Protein AF-A0A812MKK3-F1 (afdb_monomer_lite)

Structure (mmCIF, N/CA/C/O backbone):
data_AF-A0A812MKK3-F1
#
_entry.id   AF-A0A812MKK3-F1
#
loop_
_atom_site.group_PDB
_atom_site.id
_atom_site.type_symbol
_atom_site.label_atom_id
_atom_site.label_alt_id
_atom_site.label_comp_id
_atom_site.label_asym_id
_atom_site.label_entity_id
_atom_site.label_seq_id
_atom_site.pdbx_PDB_ins_code
_atom_site.Cartn_x
_atom_site.Cartn_y
_atom_site.Cartn_z
_atom_site.occupancy
_atom_site.B_iso_or_equiv
_atom_site.auth_seq_id
_atom_site.auth_comp_id
_atom_site.auth_asym_id
_atom_site.auth_atom_id
_atom_site.pdbx_PDB_model_num
ATOM 1 N N . MET A 1 1 ? -14.761 28.239 -19.665 1.00 59.94 1 MET A N 1
ATOM 2 C CA . MET A 1 1 ? -13.590 28.483 -18.788 1.00 59.94 1 MET A CA 1
ATOM 3 C C . MET A 1 1 ? -12.511 27.478 -19.143 1.00 59.94 1 MET A C 1
ATOM 5 O O . MET A 1 1 ? -12.856 26.345 -19.450 1.00 59.94 1 MET A O 1
ATOM 9 N N . GLY A 1 2 ? -11.240 27.871 -19.120 1.00 76.00 2 GLY A N 1
ATOM 10 C CA . GLY A 1 2 ? -10.107 26.962 -19.310 1.00 76.00 2 GLY A CA 1
ATOM 11 C C . GLY A 1 2 ? -9.051 27.185 -18.233 1.00 76.00 2 GLY A C 1
ATOM 12 O O . GLY A 1 2 ? -8.976 28.273 -17.662 1.00 76.00 2 GLY A O 1
ATOM 13 N N . VAL A 1 3 ? -8.245 26.165 -17.941 1.00 80.56 3 VAL A N 1
ATOM 14 C CA . VAL A 1 3 ? -7.112 26.296 -17.012 1.00 80.56 3 VAL A CA 1
ATOM 15 C C . VAL A 1 3 ? -5.815 26.099 -17.777 1.00 80.56 3 VAL A C 1
ATOM 17 O O . VAL A 1 3 ? -5.617 25.068 -18.418 1.00 80.56 3 VAL A O 1
ATOM 20 N N . LEU A 1 4 ? -4.931 27.088 -17.685 1.00 83.00 4 LEU A N 1
ATOM 21 C CA . LEU A 1 4 ? -3.557 27.018 -18.158 1.00 83.00 4 LEU A CA 1
ATOM 22 C C . LEU A 1 4 ? -2.656 26.727 -16.955 1.00 83.00 4 LEU A C 1
ATOM 24 O O . LEU A 1 4 ? -2.656 27.465 -15.977 1.00 83.00 4 LEU A O 1
ATOM 28 N N . LEU A 1 5 ? -1.877 25.656 -17.012 1.00 81.12 5 LEU A N 1
ATOM 29 C CA . LEU A 1 5 ? -0.910 25.301 -15.981 1.00 81.12 5 LEU A CA 1
ATOM 30 C C . LEU A 1 5 ? 0.500 25.366 -16.582 1.00 81.12 5 LEU A C 1
ATOM 32 O O . LEU A 1 5 ? 0.878 24.484 -17.358 1.00 81.12 5 LEU A O 1
ATOM 36 N N . PRO A 1 6 ? 1.298 26.392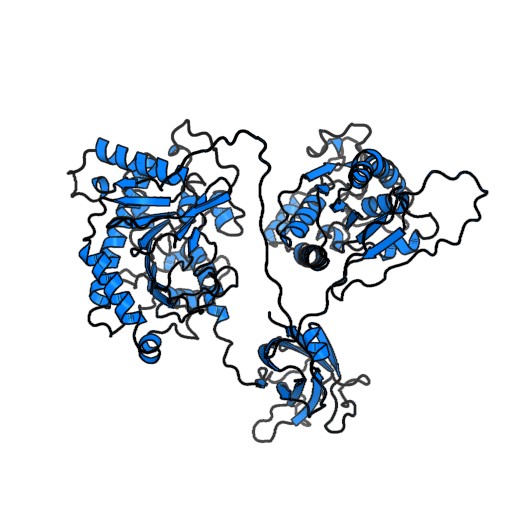 -16.246 1.00 81.31 6 PRO A N 1
ATOM 37 C CA . PRO A 1 6 ? 2.702 26.434 -16.618 1.00 81.31 6 PRO A CA 1
ATOM 38 C C . PRO A 1 6 ? 3.432 25.213 -16.058 1.00 81.31 6 PRO A C 1
ATOM 40 O O . PRO A 1 6 ? 3.305 24.887 -14.873 1.00 81.31 6 PRO A O 1
ATOM 43 N N . CYS A 1 7 ? 4.195 24.532 -16.911 1.00 80.12 7 CYS A N 1
ATOM 44 C CA . CYS A 1 7 ? 4.976 23.363 -16.512 1.00 80.12 7 CYS A CA 1
ATOM 45 C C . CYS A 1 7 ? 5.893 23.706 -15.331 1.00 80.12 7 CYS A C 1
ATOM 47 O O . CYS A 1 7 ? 6.491 24.781 -15.306 1.00 80.12 7 CYS A O 1
ATOM 49 N N . ALA A 1 8 ? 6.029 22.797 -14.365 1.00 71.81 8 ALA A N 1
ATOM 50 C CA . ALA A 1 8 ? 6.948 23.015 -13.249 1.00 71.81 8 ALA A CA 1
ATOM 51 C C . ALA A 1 8 ? 8.401 23.007 -13.722 1.00 71.81 8 ALA A C 1
ATOM 53 O O . ALA A 1 8 ? 8.736 22.295 -14.659 1.00 71.81 8 ALA A O 1
ATOM 54 N N . GLU A 1 9 ? 9.266 23.780 -13.078 1.00 67.56 9 GLU A N 1
ATOM 55 C CA . GLU A 1 9 ? 10.666 23.932 -13.478 1.00 67.56 9 GLU A CA 1
ATOM 56 C C . GLU A 1 9 ? 11.492 22.651 -13.233 1.00 67.56 9 GLU A C 1
ATOM 58 O O . GLU A 1 9 ? 11.343 21.979 -12.208 1.00 67.56 9 GLU A O 1
ATOM 63 N N . THR A 1 10 ? 12.380 22.300 -14.169 1.00 68.31 10 THR A N 1
ATOM 64 C CA . THR A 1 10 ? 13.368 21.219 -13.979 1.00 68.31 10 THR A CA 1
ATOM 65 C C . THR A 1 10 ? 14.579 21.699 -13.176 1.00 68.31 10 THR A C 1
ATOM 67 O O . THR A 1 10 ? 14.885 22.886 -13.138 1.00 68.31 10 THR A O 1
ATOM 70 N N . GLU A 1 11 ? 15.354 20.785 -12.586 1.00 62.47 11 GLU A N 1
ATOM 71 C CA . GLU A 1 11 ? 16.590 21.170 -11.883 1.00 62.47 11 GLU A CA 1
ATOM 72 C C . GLU A 1 11 ? 17.624 21.863 -12.777 1.00 62.47 11 GLU A C 1
ATOM 74 O O . GLU A 1 11 ? 18.413 22.675 -12.301 1.00 62.47 11 GLU A O 1
ATOM 79 N N . LEU A 1 12 ? 17.634 21.532 -14.068 1.00 67.88 12 LEU A N 1
ATOM 80 C CA . LEU A 1 12 ? 18.501 22.171 -15.050 1.00 67.88 12 LEU A CA 1
ATOM 81 C C . LEU A 1 12 ? 18.071 23.617 -15.287 1.00 67.88 12 LEU A C 1
ATOM 83 O O . LEU A 1 12 ? 18.910 24.511 -15.231 1.00 67.88 12 LEU A O 1
ATOM 87 N N . GLN A 1 13 ? 16.772 23.855 -15.468 1.00 71.44 13 GLN A N 1
ATOM 88 C CA . GLN A 1 13 ? 16.224 25.206 -15.602 1.00 71.44 13 GLN A CA 1
ATOM 89 C C . GLN A 1 13 ? 16.461 26.034 -14.330 1.00 71.44 13 GLN A C 1
ATOM 91 O O . GLN A 1 13 ? 16.947 27.156 -14.436 1.00 71.44 13 GLN A O 1
ATOM 96 N N . ALA A 1 14 ? 16.305 25.431 -13.143 1.00 68.06 14 ALA A N 1
ATOM 97 C CA . ALA A 1 14 ? 16.608 26.081 -11.864 1.00 68.06 14 ALA A CA 1
ATOM 98 C C . ALA A 1 14 ? 18.103 26.428 -11.699 1.00 68.06 14 ALA A C 1
ATOM 100 O O . ALA A 1 14 ? 18.461 27.336 -10.950 1.00 68.06 14 ALA A O 1
ATOM 101 N N . LYS A 1 15 ? 18.989 25.714 -12.407 1.00 72.31 15 LYS A N 1
ATOM 102 C CA . LYS A 1 15 ? 20.429 26.011 -12.527 1.00 72.31 15 LYS A CA 1
ATOM 103 C C . LYS A 1 15 ? 20.748 26.953 -13.700 1.00 72.31 15 LYS A C 1
ATOM 105 O O . LYS A 1 15 ? 21.919 27.188 -13.988 1.00 72.31 15 LYS A O 1
ATOM 110 N N . GLY A 1 16 ? 19.731 27.483 -14.379 1.00 77.62 16 GLY A N 1
ATOM 111 C CA . GLY A 1 16 ? 19.865 28.397 -15.508 1.00 77.62 16 GLY A CA 1
ATOM 112 C C . GLY A 1 16 ? 20.261 27.727 -16.824 1.00 77.62 16 GLY A C 1
ATOM 113 O O . GLY A 1 16 ? 20.833 28.398 -17.674 1.00 77.62 16 GLY A O 1
ATOM 114 N N . ILE A 1 17 ? 20.005 26.429 -17.011 1.00 80.81 17 ILE A N 1
ATOM 115 C CA . ILE A 1 17 ? 20.317 25.698 -18.250 1.00 80.81 17 ILE A CA 1
ATOM 116 C C . ILE A 1 17 ? 19.128 25.727 -19.222 1.00 80.81 17 ILE A C 1
ATOM 118 O O . ILE A 1 17 ? 17.991 25.426 -18.859 1.00 80.81 17 ILE A O 1
ATOM 122 N N . CYS A 1 18 ? 19.406 26.036 -20.487 1.00 83.62 18 CYS A N 1
ATOM 123 C CA . CYS A 1 18 ? 18.446 26.086 -21.587 1.00 83.62 18 CYS A CA 1
ATOM 124 C C . CYS A 1 18 ? 18.062 24.679 -22.075 1.00 83.62 18 CYS A C 1
ATOM 126 O O . CYS A 1 18 ? 18.796 24.050 -22.836 1.00 83.62 18 CYS A O 1
ATOM 128 N N . THR A 1 19 ? 16.896 24.177 -21.661 1.00 80.75 19 THR A N 1
ATOM 129 C CA . THR A 1 19 ? 16.435 22.808 -21.975 1.00 80.75 19 THR A CA 1
ATOM 130 C C . THR A 1 19 ? 15.537 22.694 -23.204 1.00 80.75 19 THR A C 1
ATOM 132 O O . THR A 1 19 ? 15.507 21.624 -23.798 1.00 80.75 19 THR A O 1
ATOM 135 N N . GLY A 1 20 ? 14.873 23.764 -23.652 1.00 85.88 20 GLY A N 1
ATOM 136 C CA . GLY A 1 20 ? 14.200 23.887 -24.957 1.00 85.88 20 GLY A CA 1
ATOM 137 C C . GLY A 1 20 ? 13.486 22.643 -25.494 1.00 85.88 20 GLY A C 1
ATOM 138 O O . GLY A 1 20 ? 12.640 22.059 -24.826 1.00 85.88 20 GLY A O 1
ATOM 139 N N . TRP A 1 21 ? 13.814 22.230 -26.724 1.00 88.81 21 TRP A N 1
ATOM 140 C CA . TRP A 1 21 ? 13.223 21.031 -27.344 1.00 88.81 21 TRP A CA 1
ATOM 141 C C . TRP A 1 21 ? 13.875 19.713 -26.913 1.00 88.81 21 TRP A C 1
ATOM 143 O O . TRP A 1 21 ? 13.375 18.653 -27.288 1.00 88.81 21 TRP A O 1
ATOM 153 N N . ALA A 1 22 ? 14.952 19.750 -26.129 1.00 74.12 22 ALA A N 1
ATOM 154 C CA . ALA A 1 22 ? 15.639 18.547 -25.681 1.00 74.12 22 ALA A CA 1
ATOM 155 C C . ALA A 1 22 ? 14.879 17.881 -24.526 1.00 74.12 22 ALA A C 1
ATOM 157 O O . ALA A 1 22 ? 14.545 18.520 -23.530 1.00 74.12 22 ALA A O 1
ATOM 158 N N . GLN A 1 23 ? 14.647 16.573 -24.636 1.00 60.16 23 GLN A N 1
ATOM 159 C CA . GLN A 1 23 ? 13.947 15.806 -23.603 1.00 60.16 23 GLN A CA 1
ATOM 160 C C . GLN A 1 23 ? 14.800 15.589 -22.335 1.00 60.16 23 GLN A C 1
ATOM 162 O O . GLN A 1 23 ? 14.255 15.585 -21.233 1.00 60.16 23 GLN A O 1
ATOM 167 N N . ASP A 1 24 ? 16.127 15.485 -22.491 1.00 53.62 24 ASP A N 1
ATOM 168 C CA . ASP A 1 24 ? 17.101 15.236 -21.422 1.00 53.62 24 ASP A CA 1
ATOM 169 C C . ASP A 1 24 ? 18.309 16.176 -21.578 1.00 53.62 24 ASP A C 1
ATOM 171 O O . ASP A 1 24 ? 19.283 15.833 -22.244 1.00 53.62 24 ASP A O 1
ATOM 175 N N . GLY A 1 25 ? 18.280 17.366 -20.979 1.00 44.66 25 GLY A N 1
ATOM 176 C CA . GLY A 1 25 ? 19.352 18.370 -21.090 1.00 44.66 25 GLY A CA 1
ATOM 177 C C . GLY A 1 25 ? 20.716 18.008 -20.466 1.00 44.66 25 GLY A C 1
ATOM 178 O O . GLY A 1 25 ? 21.354 18.884 -19.891 1.00 44.66 25 GLY A O 1
ATOM 179 N N . LEU A 1 26 ? 21.188 16.759 -20.548 1.00 41.34 26 LEU A N 1
ATOM 180 C CA . LEU A 1 26 ? 22.511 16.332 -20.084 1.00 41.34 26 LEU A CA 1
ATOM 181 C C . LEU A 1 26 ? 23.233 15.491 -21.145 1.00 41.34 26 LEU A C 1
ATOM 183 O O . LEU A 1 26 ? 22.679 14.545 -21.706 1.00 41.34 26 LEU A O 1
ATOM 187 N N . SER A 1 27 ? 24.516 15.800 -21.353 1.00 40.25 27 SER A N 1
ATOM 188 C CA . SER A 1 27 ? 25.460 14.893 -22.013 1.00 40.25 27 SER A CA 1
ATOM 189 C C . SER A 1 27 ? 25.591 13.586 -21.214 1.00 40.25 27 SER A C 1
ATOM 191 O O . SER A 1 27 ? 25.259 13.546 -20.029 1.00 40.25 27 SER A O 1
ATOM 193 N N . ALA A 1 28 ? 26.104 12.514 -21.828 1.00 35.72 28 ALA A N 1
ATOM 194 C CA . ALA A 1 28 ? 26.259 11.204 -21.175 1.00 35.72 28 ALA A CA 1
ATOM 195 C C . ALA A 1 28 ? 26.970 11.284 -19.805 1.00 35.72 28 ALA A C 1
ATOM 197 O O . ALA A 1 28 ? 26.536 10.662 -18.843 1.00 35.72 28 ALA A O 1
ATOM 198 N N . ARG A 1 29 ? 27.980 12.156 -19.683 1.00 36.12 29 ARG A N 1
ATOM 199 C CA . ARG A 1 29 ? 28.708 12.420 -18.431 1.00 36.12 29 ARG A CA 1
ATOM 200 C C . ARG A 1 29 ? 27.868 13.153 -17.375 1.00 36.12 29 ARG A C 1
ATOM 202 O O . ARG A 1 29 ? 28.067 12.962 -16.182 1.00 36.12 29 ARG A O 1
ATOM 209 N N . GLY A 1 30 ? 26.925 13.988 -17.804 1.00 35.16 30 GLY A N 1
ATOM 210 C CA . GLY A 1 30 ? 25.976 14.664 -16.924 1.00 35.16 30 GLY A CA 1
ATOM 211 C C . GLY A 1 30 ? 24.886 13.729 -16.394 1.00 35.16 30 GLY A C 1
ATOM 212 O O . GLY A 1 30 ? 24.493 13.861 -15.238 1.00 35.16 30 GLY A O 1
ATOM 213 N N . LYS A 1 31 ? 24.448 12.753 -17.204 1.00 39.44 31 LYS A N 1
ATOM 214 C CA . LYS A 1 31 ? 23.540 11.676 -16.768 1.00 39.44 31 LYS A CA 1
ATOM 215 C C . LYS A 1 31 ? 24.201 10.799 -15.704 1.00 39.44 31 LYS A C 1
ATOM 217 O O . LYS A 1 31 ? 23.616 10.581 -14.653 1.00 39.44 31 LYS A O 1
ATOM 222 N N . GLU A 1 32 ? 25.460 10.431 -15.922 1.00 37.09 32 GLU A N 1
ATOM 223 C CA . GLU A 1 32 ? 26.251 9.626 -14.988 1.00 37.09 32 GLU A CA 1
ATOM 224 C C . GLU A 1 32 ? 26.505 10.354 -13.652 1.00 37.09 32 GLU A C 1
ATOM 226 O O . GLU A 1 32 ? 26.393 9.759 -12.586 1.00 37.09 32 GLU A O 1
ATOM 231 N N . GLN A 1 33 ? 26.751 11.670 -13.675 1.00 36.72 33 GLN A N 1
ATOM 232 C CA . GLN A 1 33 ? 26.888 12.479 -12.455 1.00 36.72 33 GLN A CA 1
ATOM 233 C C . GLN A 1 33 ? 25.554 12.719 -11.730 1.00 36.72 33 GLN A C 1
ATOM 235 O O . GLN A 1 33 ? 25.540 12.789 -10.502 1.00 36.72 33 GLN A O 1
ATOM 240 N N . ALA A 1 34 ? 24.437 12.830 -12.456 1.00 36.91 34 ALA A N 1
ATOM 241 C CA . ALA A 1 34 ? 23.105 12.930 -11.859 1.00 36.91 34 ALA A CA 1
ATOM 242 C C . ALA A 1 34 ? 22.668 11.599 -11.221 1.00 36.91 34 ALA A C 1
ATOM 244 O O . ALA A 1 34 ? 22.118 11.598 -10.123 1.00 36.91 34 ALA A O 1
ATOM 245 N N . GLU A 1 35 ? 22.988 10.467 -11.848 1.00 38.97 35 GLU A N 1
ATOM 246 C CA . GLU A 1 35 ? 22.757 9.127 -11.297 1.00 38.97 35 GLU A CA 1
ATOM 247 C C . GLU A 1 35 ? 23.667 8.838 -10.090 1.00 38.97 35 GLU A C 1
ATOM 249 O O . GLU A 1 35 ? 23.182 8.363 -9.063 1.00 38.97 35 GLU A O 1
ATOM 254 N N . GLN A 1 36 ? 24.953 9.210 -10.145 1.00 34.31 36 GLN A N 1
ATOM 255 C CA . GLN A 1 36 ? 25.902 9.052 -9.030 1.00 34.31 36 GLN A CA 1
ATOM 256 C C . GLN A 1 36 ? 25.608 9.972 -7.835 1.00 34.31 36 GLN A C 1
ATOM 258 O O . GLN A 1 36 ? 25.916 9.619 -6.700 1.00 34.31 36 GLN A O 1
ATOM 263 N N . ALA A 1 37 ? 24.992 11.135 -8.061 1.00 31.06 37 ALA A N 1
ATOM 264 C CA . ALA A 1 37 ? 24.566 12.042 -6.996 1.00 31.06 37 ALA A CA 1
ATOM 265 C C . ALA A 1 37 ? 23.183 11.694 -6.405 1.00 31.06 37 ALA A C 1
ATOM 267 O O . ALA A 1 37 ? 22.697 12.427 -5.544 1.00 31.06 37 ALA A O 1
ATOM 268 N N . GLY A 1 38 ? 22.508 10.639 -6.888 1.00 37.34 38 GLY A N 1
ATOM 269 C CA . GLY A 1 38 ? 21.101 10.376 -6.548 1.00 37.34 38 GLY A CA 1
ATOM 270 C C . GLY A 1 38 ? 20.167 11.523 -6.963 1.00 37.34 38 GLY A C 1
ATOM 271 O O . GLY A 1 38 ? 19.063 11.667 -6.434 1.00 37.34 38 GLY A O 1
ATOM 272 N N . ALA A 1 39 ? 20.614 12.366 -7.894 1.00 36.16 39 ALA A N 1
ATOM 273 C CA . ALA A 1 39 ? 19.954 13.586 -8.297 1.00 36.16 39 ALA A CA 1
ATOM 274 C C . ALA A 1 39 ? 18.913 13.307 -9.391 1.00 36.16 39 ALA A C 1
ATOM 276 O O . ALA A 1 39 ? 19.031 13.730 -10.538 1.00 36.16 39 ALA A O 1
ATOM 277 N N . TRP A 1 40 ? 17.814 12.686 -8.963 1.00 43.50 40 TRP A N 1
ATOM 278 C CA . TRP A 1 40 ? 16.490 13.134 -9.393 1.00 43.50 40 TRP A CA 1
ATOM 279 C C . TRP A 1 40 ? 15.690 13.594 -8.164 1.00 43.50 40 TRP A C 1
ATOM 281 O O . TRP A 1 40 ? 14.676 12.989 -7.807 1.00 43.50 40 TRP A O 1
ATOM 291 N N . PRO A 1 41 ? 16.127 14.647 -7.451 1.00 39.88 41 PRO A N 1
ATOM 292 C CA . PRO A 1 41 ? 15.379 15.206 -6.348 1.00 39.88 41 PRO A CA 1
ATOM 293 C C . PRO A 1 41 ? 14.275 16.072 -6.950 1.00 39.88 41 PRO A C 1
ATOM 295 O O . PRO A 1 41 ? 14.478 17.094 -7.604 1.00 39.88 41 PRO A O 1
ATOM 298 N N . LEU A 1 42 ? 13.046 15.645 -6.742 1.00 40.88 42 LEU A N 1
ATOM 299 C CA . LEU A 1 42 ? 11.882 16.427 -7.084 1.00 40.88 42 LEU A CA 1
ATOM 300 C C . LEU A 1 42 ? 11.838 17.740 -6.270 1.00 40.88 42 LEU A C 1
ATOM 302 O O . LEU A 1 42 ? 11.235 17.786 -5.203 1.00 40.88 42 LEU A O 1
ATOM 306 N N . ARG A 1 43 ? 12.337 18.855 -6.821 1.00 42.69 43 ARG A N 1
ATOM 307 C CA . ARG A 1 43 ? 11.675 20.165 -6.604 1.00 42.69 43 ARG A CA 1
ATOM 308 C C . ARG A 1 43 ? 10.344 20.253 -7.361 1.00 42.69 43 ARG A C 1
ATOM 310 O O . ARG A 1 43 ? 9.460 21.016 -6.993 1.00 42.69 43 ARG A O 1
ATOM 317 N N . PHE A 1 44 ? 10.198 19.395 -8.367 1.00 46.69 44 PHE A N 1
ATOM 318 C CA . PHE A 1 44 ? 9.072 19.290 -9.288 1.00 46.69 44 PHE A CA 1
ATOM 319 C C . PHE A 1 44 ? 7.764 18.792 -8.643 1.00 46.69 44 PHE A C 1
ATOM 321 O O . PHE A 1 44 ? 6.692 19.055 -9.171 1.00 46.69 44 PHE A O 1
ATOM 328 N N . VAL A 1 45 ? 7.812 18.069 -7.515 1.00 48.28 45 VAL A N 1
ATOM 329 C CA . VAL A 1 45 ? 6.605 17.453 -6.927 1.00 48.28 45 VAL A CA 1
ATOM 330 C C . VAL A 1 45 ? 5.845 18.396 -6.005 1.00 48.28 45 VAL A C 1
ATOM 332 O O . VAL A 1 45 ? 4.625 18.428 -6.103 1.00 48.28 45 VAL A O 1
ATOM 335 N N . SER A 1 46 ? 6.518 19.203 -5.180 1.00 53.59 46 SER A N 1
ATOM 336 C CA . SER A 1 46 ? 5.830 20.042 -4.184 1.00 53.59 46 SER A CA 1
ATOM 337 C C . SER A 1 46 ? 4.915 21.096 -4.826 1.00 53.59 46 SER A C 1
ATOM 339 O O . SER A 1 46 ? 3.721 21.134 -4.527 1.00 53.59 46 SER A O 1
ATOM 341 N N . SER A 1 47 ? 5.425 21.880 -5.786 1.00 57.97 47 SER A N 1
ATOM 342 C CA . SER A 1 47 ? 4.627 22.916 -6.464 1.00 57.97 47 SER A CA 1
ATOM 343 C C . SER A 1 47 ? 3.506 22.331 -7.328 1.00 57.97 47 SER A C 1
ATOM 345 O O . SER A 1 47 ? 2.418 22.891 -7.373 1.00 57.97 47 SER A O 1
ATOM 347 N N . VAL A 1 48 ? 3.714 21.171 -7.960 1.00 61.91 48 VAL A N 1
ATOM 348 C CA . VAL A 1 48 ? 2.684 20.520 -8.792 1.00 61.91 48 VAL A CA 1
ATOM 349 C C . VAL A 1 48 ? 1.613 19.820 -7.953 1.00 61.91 48 VAL A C 1
ATOM 351 O O . VAL A 1 48 ? 0.440 19.844 -8.322 1.00 61.91 48 VAL A O 1
ATOM 354 N N . HIS A 1 49 ? 1.976 19.241 -6.804 1.00 66.12 49 HIS A N 1
ATOM 355 C CA . HIS A 1 49 ? 0.994 18.715 -5.849 1.00 66.12 49 HIS A CA 1
ATOM 356 C C . HIS A 1 49 ? 0.135 19.848 -5.293 1.00 66.12 49 HIS A C 1
ATOM 358 O O . HIS A 1 49 ? -1.084 19.722 -5.223 1.00 66.12 49 HIS A O 1
ATOM 364 N N . GLN A 1 50 ? 0.756 20.986 -4.983 1.00 70.12 50 GLN A N 1
ATOM 365 C CA . GLN A 1 50 ? 0.041 22.191 -4.591 1.00 70.12 50 GLN A CA 1
ATOM 366 C C . GLN A 1 50 ? -0.887 22.693 -5.707 1.00 70.12 50 GLN A C 1
ATOM 368 O O . GLN A 1 50 ? -2.041 22.999 -5.430 1.00 70.12 50 GLN A O 1
ATOM 373 N N . ALA A 1 51 ? -0.436 22.710 -6.964 1.00 68.62 51 ALA A N 1
ATOM 374 C CA . ALA A 1 51 ? -1.256 23.064 -8.125 1.00 68.62 51 ALA A CA 1
ATOM 375 C C . ALA A 1 51 ? -2.494 22.164 -8.266 1.00 68.62 51 ALA A C 1
ATOM 377 O O . ALA A 1 51 ? -3.608 22.653 -8.440 1.00 68.62 51 ALA A O 1
ATOM 378 N N . GLY A 1 52 ? -2.301 20.845 -8.163 1.00 75.62 52 GLY A N 1
ATOM 379 C CA . GLY A 1 52 ? -3.380 19.859 -8.227 1.00 75.62 52 GLY A CA 1
ATOM 380 C C . GLY A 1 52 ? -4.370 19.992 -7.070 1.00 75.62 52 GLY A C 1
ATOM 381 O O . GLY A 1 52 ? -5.582 19.952 -7.292 1.00 75.62 52 GLY A O 1
ATOM 382 N N . LYS A 1 53 ? -3.867 20.228 -5.852 1.00 77.19 53 LYS A N 1
ATOM 383 C CA . LYS A 1 53 ? -4.691 20.509 -4.672 1.00 77.19 53 LYS A CA 1
ATOM 384 C C . LYS A 1 53 ? -5.509 21.784 -4.868 1.00 77.19 53 LYS A C 1
ATOM 386 O O . LYS A 1 53 ? -6.719 21.745 -4.722 1.00 77.19 53 LYS A O 1
ATOM 391 N N . LEU A 1 54 ? -4.888 22.878 -5.311 1.00 78.00 54 LEU A N 1
ATOM 392 C CA . LEU A 1 54 ? -5.571 24.150 -5.572 1.00 78.00 54 LEU A CA 1
ATOM 393 C C . LEU A 1 54 ? -6.690 24.026 -6.609 1.00 78.00 54 LEU A C 1
ATOM 395 O O . LEU A 1 54 ? -7.761 24.597 -6.430 1.00 78.00 54 LEU A O 1
ATOM 399 N N . LEU A 1 55 ? -6.461 23.270 -7.684 1.00 81.00 55 LEU A N 1
ATOM 400 C CA . LEU A 1 55 ? -7.482 23.018 -8.703 1.00 81.00 55 LEU A CA 1
ATOM 401 C C . LEU A 1 55 ? -8.637 22.160 -8.175 1.00 81.00 55 LEU A C 1
ATOM 403 O O . LEU A 1 55 ? -9.785 22.376 -8.565 1.00 81.00 55 LEU A O 1
ATOM 407 N N . THR A 1 56 ? -8.335 21.206 -7.294 1.00 79.50 56 THR A N 1
ATOM 408 C CA . THR A 1 56 ? -9.323 20.317 -6.668 1.00 79.50 56 THR A CA 1
ATOM 409 C C . THR A 1 56 ? -10.157 21.065 -5.629 1.00 79.50 56 THR A C 1
ATOM 411 O O . THR A 1 56 ? -11.383 21.027 -5.701 1.00 79.50 56 THR A O 1
ATOM 414 N N . ASP A 1 57 ? -9.507 21.817 -4.741 1.00 78.56 57 ASP A N 1
ATOM 415 C CA . ASP A 1 57 ? -10.137 22.631 -3.697 1.00 78.56 57 ASP A CA 1
ATOM 416 C C . ASP A 1 57 ? -11.017 23.735 -4.298 1.00 78.56 57 ASP A C 1
ATOM 418 O O . ASP A 1 57 ? -12.107 24.013 -3.803 1.00 78.56 57 ASP A O 1
ATOM 422 N N . ALA A 1 58 ? -10.586 24.335 -5.414 1.00 75.75 58 ALA A N 1
ATOM 423 C CA . ALA A 1 58 ? -11.382 25.312 -6.155 1.00 75.75 58 ALA A CA 1
ATOM 424 C C . ALA A 1 58 ? -12.535 24.681 -6.965 1.00 75.75 58 ALA A C 1
ATOM 426 O O . ALA A 1 58 ? -13.272 25.396 -7.644 1.00 75.75 58 ALA A O 1
ATOM 427 N N . GLY A 1 59 ? -12.701 23.354 -6.917 1.00 80.81 59 GLY A N 1
ATOM 428 C CA . GLY A 1 59 ? -13.822 22.648 -7.533 1.00 80.81 59 GLY A CA 1
ATOM 429 C C . GLY A 1 59 ? -13.785 22.595 -9.062 1.00 80.81 59 GLY A C 1
ATOM 430 O O . GLY A 1 59 ? -14.811 22.299 -9.677 1.00 80.81 59 GLY A O 1
ATOM 431 N N . PHE A 1 60 ? -12.637 22.854 -9.703 1.00 82.38 60 PHE A N 1
ATOM 432 C CA . PHE A 1 60 ? -12.522 22.683 -11.156 1.00 82.38 60 PHE A CA 1
ATOM 433 C C . PHE A 1 60 ? -12.785 21.235 -11.536 1.00 82.38 60 PHE A C 1
ATOM 435 O O . PHE A 1 60 ? -12.596 20.350 -10.714 1.00 82.38 60 PHE A O 1
ATOM 442 N N . SER A 1 61 ? -13.194 20.976 -12.774 1.00 81.81 61 SER A N 1
ATOM 443 C CA . SER A 1 61 ? -13.221 19.649 -13.398 1.00 81.81 61 SER A CA 1
ATOM 444 C C . SER A 1 61 ? -12.820 19.801 -14.861 1.00 81.81 61 SER A C 1
ATOM 446 O O . SER A 1 61 ? -12.989 20.877 -15.433 1.00 81.81 61 SER A O 1
ATOM 448 N N . PHE A 1 62 ? -12.221 18.763 -15.438 1.00 90.69 62 PHE A N 1
ATOM 449 C CA . PHE A 1 62 ? -11.637 18.827 -16.774 1.00 90.69 62 PHE A CA 1
ATOM 450 C C . PHE A 1 62 ? -12.139 17.671 -17.622 1.00 90.69 62 PHE A C 1
ATOM 452 O O . PHE A 1 62 ? -12.266 16.556 -17.125 1.00 90.69 62 PHE A O 1
ATOM 459 N N . ASP A 1 63 ? -12.366 17.936 -18.902 1.00 92.00 63 ASP A N 1
ATOM 460 C CA . ASP A 1 63 ? -12.826 16.948 -19.880 1.00 92.00 63 ASP A CA 1
ATOM 461 C C . ASP A 1 63 ? -11.674 16.366 -20.711 1.00 92.00 63 ASP A C 1
ATOM 463 O O . ASP A 1 63 ? -11.830 15.323 -21.343 1.00 92.00 63 ASP A O 1
ATOM 467 N N . ALA A 1 64 ? -10.526 17.048 -20.747 1.00 92.81 64 ALA A N 1
ATOM 468 C CA . ALA A 1 64 ? -9.314 16.593 -21.419 1.00 92.81 64 ALA A CA 1
ATOM 469 C C . ALA A 1 64 ? -8.065 17.301 -20.880 1.00 92.81 64 ALA A C 1
ATOM 471 O O . ALA A 1 64 ? -8.123 18.443 -20.412 1.00 92.81 64 ALA A O 1
ATOM 472 N N . LEU A 1 65 ? -6.927 16.621 -21.011 1.00 94.81 65 LEU A N 1
ATOM 473 C CA . LEU A 1 65 ? -5.597 17.151 -20.745 1.00 94.81 65 LEU A CA 1
ATOM 474 C C . LEU A 1 65 ? -4.893 17.458 -22.073 1.00 94.81 65 LEU A C 1
ATOM 476 O O . LEU A 1 65 ? -4.697 16.561 -22.890 1.00 94.81 65 LEU A O 1
ATOM 480 N N . PHE A 1 66 ? -4.457 18.699 -22.264 1.00 97.00 66 PHE A N 1
ATOM 481 C CA . PHE A 1 66 ? -3.625 19.124 -23.389 1.00 97.00 66 PHE A CA 1
ATOM 482 C C . PHE A 1 66 ? -2.200 19.368 -22.900 1.00 97.00 66 PHE A C 1
ATOM 484 O O . PHE A 1 66 ? -2.008 20.142 -21.967 1.00 97.00 66 PHE A O 1
ATOM 491 N N . THR A 1 67 ? -1.194 18.744 -23.515 1.00 95.56 67 THR A N 1
ATOM 492 C CA . THR A 1 67 ? 0.217 18.966 -23.148 1.00 95.56 67 THR A CA 1
ATOM 493 C C . THR A 1 67 ? 1.110 19.179 -24.364 1.00 95.56 67 THR A C 1
ATOM 495 O O . THR A 1 67 ? 0.779 18.783 -25.485 1.00 95.56 67 THR A O 1
ATOM 498 N N . SER A 1 68 ? 2.308 19.720 -24.130 1.00 93.12 68 SER A N 1
ATOM 499 C CA . SER A 1 68 ? 3.424 19.502 -25.056 1.00 93.12 68 SER A CA 1
ATOM 500 C C . SER A 1 68 ? 3.777 18.009 -25.152 1.00 93.12 68 SER A C 1
ATOM 502 O O . SER A 1 68 ? 3.324 17.196 -24.338 1.00 93.12 68 SER A O 1
ATOM 504 N N . VAL A 1 69 ? 4.580 17.620 -26.147 1.00 90.56 69 VAL A N 1
ATOM 505 C CA . VAL A 1 69 ? 5.091 16.234 -26.237 1.00 90.56 69 VAL A CA 1
ATOM 506 C C . VAL A 1 69 ? 6.244 15.976 -25.259 1.00 90.56 69 VAL A C 1
ATOM 508 O O . VAL A 1 69 ? 6.731 14.853 -25.155 1.00 90.56 69 VAL A O 1
ATOM 511 N N . GLN A 1 70 ? 6.697 17.004 -24.537 1.00 86.44 70 GLN A N 1
ATOM 512 C CA . GLN A 1 70 ? 7.845 16.914 -23.647 1.00 86.44 70 GLN A CA 1
ATOM 513 C C . GLN A 1 70 ? 7.450 16.311 -22.299 1.00 86.44 70 GLN A C 1
ATOM 515 O O . GLN A 1 70 ? 6.415 16.642 -21.714 1.00 86.44 70 GLN A O 1
ATOM 520 N N . LYS A 1 71 ? 8.332 15.454 -21.769 1.00 80.81 71 LYS A N 1
ATOM 521 C CA . LYS A 1 71 ? 8.143 14.734 -20.499 1.00 80.81 71 LYS A CA 1
ATOM 522 C C . LYS A 1 71 ? 7.743 15.661 -19.347 1.00 80.81 71 LYS A C 1
ATOM 524 O O . LYS A 1 71 ? 6.898 15.295 -18.540 1.00 80.81 71 LYS A O 1
ATOM 529 N N . GLN A 1 72 ? 8.309 16.866 -19.305 1.00 79.25 72 GLN A N 1
ATOM 530 C CA . GLN A 1 72 ? 8.009 17.888 -18.305 1.00 79.25 72 GLN A CA 1
ATOM 531 C C . GLN A 1 72 ? 6.509 18.233 -18.264 1.00 79.25 72 GLN A C 1
ATOM 533 O O . GLN A 1 72 ? 5.881 18.086 -17.220 1.00 79.25 72 GLN A O 1
ATOM 538 N N . ALA A 1 73 ? 5.906 18.606 -19.396 1.00 83.44 73 ALA A N 1
ATOM 539 C CA . ALA A 1 73 ? 4.490 18.970 -19.458 1.00 83.44 73 ALA A CA 1
ATOM 540 C C . ALA A 1 73 ? 3.561 17.795 -19.138 1.00 83.44 73 ALA A C 1
ATOM 542 O O . ALA A 1 73 ? 2.573 17.952 -18.421 1.00 83.44 73 ALA A O 1
ATOM 543 N N . ILE A 1 74 ? 3.913 16.603 -19.627 1.00 85.06 74 ILE A N 1
ATOM 544 C CA . ILE A 1 74 ? 3.157 15.369 -19.385 1.00 85.06 74 ILE A CA 1
ATOM 545 C C . ILE A 1 74 ? 3.142 15.040 -17.891 1.00 85.06 74 ILE A C 1
ATOM 547 O O . ILE A 1 74 ? 2.075 14.860 -17.304 1.00 85.06 74 ILE A O 1
ATOM 551 N N . CYS A 1 75 ? 4.316 15.021 -17.254 1.00 79.62 75 CYS A N 1
ATOM 552 C CA . CYS A 1 75 ? 4.431 14.744 -15.829 1.00 79.62 75 CYS A CA 1
ATOM 553 C C . CYS A 1 75 ? 3.742 15.823 -14.986 1.00 79.62 75 CYS A C 1
ATOM 555 O O . CYS A 1 75 ? 3.056 15.468 -14.033 1.00 79.62 75 CYS A O 1
ATOM 557 N N . THR A 1 76 ? 3.865 17.114 -15.328 1.00 80.56 76 THR A N 1
ATOM 558 C CA . THR A 1 76 ? 3.146 18.181 -14.609 1.00 80.56 76 THR A CA 1
ATOM 559 C C . THR A 1 76 ? 1.631 17.975 -14.678 1.00 80.56 76 THR A C 1
ATOM 561 O O . THR A 1 76 ? 0.966 18.031 -13.646 1.00 80.56 76 THR A O 1
ATOM 564 N N . GLY A 1 77 ? 1.082 17.688 -15.862 1.00 83.25 77 GLY A N 1
ATOM 565 C CA . GLY A 1 77 ? -0.357 17.482 -16.026 1.00 83.25 77 GLY A CA 1
ATOM 566 C C . GLY A 1 77 ? -0.884 16.265 -15.277 1.00 83.25 77 GLY A C 1
ATOM 567 O O . GLY A 1 77 ? -1.889 16.364 -14.577 1.00 83.25 77 GLY A O 1
ATOM 568 N N . TRP A 1 78 ? -0.187 15.131 -15.361 1.00 80.38 78 TRP A N 1
ATOM 569 C CA . TRP A 1 78 ? -0.597 13.917 -14.652 1.00 80.38 78 TRP A CA 1
ATOM 570 C C . TRP A 1 78 ? -0.523 14.083 -13.135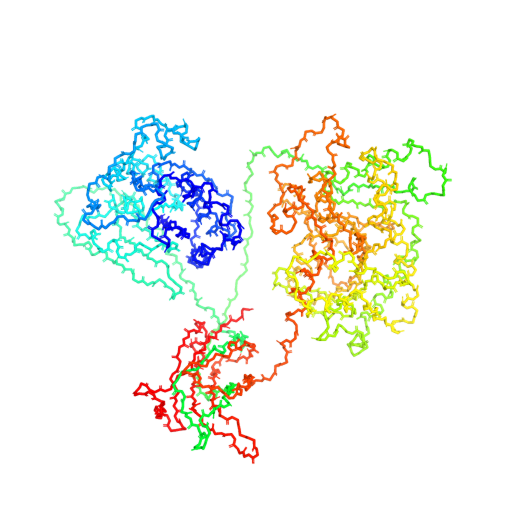 1.00 80.38 78 TRP A C 1
ATOM 572 O O . TRP A 1 78 ? -1.473 13.731 -12.443 1.00 80.38 78 TRP A O 1
ATOM 582 N N . LEU A 1 79 ? 0.557 14.674 -12.617 1.00 75.38 79 LEU A N 1
ATOM 583 C CA . LEU A 1 79 ? 0.711 14.917 -11.181 1.00 75.38 79 LEU A CA 1
ATOM 584 C C . LEU A 1 79 ? -0.342 15.898 -10.643 1.00 75.38 79 LEU A C 1
ATOM 586 O O . LEU A 1 79 ? -0.846 15.693 -9.541 1.00 75.38 79 LEU A O 1
ATOM 590 N N . ALA A 1 80 ? -0.716 16.924 -11.417 1.00 77.56 80 ALA A N 1
ATOM 591 C CA . ALA A 1 80 ? -1.793 17.836 -11.035 1.00 77.56 80 ALA A CA 1
ATOM 592 C C . ALA A 1 80 ? -3.160 17.123 -10.989 1.00 77.56 80 ALA A C 1
ATOM 594 O O . ALA A 1 80 ? -3.937 17.340 -10.062 1.00 77.56 80 ALA A O 1
ATOM 595 N N . LEU A 1 81 ? -3.446 16.233 -11.948 1.00 82.06 81 LEU A N 1
ATOM 596 C CA . LEU A 1 81 ? -4.705 15.475 -12.005 1.00 82.06 81 LEU A CA 1
ATOM 597 C C . LEU A 1 81 ? -4.807 14.354 -10.957 1.00 82.06 81 LEU A C 1
ATOM 599 O O . LEU A 1 81 ? -5.916 14.009 -10.542 1.00 82.06 81 LEU A O 1
ATOM 603 N N . MET A 1 82 ? -3.674 13.806 -10.507 1.00 74.19 82 MET A N 1
ATOM 604 C CA . MET A 1 82 ? -3.613 12.770 -9.466 1.00 74.19 82 MET A CA 1
ATOM 605 C C . MET A 1 82 ? -4.157 13.236 -8.107 1.00 74.19 82 MET A C 1
ATOM 607 O O . MET A 1 82 ? -4.573 12.396 -7.319 1.00 74.19 82 MET A O 1
ATOM 611 N N . GLN A 1 83 ? -4.198 14.545 -7.835 1.00 68.50 83 GLN A N 1
ATOM 612 C CA . GLN A 1 83 ? -4.746 15.089 -6.582 1.00 68.50 83 GLN A CA 1
ATOM 613 C C . GLN A 1 83 ? -6.283 15.069 -6.519 1.00 68.50 83 GLN A C 1
ATOM 615 O O . GLN A 1 83 ? -6.845 15.119 -5.431 1.00 68.50 83 GLN A O 1
ATOM 620 N N . GLY A 1 84 ? -6.961 14.991 -7.669 1.00 59.56 84 GLY A N 1
ATOM 621 C CA . GLY A 1 84 ? -8.421 15.088 -7.767 1.00 59.56 84 GLY A CA 1
ATOM 622 C C . GLY A 1 84 ? -9.117 13.821 -8.269 1.00 59.56 84 GLY A C 1
ATOM 623 O O . GLY A 1 84 ? -10.240 13.935 -8.752 1.00 59.56 84 GLY A O 1
ATOM 624 N N . ASP A 1 85 ? -8.455 12.655 -8.229 1.00 54.12 85 ASP A N 1
ATOM 625 C CA . ASP A 1 85 ? -8.953 11.363 -8.751 1.00 54.12 85 ASP A CA 1
ATOM 626 C C . ASP A 1 85 ? -9.342 11.382 -10.253 1.00 54.12 85 ASP A C 1
ATOM 628 O O . ASP A 1 85 ? -10.267 10.703 -10.701 1.00 54.12 85 ASP A O 1
ATOM 632 N N . ARG A 1 86 ? -8.631 12.163 -11.087 1.00 60.47 86 ARG A N 1
ATOM 633 C CA . ARG A 1 86 ? -9.004 12.426 -12.502 1.00 60.47 86 ARG A CA 1
ATOM 634 C C . ARG A 1 86 ? -7.929 12.048 -13.520 1.00 60.47 86 ARG A C 1
ATOM 636 O O . ARG A 1 86 ? -7.634 12.798 -14.446 1.00 60.47 86 ARG A O 1
ATOM 643 N N . VAL A 1 87 ? -7.332 10.870 -13.371 1.00 60.28 87 VAL A N 1
ATOM 644 C CA . VAL A 1 87 ? -6.225 10.411 -14.237 1.00 60.28 87 VAL A CA 1
ATOM 645 C C . VAL A 1 87 ? -6.668 9.759 -15.557 1.00 60.28 87 VAL A C 1
ATOM 647 O O . VAL A 1 87 ? -5.828 9.470 -16.400 1.00 60.28 87 VAL A O 1
ATOM 650 N N . ALA A 1 88 ? -7.972 9.546 -15.764 1.00 70.38 88 ALA A N 1
ATOM 651 C CA . ALA A 1 88 ? -8.525 8.854 -16.938 1.00 70.38 88 ALA A CA 1
ATOM 652 C C . ALA A 1 88 ? -8.984 9.791 -18.079 1.00 70.38 88 ALA A C 1
ATOM 654 O O . ALA A 1 88 ? -9.783 9.392 -18.925 1.00 70.38 88 ALA A O 1
ATOM 655 N N . LEU A 1 89 ? -8.526 11.047 -18.097 1.00 83.25 89 LEU A N 1
ATOM 656 C CA . LEU A 1 89 ? -8.937 12.015 -19.115 1.00 83.25 89 LEU A CA 1
ATOM 657 C C . LEU A 1 89 ? -8.265 11.736 -20.469 1.00 83.25 89 LEU A C 1
ATOM 659 O O . LEU A 1 89 ? -7.087 11.372 -20.496 1.00 83.25 89 LEU A O 1
ATOM 663 N N . PRO A 1 90 ? -8.959 11.974 -21.600 1.00 92.06 90 PRO A N 1
ATOM 664 C CA . PRO A 1 90 ? -8.319 12.041 -22.907 1.00 92.06 90 PRO A CA 1
ATOM 665 C C . PRO A 1 90 ? -7.100 12.968 -22.860 1.00 92.06 90 PRO A C 1
ATOM 667 O O . PRO A 1 90 ? -7.209 14.129 -22.456 1.00 92.06 90 PRO A O 1
ATOM 670 N N . HIS A 1 91 ? -5.940 12.452 -23.267 1.00 93.69 91 HIS A N 1
ATOM 671 C CA . HIS A 1 91 ? -4.675 13.182 -23.256 1.00 93.69 91 HIS A CA 1
ATOM 672 C C . HIS A 1 91 ? -4.254 13.516 -24.688 1.00 93.69 91 HIS A C 1
ATOM 674 O O . HIS A 1 91 ? -3.909 12.632 -25.470 1.00 93.69 91 HIS A O 1
ATOM 680 N N . ILE A 1 92 ? -4.304 14.801 -25.036 1.00 95.44 92 ILE A N 1
ATOM 681 C CA . ILE A 1 92 ? -3.914 15.326 -26.343 1.00 95.44 92 ILE A CA 1
ATOM 682 C C . ILE A 1 92 ? -2.519 15.944 -26.226 1.00 95.44 92 ILE A C 1
ATOM 684 O O . ILE A 1 92 ? -2.319 16.937 -25.528 1.00 95.44 92 ILE A O 1
ATOM 688 N N . GLN A 1 93 ? -1.554 15.379 -26.946 1.00 94.44 93 GLN A N 1
ATOM 689 C CA . GLN A 1 93 ? -0.170 15.857 -26.975 1.00 94.44 93 GLN A CA 1
ATOM 690 C C . GLN A 1 93 ? 0.121 16.560 -28.300 1.00 94.44 93 GLN A C 1
ATOM 692 O O . GLN A 1 93 ? -0.227 16.046 -29.365 1.00 94.44 93 GLN A O 1
ATOM 697 N N . ASN A 1 94 ? 0.780 17.722 -28.264 1.00 95.12 94 ASN A N 1
ATOM 698 C CA . ASN A 1 94 ? 1.175 18.410 -29.493 1.00 95.12 94 ASN A CA 1
ATOM 699 C C . ASN A 1 94 ? 2.481 19.204 -29.349 1.00 95.12 94 ASN A C 1
ATOM 701 O O . ASN A 1 94 ? 2.655 19.974 -28.406 1.00 95.12 94 ASN A O 1
ATOM 705 N N . PHE A 1 95 ? 3.387 19.065 -30.324 1.00 94.44 95 PHE A N 1
ATOM 706 C CA . PHE A 1 95 ? 4.675 19.773 -30.343 1.00 94.44 95 PHE A CA 1
ATOM 707 C C . PHE A 1 95 ? 4.515 21.300 -30.398 1.00 94.44 95 PHE A C 1
ATOM 709 O O . PHE A 1 95 ? 5.399 22.035 -29.968 1.00 94.44 95 PHE A O 1
ATOM 716 N N . ARG A 1 96 ? 3.367 21.794 -30.881 1.00 94.94 96 ARG A N 1
ATOM 717 C CA . ARG A 1 96 ? 3.033 23.222 -30.894 1.00 94.94 96 ARG A CA 1
ATOM 718 C C . ARG A 1 96 ? 2.905 23.838 -29.497 1.00 94.94 96 ARG A C 1
ATOM 720 O O . ARG A 1 96 ? 2.836 25.056 -29.423 1.00 94.94 96 ARG A O 1
ATOM 727 N N . LEU A 1 97 ? 2.925 23.043 -28.421 1.00 94.81 97 LEU A N 1
ATOM 728 C CA . LEU A 1 97 ? 2.978 23.504 -27.025 1.00 94.81 97 LEU A CA 1
ATOM 729 C C . LEU A 1 97 ? 4.371 23.380 -26.372 1.00 94.81 97 LEU A C 1
ATOM 731 O O . LEU A 1 97 ? 4.499 23.642 -25.176 1.00 94.81 97 LEU A O 1
ATOM 735 N N . ASN A 1 98 ? 5.408 22.967 -27.113 1.00 93.75 98 ASN A N 1
ATOM 736 C CA . ASN A 1 98 ? 6.778 22.797 -26.601 1.00 93.75 98 ASN A CA 1
ATOM 737 C C . ASN A 1 98 ? 7.376 24.091 -26.027 1.00 93.75 98 ASN A C 1
ATOM 739 O O . ASN A 1 98 ? 6.853 25.186 -26.244 1.00 93.75 98 ASN A O 1
ATOM 743 N N . ASP A 1 99 ? 8.506 23.984 -25.331 1.00 89.00 99 ASP A N 1
ATOM 744 C CA . ASP A 1 99 ? 9.342 25.148 -25.018 1.00 89.00 99 ASP A CA 1
ATOM 745 C C . ASP A 1 99 ? 9.998 25.740 -26.281 1.00 89.00 99 ASP A C 1
ATOM 747 O O . ASP A 1 99 ? 9.997 25.114 -27.340 1.00 89.00 99 ASP A O 1
ATOM 751 N N . ARG A 1 100 ? 10.566 26.944 -26.187 1.00 90.12 100 ARG A N 1
ATOM 752 C CA . ARG A 1 100 ? 11.377 27.563 -27.250 1.00 90.12 100 ARG A CA 1
ATOM 753 C C . ARG A 1 100 ? 12.640 26.733 -27.521 1.00 90.12 100 ARG A C 1
ATOM 755 O O . ARG A 1 100 ? 13.335 26.343 -26.586 1.00 90.12 100 ARG A O 1
ATOM 762 N N . HIS A 1 101 ? 12.998 26.505 -28.783 1.00 92.19 101 HIS A N 1
ATOM 763 C CA . HIS A 1 101 ? 14.312 25.954 -29.138 1.00 92.19 101 HIS A CA 1
ATOM 764 C C . HIS A 1 101 ? 15.420 27.002 -28.935 1.00 92.19 101 HIS A C 1
ATOM 766 O O . HIS A 1 101 ? 15.418 28.044 -29.590 1.00 92.19 101 HIS A O 1
ATOM 772 N N . TRP A 1 102 ? 16.407 26.716 -28.080 1.00 89.88 102 TRP A N 1
ATOM 773 C CA . TRP A 1 102 ? 17.448 27.686 -27.682 1.00 89.88 102 TRP A CA 1
ATOM 774 C C . TRP A 1 102 ? 18.644 27.774 -28.640 1.00 89.88 102 TRP A C 1
ATOM 776 O O . TRP A 1 102 ? 19.633 28.457 -28.371 1.00 89.88 102 TRP A O 1
ATOM 786 N N . GLY A 1 103 ? 18.570 27.075 -29.768 1.00 90.88 103 GLY A N 1
ATOM 787 C CA . GLY A 1 103 ? 19.613 27.088 -30.787 1.00 90.88 103 GLY A CA 1
ATOM 788 C C . GLY A 1 103 ? 20.926 26.548 -30.242 1.00 90.88 103 GLY A C 1
ATOM 789 O O . GLY A 1 103 ? 20.944 25.527 -29.559 1.00 90.88 103 GLY A O 1
ATOM 790 N N . VAL A 1 104 ? 22.034 27.232 -30.511 1.00 88.69 104 VAL A N 1
ATOM 791 C CA . VAL A 1 104 ? 23.368 26.836 -30.026 1.00 88.69 104 VAL A CA 1
ATOM 792 C C . VAL A 1 104 ? 23.500 26.816 -28.497 1.00 88.69 104 VAL A C 1
ATOM 794 O O . VAL A 1 104 ? 24.487 26.274 -27.990 1.00 88.69 104 VAL A O 1
ATOM 797 N N . TYR A 1 105 ? 22.540 27.390 -27.762 1.00 87.38 105 TYR A N 1
ATOM 798 C CA . TYR A 1 105 ? 22.491 27.380 -26.295 1.00 87.38 105 TYR A CA 1
ATOM 799 C C . TYR A 1 105 ? 21.735 26.179 -25.718 1.00 87.38 105 TYR A C 1
ATOM 801 O O . TYR A 1 105 ? 21.698 26.006 -24.504 1.00 87.38 105 TYR A O 1
ATOM 809 N N . GLN A 1 106 ? 21.160 25.321 -26.560 1.00 85.81 106 GLN A N 1
ATOM 810 C CA . GLN A 1 106 ? 20.495 24.090 -26.146 1.00 85.81 106 GLN A CA 1
ATOM 811 C C . GLN A 1 106 ? 21.445 23.221 -25.286 1.00 85.81 106 GLN A C 1
ATOM 813 O O . GLN A 1 106 ? 22.532 22.846 -25.725 1.00 85.81 106 GLN A O 1
ATOM 818 N N . GLY A 1 107 ? 21.061 22.946 -24.035 1.00 80.25 107 GLY A N 1
ATOM 819 C CA . GLY A 1 107 ? 21.872 22.224 -23.043 1.00 80.25 107 GLY A CA 1
ATOM 820 C C . GLY A 1 107 ? 22.982 23.044 -22.364 1.00 80.25 107 GLY A C 1
ATOM 821 O O . GLY A 1 107 ? 23.822 22.465 -21.676 1.00 80.25 107 GLY A O 1
ATOM 822 N N . LYS A 1 108 ? 23.017 24.370 -22.544 1.00 83.12 108 LYS A N 1
ATOM 823 C CA . LYS A 1 108 ? 24.024 25.280 -21.967 1.00 83.12 108 LYS A CA 1
ATOM 824 C C . LYS A 1 108 ? 23.389 26.292 -21.015 1.00 83.12 108 LYS A C 1
ATOM 826 O O . LYS A 1 108 ? 22.168 26.409 -20.950 1.00 83.12 108 LYS A O 1
ATOM 831 N N . ALA A 1 109 ? 24.228 27.012 -20.272 1.00 83.38 109 ALA A N 1
ATOM 832 C CA . ALA A 1 109 ? 23.784 28.127 -19.442 1.00 83.38 109 ALA A CA 1
ATOM 833 C C . ALA A 1 109 ? 23.083 29.196 -20.288 1.00 83.38 109 ALA A C 1
ATOM 835 O O . ALA A 1 109 ? 23.467 29.442 -21.435 1.00 83.38 109 ALA A O 1
ATOM 836 N N . LYS A 1 110 ? 22.054 29.810 -19.705 1.00 81.19 110 LYS A N 1
ATOM 837 C CA . LYS A 1 110 ? 21.244 30.831 -20.352 1.00 81.19 110 LYS A CA 1
ATOM 838 C C . LYS A 1 110 ? 22.131 32.023 -20.728 1.00 81.19 110 LYS A C 1
ATOM 840 O O . LYS A 1 110 ? 22.842 32.524 -19.854 1.00 81.19 110 LYS A O 1
ATOM 845 N N . PRO A 1 111 ? 22.110 32.457 -22.000 1.00 81.00 111 PRO A N 1
ATOM 846 C CA . PRO A 1 111 ? 22.869 33.622 -22.440 1.00 81.00 111 PRO A CA 1
ATOM 847 C C . PRO A 1 111 ? 22.414 34.888 -21.708 1.00 81.00 111 PRO A C 1
ATOM 849 O O . PRO A 1 111 ? 21.278 34.976 -21.226 1.00 81.00 111 PRO A O 1
ATOM 852 N N . SER A 1 112 ? 23.305 35.875 -21.625 1.00 79.38 112 SER A N 1
ATOM 853 C CA . SER A 1 112 ? 22.957 37.204 -21.122 1.00 79.38 112 SER A CA 1
ATOM 854 C C . SER A 1 112 ? 21.902 37.879 -22.012 1.00 79.38 112 SER A C 1
ATOM 856 O O . SER A 1 112 ? 21.698 37.497 -23.164 1.00 79.38 112 SER A O 1
ATOM 858 N N . ALA A 1 113 ? 21.226 38.911 -21.498 1.00 71.94 113 ALA A N 1
ATOM 859 C CA . ALA A 1 113 ? 20.207 39.636 -22.265 1.00 71.94 113 ALA A CA 1
ATOM 860 C C . ALA A 1 113 ? 20.771 40.330 -23.525 1.00 71.94 113 ALA A C 1
ATOM 862 O O . ALA A 1 113 ? 20.024 40.580 -24.466 1.00 71.94 113 ALA A O 1
ATOM 863 N N . GLU A 1 114 ? 22.076 40.624 -23.545 1.00 69.06 114 GLU A N 1
ATOM 864 C CA . GLU A 1 114 ? 22.783 41.162 -24.715 1.00 69.06 114 GLU A CA 1
ATOM 865 C C . GLU A 1 114 ? 23.047 40.079 -25.778 1.00 69.06 114 GLU A C 1
ATOM 867 O O . GLU A 1 114 ? 23.020 40.363 -26.973 1.00 69.06 114 GLU A O 1
ATOM 872 N N . GLU A 1 115 ? 23.263 38.832 -25.350 1.00 66.19 115 GLU A N 1
ATOM 873 C CA . GLU A 1 115 ? 23.537 37.672 -26.210 1.00 66.19 115 GLU A CA 1
ATOM 874 C C . GLU A 1 115 ? 22.260 36.986 -26.733 1.00 66.19 115 GLU A C 1
ATOM 876 O O . GLU A 1 115 ? 22.301 36.322 -27.769 1.00 66.19 115 GLU A O 1
ATOM 881 N N . ASP A 1 116 ? 21.124 37.152 -26.045 1.00 68.56 116 ASP A N 1
ATOM 882 C CA . ASP A 1 116 ? 19.795 36.705 -26.484 1.00 68.56 116 ASP A CA 1
ATOM 883 C C . ASP A 1 116 ? 18.757 37.832 -26.361 1.00 68.56 116 ASP A C 1
ATOM 885 O O . ASP A 1 116 ? 17.973 37.868 -25.402 1.00 68.56 116 ASP A O 1
ATOM 889 N N . PRO A 1 117 ? 18.723 38.770 -27.324 1.00 65.12 117 PRO A N 1
ATOM 890 C CA . PRO A 1 117 ? 17.672 39.774 -27.363 1.00 65.12 117 PRO A CA 1
ATOM 891 C C . PRO A 1 117 ? 16.317 39.076 -27.554 1.00 65.12 117 PRO A C 1
ATOM 893 O O . PRO A 1 117 ? 16.126 38.349 -28.526 1.00 65.12 117 PRO A O 1
ATOM 896 N N . LYS A 1 118 ? 15.365 39.312 -26.632 1.00 62.69 118 LYS A N 1
ATOM 897 C CA . LYS A 1 118 ? 14.076 38.585 -26.502 1.00 62.69 118 LYS A CA 1
ATOM 898 C C . LYS A 1 118 ? 13.284 38.407 -27.815 1.00 62.69 118 LYS A C 1
ATOM 900 O O . LYS A 1 118 ? 12.492 37.469 -27.926 1.00 62.69 118 LYS A O 1
ATOM 905 N N . GLU A 1 119 ? 13.467 39.298 -28.787 1.00 66.94 119 GLU A N 1
ATOM 906 C CA . GLU A 1 119 ? 12.757 39.302 -30.071 1.00 66.94 119 GLU A CA 1
ATOM 907 C C . GLU A 1 119 ? 13.458 38.508 -31.187 1.00 66.94 119 GLU A C 1
ATOM 909 O O . GLU A 1 119 ? 12.790 38.041 -32.115 1.00 66.94 119 GLU A O 1
ATOM 914 N N . ALA A 1 120 ? 14.776 38.302 -31.105 1.00 80.25 120 ALA A N 1
ATOM 915 C CA . ALA A 1 120 ? 15.531 37.559 -32.110 1.00 80.25 120 ALA A CA 1
ATOM 916 C C . ALA A 1 120 ? 15.657 36.075 -31.738 1.00 80.25 120 ALA A C 1
ATOM 918 O O . ALA A 1 120 ? 15.649 35.691 -30.570 1.00 80.25 120 ALA A O 1
ATOM 919 N N . ALA A 1 121 ? 15.762 35.216 -32.752 1.00 85.94 121 ALA A N 1
ATOM 920 C CA . ALA A 1 121 ? 16.096 33.816 -32.527 1.00 85.94 121 ALA A CA 1
ATOM 921 C C . ALA A 1 121 ? 17.609 33.703 -32.251 1.00 85.94 121 ALA A C 1
ATOM 923 O O . ALA A 1 121 ? 18.394 34.339 -32.960 1.00 85.94 121 ALA A O 1
ATOM 924 N N . PRO A 1 122 ? 18.042 32.878 -31.283 1.00 88.06 122 PRO A N 1
ATOM 925 C CA . PRO A 1 122 ? 19.456 32.622 -31.050 1.00 88.06 122 PRO A CA 1
ATOM 926 C C . PRO A 1 122 ? 20.059 31.915 -32.273 1.00 88.06 122 PRO A C 1
ATOM 928 O O . PRO A 1 122 ? 19.311 31.361 -33.090 1.00 88.06 122 PRO A O 1
ATOM 931 N N . PRO A 1 123 ? 21.395 31.882 -32.431 1.00 91.75 123 PRO A N 1
ATOM 932 C CA . PRO A 1 123 ? 22.011 31.198 -33.563 1.00 91.75 123 PRO A CA 1
ATOM 933 C C . PRO A 1 123 ? 21.523 29.747 -33.670 1.00 91.75 123 PRO A C 1
ATOM 935 O O . PRO A 1 123 ? 21.492 29.018 -32.675 1.00 91.75 123 PRO A O 1
ATOM 938 N N . ALA A 1 124 ? 21.097 29.338 -34.865 1.00 92.69 124 ALA A N 1
ATOM 939 C CA . ALA A 1 124 ? 20.537 28.010 -35.089 1.00 92.69 124 ALA A CA 1
ATOM 940 C C . ALA A 1 124 ? 21.616 26.925 -35.067 1.00 92.69 124 ALA A C 1
ATOM 942 O O . ALA A 1 124 ? 22.716 27.119 -35.583 1.00 92.69 124 ALA A O 1
ATOM 943 N N . VAL A 1 125 ? 21.278 25.761 -34.510 1.00 92.06 125 VAL A N 1
ATOM 944 C CA . VAL A 1 125 ? 22.096 24.557 -34.701 1.00 92.06 125 VAL A CA 1
ATOM 945 C C . VAL A 1 125 ? 21.880 23.993 -36.104 1.00 92.06 125 VAL A C 1
ATOM 947 O O . VAL A 1 125 ? 20.791 24.100 -36.673 1.00 92.06 125 VAL A O 1
ATOM 950 N N . GLY A 1 126 ? 22.924 23.393 -36.676 1.00 90.81 126 GLY A N 1
ATOM 951 C CA . GLY A 1 126 ? 22.833 22.732 -37.978 1.00 90.81 126 GLY A CA 1
ATOM 952 C C . GLY A 1 126 ? 21.959 21.477 -37.921 1.00 90.81 126 GLY A C 1
ATOM 953 O O . GLY A 1 126 ? 21.823 20.852 -36.875 1.00 90.81 126 GLY A O 1
ATOM 954 N N . ILE A 1 127 ? 21.402 21.053 -39.059 1.00 90.50 127 ILE A N 1
ATOM 955 C CA . ILE A 1 127 ? 20.519 19.872 -39.119 1.00 90.50 127 ILE A CA 1
ATOM 956 C C . ILE A 1 127 ? 21.200 18.565 -38.678 1.00 90.50 127 ILE A C 1
ATOM 958 O O . ILE A 1 127 ? 20.522 17.636 -38.255 1.00 90.50 127 ILE A O 1
ATOM 962 N N . SER A 1 128 ? 22.529 18.488 -38.775 1.00 87.69 128 SER A N 1
ATOM 963 C CA . SER A 1 128 ? 23.343 17.353 -38.324 1.00 87.69 128 SER A CA 1
ATOM 964 C C . SER A 1 128 ? 23.721 17.416 -36.841 1.00 87.69 128 SER A C 1
ATOM 966 O O . SER A 1 128 ? 24.336 16.482 -36.336 1.00 87.69 128 SER A O 1
ATOM 968 N N . ASP A 1 129 ? 23.417 18.519 -36.152 1.00 88.62 129 ASP A N 1
ATOM 969 C CA . ASP A 1 129 ? 23.714 18.687 -34.732 1.00 88.62 129 ASP A CA 1
ATOM 970 C C . ASP A 1 129 ? 22.794 17.795 -33.891 1.00 88.62 129 ASP A C 1
ATOM 972 O O . ASP A 1 129 ? 21.589 17.715 -34.144 1.00 88.62 129 ASP A O 1
ATOM 976 N N . ALA A 1 130 ? 23.343 17.135 -32.872 1.00 84.00 130 ALA A N 1
ATOM 977 C CA . ALA A 1 130 ? 22.579 16.262 -31.984 1.00 84.00 130 ALA A CA 1
ATOM 978 C C . ALA A 1 130 ? 21.435 16.996 -31.258 1.00 84.00 130 ALA A C 1
ATOM 980 O O . ALA A 1 130 ? 20.439 16.369 -30.910 1.00 84.00 130 ALA A O 1
ATOM 981 N N . ALA A 1 131 ? 21.556 18.311 -31.055 1.00 82.31 131 ALA A N 1
ATOM 982 C CA . ALA A 1 131 ? 20.519 19.144 -30.458 1.00 82.31 131 ALA A CA 1
ATOM 983 C C . ALA A 1 131 ? 19.365 19.477 -31.421 1.00 82.31 131 ALA A C 1
ATOM 985 O O . ALA A 1 131 ? 18.314 19.922 -30.967 1.00 82.31 131 ALA A O 1
ATOM 986 N N . HIS A 1 132 ? 19.532 19.281 -32.735 1.00 91.62 132 HIS A N 1
ATOM 987 C CA . HIS A 1 132 ? 18.494 19.599 -33.713 1.00 91.62 132 HIS A CA 1
ATOM 988 C C . HIS A 1 132 ? 17.332 18.582 -33.634 1.00 91.62 132 HIS A C 1
ATOM 990 O O . HIS A 1 132 ? 17.584 17.376 -33.721 1.00 91.62 132 HIS A O 1
ATOM 996 N N . PRO A 1 133 ? 16.049 19.007 -33.603 1.00 90.94 133 PRO A N 1
ATOM 997 C CA . PRO A 1 133 ? 14.897 18.106 -33.437 1.00 90.94 133 PRO A CA 1
ATOM 998 C C . PRO A 1 133 ? 14.773 17.006 -34.501 1.00 90.94 133 PRO A C 1
ATOM 1000 O O . PRO A 1 133 ? 14.155 15.974 -34.272 1.00 90.94 133 PRO A O 1
ATOM 1003 N N . SER A 1 134 ? 15.365 17.206 -35.680 1.00 90.19 134 SER A N 1
ATOM 1004 C CA . SER A 1 134 ? 15.457 16.180 -36.735 1.00 90.19 134 SER A CA 1
ATOM 1005 C C . SER A 1 134 ? 16.160 14.895 -36.291 1.00 90.19 134 SER A C 1
ATOM 1007 O O . SER A 1 134 ? 15.883 13.845 -36.869 1.00 90.19 134 SER A O 1
ATOM 1009 N N . ASN A 1 135 ? 17.048 14.989 -35.300 1.00 88.62 135 ASN A N 1
ATOM 1010 C CA . ASN A 1 135 ? 17.854 13.879 -34.797 1.00 88.62 135 ASN A CA 1
ATOM 1011 C C . ASN A 1 135 ? 17.290 13.282 -33.499 1.00 88.62 135 ASN A C 1
ATOM 1013 O O . ASN A 1 135 ? 17.819 12.291 -33.002 1.00 88.62 135 ASN A O 1
ATOM 1017 N N . ASP A 1 136 ? 16.194 13.840 -32.982 1.00 86.94 136 ASP A N 1
ATOM 1018 C CA . ASP A 1 136 ? 15.492 13.326 -31.812 1.00 86.94 136 ASP A CA 1
ATOM 1019 C C . ASP A 1 136 ? 14.305 12.439 -32.260 1.00 86.94 136 ASP A C 1
ATOM 1021 O O . ASP A 1 136 ? 13.415 12.902 -32.990 1.00 86.94 136 ASP A O 1
ATOM 1025 N N . PRO A 1 137 ? 14.256 11.155 -31.845 1.00 85.50 137 PRO A N 1
ATOM 1026 C CA . PRO A 1 137 ? 13.157 10.249 -32.167 1.00 85.50 137 PRO A CA 1
ATOM 1027 C C . PRO A 1 137 ? 11.765 10.778 -31.794 1.00 85.50 137 PRO A C 1
ATOM 1029 O O . PRO A 1 137 ? 10.802 10.432 -32.485 1.00 85.50 137 PRO A O 1
ATOM 1032 N N . LEU A 1 138 ? 11.652 11.623 -30.760 1.00 85.00 138 LEU A N 1
ATOM 1033 C CA . LEU A 1 138 ? 10.390 12.209 -30.300 1.00 85.00 138 LEU A CA 1
ATOM 1034 C C . LEU A 1 138 ? 9.695 13.024 -31.402 1.00 85.00 138 LEU A C 1
ATOM 1036 O O . LEU A 1 138 ? 8.468 13.031 -31.494 1.00 85.00 138 LEU A O 1
ATOM 1040 N N . TYR A 1 139 ? 10.469 13.666 -32.284 1.00 91.62 139 TYR A N 1
ATOM 1041 C CA . TYR A 1 139 ? 9.952 14.547 -33.335 1.00 91.62 139 TYR A CA 1
ATOM 1042 C C . TYR A 1 139 ? 9.929 13.901 -34.723 1.00 91.62 139 TYR A C 1
ATOM 1044 O O . TYR A 1 139 ? 9.763 14.594 -35.729 1.00 91.62 139 TYR A O 1
ATOM 1052 N N . ARG A 1 140 ? 10.044 12.568 -34.816 1.00 86.88 140 ARG A N 1
ATOM 1053 C CA . ARG A 1 140 ? 9.973 11.848 -36.102 1.00 86.88 140 ARG A CA 1
ATOM 1054 C C . ARG A 1 140 ? 8.641 12.063 -36.833 1.00 86.88 140 ARG A C 1
ATOM 1056 O O . ARG A 1 140 ? 8.625 12.088 -38.058 1.00 86.88 140 ARG A O 1
ATOM 1063 N N . GLY A 1 141 ? 7.547 12.230 -36.087 1.00 84.56 141 GLY A N 1
ATOM 1064 C CA . GLY A 1 141 ? 6.212 12.516 -36.628 1.00 84.56 141 GLY A CA 1
ATOM 1065 C C . GLY A 1 141 ? 5.942 13.996 -36.928 1.00 84.56 141 GLY A C 1
ATOM 1066 O O . GLY A 1 141 ? 4.864 14.322 -37.419 1.00 84.56 141 GLY A O 1
ATOM 1067 N N . VAL A 1 142 ? 6.885 14.898 -36.632 1.00 90.38 142 VAL A N 1
ATOM 1068 C CA . VAL A 1 142 ? 6.740 16.339 -36.883 1.00 90.38 142 VAL A CA 1
ATOM 1069 C C . VAL A 1 142 ? 7.264 16.664 -38.289 1.00 90.38 142 VAL A C 1
ATOM 1071 O O . VAL A 1 142 ? 8.381 16.255 -38.620 1.00 90.38 142 VAL A O 1
ATOM 1074 N N . PRO A 1 143 ? 6.507 17.409 -39.124 1.00 88.81 143 PRO A N 1
ATOM 1075 C CA . PRO A 1 143 ? 6.966 17.814 -40.451 1.00 88.81 143 PRO A CA 1
ATOM 1076 C C . PRO A 1 143 ? 8.330 18.503 -40.401 1.00 88.81 143 PRO A C 1
ATOM 1078 O O . PRO A 1 143 ? 8.600 19.292 -39.497 1.00 88.81 143 PRO A O 1
ATOM 1081 N N . SER A 1 144 ? 9.184 18.255 -41.395 1.00 86.62 144 SER A N 1
ATOM 1082 C CA . SER A 1 144 ? 10.540 18.819 -41.435 1.00 86.62 144 SER A CA 1
ATOM 1083 C C . SER A 1 144 ? 10.562 20.347 -41.369 1.00 86.62 144 SER A C 1
ATOM 1085 O O . SER A 1 144 ? 11.432 20.900 -40.704 1.00 86.62 144 SER A O 1
ATOM 1087 N N . SER A 1 145 ? 9.579 21.011 -41.980 1.00 86.38 145 SER A N 1
ATOM 1088 C CA . SER A 1 145 ? 9.387 22.466 -41.933 1.00 86.38 145 SER A CA 1
ATOM 1089 C C . SER A 1 145 ? 8.996 23.006 -40.554 1.00 86.38 145 SER A C 1
ATOM 1091 O O . SER A 1 145 ? 9.136 24.199 -40.311 1.00 86.38 145 SER A O 1
ATOM 1093 N N . ALA A 1 146 ? 8.520 22.146 -39.652 1.00 88.38 146 ALA A N 1
ATOM 1094 C CA . ALA A 1 146 ? 8.088 22.493 -38.301 1.00 88.38 146 ALA A CA 1
ATOM 1095 C C . ALA A 1 146 ? 9.098 22.062 -37.216 1.00 88.38 146 ALA A C 1
ATOM 1097 O O . ALA A 1 146 ? 8.770 22.099 -36.032 1.00 88.38 146 ALA A O 1
ATOM 1098 N N . ARG A 1 147 ? 10.312 21.643 -37.607 1.00 92.75 147 ARG A N 1
ATOM 1099 C CA . ARG A 1 147 ? 11.414 21.260 -36.707 1.00 92.75 147 ARG A CA 1
ATOM 1100 C C . ARG A 1 147 ? 12.492 22.352 -36.712 1.00 92.75 147 ARG A C 1
ATOM 1102 O O . ARG A 1 147 ? 13.345 22.337 -37.600 1.00 92.75 147 ARG A O 1
ATOM 1109 N N . PRO A 1 148 ? 12.450 23.310 -35.771 1.00 92.56 148 PRO A N 1
ATOM 1110 C CA . PRO A 1 148 ? 13.346 24.458 -35.780 1.00 92.56 148 PRO A CA 1
ATOM 1111 C C . PRO A 1 148 ? 14.734 24.100 -35.238 1.00 92.56 148 PRO A C 1
ATOM 1113 O O . PRO A 1 148 ? 14.851 23.416 -34.227 1.00 92.56 148 PRO A O 1
ATOM 1116 N N . GLY A 1 149 ? 15.788 24.637 -35.858 1.00 91.62 149 GLY A N 1
ATOM 1117 C CA . GLY A 1 149 ? 17.135 24.657 -35.269 1.00 91.62 149 GLY A CA 1
ATOM 1118 C C . GLY A 1 149 ? 17.325 25.779 -34.241 1.00 91.62 149 GLY A C 1
ATOM 1119 O O . GLY A 1 149 ? 18.355 25.835 -33.579 1.00 91.62 149 GLY A O 1
ATOM 1120 N N . SER A 1 150 ? 16.360 26.696 -34.126 1.00 92.50 150 SER A N 1
ATOM 1121 C CA . SER A 1 150 ? 16.267 27.787 -33.149 1.00 92.50 150 SER A CA 1
ATOM 1122 C C . SER A 1 150 ? 14.900 28.466 -33.280 1.00 92.50 150 SER A C 1
ATOM 1124 O O . SER A 1 150 ? 14.328 28.475 -34.370 1.00 92.50 150 SER A O 1
ATOM 1126 N N . GLU A 1 151 ? 14.368 29.019 -32.192 1.00 92.94 151 GLU A N 1
ATOM 1127 C CA . GLU A 1 151 ? 13.104 29.759 -32.184 1.00 92.94 151 GLU A CA 1
ATOM 1128 C C . GLU A 1 151 ? 13.267 31.115 -31.489 1.00 92.94 151 GLU A C 1
ATOM 1130 O O . GLU A 1 151 ? 13.912 31.208 -30.447 1.00 92.94 151 GLU A O 1
ATOM 1135 N N . SER A 1 152 ? 12.632 32.161 -32.026 1.00 89.94 152 SER A N 1
ATOM 1136 C CA . SER A 1 152 ? 12.331 33.392 -31.282 1.00 89.94 152 SER A CA 1
ATOM 1137 C C . SER A 1 152 ? 10.978 33.274 -30.574 1.00 89.94 152 SER A C 1
ATOM 1139 O O . SER A 1 152 ? 10.190 32.373 -30.874 1.00 89.94 152 SER A O 1
ATOM 1141 N N . MET A 1 153 ? 10.647 34.213 -29.679 1.00 85.19 153 MET A N 1
ATOM 1142 C CA . MET A 1 153 ? 9.307 34.241 -29.072 1.00 85.19 153 MET A CA 1
ATOM 1143 C C . MET A 1 153 ? 8.202 34.392 -30.129 1.00 85.19 153 MET A C 1
ATOM 1145 O O . MET A 1 153 ? 7.171 33.731 -30.040 1.00 85.19 153 MET A O 1
ATOM 1149 N N . LYS A 1 154 ? 8.444 35.176 -31.189 1.00 87.06 154 LYS A N 1
ATOM 1150 C CA . LYS A 1 154 ? 7.515 35.282 -32.320 1.00 87.06 154 LYS A CA 1
ATOM 1151 C C . LYS A 1 154 ? 7.249 33.922 -32.975 1.00 87.06 154 LYS A C 1
ATOM 1153 O O . LYS A 1 154 ? 6.099 33.597 -33.241 1.00 87.06 154 LYS A O 1
ATOM 1158 N N . MET A 1 155 ? 8.282 33.110 -33.192 1.00 90.94 155 MET A N 1
ATOM 1159 C CA . MET A 1 155 ? 8.115 31.770 -33.771 1.00 90.94 155 MET A CA 1
ATOM 1160 C C . MET A 1 155 ? 7.324 30.837 -32.844 1.00 90.94 155 MET A C 1
ATOM 1162 O O . MET A 1 155 ? 6.493 30.061 -33.318 1.00 90.94 155 MET A O 1
ATOM 1166 N N . VAL A 1 156 ? 7.524 30.951 -31.524 1.00 91.25 156 VAL A N 1
ATOM 1167 C CA . VAL A 1 156 ? 6.719 30.227 -30.527 1.00 91.25 156 VAL A CA 1
ATOM 1168 C C . VAL A 1 156 ? 5.246 30.633 -30.626 1.00 91.25 156 VAL A C 1
ATOM 1170 O O . VAL A 1 156 ? 4.381 29.755 -30.657 1.00 91.25 156 VAL A O 1
ATOM 1173 N N . VAL A 1 157 ? 4.947 31.930 -30.749 1.00 88.31 157 VAL A N 1
ATOM 1174 C CA . VAL A 1 157 ? 3.578 32.431 -30.973 1.00 88.31 157 VAL A CA 1
ATOM 1175 C C . VAL A 1 157 ? 2.996 31.878 -32.273 1.00 88.31 157 VAL A C 1
ATOM 1177 O O . VAL A 1 157 ? 1.904 31.303 -32.256 1.00 88.31 157 VAL A O 1
ATOM 1180 N N . ASP A 1 158 ? 3.747 31.979 -33.371 1.00 88.88 158 ASP A N 1
ATOM 1181 C CA . ASP A 1 158 ? 3.321 31.557 -34.707 1.00 88.88 158 ASP A CA 1
ATOM 1182 C C . ASP A 1 158 ? 3.003 30.048 -34.765 1.00 88.88 158 ASP A C 1
ATOM 1184 O O . ASP A 1 158 ? 2.084 29.650 -35.481 1.00 88.88 158 ASP A O 1
ATOM 1188 N N . ARG A 1 159 ? 3.691 29.193 -33.984 1.00 92.25 159 ARG A N 1
ATOM 1189 C CA . ARG A 1 159 ? 3.344 27.758 -33.897 1.00 92.25 159 ARG A CA 1
ATOM 1190 C C . ARG A 1 159 ? 2.250 27.433 -32.883 1.00 92.25 159 ARG A C 1
ATOM 1192 O O . ARG A 1 159 ? 1.519 26.467 -33.091 1.00 92.25 159 ARG A O 1
ATOM 1199 N N . THR A 1 160 ? 2.139 28.194 -31.795 1.00 93.69 160 THR A N 1
ATOM 1200 C CA . THR A 1 160 ? 1.218 27.886 -30.686 1.00 93.69 160 THR A CA 1
ATOM 1201 C C . THR A 1 160 ? -0.208 28.325 -31.007 1.00 93.69 160 THR A C 1
ATOM 1203 O O . THR A 1 160 ? -1.155 27.568 -30.786 1.00 93.69 160 THR A O 1
ATOM 1206 N N . ARG A 1 161 ? -0.371 29.518 -31.595 1.00 87.38 161 ARG A N 1
ATOM 1207 C CA . ARG A 1 161 ? -1.680 30.107 -31.914 1.00 87.38 161 ARG A CA 1
ATOM 1208 C C . ARG A 1 161 ? -2.530 29.226 -32.849 1.00 87.38 161 ARG A C 1
ATOM 1210 O O . ARG A 1 161 ? -3.708 29.042 -32.551 1.00 87.38 161 ARG A O 1
ATOM 1217 N N . PRO A 1 162 ? -1.987 28.590 -33.906 1.00 91.06 162 PRO A N 1
ATOM 1218 C CA . PRO A 1 162 ? -2.753 27.627 -34.694 1.00 91.06 162 PRO A CA 1
ATOM 1219 C C . PRO A 1 162 ? -3.303 26.465 -33.864 1.00 91.06 162 PRO A C 1
ATOM 1221 O O . PRO A 1 162 ? -4.450 26.094 -34.038 1.00 91.06 162 PRO A O 1
ATOM 1224 N N . PHE A 1 163 ? -2.544 25.915 -32.907 1.00 93.44 163 PHE A N 1
ATOM 1225 C CA . PHE A 1 163 ? -3.058 24.826 -32.064 1.00 93.44 163 PHE A CA 1
ATOM 1226 C C . PHE A 1 163 ? -4.193 25.273 -31.134 1.00 93.44 163 PHE A C 1
ATOM 1228 O O . PHE A 1 163 ? -5.125 24.505 -30.887 1.00 93.44 163 PHE A O 1
ATOM 1235 N N . TRP A 1 164 ? -4.141 26.519 -30.655 1.00 90.62 164 TRP A N 1
ATOM 1236 C CA . TRP A 1 164 ? -5.265 27.122 -29.946 1.00 90.62 164 TRP A CA 1
ATOM 1237 C C . TRP A 1 164 ? -6.530 27.112 -30.814 1.00 90.62 164 TRP A C 1
ATOM 1239 O O . TRP A 1 164 ? -7.538 26.549 -30.393 1.00 90.62 164 TRP A O 1
ATOM 1249 N N . HIS A 1 165 ? -6.464 27.648 -32.036 1.00 87.94 165 HIS A N 1
ATOM 1250 C CA . HIS A 1 165 ? -7.620 27.722 -32.939 1.00 87.94 165 HIS A CA 1
ATOM 1251 C C . HIS A 1 165 ? -8.081 26.357 -33.473 1.00 87.94 165 HIS A C 1
ATOM 1253 O O . HIS A 1 165 ? -9.281 26.140 -33.612 1.00 87.94 165 HIS A O 1
ATOM 1259 N N . ASP A 1 166 ? -7.154 25.437 -33.741 1.00 89.38 166 ASP A N 1
ATOM 1260 C CA . ASP A 1 166 ? -7.452 24.131 -34.337 1.00 89.38 166 ASP A CA 1
ATOM 1261 C C . ASP A 1 166 ? -8.052 23.143 -33.318 1.00 89.38 166 ASP A C 1
ATOM 1263 O O . ASP A 1 166 ? -8.806 22.249 -33.703 1.00 89.38 166 ASP A O 1
ATOM 1267 N N . ALA A 1 167 ? -7.701 23.258 -32.027 1.00 92.25 167 ALA A N 1
ATOM 1268 C CA . ALA A 1 167 ? -8.024 22.236 -31.025 1.00 92.25 167 ALA A CA 1
ATOM 1269 C C . ALA A 1 167 ? -8.608 22.786 -29.715 1.00 92.25 167 ALA A C 1
ATOM 1271 O O . ALA A 1 167 ? -9.667 22.327 -29.289 1.00 92.25 167 ALA A O 1
ATOM 1272 N N . ILE A 1 168 ? -7.951 23.751 -29.063 1.00 93.12 168 ILE A N 1
ATOM 1273 C CA . ILE A 1 168 ? -8.334 24.179 -27.702 1.00 93.12 168 ILE A CA 1
ATOM 1274 C C . ILE A 1 168 ? -9.606 25.043 -27.721 1.00 93.12 168 ILE A C 1
ATOM 1276 O O . ILE A 1 168 ? -10.531 24.798 -26.945 1.00 93.12 168 ILE A O 1
ATOM 1280 N N . ALA A 1 169 ? -9.692 26.016 -28.630 1.00 89.94 169 ALA A N 1
ATOM 1281 C CA . ALA A 1 169 ? -10.853 26.890 -28.789 1.00 89.94 169 ALA A CA 1
ATOM 1282 C C . ALA A 1 169 ? -12.126 26.124 -29.213 1.00 89.94 169 ALA A C 1
ATOM 1284 O O . ALA A 1 169 ? -13.148 26.275 -28.542 1.00 89.94 169 ALA A O 1
ATOM 1285 N N . PRO A 1 170 ? -12.099 25.235 -30.229 1.00 90.81 170 PRO A N 1
ATOM 1286 C CA . PRO A 1 170 ? -13.247 24.384 -30.550 1.00 90.81 170 PRO A CA 1
ATOM 1287 C C . PRO A 1 170 ? -13.679 23.485 -29.384 1.00 90.81 170 PRO A C 1
ATOM 1289 O O . PRO A 1 170 ? -14.871 23.242 -29.197 1.00 90.81 170 PRO A O 1
ATOM 1292 N N . PHE A 1 171 ? -12.727 23.009 -28.572 1.00 92.81 171 PHE A N 1
ATOM 1293 C CA . PHE A 1 171 ? -13.031 22.217 -27.381 1.00 92.81 171 PHE A CA 1
ATOM 1294 C C . PHE A 1 171 ? -13.805 23.040 -26.341 1.00 92.81 171 PHE A C 1
ATOM 1296 O O . PHE A 1 171 ? -14.835 22.577 -25.850 1.00 92.81 171 PHE A O 1
ATOM 1303 N N . LEU A 1 172 ? -13.382 24.282 -26.083 1.00 89.81 172 LEU A N 1
ATOM 1304 C CA . LEU A 1 172 ? -14.100 25.229 -25.222 1.00 89.81 172 LEU A CA 1
ATOM 1305 C C . LEU A 1 172 ? -15.504 25.558 -25.754 1.00 89.81 172 LEU A C 1
ATOM 1307 O O . LEU A 1 172 ? -16.472 25.484 -25.000 1.00 89.81 172 LEU A O 1
ATOM 1311 N N . LEU A 1 173 ? -15.634 25.839 -27.056 1.00 88.00 173 LEU A N 1
ATOM 1312 C CA . LEU A 1 173 ? -16.921 26.117 -27.713 1.00 88.00 173 LEU A CA 1
ATOM 1313 C C . LEU A 1 173 ? -17.893 24.929 -27.659 1.00 88.00 173 LEU A C 1
ATOM 1315 O O . LEU A 1 173 ? -19.105 25.118 -27.714 1.00 88.00 173 LEU A O 1
ATOM 1319 N N . SER A 1 174 ? -17.386 23.702 -27.501 1.00 88.00 174 SER A N 1
ATOM 1320 C CA . SER A 1 174 ? -18.220 22.510 -27.288 1.00 88.00 174 SER A CA 1
ATOM 1321 C C . SER A 1 174 ? -18.787 22.385 -25.864 1.00 88.00 174 SER A C 1
ATOM 1323 O O . SER A 1 174 ? -19.429 21.384 -25.545 1.00 88.00 174 SER A O 1
ATOM 1325 N N . GLY A 1 175 ? -18.549 23.381 -25.003 1.00 86.06 175 GLY A N 1
ATOM 1326 C CA . GLY A 1 175 ? -18.977 23.394 -23.603 1.00 86.06 175 GLY A CA 1
ATOM 1327 C C . GLY A 1 175 ? -18.082 22.576 -22.670 1.00 86.06 175 GLY A C 1
ATOM 1328 O O . GLY A 1 175 ? -18.473 22.318 -21.535 1.00 86.06 175 GLY A O 1
ATOM 1329 N N . LYS A 1 176 ? -16.899 22.157 -23.137 1.00 90.69 176 LYS A N 1
ATOM 1330 C CA . LYS A 1 176 ? -15.943 21.349 -22.372 1.00 90.69 176 LYS A CA 1
ATOM 1331 C C . LYS A 1 176 ? -14.840 22.204 -21.758 1.00 90.69 176 LYS A C 1
ATOM 1333 O O . LYS A 1 176 ? -14.472 23.249 -22.290 1.00 90.69 176 LYS A O 1
ATOM 1338 N N . THR A 1 177 ? -14.268 21.727 -20.659 1.00 90.00 177 THR A N 1
ATOM 1339 C CA . THR A 1 177 ? -13.231 22.423 -19.889 1.00 90.00 177 THR A CA 1
ATOM 1340 C C . THR A 1 177 ? -11.873 21.737 -20.080 1.00 90.00 177 THR A C 1
ATOM 1342 O O . THR A 1 177 ? -11.675 20.624 -19.588 1.00 90.00 177 THR A O 1
ATOM 1345 N N . PRO A 1 178 ? -10.909 22.356 -20.788 1.00 93.81 178 PRO A N 1
ATOM 1346 C CA . PRO A 1 178 ? -9.567 21.807 -20.934 1.00 93.81 178 PRO A CA 1
ATOM 1347 C C . PRO A 1 178 ? -8.664 22.185 -19.751 1.00 93.81 178 PRO A C 1
ATOM 1349 O O . PRO A 1 178 ? -8.688 23.325 -19.273 1.00 93.81 178 PRO A O 1
ATOM 1352 N N . LEU A 1 179 ? -7.803 21.247 -19.348 1.00 93.94 179 LEU A N 1
ATOM 1353 C CA . LEU A 1 179 ? -6.560 21.556 -18.640 1.00 93.94 179 LEU A CA 1
ATOM 1354 C C . LEU A 1 179 ? -5.426 21.601 -19.667 1.00 93.94 179 LEU A C 1
ATOM 1356 O O . LEU A 1 179 ? -5.105 20.580 -20.271 1.00 93.94 179 LEU A O 1
ATOM 1360 N N . VAL A 1 180 ? -4.817 22.766 -19.872 1.00 95.69 180 VAL A N 1
ATOM 1361 C CA . VAL A 1 180 ? -3.700 22.954 -20.808 1.00 95.69 180 VAL A CA 1
ATOM 1362 C C . VAL A 1 180 ? -2.411 23.123 -20.018 1.00 95.69 180 VAL A C 1
ATOM 1364 O O . VAL A 1 180 ? -2.267 24.078 -19.265 1.00 95.69 180 VAL A O 1
ATOM 1367 N N . VAL A 1 181 ? -1.457 22.218 -20.205 1.00 92.88 181 VAL A N 1
ATOM 1368 C CA . VAL A 1 181 ? -0.167 22.222 -19.513 1.00 92.88 181 VAL A CA 1
ATOM 1369 C C . VAL A 1 181 ? 0.944 22.446 -20.527 1.00 92.88 181 VAL A C 1
ATOM 1371 O O . VAL A 1 181 ? 1.216 21.596 -21.375 1.00 92.88 181 VAL A O 1
ATOM 1374 N N . ALA A 1 182 ? 1.576 23.613 -20.472 1.00 91.75 182 ALA A N 1
ATOM 1375 C CA . ALA A 1 182 ? 2.556 24.027 -21.471 1.00 91.75 182 ALA A CA 1
ATOM 1376 C C . ALA A 1 182 ? 3.695 24.836 -20.845 1.00 91.75 182 ALA A C 1
ATOM 1378 O O . ALA A 1 182 ? 3.635 25.240 -19.682 1.00 91.75 182 ALA A O 1
ATOM 1379 N N . HIS A 1 183 ? 4.768 25.030 -21.605 1.00 88.69 183 HIS A N 1
ATOM 1380 C CA . HIS A 1 183 ? 5.928 25.801 -21.161 1.00 88.69 183 HIS A CA 1
ATOM 1381 C C . HIS A 1 183 ? 5.590 27.292 -21.134 1.00 88.69 183 HIS A C 1
ATOM 1383 O O . HIS A 1 183 ? 4.686 27.728 -21.846 1.00 88.69 183 HIS A O 1
ATOM 1389 N N . GLU A 1 184 ? 6.323 28.075 -20.342 1.00 84.19 184 GLU A N 1
ATOM 1390 C CA . GLU A 1 184 ? 6.033 29.496 -20.104 1.00 84.19 184 GLU A CA 1
ATOM 1391 C C . GLU A 1 184 ? 5.813 30.284 -21.406 1.00 84.19 184 GLU A C 1
ATOM 1393 O O . GLU A 1 184 ? 4.811 30.982 -21.538 1.00 84.19 184 GLU A O 1
ATOM 1398 N N . GLY A 1 185 ? 6.682 30.105 -22.410 1.00 85.25 185 GLY A N 1
ATOM 1399 C CA . GLY A 1 185 ? 6.547 30.771 -23.711 1.00 85.25 185 GLY A CA 1
ATOM 1400 C C . GLY A 1 185 ? 5.282 30.379 -24.484 1.00 85.25 185 GLY A C 1
ATOM 1401 O O . GLY A 1 185 ? 4.656 31.227 -25.112 1.00 85.25 185 GLY A O 1
ATOM 1402 N N . SER A 1 186 ? 4.855 29.117 -24.395 1.00 90.56 186 SER A N 1
ATOM 1403 C CA . SER A 1 186 ? 3.619 28.642 -25.033 1.00 90.56 186 SER A CA 1
ATOM 1404 C C . SER A 1 186 ? 2.369 29.110 -24.274 1.00 90.56 186 SER A C 1
ATOM 1406 O O . SER A 1 186 ? 1.386 29.495 -24.899 1.00 90.56 186 SER A O 1
ATOM 1408 N N . VAL A 1 187 ? 2.401 29.147 -22.935 1.00 89.31 187 VAL A N 1
ATOM 1409 C CA . VAL A 1 187 ? 1.318 29.741 -22.124 1.00 89.31 187 VAL A CA 1
ATOM 1410 C C . VAL A 1 187 ? 1.184 31.231 -22.437 1.00 89.31 187 VAL A C 1
ATOM 1412 O O . VAL A 1 187 ? 0.082 31.706 -22.698 1.00 89.31 187 VAL A O 1
ATOM 1415 N N . ARG A 1 188 ? 2.310 31.949 -22.509 1.00 85.50 188 ARG A N 1
ATOM 1416 C CA . ARG A 1 188 ? 2.374 33.360 -22.905 1.00 85.50 188 ARG A CA 1
ATOM 1417 C C . ARG A 1 188 ? 1.774 33.585 -24.291 1.00 85.50 188 ARG A C 1
ATOM 1419 O O . ARG A 1 188 ? 0.950 34.477 -24.450 1.00 85.50 188 ARG A O 1
ATOM 1426 N N . ALA A 1 189 ? 2.141 32.755 -25.266 1.00 86.38 189 ALA A N 1
ATOM 1427 C CA . ALA A 1 189 ? 1.599 32.825 -26.619 1.00 86.38 189 ALA A CA 1
ATOM 1428 C C . ALA A 1 189 ? 0.076 32.621 -26.671 1.00 86.38 189 ALA A C 1
ATOM 1430 O O . ALA A 1 189 ? -0.594 33.272 -27.472 1.00 86.38 189 ALA A O 1
ATOM 1431 N N . ILE A 1 190 ? -0.472 31.743 -25.823 1.00 88.44 190 ILE A N 1
ATOM 1432 C CA . ILE A 1 190 ? -1.924 31.560 -25.694 1.00 88.44 190 ILE A CA 1
ATOM 1433 C C . ILE A 1 190 ? -2.560 32.819 -25.098 1.00 88.44 190 ILE A C 1
ATOM 1435 O O . ILE A 1 190 ? -3.505 33.337 -25.684 1.00 88.44 190 ILE A O 1
ATOM 1439 N N . CYS A 1 191 ? -2.032 33.357 -23.994 1.00 84.19 191 CYS A N 1
ATOM 1440 C CA . CYS A 1 191 ? -2.607 34.550 -23.364 1.00 84.19 191 CYS A CA 1
ATOM 1441 C C . CYS A 1 191 ? -2.517 35.800 -24.260 1.00 84.19 191 CYS A C 1
ATOM 1443 O O . CYS A 1 191 ? -3.492 36.529 -24.366 1.00 84.19 191 CYS A O 1
ATOM 1445 N N . GLN A 1 192 ? -1.412 36.009 -24.989 1.00 78.56 192 GLN A N 1
ATOM 1446 C CA . GLN A 1 192 ? -1.287 37.079 -26.000 1.00 78.56 192 GLN A CA 1
ATOM 1447 C C . GLN A 1 192 ? -2.268 36.924 -27.174 1.00 78.56 192 GLN A C 1
ATOM 1449 O O . GLN A 1 192 ? -2.530 37.866 -27.911 1.00 78.56 192 GLN A O 1
ATOM 1454 N N . GLY A 1 193 ? -2.770 35.713 -27.420 1.00 74.38 193 GLY A N 1
ATOM 1455 C CA . GLY A 1 193 ? -3.825 35.484 -28.406 1.00 74.38 193 GLY A CA 1
ATOM 1456 C C . GLY A 1 193 ? -5.221 35.848 -27.911 1.00 74.38 193 GLY A C 1
ATOM 1457 O O . GLY A 1 193 ? -6.121 35.964 -28.738 1.00 74.38 193 GLY A O 1
ATOM 1458 N N . LEU A 1 194 ? -5.387 35.991 -26.594 1.00 76.38 194 LEU A N 1
ATOM 1459 C CA . LEU A 1 194 ? -6.660 36.215 -25.913 1.00 76.38 194 LEU A CA 1
ATOM 1460 C C . LEU A 1 194 ? -6.811 37.650 -25.400 1.00 76.38 194 LEU A C 1
ATOM 1462 O O . LEU A 1 194 ? -7.929 38.141 -25.317 1.00 76.38 194 LEU A O 1
ATOM 1466 N N . GLU A 1 195 ? -5.708 38.299 -25.040 1.00 70.12 195 GLU A N 1
ATOM 1467 C CA . GLU A 1 195 ? -5.678 39.606 -24.381 1.00 70.12 195 GLU A CA 1
ATOM 1468 C C . GLU A 1 195 ? -5.208 40.714 -25.334 1.00 70.12 195 GLU A C 1
ATOM 1470 O O . GLU A 1 195 ? -4.398 40.464 -26.226 1.00 70.12 195 GLU A O 1
ATOM 1475 N N . ASP A 1 196 ? -5.680 41.946 -25.120 1.00 61.41 196 ASP A N 1
ATOM 1476 C CA . ASP A 1 196 ? -5.207 43.121 -25.862 1.00 61.41 196 ASP A CA 1
ATOM 1477 C C . ASP A 1 196 ? -3.726 43.429 -25.542 1.00 61.41 196 ASP A C 1
ATOM 1479 O O . ASP A 1 196 ? -3.291 43.349 -24.389 1.00 61.41 196 ASP A O 1
ATOM 1483 N N . ASP A 1 197 ? -2.952 43.843 -26.555 1.00 56.00 197 ASP A N 1
ATOM 1484 C CA . ASP A 1 197 ? -1.480 44.007 -26.525 1.00 56.00 197 ASP A CA 1
ATOM 1485 C C . ASP A 1 197 ? -0.928 45.007 -25.472 1.00 56.00 197 ASP A C 1
ATOM 1487 O O . ASP A 1 197 ? 0.286 45.141 -25.310 1.00 56.00 197 ASP A O 1
ATOM 1491 N N . THR A 1 198 ? -1.777 45.721 -24.727 1.00 52.62 198 THR A N 1
ATOM 1492 C CA . THR A 1 198 ? -1.372 46.804 -23.810 1.00 52.62 198 THR A CA 1
ATOM 1493 C C . THR A 1 198 ? -0.731 46.355 -22.489 1.00 52.62 198 THR A C 1
ATOM 1495 O O . THR A 1 198 ? -0.185 47.196 -21.782 1.00 52.62 198 THR A O 1
ATOM 1498 N N . ASP A 1 199 ? -0.772 45.063 -22.139 1.00 54.34 199 ASP A N 1
ATOM 1499 C CA . ASP A 1 199 ? -0.369 44.543 -20.813 1.00 54.34 199 ASP A CA 1
ATOM 1500 C C . ASP A 1 199 ? 0.728 43.448 -20.871 1.00 54.34 199 ASP A C 1
ATOM 1502 O O . ASP A 1 199 ? 0.916 42.680 -19.920 1.00 54.34 199 ASP A O 1
ATOM 1506 N N . ALA A 1 200 ? 1.496 43.369 -21.966 1.00 54.62 200 ALA A N 1
ATOM 1507 C CA . ALA A 1 200 ? 2.502 42.319 -22.184 1.00 54.62 200 ALA A CA 1
ATOM 1508 C C . ALA A 1 200 ? 3.548 42.187 -21.049 1.00 54.62 200 ALA A C 1
ATOM 1510 O O . ALA A 1 200 ? 3.977 41.074 -20.739 1.00 54.62 200 ALA A O 1
ATOM 1511 N N . GLU A 1 201 ? 3.923 43.290 -20.391 1.00 53.56 201 GLU A N 1
ATOM 1512 C CA . GLU A 1 201 ? 4.832 43.278 -19.231 1.00 53.56 201 GLU A CA 1
ATOM 1513 C C . GLU A 1 201 ? 4.165 42.719 -17.963 1.00 53.56 201 GLU A C 1
ATOM 1515 O O . GLU A 1 201 ? 4.784 41.955 -17.226 1.00 53.56 201 GLU A O 1
ATOM 1520 N N . ALA A 1 202 ? 2.887 43.025 -17.715 1.00 55.19 202 ALA A N 1
ATOM 1521 C CA . ALA A 1 202 ? 2.145 42.491 -16.567 1.00 55.19 202 ALA A CA 1
ATOM 1522 C C . ALA A 1 202 ? 1.926 40.973 -16.682 1.00 55.19 202 ALA A C 1
ATOM 1524 O O . ALA A 1 202 ? 1.891 40.260 -15.680 1.00 55.19 202 ALA A O 1
ATOM 1525 N N . LEU A 1 203 ? 1.819 40.478 -17.916 1.00 59.19 203 LEU A N 1
ATOM 1526 C CA . LEU A 1 203 ? 1.705 39.061 -18.248 1.00 59.19 203 LEU A CA 1
ATOM 1527 C C . LEU A 1 203 ? 2.963 38.263 -17.865 1.00 59.19 203 LEU A C 1
ATOM 1529 O O . LEU A 1 203 ? 2.859 37.131 -17.403 1.00 59.19 203 LEU A O 1
ATOM 1533 N N . GLU A 1 204 ? 4.146 38.866 -18.006 1.00 57.66 204 GLU A N 1
ATOM 1534 C CA . GLU A 1 204 ? 5.430 38.246 -17.655 1.00 57.66 204 GLU A CA 1
ATOM 1535 C C . GLU A 1 204 ? 5.598 38.060 -16.135 1.00 57.66 204 GLU A C 1
ATOM 1537 O O . GLU A 1 204 ? 6.186 37.073 -15.704 1.00 57.66 204 GLU A O 1
ATOM 1542 N N . TYR A 1 205 ? 5.024 38.944 -15.314 1.00 53.12 205 TYR A N 1
ATOM 1543 C CA . TYR A 1 205 ? 5.096 38.840 -13.851 1.00 53.12 205 TYR A CA 1
ATOM 1544 C C . TYR A 1 205 ? 4.102 37.844 -13.229 1.00 53.12 205 TYR A C 1
ATOM 1546 O O . TYR A 1 205 ? 4.276 37.487 -12.067 1.00 53.12 205 TYR A O 1
ATOM 1554 N N . GLU A 1 206 ? 3.063 37.412 -13.952 1.00 60.44 206 GLU A N 1
ATOM 1555 C CA . GLU A 1 206 ? 1.984 36.572 -13.400 1.00 60.44 206 GLU A CA 1
ATOM 1556 C C . GLU A 1 206 ? 2.109 35.076 -13.748 1.00 60.44 206 GLU A C 1
ATOM 1558 O O . GLU A 1 206 ? 1.512 34.236 -13.070 1.00 60.44 206 GLU A O 1
ATOM 1563 N N . ILE A 1 207 ? 2.892 34.709 -14.771 1.00 73.06 207 ILE A N 1
ATOM 1564 C CA . ILE A 1 207 ? 3.082 33.307 -15.172 1.00 73.06 207 ILE A CA 1
ATOM 1565 C C . ILE A 1 207 ? 4.210 32.683 -14.343 1.00 73.06 207 ILE A C 1
ATOM 1567 O O . ILE A 1 207 ? 5.391 32.868 -14.630 1.00 73.06 207 ILE A O 1
ATOM 1571 N N . HIS A 1 208 ? 3.845 31.889 -13.336 1.00 75.69 208 HIS A N 1
ATOM 1572 C CA . HIS A 1 208 ? 4.800 31.158 -12.502 1.00 75.69 208 HIS A CA 1
ATOM 1573 C C . HIS A 1 208 ? 4.754 29.643 -12.761 1.00 75.69 208 HIS A C 1
ATOM 1575 O O . HIS A 1 208 ? 3.664 29.063 -12.811 1.00 75.69 208 HIS A O 1
ATOM 1581 N N . PRO A 1 209 ? 5.915 28.966 -12.879 1.00 76.19 209 PRO A N 1
ATOM 1582 C CA . PRO A 1 209 ? 5.980 27.511 -13.003 1.00 76.19 209 PRO A CA 1
ATOM 1583 C C . PRO A 1 209 ? 5.201 26.793 -11.894 1.00 76.19 209 PRO A C 1
ATOM 1585 O O . PRO A 1 209 ? 5.439 27.019 -10.708 1.00 76.19 209 PRO A O 1
ATOM 1588 N N . GLY A 1 210 ? 4.284 25.900 -12.274 1.00 70.44 210 GLY A N 1
ATOM 1589 C CA . GLY A 1 210 ? 3.478 25.128 -11.327 1.00 70.44 210 GLY A CA 1
ATOM 1590 C C . GLY A 1 210 ? 2.364 25.910 -10.621 1.00 70.44 210 GLY A C 1
ATOM 1591 O O . GLY A 1 210 ? 1.747 25.357 -9.721 1.00 70.44 210 GLY A O 1
ATOM 1592 N N . VAL A 1 211 ? 2.070 27.154 -11.007 1.00 81.19 211 VAL A N 1
ATOM 1593 C CA . VAL A 1 211 ? 0.927 27.915 -10.470 1.00 81.19 211 VAL A CA 1
ATOM 1594 C C . VAL A 1 211 ? -0.213 27.905 -11.494 1.00 81.19 211 VAL A C 1
ATOM 1596 O O . VAL A 1 211 ? -0.027 28.429 -12.592 1.00 81.19 211 VAL A O 1
ATOM 1599 N N . PRO A 1 212 ? -1.393 27.327 -11.191 1.00 85.44 212 PRO A N 1
ATOM 1600 C CA . PRO A 1 212 ? -2.495 27.303 -12.147 1.00 85.44 212 PRO A CA 1
ATOM 1601 C C . PRO A 1 212 ? -3.040 28.702 -12.448 1.00 85.44 212 PRO A C 1
ATOM 1603 O O . PRO A 1 212 ? -3.320 29.480 -11.535 1.00 85.44 212 PRO A O 1
ATOM 1606 N N . LEU A 1 213 ? -3.270 28.977 -13.729 1.00 86.31 213 LEU A N 1
ATOM 1607 C CA . LEU A 1 213 ? -3.929 30.172 -14.240 1.00 86.31 213 LEU A CA 1
ATOM 1608 C C . LEU A 1 213 ? -5.309 29.789 -14.772 1.00 86.31 213 LEU A C 1
ATOM 1610 O O . LEU A 1 213 ? -5.441 29.053 -15.750 1.00 86.31 213 LEU A O 1
ATOM 1614 N N . VAL A 1 214 ? -6.356 30.295 -14.137 1.00 86.44 214 VAL A N 1
ATOM 1615 C CA . VAL A 1 214 ? -7.730 30.138 -14.616 1.00 86.44 214 VAL A CA 1
ATOM 1616 C C . VAL A 1 214 ? -8.027 31.285 -15.565 1.00 86.44 214 VAL A C 1
ATOM 1618 O O . VAL A 1 214 ? -7.912 32.447 -15.176 1.00 86.44 214 VAL A O 1
ATOM 1621 N N . VAL A 1 215 ? -8.438 30.960 -16.789 1.00 84.81 215 VAL A N 1
ATOM 1622 C CA . VAL A 1 215 ? -8.838 31.930 -17.809 1.00 84.81 215 VAL A CA 1
ATOM 1623 C C . VAL A 1 215 ? -10.343 31.826 -18.039 1.00 84.81 215 VAL A C 1
ATOM 1625 O O . VAL A 1 215 ? -10.888 30.772 -18.394 1.00 84.81 215 VAL A O 1
ATOM 1628 N N . GLU A 1 216 ? -11.028 32.944 -17.824 1.00 83.00 216 GLU A N 1
ATOM 1629 C CA . GLU A 1 216 ? -12.445 33.100 -18.114 1.00 83.00 216 GLU A CA 1
ATOM 1630 C C . GLU A 1 216 ? -12.620 33.807 -19.456 1.00 83.00 216 GLU A C 1
ATOM 1632 O O . GLU A 1 216 ? -12.169 34.938 -19.640 1.00 83.00 216 GLU A O 1
ATOM 1637 N N . LEU A 1 217 ? -13.302 33.113 -20.364 1.00 85.56 217 LEU A N 1
ATOM 1638 C CA . LEU A 1 217 ? -13.743 33.601 -21.665 1.00 85.56 217 LEU A CA 1
ATOM 1639 C C . LEU A 1 217 ? -15.273 33.533 -21.712 1.00 85.56 217 LEU A C 1
ATOM 1641 O O . LEU A 1 217 ? -15.860 32.751 -20.950 1.00 85.56 217 LEU A O 1
ATOM 1645 N N . ASP A 1 218 ? -15.907 34.300 -22.589 1.00 83.25 218 ASP A N 1
ATOM 1646 C CA . ASP A 1 218 ? -17.336 34.139 -22.878 1.00 83.25 218 ASP A CA 1
ATOM 1647 C C . ASP A 1 218 ? -17.655 33.195 -24.031 1.00 83.25 218 ASP A C 1
ATOM 1649 O O . ASP A 1 218 ? -16.824 32.380 -24.437 1.00 83.25 218 ASP A O 1
ATOM 1653 N N . GLU A 1 219 ? -18.919 33.220 -24.455 1.00 80.81 219 GLU A N 1
ATOM 1654 C CA . GLU A 1 219 ? -19.495 32.311 -25.443 1.00 80.81 219 GLU A CA 1
ATOM 1655 C C . GLU A 1 219 ? -18.868 32.527 -26.830 1.00 80.81 219 GLU A C 1
ATOM 1657 O O . GLU A 1 219 ? -18.797 31.593 -27.627 1.00 80.81 219 GLU A O 1
ATOM 1662 N N . GLU A 1 220 ? -18.321 33.717 -27.074 1.00 83.38 220 GLU A N 1
ATOM 1663 C CA . GLU A 1 220 ? -17.590 34.120 -28.271 1.00 83.38 220 GLU A CA 1
ATOM 1664 C C . GLU A 1 220 ? -16.068 33.899 -28.153 1.00 83.38 220 GLU A C 1
ATOM 1666 O O . GLU A 1 220 ? -15.327 34.174 -29.097 1.00 83.38 220 GLU A O 1
ATOM 1671 N N . LEU A 1 221 ? -15.604 33.339 -27.027 1.00 83.06 221 LEU A N 1
ATOM 1672 C CA . LEU A 1 221 ? -14.197 33.218 -26.628 1.00 83.06 221 LEU A CA 1
ATOM 1673 C C . LEU A 1 221 ? -13.486 34.563 -26.407 1.00 83.06 221 LEU A C 1
ATOM 1675 O O . LEU A 1 221 ? -12.252 34.598 -26.402 1.00 83.06 221 LEU A O 1
ATOM 1679 N N . GLU A 1 222 ? -14.227 35.647 -26.175 1.00 81.94 222 GLU A N 1
ATOM 1680 C CA . GLU A 1 222 ? -13.630 36.922 -25.792 1.00 81.94 222 GLU A CA 1
ATOM 1681 C C . GLU A 1 222 ? -13.137 36.852 -24.345 1.00 81.94 222 GLU A C 1
ATOM 1683 O O . GLU A 1 222 ? -13.764 36.274 -23.447 1.00 81.94 222 GLU A O 1
ATOM 1688 N N . TYR A 1 223 ? -11.956 37.419 -24.114 1.00 82.00 223 TYR A N 1
ATOM 1689 C CA . TYR A 1 223 ? -11.308 37.377 -22.816 1.00 82.00 223 TYR A CA 1
ATOM 1690 C C . TYR A 1 223 ? -12.024 38.248 -21.782 1.00 82.00 223 TYR A C 1
ATOM 1692 O O . TYR A 1 223 ? -12.303 39.422 -22.012 1.00 82.00 223 TYR A O 1
ATOM 1700 N N . ARG A 1 224 ? -12.279 37.684 -20.593 1.00 79.62 224 ARG A N 1
ATOM 1701 C CA . ARG A 1 224 ? -12.919 38.410 -19.483 1.00 79.62 224 ARG A CA 1
ATOM 1702 C C . ARG A 1 224 ? -11.973 38.712 -18.342 1.00 79.62 224 ARG A C 1
ATOM 1704 O O . ARG A 1 224 ? -11.921 39.838 -17.845 1.00 79.62 224 ARG A O 1
ATOM 1711 N N . LYS A 1 225 ? -11.291 37.679 -17.858 1.00 77.06 225 LYS A N 1
ATOM 1712 C CA . LYS A 1 225 ? -10.294 37.798 -16.794 1.00 77.06 225 LYS A CA 1
ATOM 1713 C C . LYS A 1 225 ? -9.456 36.535 -16.705 1.00 77.06 225 LYS A C 1
ATOM 1715 O O . LYS A 1 225 ? -9.908 35.441 -17.045 1.00 77.06 225 LYS A O 1
ATOM 1720 N N . ARG A 1 226 ? -8.282 36.692 -16.110 1.00 81.31 226 ARG A N 1
ATOM 1721 C CA . ARG A 1 226 ? -7.468 35.598 -15.593 1.00 81.31 226 ARG A CA 1
ATOM 1722 C C . ARG A 1 226 ? -7.251 35.737 -14.094 1.00 81.31 226 ARG A C 1
ATOM 1724 O O . ARG A 1 226 ? -7.312 36.840 -13.545 1.00 81.31 226 ARG A O 1
ATOM 1731 N N . MET A 1 227 ? -6.984 34.617 -13.438 1.00 78.38 227 MET A N 1
ATOM 1732 C CA . MET A 1 227 ? -6.607 34.575 -12.027 1.00 78.38 227 MET A CA 1
ATOM 1733 C C . MET A 1 227 ? -5.599 33.456 -11.767 1.00 78.38 227 MET A C 1
ATOM 1735 O O . MET A 1 227 ? -5.762 32.345 -12.272 1.00 78.38 227 MET A O 1
ATOM 1739 N N . ALA A 1 228 ? -4.582 33.742 -10.958 1.00 77.56 228 ALA A N 1
ATOM 1740 C CA . ALA A 1 228 ? -3.679 32.725 -10.435 1.00 77.56 228 ALA A CA 1
ATOM 1741 C C . ALA A 1 228 ? -4.293 32.074 -9.187 1.00 77.56 228 ALA A C 1
ATOM 1743 O O . ALA A 1 228 ? -4.792 32.763 -8.293 1.00 77.56 228 ALA A O 1
ATOM 1744 N N . LEU A 1 229 ? -4.254 30.745 -9.112 1.00 69.81 229 LEU A N 1
ATOM 1745 C CA . LEU A 1 229 ? -4.652 30.016 -7.909 1.00 69.81 229 LEU A CA 1
ATOM 1746 C C . LEU A 1 229 ? -3.458 29.923 -6.955 1.00 69.81 229 LEU A C 1
ATOM 1748 O O . LEU A 1 229 ? -2.409 29.402 -7.327 1.00 69.81 229 LEU A O 1
ATOM 1752 N N . LEU A 1 230 ? -3.619 30.423 -5.728 1.00 70.44 230 LEU A N 1
ATOM 1753 C CA . LEU A 1 230 ? -2.576 30.485 -4.699 1.00 70.44 230 LEU A CA 1
ATOM 1754 C C . LEU A 1 230 ? -3.067 29.862 -3.381 1.00 70.44 230 LEU A C 1
ATOM 1756 O O . LEU A 1 230 ? -4.267 29.786 -3.129 1.00 70.44 230 LEU A O 1
ATOM 1760 N N . ALA A 1 231 ? -2.127 29.418 -2.537 1.00 49.97 231 ALA A N 1
ATOM 1761 C CA . ALA A 1 231 ? -2.383 28.679 -1.288 1.00 49.97 231 ALA A CA 1
ATOM 1762 C C . ALA A 1 231 ? -3.275 29.419 -0.278 1.00 49.97 231 ALA A C 1
ATOM 1764 O O . ALA A 1 231 ? -4.011 28.788 0.466 1.00 49.97 231 ALA A O 1
ATOM 1765 N N . SER A 1 232 ? -3.217 30.751 -0.276 1.00 48.31 232 SER A N 1
ATOM 1766 C CA . SER A 1 232 ? -3.995 31.652 0.583 1.00 48.31 232 SER A CA 1
ATOM 1767 C C . SER A 1 232 ? -5.447 31.858 0.116 1.00 48.31 232 SER A C 1
ATOM 1769 O O . SER A 1 232 ? -6.092 32.816 0.533 1.00 48.31 232 SER A O 1
ATOM 1771 N N . GLY A 1 233 ? -5.935 31.044 -0.826 1.00 47.16 233 GLY A N 1
ATOM 1772 C CA . GLY A 1 233 ? -7.079 31.382 -1.674 1.00 47.16 233 GLY A CA 1
ATOM 1773 C C . GLY A 1 233 ? -6.686 32.301 -2.841 1.00 47.16 233 GLY A C 1
ATOM 1774 O O . GLY A 1 233 ? -5.551 32.782 -2.925 1.00 47.16 233 GLY A O 1
ATOM 1775 N N . VAL A 1 234 ? -7.624 32.519 -3.775 1.00 38.69 234 VAL A N 1
ATOM 1776 C CA . VAL A 1 234 ? -7.421 33.316 -5.004 1.00 38.69 234 VAL A CA 1
ATOM 1777 C C . VAL A 1 234 ? -6.857 34.696 -4.656 1.00 38.69 234 VAL A C 1
ATOM 1779 O O . VAL A 1 234 ? -7.550 35.517 -4.057 1.00 38.69 234 VAL A O 1
ATOM 1782 N N . ALA A 1 235 ? -5.625 34.988 -5.074 1.00 40.16 235 ALA A N 1
ATOM 1783 C CA . ALA A 1 235 ? -5.036 36.315 -4.926 1.00 40.16 235 ALA A CA 1
ATOM 1784 C C . ALA A 1 235 ? -4.874 36.984 -6.302 1.00 40.16 235 ALA A C 1
ATOM 1786 O O . ALA A 1 235 ? -4.282 36.424 -7.218 1.00 40.16 235 ALA A O 1
ATOM 1787 N N . LYS A 1 236 ? -5.422 38.208 -6.394 1.00 38.59 236 LYS A N 1
ATOM 1788 C CA . LYS A 1 236 ? -5.551 39.108 -7.561 1.00 38.59 236 LYS A CA 1
ATOM 1789 C C . LYS A 1 236 ? -6.357 38.557 -8.749 1.00 38.59 236 LYS A C 1
ATOM 1791 O O . LYS A 1 236 ? -5.820 38.037 -9.717 1.00 38.59 236 LYS A O 1
ATOM 1796 N N . ALA A 1 237 ? -7.664 38.827 -8.742 1.00 35.94 237 ALA A N 1
ATOM 1797 C CA . ALA A 1 237 ? -8.436 38.934 -9.978 1.00 35.94 237 ALA A CA 1
ATOM 1798 C C . ALA A 1 237 ? -8.218 40.334 -10.585 1.00 35.94 237 ALA A C 1
ATOM 1800 O O . ALA A 1 237 ? -8.635 41.330 -9.988 1.00 35.94 237 ALA A O 1
ATOM 1801 N N . ARG A 1 238 ? -7.596 40.435 -11.767 1.00 39.12 238 ARG A N 1
ATOM 1802 C CA . ARG A 1 238 ? -7.699 41.652 -12.592 1.00 39.12 238 ARG A CA 1
ATOM 1803 C C . ARG A 1 238 ? -9.023 41.578 -13.349 1.00 39.12 238 ARG A C 1
ATOM 1805 O O . ARG A 1 238 ? -9.246 40.677 -14.150 1.00 39.12 238 ARG A O 1
ATOM 1812 N N . ARG A 1 239 ? -9.937 42.497 -13.041 1.00 32.34 239 ARG A N 1
ATOM 1813 C CA . ARG A 1 239 ? -11.215 42.652 -13.743 1.00 32.34 239 ARG A CA 1
ATOM 1814 C C . ARG A 1 239 ? -10.998 43.699 -14.829 1.00 32.34 239 ARG A C 1
ATOM 1816 O O . ARG A 1 239 ? -10.684 44.837 -14.486 1.00 32.34 239 ARG A O 1
ATOM 1823 N N . PHE A 1 240 ? -11.163 43.345 -16.100 1.00 30.47 240 PHE A N 1
ATOM 1824 C CA . PHE A 1 240 ? -11.235 44.369 -17.135 1.00 30.47 240 PHE A CA 1
ATOM 1825 C C . PHE A 1 240 ? -12.603 45.044 -17.049 1.00 30.47 240 PHE A C 1
ATOM 1827 O O . PHE A 1 240 ? -13.657 44.408 -17.092 1.00 30.47 240 PHE A O 1
ATOM 1834 N N . SER A 1 241 ? -12.576 46.356 -16.836 1.00 27.02 241 SER A N 1
ATOM 1835 C CA . SER A 1 241 ? -13.725 47.217 -17.063 1.00 27.02 241 SER A CA 1
ATOM 1836 C C . SER A 1 241 ? -13.903 47.307 -18.574 1.00 27.02 241 SER A C 1
ATOM 1838 O O . SER A 1 241 ? -13.151 48.029 -19.225 1.00 27.02 241 SER A O 1
ATOM 1840 N N . LEU A 1 242 ? -14.902 46.618 -19.124 1.00 28.14 242 LEU A N 1
ATOM 1841 C CA . LEU A 1 242 ? -15.451 46.999 -20.422 1.00 28.14 242 LEU A CA 1
ATOM 1842 C C . LEU A 1 242 ? -16.002 48.420 -20.268 1.00 28.14 242 LEU A C 1
ATOM 1844 O O . LEU A 1 242 ? -17.087 48.624 -19.720 1.00 28.14 242 LEU A O 1
ATOM 1848 N N . ALA A 1 243 ? -15.233 49.419 -20.705 1.00 27.19 243 ALA A N 1
ATOM 1849 C CA . ALA A 1 243 ? -15.824 50.704 -21.032 1.00 27.19 243 ALA A CA 1
ATOM 1850 C C . ALA A 1 243 ? -16.886 50.429 -22.108 1.00 27.19 243 ALA A C 1
ATOM 1852 O O . ALA A 1 243 ? -16.606 49.667 -23.038 1.00 27.19 243 ALA A O 1
ATOM 1853 N N . PRO A 1 244 ? -18.105 50.982 -21.999 1.00 28.22 244 PRO A N 1
ATOM 1854 C CA . PRO A 1 244 ? -19.117 50.761 -23.012 1.00 28.22 244 PRO A CA 1
ATOM 1855 C C . PRO A 1 244 ? -18.617 51.401 -24.306 1.00 28.22 244 PRO A C 1
ATOM 1857 O O . PRO A 1 244 ? -18.658 52.621 -24.466 1.00 28.22 244 PRO A O 1
ATOM 1860 N N . ALA A 1 245 ? -18.120 50.583 -25.231 1.00 27.06 245 ALA A N 1
ATOM 1861 C CA . ALA A 1 245 ? -17.964 51.007 -26.604 1.00 27.06 245 ALA A CA 1
ATOM 1862 C C . ALA A 1 245 ? -19.376 51.307 -27.114 1.00 27.06 245 ALA A C 1
ATOM 1864 O O . ALA A 1 245 ? -20.232 50.424 -27.195 1.00 27.06 245 ALA A O 1
ATOM 1865 N N . ALA A 1 246 ? -19.640 52.584 -27.380 1.00 32.25 246 ALA A N 1
ATOM 1866 C CA . ALA A 1 246 ? -20.845 53.034 -28.048 1.00 32.25 246 ALA A CA 1
ATOM 1867 C C . ALA A 1 246 ? -20.876 52.420 -29.456 1.00 32.25 246 ALA A C 1
ATOM 1869 O O . ALA A 1 246 ? -20.323 52.972 -30.404 1.00 32.25 246 ALA A O 1
ATOM 1870 N N . GLY A 1 247 ? -21.486 51.243 -29.581 1.00 28.12 247 GLY A N 1
ATOM 1871 C CA . GLY A 1 247 ? -21.791 50.637 -30.868 1.00 28.12 247 GLY A CA 1
ATOM 1872 C C . GLY A 1 247 ? -23.017 51.310 -31.495 1.00 28.12 247 GLY A C 1
ATOM 1873 O O . GLY A 1 247 ? -23.996 51.569 -30.786 1.00 28.12 247 GLY A O 1
ATOM 1874 N N . PRO A 1 248 ? -23.013 51.599 -32.809 1.00 28.11 248 PRO A N 1
ATOM 1875 C CA . PRO A 1 248 ? -24.221 52.013 -33.499 1.00 28.11 248 PRO A CA 1
ATOM 1876 C C . PRO A 1 248 ? -25.214 50.841 -33.550 1.00 28.11 248 PRO A C 1
ATOM 1878 O O . PRO A 1 248 ? -24.840 49.676 -33.662 1.00 28.11 248 PRO A O 1
ATOM 1881 N N . ALA A 1 249 ? -26.495 51.185 -33.435 1.00 37.62 249 ALA A N 1
ATOM 1882 C CA . ALA A 1 249 ? -27.633 50.273 -33.388 1.00 37.62 249 ALA A CA 1
ATOM 1883 C C . ALA A 1 249 ? -27.717 49.303 -34.582 1.00 37.62 249 ALA A C 1
ATOM 1885 O O . ALA A 1 249 ? -27.279 49.668 -35.670 1.00 37.62 249 ALA A O 1
ATOM 1886 N N . LEU A 1 250 ? -28.378 48.144 -34.355 1.00 27.25 250 LEU A N 1
ATOM 1887 C CA . LEU A 1 250 ? -29.137 47.235 -35.265 1.00 27.25 250 LEU A CA 1
ATOM 1888 C C . LEU A 1 250 ? -28.926 45.771 -34.788 1.00 27.25 250 LEU A C 1
ATOM 1890 O O . LEU A 1 250 ? -27.793 45.396 -34.547 1.00 27.25 250 LEU A O 1
ATOM 1894 N N . ARG A 1 251 ? -29.879 44.839 -34.611 1.00 28.97 251 ARG A N 1
ATOM 1895 C CA . ARG A 1 251 ? -31.339 44.688 -34.790 1.00 28.97 251 ARG A CA 1
ATOM 1896 C C . ARG A 1 251 ? -31.847 43.717 -33.703 1.00 28.97 251 ARG A C 1
ATOM 1898 O O . ARG A 1 251 ? -31.131 42.806 -33.307 1.00 28.97 251 ARG A O 1
ATOM 1905 N N . GLN A 1 252 ? -33.095 43.885 -33.266 1.00 31.03 252 GLN A N 1
ATOM 1906 C CA . GLN A 1 252 ? -33.757 43.021 -32.279 1.00 31.03 252 GLN A CA 1
ATOM 1907 C C . GLN A 1 252 ? -34.179 41.668 -32.885 1.00 31.03 252 GLN A C 1
ATOM 1909 O O . GLN A 1 252 ? -34.869 41.637 -33.905 1.00 31.03 252 GLN A O 1
ATOM 1914 N N . GLY A 1 253 ? -33.805 40.570 -32.222 1.00 30.56 253 GLY A N 1
ATOM 1915 C CA . GL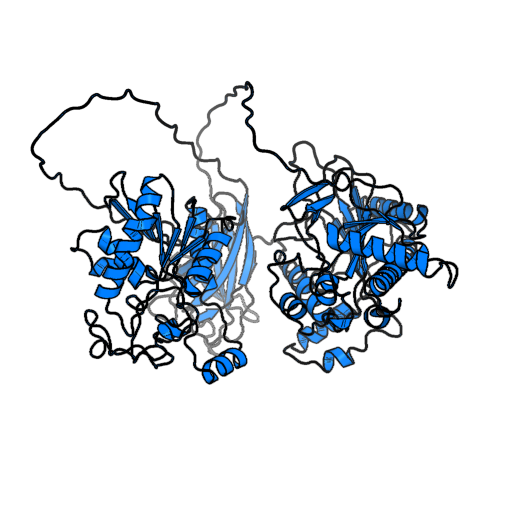Y A 1 253 ? -34.375 39.225 -32.383 1.00 30.56 253 GLY A CA 1
ATOM 1916 C C . GLY A 1 253 ? -35.115 38.792 -31.103 1.00 30.56 253 GLY A C 1
ATOM 1917 O O . GLY A 1 253 ? -34.890 39.389 -30.049 1.00 30.56 253 GLY A O 1
ATOM 1918 N N . PRO A 1 254 ? -36.039 37.816 -31.174 1.00 30.75 254 PRO A N 1
ATOM 1919 C CA . PRO A 1 254 ? -37.072 37.623 -30.160 1.00 30.75 254 PRO A CA 1
ATOM 1920 C C . PRO A 1 254 ? -36.531 37.028 -28.852 1.00 30.75 254 PRO A C 1
ATOM 1922 O O . PRO A 1 254 ? -35.729 36.099 -28.840 1.00 30.75 254 PRO A O 1
ATOM 1925 N N . THR A 1 255 ? -37.040 37.557 -27.743 1.00 28.45 255 THR A N 1
ATOM 1926 C CA . THR A 1 255 ? -36.750 37.173 -26.358 1.00 28.45 255 THR A CA 1
ATOM 1927 C C . THR A 1 255 ? -37.191 35.738 -26.020 1.00 28.45 255 THR A C 1
ATOM 1929 O O . THR A 1 255 ? -38.365 35.402 -26.209 1.00 28.45 255 THR A O 1
ATOM 1932 N N . PRO A 1 256 ? -36.331 34.902 -25.402 1.00 29.50 256 PRO A N 1
ATOM 1933 C CA . PRO A 1 256 ? -36.761 33.708 -24.684 1.00 29.50 256 PRO A CA 1
ATOM 1934 C C . PRO A 1 256 ? -37.129 34.040 -23.226 1.00 29.50 256 PRO A C 1
ATOM 1936 O O . PRO A 1 256 ? -36.508 34.870 -22.565 1.00 29.50 256 PRO A O 1
ATOM 1939 N N . LYS A 1 257 ? -38.172 33.370 -22.727 1.00 29.05 257 LYS A N 1
ATOM 1940 C CA . LYS A 1 257 ? -38.762 33.522 -21.384 1.00 29.05 257 LYS A CA 1
ATOM 1941 C C . LYS A 1 257 ? -37.787 33.155 -20.243 1.00 29.05 257 LYS A C 1
ATOM 1943 O O . LYS A 1 257 ? -36.967 32.255 -20.422 1.00 29.05 257 LYS A O 1
ATOM 1948 N N . PRO A 1 258 ? -37.930 33.755 -19.043 1.00 30.06 258 PRO A N 1
ATOM 1949 C CA . PRO A 1 258 ? -37.031 33.513 -17.916 1.00 30.06 258 PRO A CA 1
ATOM 1950 C C . PRO A 1 258 ? -37.223 32.109 -17.317 1.00 30.06 258 PRO A C 1
ATOM 1952 O O . PRO A 1 258 ? -38.345 31.714 -16.993 1.00 30.06 258 PRO A O 1
ATOM 1955 N N . LYS A 1 259 ? -36.121 31.371 -17.127 1.00 31.28 259 LYS A N 1
ATOM 1956 C CA . LYS A 1 259 ? -36.058 30.169 -16.277 1.00 31.28 259 LYS A CA 1
ATOM 1957 C C . LYS A 1 259 ? -35.434 30.504 -14.916 1.00 31.28 259 LYS A C 1
ATOM 1959 O O . LYS A 1 259 ? -34.683 31.462 -14.775 1.00 31.28 259 LYS A O 1
ATOM 1964 N N . ALA A 1 260 ? -35.859 29.731 -13.921 1.00 31.95 260 ALA A N 1
ATOM 1965 C CA . ALA A 1 260 ? -35.837 30.003 -12.487 1.00 31.95 260 ALA A CA 1
ATOM 1966 C C . ALA A 1 260 ? -34.464 30.334 -11.869 1.00 31.95 260 ALA A C 1
ATOM 1968 O O . ALA A 1 260 ? -33.440 29.766 -12.237 1.00 31.95 260 ALA A O 1
ATOM 1969 N N . LYS A 1 261 ? -34.489 31.216 -10.858 1.00 29.39 261 LYS A N 1
ATOM 1970 C CA . LYS A 1 261 ? -33.352 31.564 -9.992 1.00 29.39 261 LYS A CA 1
ATOM 1971 C C . LYS A 1 261 ? -32.868 30.330 -9.216 1.00 29.39 261 LYS A C 1
ATOM 1973 O O . LYS A 1 261 ? -33.659 29.706 -8.510 1.00 29.39 261 LYS A O 1
ATOM 1978 N N . ALA A 1 262 ? -31.576 30.021 -9.311 1.00 30.78 262 ALA A N 1
ATOM 1979 C CA . ALA A 1 262 ? -30.910 29.065 -8.431 1.00 30.78 262 ALA A CA 1
ATOM 1980 C C . ALA A 1 262 ? -30.862 29.617 -6.991 1.00 30.78 262 ALA A C 1
ATOM 1982 O O . ALA A 1 262 ? -30.545 30.788 -6.778 1.00 30.78 262 ALA A O 1
ATOM 1983 N N . LYS A 1 263 ? -31.217 28.778 -6.011 1.00 28.94 263 LYS A N 1
ATOM 1984 C CA . LYS A 1 263 ? -31.104 29.067 -4.573 1.00 28.94 263 LYS A CA 1
ATOM 1985 C C . LYS A 1 263 ? -29.635 28.991 -4.147 1.00 28.94 263 LYS A C 1
ATOM 1987 O O . LYS A 1 263 ? -28.977 27.992 -4.419 1.00 28.94 263 LYS A O 1
ATOM 1992 N N . VAL A 1 264 ? -29.164 30.020 -3.447 1.00 31.61 264 VAL A N 1
ATOM 1993 C CA . VAL A 1 264 ? -27.902 30.015 -2.690 1.00 31.61 264 VAL A CA 1
ATOM 1994 C C . VAL A 1 264 ? -28.099 29.146 -1.439 1.00 31.61 264 VAL A C 1
ATOM 1996 O O . VAL A 1 264 ? -29.135 29.262 -0.783 1.00 31.61 264 VAL A O 1
ATOM 1999 N N . ALA A 1 265 ? -27.156 28.248 -1.148 1.00 29.47 265 ALA A N 1
ATOM 2000 C CA . ALA A 1 265 ? -27.163 27.405 0.050 1.00 29.47 265 ALA A CA 1
ATOM 2001 C C . ALA A 1 265 ? -26.690 28.195 1.288 1.00 29.47 265 ALA A C 1
ATOM 2003 O O . ALA A 1 265 ? -25.784 29.019 1.178 1.00 29.47 265 ALA A O 1
ATOM 2004 N N . GLU A 1 266 ? -27.304 27.950 2.449 1.00 34.03 266 GLU A N 1
ATOM 2005 C CA . GLU A 1 266 ? -26.887 28.510 3.747 1.00 34.03 266 GLU A CA 1
ATOM 2006 C C . GLU A 1 266 ? -25.620 27.824 4.301 1.00 34.03 266 GLU A C 1
ATOM 2008 O O . GLU A 1 266 ? -25.403 26.641 4.020 1.00 34.03 266 GLU A O 1
ATOM 2013 N N . PRO A 1 267 ? -24.796 28.534 5.101 1.00 38.25 267 PRO A N 1
ATOM 2014 C CA . PRO A 1 267 ? -23.589 27.982 5.713 1.00 38.25 267 PRO A CA 1
ATOM 2015 C C . PRO A 1 267 ? -23.903 26.944 6.806 1.00 38.25 267 PRO A C 1
ATOM 2017 O O . PRO A 1 267 ? -24.889 27.052 7.536 1.00 38.25 267 PRO A O 1
ATOM 2020 N N . ALA A 1 268 ? -23.045 25.927 6.915 1.00 38.00 268 ALA A N 1
ATOM 2021 C CA . ALA A 1 268 ? -23.145 24.858 7.908 1.00 38.00 268 ALA A CA 1
ATOM 2022 C C . ALA A 1 268 ? -22.893 25.366 9.345 1.00 38.00 268 ALA A C 1
ATOM 2024 O O . ALA A 1 268 ? -22.165 26.335 9.552 1.00 38.00 268 ALA A O 1
ATOM 2025 N N . LYS A 1 269 ? -23.482 24.695 10.346 1.00 42.00 269 LYS A N 1
ATOM 2026 C CA . LYS A 1 269 ? -23.237 24.979 11.774 1.00 42.00 269 LYS A CA 1
ATOM 2027 C C . LYS A 1 269 ? -21.785 24.623 12.174 1.00 42.00 269 LYS A C 1
ATOM 2029 O O . LYS A 1 269 ? -21.276 23.635 11.646 1.00 42.00 269 LYS A O 1
ATOM 2034 N N . PRO A 1 270 ? -21.144 25.364 13.104 1.00 54.00 270 PRO A N 1
ATOM 2035 C CA . PRO A 1 270 ? -19.778 25.070 13.551 1.00 54.00 270 PRO A CA 1
ATOM 2036 C C . PRO A 1 270 ? -19.670 23.729 14.305 1.00 54.00 270 PRO A C 1
ATOM 2038 O O . PRO A 1 270 ? -20.629 23.317 14.962 1.00 54.00 270 PRO A O 1
ATOM 2041 N N . LYS A 1 271 ? -18.508 23.060 14.204 1.00 62.38 271 LYS A N 1
ATOM 2042 C CA . LYS A 1 271 ? -18.156 21.842 14.967 1.00 62.38 271 LYS A CA 1
ATOM 2043 C C . LYS A 1 271 ? -18.000 22.206 16.464 1.00 62.38 271 LYS A C 1
ATOM 2045 O O . LYS A 1 271 ? -17.628 23.333 16.776 1.00 62.38 271 LYS A O 1
ATOM 2050 N N . GLU A 1 272 ? -18.298 21.288 17.392 1.00 60.00 272 GLU A N 1
ATOM 2051 C CA . GLU A 1 272 ? -18.127 21.541 18.843 1.00 60.00 272 GLU A CA 1
ATOM 2052 C C . GLU A 1 272 ? -16.673 21.353 19.315 1.00 60.00 272 GLU A C 1
ATOM 2054 O O . GLU A 1 272 ? -16.197 22.138 20.136 1.00 60.00 272 GLU A O 1
ATOM 2059 N N . ASP A 1 273 ? -15.959 20.379 18.742 1.00 73.69 273 ASP A N 1
ATOM 2060 C CA . ASP A 1 273 ? -14.562 20.060 19.049 1.00 73.69 273 ASP A CA 1
ATOM 2061 C C . ASP A 1 273 ? -13.705 20.094 17.771 1.00 73.69 273 ASP A C 1
ATOM 2063 O O . ASP A 1 273 ? -14.137 19.654 16.701 1.00 73.69 273 ASP A O 1
ATOM 2067 N N . TYR A 1 274 ? -12.476 20.592 17.900 1.00 76.50 274 TYR A N 1
ATOM 2068 C CA . TYR A 1 274 ? -11.497 20.770 16.832 1.00 76.50 274 TYR A CA 1
ATOM 2069 C C . TYR A 1 274 ? -10.183 20.099 17.224 1.00 76.50 274 TYR A C 1
ATOM 2071 O O . TYR A 1 274 ? -9.614 20.397 18.272 1.00 76.50 274 TYR A O 1
ATOM 2079 N N . THR A 1 275 ? -9.653 19.222 16.373 1.00 80.62 275 THR A N 1
ATOM 2080 C CA . THR A 1 275 ? -8.279 18.734 16.537 1.00 80.62 275 THR A CA 1
ATOM 2081 C C . THR A 1 275 ? -7.366 19.613 15.703 1.00 80.62 275 THR A C 1
ATOM 2083 O O . THR A 1 275 ? -7.607 19.772 14.516 1.00 80.62 275 THR A O 1
ATOM 2086 N N . VAL A 1 276 ? -6.303 20.158 16.285 1.00 77.94 276 VAL A N 1
ATOM 2087 C CA . VAL A 1 276 ? -5.321 20.955 15.543 1.00 77.94 276 VAL A CA 1
ATOM 2088 C C . VAL A 1 276 ? -3.923 20.380 15.696 1.00 77.94 276 VAL A C 1
ATOM 2090 O O . VAL A 1 276 ? -3.544 19.890 16.758 1.00 77.94 276 VAL A O 1
ATOM 2093 N N . GLU A 1 277 ? -3.143 20.429 14.628 1.00 85.19 277 GLU A N 1
ATOM 2094 C CA . GLU A 1 277 ? -1.721 20.110 14.634 1.00 85.19 277 GLU A CA 1
ATOM 2095 C C . GLU A 1 277 ? -0.920 21.404 14.782 1.00 85.19 277 GLU A C 1
ATOM 2097 O O . GLU A 1 277 ? -1.000 22.287 13.933 1.00 85.19 277 GLU A O 1
ATOM 2102 N N . VAL A 1 278 ? -0.157 21.525 15.867 1.00 82.31 278 VAL A N 1
ATOM 2103 C CA . VAL A 1 278 ? 0.667 22.692 16.192 1.00 82.31 278 VAL A CA 1
ATOM 2104 C C . VAL A 1 278 ? 2.134 22.334 15.990 1.00 82.31 278 VAL A C 1
ATOM 2106 O O . VAL A 1 278 ? 2.673 21.438 16.633 1.00 82.31 278 VAL A O 1
ATOM 2109 N N . THR A 1 279 ? 2.803 23.075 15.116 1.00 85.00 279 THR A N 1
ATOM 2110 C CA . THR A 1 279 ? 4.240 22.993 14.866 1.00 85.00 279 THR A CA 1
ATOM 2111 C C . THR A 1 279 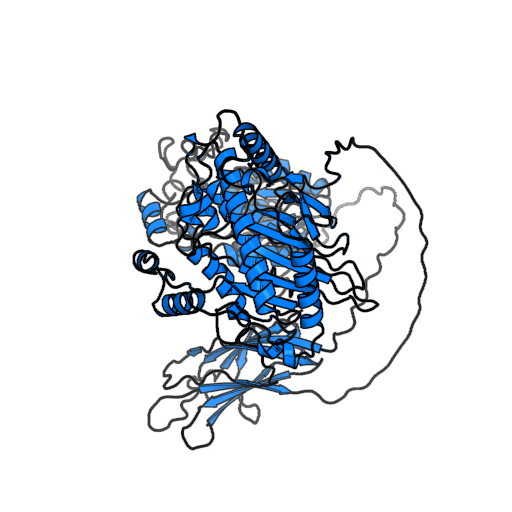? 4.932 24.255 15.370 1.00 85.00 279 THR A C 1
ATOM 2113 O O . THR A 1 279 ? 4.768 25.334 14.799 1.00 85.00 279 THR A O 1
ATOM 2116 N N . VAL A 1 280 ? 5.773 24.127 16.397 1.00 83.69 280 VAL A N 1
ATOM 2117 C CA . VAL A 1 280 ? 6.685 25.185 16.851 1.00 83.69 280 VAL A CA 1
ATOM 2118 C C . VAL A 1 280 ? 7.986 25.075 16.057 1.00 83.69 280 VAL A C 1
ATOM 2120 O O . VAL A 1 280 ? 8.845 24.235 16.332 1.00 83.69 280 VAL A O 1
ATOM 2123 N N . GLN A 1 281 ? 8.134 25.913 15.031 1.00 80.81 281 GLN A N 1
ATOM 2124 C CA . GLN A 1 281 ? 9.247 25.816 14.083 1.00 80.81 281 GLN A CA 1
ATOM 2125 C C . GLN A 1 281 ? 10.539 26.387 14.668 1.00 80.81 281 GLN A C 1
ATOM 2127 O O . GLN A 1 281 ? 11.591 25.750 14.608 1.00 80.81 281 GLN A O 1
ATOM 2132 N N . GLY A 1 282 ? 10.480 27.578 15.263 1.00 83.62 282 GLY A N 1
ATOM 2133 C CA . GLY A 1 282 ? 11.682 28.274 15.709 1.00 83.62 282 GLY A CA 1
ATOM 2134 C C . GLY A 1 282 ? 11.429 29.668 16.263 1.00 83.62 282 GLY A C 1
ATOM 2135 O O . GLY A 1 282 ? 10.341 30.212 16.108 1.00 83.62 282 GLY A O 1
ATOM 2136 N N . ALA A 1 283 ? 12.445 30.277 16.868 1.00 86.12 283 ALA A N 1
ATOM 2137 C CA . ALA A 1 283 ? 12.402 31.657 17.349 1.00 86.12 283 ALA A CA 1
ATOM 2138 C C . ALA A 1 283 ? 13.610 32.448 16.849 1.00 86.12 283 ALA A C 1
ATOM 2140 O O . ALA A 1 283 ? 14.676 31.894 16.581 1.00 86.12 283 ALA A O 1
ATOM 2141 N N . LYS A 1 284 ? 13.447 33.765 16.724 1.00 87.00 284 LYS A N 1
ATOM 2142 C CA . LYS A 1 284 ? 14.517 34.682 16.326 1.00 87.00 284 LYS A CA 1
ATOM 2143 C C . LYS A 1 284 ? 14.560 35.892 17.246 1.00 87.00 284 LYS A C 1
ATOM 2145 O O . LYS A 1 284 ? 13.526 36.466 17.583 1.00 87.00 284 LYS A O 1
ATOM 2150 N N . GLY A 1 285 ? 15.777 36.324 17.572 1.00 78.06 285 GLY A N 1
ATOM 2151 C CA . GLY A 1 285 ? 16.011 37.577 18.288 1.00 78.06 285 GLY A CA 1
ATOM 2152 C C . GLY A 1 285 ? 15.707 37.525 19.786 1.00 78.06 285 GLY A C 1
ATOM 2153 O O . GLY A 1 285 ? 15.478 38.588 20.360 1.00 78.06 285 GLY A O 1
ATOM 2154 N N . LEU A 1 286 ? 15.711 36.338 20.407 1.00 79.81 286 LEU A N 1
ATOM 2155 C CA . LEU A 1 286 ? 15.627 36.196 21.866 1.00 79.81 286 LEU A CA 1
ATOM 2156 C C . LEU A 1 286 ? 16.813 36.907 22.549 1.00 79.81 286 LEU A C 1
ATOM 2158 O O . LEU A 1 286 ? 17.889 37.042 21.957 1.00 79.81 286 LEU A O 1
ATOM 2162 N N . ARG A 1 287 ? 16.589 37.425 23.761 1.00 71.69 287 ARG A N 1
ATOM 2163 C CA . ARG A 1 287 ? 17.633 38.037 24.602 1.00 71.69 287 ARG A CA 1
ATOM 2164 C C . ARG A 1 287 ? 18.475 36.948 25.275 1.00 71.69 287 ARG A C 1
ATOM 2166 O O . ARG A 1 287 ? 17.947 35.872 25.514 1.00 71.69 287 ARG A O 1
ATOM 2173 N N . ASP A 1 288 ? 19.732 37.250 25.596 1.00 65.19 288 ASP A N 1
ATOM 2174 C CA . ASP A 1 288 ? 20.533 36.391 26.481 1.00 65.19 288 ASP A CA 1
ATOM 2175 C C . ASP A 1 288 ? 20.090 36.651 27.927 1.00 65.19 288 ASP A C 1
ATOM 2177 O O . ASP A 1 288 ? 20.095 37.814 28.348 1.00 65.19 288 ASP A O 1
ATOM 2181 N N . ALA A 1 289 ? 19.667 35.616 28.657 1.00 55.06 289 ALA A N 1
ATOM 2182 C CA . ALA A 1 289 ? 19.313 35.735 30.073 1.00 55.06 289 ALA A CA 1
ATOM 2183 C C . ALA A 1 289 ? 20.527 35.489 30.996 1.00 55.06 289 ALA A C 1
ATOM 2185 O O . ALA A 1 289 ? 20.676 36.163 32.018 1.00 55.06 289 ALA A O 1
ATOM 2186 N N . ASP A 1 290 ? 21.488 34.668 30.557 1.00 54.88 290 ASP A N 1
ATOM 2187 C CA . ASP A 1 290 ? 22.732 34.394 31.284 1.00 54.88 290 ASP A CA 1
ATOM 2188 C C . ASP A 1 290 ? 23.761 35.536 31.203 1.00 54.88 290 ASP A C 1
ATOM 2190 O O . ASP A 1 290 ? 24.583 35.636 30.285 1.00 54.88 290 ASP A O 1
ATOM 2194 N N . TRP A 1 291 ? 23.778 36.385 32.235 1.00 44.50 291 TRP A N 1
ATOM 2195 C CA . TRP A 1 291 ? 24.686 37.538 32.381 1.00 44.50 291 TRP A CA 1
ATOM 2196 C C . TRP A 1 291 ? 26.191 37.174 32.493 1.00 44.50 291 TRP A C 1
ATOM 2198 O O . TRP A 1 291 ? 27.031 38.066 32.361 1.00 44.50 291 TRP A O 1
ATOM 2208 N N . PHE A 1 292 ? 26.575 35.898 32.678 1.00 42.22 292 PHE A N 1
ATOM 2209 C CA . PHE A 1 292 ? 27.987 35.507 32.883 1.00 42.22 292 PHE A CA 1
ATOM 2210 C C . PHE A 1 292 ? 28.617 34.536 31.860 1.00 42.22 292 PHE A C 1
ATOM 2212 O O . PHE A 1 292 ? 29.846 34.450 31.837 1.00 42.22 292 PHE A O 1
ATOM 2219 N N . THR A 1 293 ? 27.866 33.843 30.993 1.00 48.41 293 THR A N 1
ATOM 2220 C CA . THR A 1 293 ? 28.424 32.772 30.119 1.00 48.41 293 THR A CA 1
ATOM 2221 C C . THR A 1 293 ? 28.043 32.853 28.634 1.00 48.41 293 THR A C 1
ATOM 2223 O O . THR A 1 293 ? 28.710 32.222 27.807 1.00 48.41 293 THR A O 1
ATOM 2226 N N . GLY A 1 294 ? 27.060 33.679 28.248 1.00 48.88 294 GLY A N 1
ATOM 2227 C CA . GLY A 1 294 ? 26.705 33.909 26.838 1.00 48.88 294 GLY A CA 1
ATOM 2228 C C . GLY A 1 294 ? 26.110 32.686 26.123 1.00 48.88 294 GLY A C 1
ATOM 2229 O O . GLY A 1 294 ? 26.361 32.477 24.932 1.00 48.88 294 GLY A O 1
ATOM 2230 N N . THR A 1 295 ? 25.367 31.861 26.853 1.00 56.81 295 THR A N 1
ATOM 2231 C CA . THR A 1 295 ? 24.657 30.660 26.389 1.00 56.81 295 THR A CA 1
ATOM 2232 C C . THR A 1 295 ? 23.227 30.725 26.920 1.00 56.81 295 THR A C 1
ATOM 2234 O O . THR A 1 295 ? 23.047 31.215 28.018 1.00 56.81 295 THR A O 1
ATOM 2237 N N . SER A 1 296 ? 22.225 30.325 26.138 1.00 62.56 296 SER A N 1
ATOM 2238 C CA . SER A 1 296 ? 20.811 30.286 26.553 1.00 62.56 296 SER A CA 1
ATOM 2239 C C . SER A 1 296 ? 20.255 28.900 26.222 1.00 62.56 296 SER A C 1
ATOM 2241 O O . SER A 1 296 ? 20.648 28.306 25.204 1.00 62.56 296 SER A O 1
ATOM 2243 N N . ASP A 1 297 ? 19.349 28.420 27.072 1.00 76.31 297 ASP A N 1
ATOM 2244 C CA . ASP A 1 297 ? 18.702 27.108 27.065 1.00 76.31 297 ASP A CA 1
ATOM 2245 C C . ASP A 1 297 ? 17.179 27.259 26.827 1.00 76.31 297 ASP A C 1
ATOM 2247 O O . ASP A 1 297 ? 16.358 26.966 27.703 1.00 76.31 297 ASP A O 1
ATOM 2251 N N . PRO A 1 298 ? 16.742 27.734 25.641 1.00 80.12 298 PRO A N 1
ATOM 2252 C CA . PRO A 1 298 ? 15.363 28.151 25.454 1.00 80.12 298 PRO A CA 1
ATOM 2253 C C . PRO A 1 298 ? 14.416 26.979 25.157 1.00 80.12 298 PRO A C 1
ATOM 2255 O O . PRO A 1 298 ? 14.726 26.073 24.370 1.00 80.12 298 PRO A O 1
ATOM 2258 N N . TYR A 1 299 ? 13.194 27.063 25.688 1.00 84.06 299 TYR A N 1
ATOM 2259 C CA . TYR A 1 299 ? 12.069 26.193 25.332 1.00 84.06 299 TYR A CA 1
ATOM 2260 C C . TYR A 1 299 ? 10.753 26.977 25.202 1.00 84.06 299 TYR A C 1
ATOM 2262 O O . TYR A 1 299 ? 10.620 28.105 25.680 1.00 84.06 299 TYR A O 1
ATOM 2270 N N . VAL A 1 300 ? 9.766 26.386 24.523 1.00 86.44 300 VAL A N 1
ATOM 2271 C CA . VAL A 1 300 ? 8.436 26.970 24.318 1.00 86.44 300 VAL A CA 1
ATOM 2272 C C . VAL A 1 300 ? 7.384 26.101 24.991 1.00 86.44 300 VAL A C 1
ATOM 2274 O O . VAL A 1 300 ? 7.339 24.889 24.782 1.00 86.44 300 VAL A O 1
ATOM 2277 N N . LYS A 1 301 ? 6.511 26.748 25.759 1.00 88.12 301 LYS A N 1
ATOM 2278 C CA . LYS A 1 301 ? 5.294 26.183 26.334 1.00 88.12 301 LYS A CA 1
ATOM 2279 C C . LYS A 1 301 ? 4.084 26.744 25.586 1.00 88.12 301 LYS A C 1
ATOM 2281 O O . LYS A 1 301 ? 3.960 27.961 25.478 1.00 88.12 301 LYS A O 1
ATOM 2286 N N . CYS A 1 302 ? 3.203 25.895 25.066 1.00 87.12 302 CYS A N 1
ATOM 2287 C CA . CYS A 1 302 ? 1.932 26.309 24.467 1.00 87.12 302 CYS A CA 1
ATOM 2288 C C . CYS A 1 302 ? 0.764 25.758 25.282 1.00 87.12 302 CYS A C 1
ATOM 2290 O O . CYS A 1 302 ? 0.752 24.567 25.565 1.00 87.12 302 CYS A O 1
ATOM 2292 N N . THR A 1 303 ? -0.200 26.603 25.646 1.00 86.56 303 THR A N 1
ATOM 2293 C CA . THR A 1 303 ? -1.384 26.245 26.446 1.00 86.56 303 THR A CA 1
ATOM 2294 C C . THR A 1 303 ? -2.673 26.713 25.777 1.00 86.56 303 THR A C 1
ATOM 2296 O O . THR A 1 303 ? -2.675 27.738 25.098 1.00 86.56 303 THR A O 1
ATOM 2299 N N . VAL A 1 304 ? -3.777 26.003 26.012 1.00 83.56 304 VAL A N 1
ATOM 2300 C CA . VAL A 1 304 ? -5.119 26.389 25.533 1.00 83.56 304 VAL A CA 1
ATOM 2301 C C . VAL A 1 304 ? -5.812 27.333 26.530 1.00 83.56 304 VAL A C 1
ATOM 2303 O O . VAL A 1 304 ? -5.835 27.036 27.726 1.00 83.56 304 VAL A O 1
ATOM 2306 N N . SER A 1 305 ? -6.408 28.438 26.061 1.00 77.62 305 SER A N 1
ATOM 2307 C CA . SER A 1 305 ? -7.205 29.381 26.874 1.00 77.62 305 SER A CA 1
ATOM 2308 C C . SER A 1 305 ? -8.563 29.727 26.225 1.00 77.62 305 SER A C 1
ATOM 2310 O O . SER A 1 305 ? -8.626 30.003 25.031 1.00 77.62 305 SER A O 1
ATOM 2312 N N . GLY A 1 306 ? -9.666 29.709 26.990 1.00 64.31 306 GLY A N 1
ATOM 2313 C CA . GLY A 1 306 ? -11.042 29.942 26.492 1.00 64.31 306 GLY A CA 1
ATOM 2314 C C . GLY A 1 306 ? -11.609 31.341 26.809 1.00 64.31 306 GLY A C 1
ATOM 2315 O O . GLY A 1 306 ? -11.194 31.969 27.783 1.00 64.31 306 GLY A O 1
ATOM 2316 N N . LYS A 1 307 ? -12.565 31.841 26.002 1.00 48.34 307 LYS A N 1
ATOM 2317 C CA . LYS A 1 307 ? -13.245 33.153 26.178 1.00 48.34 307 LYS A CA 1
ATOM 2318 C C . LYS A 1 307 ? -14.590 33.083 26.937 1.00 48.34 307 LYS A C 1
ATOM 2320 O O . LYS A 1 307 ? -15.343 32.130 26.773 1.00 48.34 307 LYS A O 1
ATOM 2325 N N . GLU A 1 308 ? -14.899 34.154 27.684 1.00 33.56 308 GLU A N 1
ATOM 2326 C CA . GLU A 1 308 ? -16.190 34.486 28.337 1.00 33.56 308 GLU A CA 1
ATOM 2327 C C . GLU A 1 308 ? -17.315 34.915 27.347 1.00 33.56 308 GLU A C 1
ATOM 2329 O O . GLU A 1 308 ? -17.035 35.368 26.236 1.00 33.56 308 GLU A O 1
ATOM 2334 N N . GLU A 1 309 ? -18.579 34.765 27.792 1.00 31.34 309 GLU A N 1
ATOM 2335 C CA . GLU A 1 309 ? -19.896 34.844 27.104 1.00 31.34 309 GLU A CA 1
ATOM 2336 C C . GLU A 1 309 ? -20.178 36.020 26.142 1.00 31.34 309 GLU A C 1
ATOM 2338 O O . GLU A 1 309 ? -19.916 37.168 26.490 1.00 31.34 309 GLU A O 1
ATOM 2343 N N . ILE A 1 310 ? -20.932 35.751 25.050 1.00 26.06 310 ILE A N 1
ATOM 2344 C CA . ILE A 1 310 ? -22.049 36.603 24.564 1.00 26.06 310 ILE A CA 1
ATOM 2345 C C . ILE A 1 310 ? -23.221 35.735 24.038 1.00 26.06 310 ILE A C 1
ATOM 2347 O O . ILE A 1 310 ? -23.041 34.792 23.272 1.00 26.06 310 ILE A O 1
ATOM 2351 N N . VAL A 1 311 ? -24.420 36.123 24.483 1.00 24.75 311 VAL A N 1
ATOM 2352 C CA . VAL A 1 311 ? -25.790 35.597 24.313 1.00 24.75 311 VAL A CA 1
ATOM 2353 C C . VAL A 1 311 ? -26.401 35.885 22.923 1.00 24.75 311 VAL A C 1
ATOM 2355 O O . VAL A 1 311 ? -26.159 36.962 22.382 1.00 24.75 311 VAL A O 1
ATOM 2358 N N . GLY A 1 312 ? -27.299 35.015 22.416 1.00 22.47 312 GLY A N 1
ATOM 2359 C CA . GLY A 1 312 ? -28.419 35.458 21.553 1.00 22.47 312 GLY A CA 1
ATOM 2360 C C . GLY A 1 312 ? -28.955 34.519 20.450 1.00 22.47 312 GLY A C 1
ATOM 2361 O O . GLY A 1 312 ? -28.487 34.571 19.322 1.00 22.47 312 GLY A O 1
ATOM 2362 N N . ASP A 1 313 ? -30.012 33.771 20.796 1.00 23.06 313 ASP A N 1
ATOM 2363 C CA . ASP A 1 313 ? -31.269 33.465 20.067 1.00 23.06 313 ASP A CA 1
ATOM 2364 C C . ASP A 1 313 ? -31.385 32.648 18.744 1.00 23.06 313 ASP A C 1
ATOM 2366 O O . ASP A 1 313 ? -31.138 33.097 17.631 1.00 23.06 313 ASP A O 1
ATOM 2370 N N . ALA A 1 314 ? -31.921 31.430 18.948 1.00 24.00 314 ALA A N 1
ATOM 2371 C CA . ALA A 1 314 ? -33.047 30.680 18.340 1.00 24.00 314 ALA A CA 1
ATOM 2372 C C . ALA A 1 314 ? -33.690 31.003 16.960 1.00 24.00 314 ALA A C 1
ATOM 2374 O O . ALA A 1 314 ? -34.056 32.136 16.675 1.00 24.00 314 ALA A O 1
ATOM 2375 N N . LEU A 1 315 ? -34.030 29.910 16.232 1.00 23.41 315 LEU A N 1
ATOM 2376 C CA . LEU A 1 315 ? -35.318 29.514 15.568 1.00 23.41 315 LEU A CA 1
ATOM 2377 C C . LEU A 1 315 ? -35.023 28.650 14.309 1.00 23.41 315 LEU A C 1
ATOM 2379 O O . LEU A 1 315 ? -33.959 28.783 13.726 1.00 23.41 315 LEU A O 1
ATOM 2383 N N . HIS A 1 316 ? -35.876 27.807 13.713 1.00 23.58 316 HIS A N 1
ATOM 2384 C CA . HIS A 1 316 ? -36.895 26.833 14.123 1.00 23.58 316 HIS A CA 1
ATOM 2385 C C . HIS A 1 316 ? -37.087 25.860 12.920 1.00 23.58 316 HIS A C 1
ATOM 2387 O O . HIS A 1 316 ? -36.601 26.113 11.821 1.00 23.58 316 HIS A O 1
ATOM 2393 N N . MET A 1 317 ? -37.755 24.726 13.138 1.00 22.86 317 MET A N 1
ATOM 2394 C CA . MET A 1 317 ? -37.814 23.527 12.278 1.00 22.86 317 MET A CA 1
ATOM 2395 C C . MET A 1 317 ? -38.676 23.638 11.000 1.00 22.86 317 MET A C 1
ATOM 2397 O O . MET A 1 317 ? -39.639 24.397 10.970 1.00 22.86 317 MET A O 1
ATOM 2401 N N . SER A 1 318 ? -38.467 22.744 10.014 1.00 21.41 318 SER A N 1
ATOM 2402 C CA . SER A 1 318 ? -39.508 21.795 9.529 1.00 21.41 318 SER A CA 1
ATOM 2403 C C . SER A 1 318 ? -39.055 20.896 8.357 1.00 21.41 318 SER A C 1
ATOM 2405 O O . SER A 1 318 ? -38.219 21.256 7.535 1.00 21.41 318 SER A O 1
ATOM 2407 N N . ALA A 1 319 ? -39.626 19.686 8.324 1.00 26.12 319 ALA A N 1
ATOM 2408 C CA . ALA A 1 319 ? -39.347 18.563 7.427 1.00 26.12 319 ALA A CA 1
ATOM 2409 C C . ALA A 1 319 ? -40.322 18.477 6.238 1.00 26.12 319 ALA A C 1
ATOM 2411 O O . ALA A 1 319 ? -41.488 18.816 6.413 1.00 26.12 319 ALA A O 1
ATOM 2412 N N . VAL A 1 320 ? -39.914 17.890 5.096 1.00 21.59 320 VAL A N 1
ATOM 2413 C CA . VAL A 1 320 ? -40.838 17.329 4.077 1.00 21.59 320 VAL A CA 1
ATOM 2414 C C . VAL A 1 320 ? -40.238 16.091 3.372 1.00 21.59 320 VAL A C 1
ATOM 2416 O O . VAL A 1 320 ? -39.052 16.044 3.058 1.00 21.59 320 VAL A O 1
ATOM 2419 N N . ARG A 1 321 ? -41.092 15.076 3.152 1.00 22.72 321 ARG A N 1
ATOM 2420 C CA . ARG A 1 321 ? -40.854 13.748 2.539 1.00 22.72 321 ARG A CA 1
ATOM 2421 C C . ARG A 1 321 ? -40.904 13.742 0.988 1.00 22.72 321 ARG A C 1
ATOM 2423 O O . ARG A 1 321 ? -41.462 14.639 0.374 1.00 22.72 321 ARG A O 1
ATOM 2430 N N . ARG A 1 322 ? -40.351 12.649 0.423 1.00 30.73 322 ARG A N 1
ATOM 2431 C CA . ARG A 1 322 ? -40.176 12.199 -0.993 1.00 30.73 322 ARG A CA 1
ATOM 2432 C C . ARG A 1 322 ? -41.441 12.241 -1.890 1.00 30.73 322 ARG A C 1
ATOM 2434 O O . ARG A 1 322 ? -42.543 12.273 -1.349 1.00 30.73 322 ARG A O 1
ATOM 2441 N N . PRO A 1 323 ? -41.308 12.095 -3.234 1.00 24.34 323 PRO A N 1
ATOM 2442 C CA . PRO A 1 323 ? -41.475 10.755 -3.838 1.00 24.34 323 PRO A CA 1
ATOM 2443 C C . PRO A 1 323 ? -40.621 10.440 -5.098 1.00 24.34 323 PRO A C 1
ATOM 2445 O O . PRO A 1 323 ? -39.978 11.288 -5.704 1.00 24.34 323 PRO A O 1
ATOM 2448 N N . SER A 1 324 ? -40.644 9.153 -5.447 1.00 25.77 324 SER A N 1
ATOM 2449 C CA . SER A 1 324 ? -39.975 8.389 -6.515 1.00 25.77 324 SER A CA 1
ATOM 2450 C C . SER A 1 324 ? -40.748 8.303 -7.844 1.00 25.77 324 SER A C 1
ATOM 2452 O O . SER A 1 324 ? -41.972 8.224 -7.791 1.00 25.77 324 SER A O 1
ATOM 2454 N N . THR A 1 325 ? -40.060 8.169 -8.995 1.00 23.52 325 THR A N 1
ATOM 2455 C CA . THR A 1 325 ? -40.418 7.385 -10.228 1.00 23.52 325 THR A CA 1
ATOM 2456 C C . THR A 1 325 ? -39.341 7.654 -11.310 1.00 23.52 325 THR A C 1
ATOM 2458 O O . THR A 1 325 ? -38.972 8.800 -11.514 1.00 23.52 325 THR A O 1
ATOM 2461 N N . LEU A 1 326 ? -38.556 6.670 -11.776 1.00 23.17 326 LEU A N 1
ATOM 2462 C CA . LEU A 1 326 ? -38.748 5.627 -12.813 1.00 23.17 326 LEU A CA 1
ATOM 2463 C C . LEU A 1 326 ? -38.281 6.014 -14.245 1.00 23.17 326 LEU A C 1
ATOM 2465 O O . LEU A 1 326 ? -38.883 6.857 -14.893 1.00 23.17 326 LEU A O 1
ATOM 2469 N N . LEU A 1 327 ? -37.281 5.246 -14.714 1.00 24.89 327 LEU A N 1
ATOM 2470 C CA . LEU A 1 327 ? -37.013 4.730 -16.075 1.00 24.89 327 LEU A CA 1
ATOM 2471 C C . LEU A 1 327 ? -36.723 5.683 -17.256 1.00 24.89 327 LEU A C 1
ATOM 2473 O O . LEU A 1 327 ? -37.613 6.353 -17.751 1.00 24.89 327 LEU A O 1
ATOM 2477 N N . PHE A 1 328 ? -35.531 5.520 -17.855 1.00 23.11 328 PHE A N 1
ATOM 2478 C CA . PHE A 1 328 ? -35.390 5.186 -19.284 1.00 23.11 328 PHE A CA 1
ATOM 2479 C C . PHE A 1 328 ? -34.113 4.363 -19.531 1.00 23.11 328 PHE A C 1
ATOM 2481 O O . PHE A 1 328 ? -33.057 4.630 -18.965 1.00 23.11 328 PHE A O 1
ATOM 2488 N N . ARG A 1 329 ? -34.247 3.317 -20.354 1.00 26.70 329 ARG A N 1
ATOM 2489 C CA . ARG A 1 329 ? -33.244 2.293 -20.673 1.00 26.70 329 ARG A CA 1
ATOM 2490 C C . ARG A 1 329 ? -32.905 2.411 -22.164 1.00 26.70 329 ARG A C 1
ATOM 2492 O O . ARG A 1 329 ? -33.802 2.296 -22.990 1.00 26.70 329 ARG A O 1
ATOM 2499 N N . ALA A 1 330 ? -31.632 2.599 -22.490 1.00 25.41 330 ALA A N 1
ATOM 2500 C CA . ALA A 1 330 ? -31.006 2.335 -23.791 1.00 25.41 330 ALA A CA 1
ATOM 2501 C C . ALA A 1 330 ? -29.512 2.143 -23.469 1.00 25.41 330 ALA A C 1
ATOM 2503 O O . ALA A 1 330 ? -28.929 2.988 -22.808 1.00 25.41 330 ALA A O 1
ATOM 2504 N N . GLY A 1 331 ? -28.839 1.027 -23.724 1.00 23.81 331 GLY A N 1
ATOM 2505 C CA . GLY A 1 331 ? -28.896 0.163 -24.892 1.00 23.81 331 GLY A CA 1
ATOM 2506 C C . GLY A 1 331 ? -27.483 0.106 -25.478 1.00 23.81 331 GLY A C 1
ATOM 2507 O O . GLY A 1 331 ? -27.272 0.570 -26.588 1.00 23.81 331 GLY A O 1
ATOM 2508 N N . PHE A 1 332 ? -26.509 -0.395 -24.708 1.00 26.92 332 PHE A N 1
ATOM 2509 C CA . PHE A 1 332 ? -25.172 -0.729 -25.203 1.00 26.92 332 PHE A CA 1
ATOM 2510 C C . PHE A 1 332 ? -24.803 -2.117 -24.677 1.00 26.92 332 PHE A C 1
ATOM 2512 O O . PHE A 1 332 ? -24.948 -2.400 -23.488 1.00 26.92 332 PHE A O 1
ATOM 2519 N N . LEU A 1 333 ? -24.428 -3.001 -25.598 1.00 26.44 333 LEU A N 1
ATOM 2520 C CA . LEU A 1 333 ? -24.142 -4.414 -25.370 1.00 26.44 333 LEU A CA 1
ATOM 2521 C C . LEU A 1 333 ? -23.027 -4.590 -24.335 1.00 26.44 333 LEU A C 1
ATOM 2523 O O . LEU A 1 333 ? -21.842 -4.451 -24.625 1.00 26.44 333 LEU A O 1
ATOM 2527 N N . GLN A 1 334 ? -23.447 -4.932 -23.124 1.00 28.09 334 GLN A N 1
ATOM 2528 C CA . GLN A 1 334 ? -22.610 -5.401 -22.038 1.00 28.09 334 GLN A CA 1
ATOM 2529 C C . GLN A 1 334 ? -22.103 -6.801 -22.413 1.00 28.09 334 GLN A C 1
ATOM 2531 O O . GLN A 1 334 ? -22.837 -7.785 -22.320 1.00 28.09 334 GLN A O 1
ATOM 2536 N N . ARG A 1 335 ? -20.847 -6.908 -22.858 1.00 28.14 335 ARG A N 1
ATOM 2537 C CA . ARG A 1 335 ? -20.124 -8.180 -22.745 1.00 28.14 335 ARG A CA 1
ATOM 2538 C C . ARG A 1 335 ? -19.815 -8.373 -21.266 1.00 28.14 335 ARG A C 1
ATOM 2540 O O . ARG A 1 335 ? -18.827 -7.858 -20.763 1.00 28.14 335 ARG A O 1
ATOM 2547 N N . GLY A 1 336 ? -20.716 -9.057 -20.569 1.00 33.16 336 GLY A N 1
ATOM 2548 C CA . GLY A 1 336 ? -20.419 -9.619 -19.263 1.00 33.16 336 GLY A CA 1
ATOM 2549 C C . GLY A 1 336 ? -19.383 -10.730 -19.408 1.00 33.16 336 GLY A C 1
ATOM 2550 O O . GLY A 1 336 ? -19.584 -11.680 -20.160 1.00 33.16 336 GLY A O 1
ATOM 2551 N N . SER A 1 337 ? -18.296 -10.613 -18.663 1.00 36.34 337 SER A N 1
ATOM 2552 C CA . SER A 1 337 ? -17.460 -11.730 -18.226 1.00 36.34 337 SER A CA 1
ATOM 2553 C C . SER A 1 337 ? -17.357 -11.561 -16.712 1.00 36.34 337 SER A C 1
ATOM 2555 O O . SER A 1 337 ? -16.883 -10.530 -16.264 1.00 36.34 337 SER A O 1
ATOM 2557 N N . GLY A 1 338 ? -17.852 -12.423 -15.835 1.00 36.44 338 GLY A N 1
ATOM 2558 C CA . GLY A 1 338 ? -18.089 -13.857 -15.957 1.00 36.44 338 GLY A CA 1
ATOM 2559 C C . GLY A 1 338 ? -17.538 -14.599 -14.734 1.00 36.44 338 GLY A C 1
ATOM 2560 O O . GLY A 1 338 ? -17.121 -15.738 -14.875 1.00 36.44 338 GLY A O 1
ATOM 2561 N N . PHE A 1 339 ? -17.500 -13.974 -13.551 1.00 45.78 339 PHE A N 1
ATOM 2562 C CA . PHE A 1 339 ? -17.139 -14.649 -12.304 1.00 45.78 339 PHE A CA 1
ATOM 2563 C C . PHE A 1 339 ? -18.293 -14.516 -11.313 1.00 45.78 339 PHE A C 1
ATOM 2565 O O . PHE A 1 339 ? -18.545 -13.445 -10.772 1.00 45.78 339 PHE A O 1
ATOM 2572 N N . SER A 1 340 ? -19.021 -15.613 -11.100 1.00 54.59 340 SER A N 1
ATOM 2573 C CA . SER A 1 340 ? -20.024 -15.733 -10.034 1.00 54.59 340 SER A CA 1
ATOM 2574 C C . SER A 1 340 ? -19.400 -16.069 -8.673 1.00 54.59 340 SER A C 1
ATOM 2576 O O . SER A 1 340 ? -20.075 -15.968 -7.654 1.00 54.59 340 SER A O 1
ATOM 2578 N N . SER A 1 341 ? -18.132 -16.493 -8.651 1.00 74.12 341 SER A N 1
ATOM 2579 C CA . SER A 1 341 ? -17.385 -16.916 -7.460 1.00 74.12 341 SER A CA 1
ATOM 2580 C C . SER A 1 341 ? -15.882 -16.971 -7.761 1.00 74.12 341 SER A C 1
ATOM 2582 O O . SER A 1 341 ? -15.500 -17.150 -8.920 1.00 74.12 341 SER A O 1
ATOM 2584 N N . LEU A 1 342 ? -15.029 -16.865 -6.733 1.00 89.50 342 LEU A N 1
ATOM 2585 C CA . LEU A 1 342 ? -13.589 -17.114 -6.878 1.00 89.50 342 LEU A CA 1
ATOM 2586 C C . LEU A 1 342 ? -13.317 -18.567 -7.330 1.00 89.50 342 LEU A C 1
ATOM 2588 O O . LEU A 1 342 ? -14.099 -19.462 -6.985 1.00 89.50 342 LEU A O 1
ATOM 2592 N N . PRO A 1 343 ? -12.223 -18.824 -8.072 1.00 94.06 343 PRO A N 1
ATOM 2593 C CA . PRO A 1 343 ? -11.803 -20.183 -8.405 1.00 94.06 343 PRO A CA 1
ATOM 2594 C C . PRO A 1 343 ? -11.464 -20.990 -7.145 1.00 94.06 343 PRO A C 1
ATOM 2596 O O . PRO A 1 343 ? -11.165 -20.430 -6.092 1.00 94.06 343 PRO A O 1
ATOM 2599 N N . VAL A 1 344 ? -11.519 -22.318 -7.259 1.00 95.94 344 VAL A N 1
ATOM 2600 C CA . VAL A 1 344 ? -11.186 -23.256 -6.178 1.00 95.94 344 VAL A CA 1
ATOM 2601 C C . VAL A 1 344 ? -9.955 -24.051 -6.589 1.00 95.94 344 VAL A C 1
ATOM 2603 O O . VAL A 1 344 ? -9.940 -24.645 -7.664 1.00 95.94 344 VAL A O 1
ATOM 2606 N N . VAL A 1 345 ? -8.945 -24.080 -5.727 1.00 97.44 345 VAL A N 1
ATOM 2607 C CA . VAL A 1 345 ? -7.699 -24.827 -5.912 1.00 97.44 345 VAL A CA 1
ATOM 2608 C C . VAL A 1 345 ? -7.620 -25.912 -4.845 1.00 97.44 345 VAL A C 1
ATOM 2610 O O . VAL A 1 345 ? -7.827 -25.646 -3.663 1.00 97.44 345 VAL A O 1
ATOM 2613 N N . ASN A 1 346 ? -7.309 -27.143 -5.250 1.00 97.25 346 ASN A N 1
ATOM 2614 C CA . ASN A 1 346 ? -7.115 -28.260 -4.329 1.00 97.25 346 ASN A CA 1
ATOM 2615 C C . ASN A 1 346 ? -5.618 -28.562 -4.165 1.00 97.25 346 ASN A C 1
ATOM 2617 O O . ASN A 1 346 ? -4.966 -28.984 -5.122 1.00 97.25 346 ASN A O 1
ATOM 2621 N N . LEU A 1 347 ? -5.089 -28.372 -2.952 1.00 97.25 347 LEU A N 1
ATOM 2622 C CA . LEU A 1 347 ? -3.662 -28.544 -2.651 1.00 97.25 347 LEU A CA 1
ATOM 2623 C C . LEU A 1 347 ? -3.289 -29.949 -2.163 1.00 97.25 347 LEU A C 1
ATOM 2625 O O . LEU A 1 347 ? -2.110 -30.218 -1.942 1.00 97.25 347 LEU A O 1
ATOM 2629 N N . ALA A 1 348 ? -4.250 -30.868 -2.023 1.00 96.56 348 ALA A N 1
ATOM 2630 C CA . ALA A 1 348 ? -3.989 -32.210 -1.500 1.00 96.56 348 ALA A CA 1
ATOM 2631 C C . ALA A 1 348 ? -2.820 -32.931 -2.206 1.00 96.56 348 ALA A C 1
ATOM 2633 O O . ALA A 1 348 ? -1.975 -33.484 -1.501 1.00 96.56 348 ALA A O 1
ATOM 2634 N N . PRO A 1 349 ? -2.654 -32.862 -3.548 1.00 96.31 349 PRO A N 1
ATOM 2635 C CA . PRO A 1 349 ? -1.530 -33.517 -4.225 1.00 96.31 349 PRO A CA 1
ATOM 2636 C C . PRO A 1 349 ? -0.127 -33.066 -3.778 1.00 96.31 349 PRO A C 1
ATOM 2638 O O . PRO A 1 349 ? 0.842 -33.772 -4.048 1.00 96.31 349 PRO A O 1
ATOM 2641 N N . PHE A 1 350 ? -0.005 -31.907 -3.125 1.00 94.56 350 PHE A N 1
ATOM 2642 C CA . PHE A 1 350 ? 1.256 -31.366 -2.601 1.00 94.56 350 PHE A CA 1
ATOM 2643 C C . PHE A 1 350 ? 1.434 -31.576 -1.092 1.00 94.56 350 PHE A C 1
ATOM 2645 O O . PHE A 1 350 ? 2.500 -31.289 -0.559 1.00 94.56 350 PHE A O 1
ATOM 2652 N N . LEU A 1 351 ? 0.408 -32.079 -0.402 1.00 93.56 351 LEU A N 1
ATOM 2653 C CA . LEU A 1 351 ? 0.389 -32.249 1.054 1.00 93.56 351 LEU A CA 1
ATOM 2654 C C . LEU A 1 351 ? 0.181 -33.704 1.496 1.00 93.56 351 LEU A C 1
ATOM 2656 O O . LEU A 1 351 ? 0.363 -34.029 2.670 1.00 93.56 351 LEU A O 1
ATOM 2660 N N . GLU A 1 352 ? -0.230 -34.578 0.576 1.00 87.44 352 GLU A N 1
ATOM 2661 C CA . GLU A 1 352 ? -0.247 -36.025 0.774 1.00 87.44 352 GLU A CA 1
ATOM 2662 C C . GLU A 1 352 ? 1.176 -36.552 1.050 1.00 87.44 352 GLU A C 1
ATOM 2664 O O . GLU A 1 352 ? 2.166 -35.990 0.584 1.00 87.44 352 GLU A O 1
ATOM 2669 N N . LYS A 1 353 ? 1.286 -37.655 1.806 1.00 77.56 353 LYS A N 1
ATOM 2670 C CA . LYS A 1 353 ? 2.581 -38.279 2.133 1.00 77.56 353 LYS A CA 1
ATOM 2671 C C . LYS A 1 353 ? 3.387 -38.587 0.866 1.00 77.56 353 LYS A C 1
ATOM 2673 O O . LYS A 1 353 ? 2.813 -38.961 -0.159 1.00 77.56 353 LYS A O 1
ATOM 2678 N N . ASP A 1 354 ? 4.711 -38.477 0.965 1.00 69.00 354 ASP A N 1
ATOM 2679 C CA . ASP A 1 354 ? 5.630 -38.599 -0.169 1.00 69.00 354 ASP A CA 1
ATOM 2680 C C . ASP A 1 354 ? 5.334 -39.820 -1.054 1.00 69.00 354 ASP A C 1
ATOM 2682 O O . ASP A 1 354 ? 5.297 -40.963 -0.599 1.00 69.00 354 ASP A O 1
ATOM 2686 N N . GLY A 1 355 ? 5.108 -39.555 -2.343 1.00 64.06 355 GLY A N 1
ATOM 2687 C CA . GLY A 1 355 ? 4.827 -40.570 -3.362 1.00 64.06 355 GLY A CA 1
ATOM 2688 C C . GLY A 1 355 ? 3.357 -40.975 -3.519 1.00 64.06 355 GLY A C 1
ATOM 2689 O O . GLY A 1 355 ? 3.046 -41.679 -4.475 1.00 64.06 355 GLY A O 1
ATOM 2690 N N . ALA A 1 356 ? 2.443 -40.517 -2.655 1.00 77.44 356 ALA A N 1
ATOM 2691 C CA . ALA A 1 356 ? 1.015 -40.840 -2.767 1.00 77.44 356 ALA A CA 1
ATOM 2692 C C . ALA A 1 356 ? 0.322 -40.134 -3.950 1.00 77.44 356 ALA A C 1
ATOM 2694 O O . ALA A 1 356 ? -0.570 -40.700 -4.588 1.00 77.44 356 ALA A O 1
ATOM 2695 N N . ALA A 1 357 ? 0.756 -38.918 -4.290 1.00 85.19 357 ALA A N 1
ATOM 2696 C CA . ALA A 1 357 ? 0.260 -38.196 -5.455 1.00 85.19 357 ALA A CA 1
ATOM 2697 C C . ALA A 1 357 ? 1.108 -38.491 -6.703 1.00 85.19 357 ALA A C 1
ATOM 2699 O O . ALA A 1 357 ? 2.324 -38.270 -6.721 1.00 85.19 357 ALA A O 1
ATOM 2700 N N . SER A 1 358 ? 0.451 -38.934 -7.780 1.00 89.81 358 SER A N 1
ATOM 2701 C CA . SER A 1 358 ? 1.098 -39.108 -9.081 1.00 89.81 358 SER A CA 1
ATOM 2702 C C . SER A 1 358 ? 1.610 -37.768 -9.646 1.00 89.81 358 SER A C 1
ATOM 2704 O O . SER A 1 358 ? 1.056 -36.707 -9.324 1.00 89.81 358 SER A O 1
ATOM 2706 N N . PRO A 1 359 ? 2.662 -37.769 -10.490 1.00 90.06 359 PRO A N 1
ATOM 2707 C CA . PRO A 1 359 ? 3.127 -36.566 -11.183 1.00 90.06 359 PRO A CA 1
ATOM 2708 C C . PRO A 1 359 ? 2.013 -35.821 -11.930 1.00 90.06 359 PRO A C 1
ATOM 2710 O O . PRO A 1 359 ? 1.967 -34.596 -11.890 1.00 90.06 359 PRO A O 1
ATOM 2713 N N . GLU A 1 360 ? 1.069 -36.546 -12.531 1.00 92.00 360 GLU A N 1
ATOM 2714 C CA . GLU A 1 360 ? -0.066 -35.987 -13.272 1.00 92.00 360 GLU A CA 1
ATOM 2715 C C . GLU A 1 360 ? -1.035 -35.238 -12.351 1.00 92.00 360 GLU A C 1
ATOM 2717 O O . GLU A 1 360 ? -1.511 -34.160 -12.706 1.00 92.00 360 GLU A O 1
ATOM 2722 N N . ARG A 1 361 ? -1.295 -35.763 -11.141 1.00 94.31 361 ARG A N 1
ATOM 2723 C CA . ARG A 1 361 ? -2.155 -35.088 -10.152 1.00 94.31 361 ARG A CA 1
ATOM 2724 C C . ARG A 1 361 ? -1.511 -33.797 -9.655 1.00 94.31 361 ARG A C 1
ATOM 2726 O O . ARG A 1 361 ? -2.199 -32.789 -9.515 1.00 94.31 361 ARG A O 1
ATOM 2733 N N . ARG A 1 362 ? -0.194 -33.813 -9.426 1.00 93.56 362 ARG A N 1
ATOM 2734 C CA . ARG A 1 362 ? 0.575 -32.618 -9.043 1.00 93.56 362 ARG A CA 1
ATOM 2735 C C . ARG A 1 362 ? 0.616 -31.583 -10.162 1.00 93.56 362 ARG A C 1
ATOM 2737 O O . ARG A 1 362 ? 0.370 -30.412 -9.900 1.00 93.56 362 ARG A O 1
ATOM 2744 N N . ALA A 1 363 ? 0.844 -32.006 -11.403 1.00 93.31 363 ALA A N 1
ATOM 2745 C CA . ALA A 1 363 ? 0.824 -31.115 -12.559 1.00 93.31 363 ALA A CA 1
ATOM 2746 C C . ALA A 1 363 ? -0.558 -30.471 -12.771 1.00 93.31 363 ALA A C 1
ATOM 2748 O O . ALA A 1 363 ? -0.635 -29.275 -13.033 1.00 93.31 363 ALA A O 1
ATOM 2749 N N . ALA A 1 364 ? -1.648 -31.230 -12.606 1.00 94.88 364 ALA A N 1
ATOM 2750 C CA . ALA A 1 364 ? -3.007 -30.698 -12.710 1.00 94.88 364 ALA A CA 1
ATOM 2751 C C . ALA A 1 364 ? -3.327 -29.680 -11.600 1.00 94.88 364 ALA A C 1
ATOM 2753 O O . ALA A 1 364 ? -3.862 -28.611 -11.887 1.00 94.88 364 ALA A O 1
ATOM 2754 N N . ALA A 1 365 ? -2.960 -29.974 -10.347 1.00 95.75 365 ALA A N 1
ATOM 2755 C CA . ALA A 1 365 ? -3.137 -29.036 -9.237 1.00 95.75 365 ALA A CA 1
ATOM 2756 C C . ALA A 1 365 ? -2.292 -27.761 -9.414 1.00 95.75 365 ALA A C 1
ATOM 2758 O O . ALA A 1 365 ? -2.801 -26.661 -9.214 1.00 95.75 365 ALA A O 1
ATOM 2759 N N . ALA A 1 366 ? -1.043 -27.891 -9.870 1.00 96.00 366 ALA A N 1
ATOM 2760 C CA . ALA A 1 366 ? -0.182 -26.756 -10.197 1.00 96.00 366 ALA A CA 1
ATOM 2761 C C . ALA A 1 366 ? -0.741 -25.906 -11.349 1.00 96.00 366 ALA A C 1
ATOM 2763 O O . ALA A 1 366 ? -0.714 -24.681 -11.283 1.00 96.00 366 ALA A O 1
ATOM 2764 N N . GLN A 1 367 ? -1.301 -26.536 -12.386 1.00 94.50 367 GLN A N 1
ATOM 2765 C CA . GLN A 1 367 ? -1.943 -25.817 -13.487 1.00 94.50 367 GLN A CA 1
ATOM 2766 C C . GLN A 1 367 ? -3.186 -25.053 -13.009 1.00 94.50 367 GLN A C 1
ATOM 2768 O O . GLN A 1 367 ? -3.354 -23.889 -13.358 1.00 94.50 367 GLN A O 1
ATOM 2773 N N . SER A 1 368 ? -4.011 -25.673 -12.158 1.00 95.75 368 SER A N 1
ATOM 2774 C CA . SER A 1 368 ? -5.170 -25.011 -11.549 1.00 95.75 368 SER A CA 1
ATOM 2775 C C . SER A 1 368 ? -4.768 -23.822 -10.672 1.00 95.75 368 SER A C 1
ATOM 2777 O O . SER A 1 368 ? -5.475 -22.814 -10.662 1.00 95.75 368 SER A O 1
ATOM 2779 N N . LEU A 1 369 ? -3.653 -23.931 -9.941 1.00 96.56 369 LEU A N 1
ATOM 2780 C CA . LEU A 1 369 ? -3.079 -22.823 -9.180 1.00 96.56 369 LEU A CA 1
ATOM 2781 C C . LEU A 1 369 ? -2.627 -21.695 -10.120 1.00 96.56 369 LEU A C 1
ATOM 2783 O O . LEU A 1 369 ? -3.016 -20.550 -9.918 1.00 96.56 369 LEU A O 1
ATOM 2787 N N . ASP A 1 370 ? -1.874 -22.010 -11.180 1.00 94.44 370 ASP A N 1
ATOM 2788 C CA . ASP A 1 370 ? -1.403 -21.018 -12.159 1.00 94.44 370 ASP A CA 1
ATOM 2789 C C . ASP A 1 370 ? -2.550 -20.268 -12.839 1.00 94.44 370 ASP A C 1
ATOM 2791 O O . ASP A 1 370 ? -2.473 -19.051 -13.012 1.00 94.44 370 ASP A O 1
ATOM 2795 N N . ASP A 1 371 ? -3.623 -20.973 -13.198 1.00 91.31 371 ASP A N 1
ATOM 2796 C CA . ASP A 1 371 ? -4.822 -20.369 -13.781 1.00 91.31 371 ASP A CA 1
ATOM 2797 C C . ASP A 1 371 ? -5.505 -19.409 -12.793 1.00 91.31 371 ASP A C 1
ATOM 2799 O O . ASP A 1 371 ? -5.878 -18.295 -13.169 1.00 91.31 371 ASP A O 1
ATOM 2803 N N . ALA A 1 372 ? -5.624 -19.796 -11.518 1.00 92.56 372 ALA A N 1
ATOM 2804 C CA . ALA A 1 372 ? -6.208 -18.952 -10.476 1.00 92.56 372 ALA A CA 1
ATOM 2805 C C . ALA A 1 372 ? -5.361 -17.698 -10.190 1.00 92.56 372 ALA A C 1
ATOM 2807 O O . ALA A 1 372 ? -5.903 -16.592 -10.077 1.00 92.56 372 ALA A O 1
ATOM 2808 N N . CYS A 1 373 ? -4.036 -17.857 -10.127 1.00 92.12 373 CYS A N 1
ATOM 2809 C CA . CYS A 1 373 ? -3.083 -16.774 -9.895 1.00 92.12 373 CYS A CA 1
ATOM 2810 C C . CYS A 1 373 ? -3.018 -15.778 -11.064 1.00 92.12 373 CYS A C 1
ATOM 2812 O O . CYS A 1 373 ? -2.941 -14.576 -10.819 1.00 92.12 373 CYS A O 1
ATOM 2814 N N . ARG A 1 374 ? -3.088 -16.249 -12.319 1.00 86.81 374 ARG A N 1
ATOM 2815 C CA . ARG A 1 374 ? -3.143 -15.383 -13.516 1.00 86.81 374 ARG A CA 1
ATOM 2816 C C . ARG A 1 374 ? -4.496 -14.716 -13.733 1.00 86.81 374 ARG A C 1
ATOM 2818 O O . ARG A 1 374 ? -4.563 -13.701 -14.417 1.00 86.81 374 ARG A O 1
ATOM 2825 N N . GLY A 1 375 ? -5.567 -15.331 -13.237 1.00 85.50 375 GLY A N 1
ATOM 2826 C CA . GLY A 1 375 ? -6.922 -14.815 -13.369 1.00 85.50 375 GLY A CA 1
ATOM 2827 C C . GLY A 1 375 ? -7.177 -13.653 -12.416 1.00 85.50 375 GLY A C 1
ATOM 2828 O O . GLY A 1 375 ? -6.967 -12.493 -12.754 1.00 85.50 375 GLY A O 1
ATOM 2829 N N . VAL A 1 376 ? -7.689 -13.972 -11.227 1.00 83.00 376 VAL A N 1
ATOM 2830 C CA . VAL A 1 376 ? -8.099 -12.964 -10.235 1.00 83.00 376 VAL A CA 1
ATOM 2831 C C . VAL A 1 376 ? -6.982 -12.661 -9.242 1.00 83.00 376 VAL A C 1
ATOM 2833 O O . VAL A 1 376 ? -7.018 -11.619 -8.608 1.00 83.00 376 VAL A O 1
ATOM 2836 N N . GLY A 1 377 ? -6.026 -13.574 -9.045 1.00 88.81 377 GLY A N 1
ATOM 2837 C CA . GLY A 1 377 ? -5.071 -13.454 -7.942 1.00 88.81 377 GLY A CA 1
ATOM 2838 C C . GLY A 1 377 ? -5.714 -13.639 -6.554 1.00 88.81 377 GLY A C 1
ATOM 2839 O O . GLY A 1 377 ? -5.150 -13.230 -5.541 1.00 88.81 377 GLY A O 1
ATOM 2840 N N . PHE A 1 378 ? -6.902 -14.251 -6.520 1.00 94.00 378 PHE A N 1
ATOM 2841 C CA . PHE A 1 378 ? -7.627 -14.694 -5.330 1.00 94.00 378 PHE A CA 1
ATOM 2842 C C . PHE A 1 378 ? -8.312 -16.030 -5.628 1.00 94.00 378 PHE A C 1
ATOM 2844 O O . PHE A 1 378 ? -8.878 -16.203 -6.711 1.00 94.00 378 PHE A O 1
ATOM 2851 N N . PHE A 1 379 ? -8.303 -16.961 -4.675 1.00 96.31 379 PHE A N 1
ATOM 2852 C CA . PHE A 1 379 ? -8.970 -18.259 -4.817 1.00 96.31 379 PHE A CA 1
ATOM 2853 C C . PHE A 1 379 ? -9.324 -18.888 -3.471 1.00 96.31 379 PHE A C 1
ATOM 2855 O O . PHE A 1 379 ? -8.714 -18.578 -2.452 1.00 96.31 379 PHE A O 1
ATOM 2862 N N . TYR A 1 380 ? -10.296 -19.799 -3.469 1.00 97.62 380 TYR A N 1
ATOM 2863 C CA . TYR A 1 380 ? -10.508 -20.699 -2.341 1.00 97.62 380 TYR A CA 1
ATOM 2864 C C . TYR A 1 380 ? -9.518 -21.857 -2.410 1.00 97.62 380 TYR A C 1
ATOM 2866 O O . TYR A 1 380 ? -9.321 -22.443 -3.474 1.00 97.62 380 TYR A O 1
ATOM 2874 N N . LEU A 1 381 ? -8.940 -22.222 -1.275 1.00 98.12 381 LEU A N 1
ATOM 2875 C CA . LEU A 1 381 ? -8.070 -23.375 -1.132 1.00 98.12 381 LEU A CA 1
ATOM 2876 C C . LEU A 1 381 ? -8.789 -24.477 -0.367 1.00 98.12 381 LEU A C 1
ATOM 2878 O O . LEU A 1 381 ? -9.230 -24.278 0.763 1.00 98.12 381 LEU A O 1
ATOM 2882 N N . GLU A 1 382 ? -8.844 -25.652 -0.977 1.00 96.69 382 GLU A N 1
ATOM 2883 C CA . GLU A 1 382 ? -9.344 -26.892 -0.389 1.00 96.69 382 GLU A CA 1
ATOM 2884 C C . GLU A 1 382 ? -8.241 -27.959 -0.393 1.00 96.69 382 GLU A C 1
ATOM 2886 O O . GLU A 1 382 ? -7.162 -27.780 -0.964 1.00 96.69 382 GLU A O 1
ATOM 2891 N N . GLY A 1 383 ? -8.484 -29.091 0.274 1.00 95.75 383 GLY A N 1
ATOM 2892 C CA . GLY A 1 383 ? -7.502 -30.179 0.344 1.00 95.75 383 GLY A CA 1
ATOM 2893 C C . GLY A 1 383 ? -6.228 -29.819 1.118 1.00 95.75 383 GLY A C 1
ATOM 2894 O O . GLY A 1 383 ? -5.223 -30.510 1.003 1.00 95.75 383 GLY A O 1
ATOM 2895 N N . HIS A 1 384 ? -6.260 -28.759 1.932 1.00 96.19 384 HIS A N 1
ATOM 2896 C CA . HIS A 1 384 ? -5.126 -28.307 2.747 1.00 96.19 384 HIS A CA 1
ATOM 2897 C C . HIS A 1 384 ? -4.815 -29.225 3.943 1.00 96.19 384 HIS A C 1
ATOM 2899 O O . HIS A 1 384 ? -3.775 -29.086 4.583 1.00 96.19 384 HIS A O 1
ATOM 2905 N N . GLY A 1 385 ? -5.712 -30.146 4.304 1.00 95.31 385 GLY A N 1
ATOM 2906 C CA . GLY A 1 385 ? -5.505 -31.122 5.386 1.00 95.31 385 GLY A CA 1
ATOM 2907 C C . GLY A 1 385 ? -5.559 -30.559 6.813 1.00 95.31 385 GLY A C 1
ATOM 2908 O O . GLY A 1 385 ? -5.560 -31.331 7.762 1.00 95.31 385 GLY A O 1
ATOM 2909 N N . VAL A 1 386 ? -5.637 -29.235 6.977 1.00 96.31 386 VAL A N 1
ATOM 2910 C CA . VAL A 1 386 ? -5.839 -28.583 8.283 1.00 96.31 386 VAL A CA 1
ATOM 2911 C C . VAL A 1 386 ? -7.203 -28.976 8.874 1.00 96.31 386 VAL A C 1
ATOM 2913 O O . VAL A 1 386 ? -8.213 -28.771 8.194 1.00 96.31 386 VAL A O 1
ATOM 2916 N N . PRO A 1 387 ? -7.268 -29.507 10.112 1.00 94.88 387 PRO A N 1
ATOM 2917 C CA . PRO A 1 387 ? -8.530 -29.895 10.737 1.00 94.88 387 PRO A CA 1
ATOM 2918 C C . PRO A 1 387 ? -9.482 -28.706 10.913 1.00 94.88 387 PRO A C 1
ATOM 2920 O O . PRO A 1 387 ? -9.083 -27.654 11.418 1.00 94.88 387 PRO A O 1
ATOM 2923 N N . ALA A 1 388 ? -10.759 -28.889 10.565 1.00 92.94 388 ALA A N 1
ATOM 2924 C CA . ALA A 1 388 ? -11.788 -27.856 10.725 1.00 92.94 388 ALA A CA 1
ATOM 2925 C C . ALA A 1 388 ? -11.933 -27.399 12.189 1.00 92.94 388 ALA A C 1
ATOM 2927 O O . ALA A 1 388 ? -12.110 -26.212 12.456 1.00 92.94 388 ALA A O 1
ATOM 2928 N N . GLU A 1 389 ? -11.769 -28.323 13.141 1.00 94.56 389 GLU A N 1
ATOM 2929 C CA . GLU A 1 389 ? -11.760 -28.023 14.578 1.00 94.56 389 GLU A CA 1
ATOM 2930 C C . GLU A 1 389 ? -10.650 -27.040 14.972 1.00 94.56 389 GLU A C 1
ATOM 2932 O O . GLU A 1 389 ? -10.849 -26.222 15.864 1.00 94.56 389 GLU A O 1
ATOM 2937 N N . SER A 1 390 ? -9.503 -27.064 14.284 1.00 95.50 390 SER A N 1
ATOM 2938 C CA . SER A 1 390 ? -8.378 -26.167 14.562 1.00 95.50 390 SER A CA 1
ATOM 2939 C C . SER A 1 390 ? -8.703 -24.733 14.132 1.00 95.50 390 SER A C 1
ATOM 2941 O O . SER A 1 390 ? -8.520 -23.796 14.910 1.00 95.50 390 SER A O 1
ATOM 2943 N N . GLN A 1 391 ? -9.294 -24.566 12.939 1.00 94.50 391 GLN A N 1
ATOM 2944 C CA . GLN A 1 391 ? -9.803 -23.270 12.463 1.00 94.50 391 GLN A CA 1
ATOM 2945 C C . GLN A 1 391 ? -10.876 -22.724 13.418 1.00 94.50 391 GLN A C 1
ATOM 2947 O O . GLN A 1 391 ? -10.758 -21.608 13.928 1.00 94.50 391 GLN A O 1
ATOM 2952 N N . GLN A 1 392 ? -11.894 -23.535 13.723 1.00 95.12 392 GLN A N 1
ATOM 2953 C CA . GLN A 1 392 ? -12.989 -23.157 14.621 1.00 95.12 392 GLN A CA 1
ATOM 2954 C C . GLN A 1 392 ? -12.479 -22.778 16.012 1.00 95.12 392 GLN A C 1
ATOM 2956 O O . GLN A 1 392 ? -12.904 -21.764 16.570 1.00 95.12 392 GLN A O 1
ATOM 2961 N N . LYS A 1 393 ? -11.536 -23.553 16.562 1.00 96.81 393 LYS A N 1
ATOM 2962 C CA . LYS A 1 393 ? -10.966 -23.289 17.881 1.00 96.81 393 LYS A CA 1
ATOM 2963 C C . LYS A 1 393 ? -10.205 -21.971 17.914 1.00 96.81 393 LYS A C 1
ATOM 2965 O O . LYS A 1 393 ? -10.344 -21.229 18.883 1.00 96.81 393 LYS A O 1
ATOM 2970 N N . MET A 1 394 ? -9.454 -21.643 16.865 1.00 97.06 394 MET A N 1
ATOM 2971 C CA . MET A 1 394 ? -8.772 -20.353 16.786 1.00 97.06 394 MET A CA 1
ATOM 2972 C C . MET A 1 394 ? -9.744 -19.174 16.696 1.00 97.06 394 MET A C 1
ATOM 2974 O O . MET A 1 394 ? -9.559 -18.188 17.407 1.00 97.06 394 MET A O 1
ATOM 2978 N N . HIS A 1 395 ? -10.814 -19.279 15.901 1.00 96.81 395 HIS A N 1
ATOM 2979 C CA . HIS A 1 395 ? -11.862 -18.252 15.862 1.00 96.81 395 HIS A CA 1
ATOM 2980 C C . HIS A 1 395 ? -12.584 -18.109 17.213 1.00 96.81 395 HIS A C 1
ATOM 2982 O O . HIS A 1 395 ? -12.865 -16.991 17.644 1.00 96.81 395 HIS A O 1
ATOM 2988 N N . GLN A 1 396 ? -12.847 -19.218 17.912 1.00 97.31 396 GLN A N 1
ATOM 2989 C CA . GLN A 1 396 ? -13.414 -19.201 19.262 1.00 97.31 396 GLN A CA 1
ATOM 2990 C C . GLN A 1 396 ? -12.496 -18.452 20.240 1.00 97.31 396 GLN A C 1
ATOM 2992 O O . GLN A 1 396 ? -12.947 -17.528 20.913 1.00 97.31 396 GLN A O 1
ATOM 2997 N N . LEU A 1 397 ? -11.211 -18.816 20.293 1.00 98.00 397 LEU A N 1
ATOM 2998 C CA . LEU A 1 397 ? -10.229 -18.191 21.185 1.00 98.00 397 LEU A CA 1
ATOM 2999 C C . LEU A 1 397 ? -10.045 -16.698 20.876 1.00 98.00 397 LEU A C 1
ATOM 3001 O O . LEU A 1 397 ? -9.907 -15.896 21.796 1.00 98.00 397 LEU A O 1
ATOM 3005 N N . ALA A 1 398 ? -10.093 -16.310 19.598 1.00 97.25 398 ALA A N 1
ATOM 3006 C CA . ALA A 1 398 ? -10.073 -14.909 19.190 1.00 97.25 398 ALA A CA 1
ATOM 3007 C C . ALA A 1 398 ? -11.286 -14.139 19.740 1.00 97.25 398 ALA A C 1
ATOM 3009 O O . ALA A 1 398 ? -11.119 -13.081 20.343 1.00 97.25 398 ALA A O 1
ATOM 3010 N N . LYS A 1 399 ? -12.504 -14.679 19.586 1.00 96.12 399 LYS A N 1
ATOM 3011 C CA . LYS A 1 399 ? -13.734 -14.065 20.123 1.00 96.12 399 LYS A CA 1
ATOM 3012 C C . LYS A 1 399 ? -13.693 -13.943 21.646 1.00 96.12 399 LYS A C 1
ATOM 3014 O O . LYS A 1 399 ? -14.058 -12.896 22.178 1.00 96.12 399 LYS A O 1
ATOM 3019 N N . GLU A 1 400 ? -13.234 -14.986 22.336 1.00 97.25 400 GLU A N 1
ATOM 3020 C CA . GLU A 1 400 ? -13.056 -14.984 23.791 1.00 97.25 400 GLU A CA 1
ATOM 3021 C C . GLU A 1 400 ? -12.064 -13.898 24.226 1.00 97.25 400 GLU A C 1
ATOM 3023 O O . GLU A 1 400 ? -12.406 -13.087 25.083 1.00 97.25 400 GLU A O 1
ATOM 3028 N N . PHE A 1 401 ? -10.890 -13.813 23.585 1.00 97.44 401 PHE A N 1
ATOM 3029 C CA . PHE A 1 401 ? -9.894 -12.779 23.875 1.00 97.44 401 PHE A CA 1
ATOM 3030 C C . PHE A 1 401 ? -10.441 -11.363 23.655 1.00 97.44 401 PHE A C 1
ATOM 3032 O O . PHE A 1 401 ? -10.331 -10.515 24.537 1.00 97.44 401 PHE A O 1
ATOM 3039 N N . PHE A 1 402 ? -11.058 -11.084 22.502 1.00 95.94 402 PHE A N 1
ATOM 3040 C CA . PHE A 1 402 ? -11.530 -9.729 22.191 1.00 95.94 402 PHE A CA 1
ATOM 3041 C C . PHE A 1 402 ? -12.721 -9.284 23.049 1.00 95.94 402 PHE A C 1
ATOM 3043 O O . PHE A 1 402 ? -12.935 -8.080 23.218 1.00 95.94 402 PHE A O 1
ATOM 3050 N N . SER A 1 403 ? -13.433 -10.240 23.652 1.00 94.81 403 SER A N 1
ATOM 3051 C CA . SER A 1 403 ? -14.498 -9.990 24.629 1.00 94.81 403 SER A CA 1
ATOM 3052 C C . SER A 1 403 ? -13.977 -9.676 26.038 1.00 94.81 403 SER A C 1
ATOM 3054 O O . SER A 1 403 ? -14.767 -9.282 26.897 1.00 94.81 403 SER A O 1
ATOM 3056 N N . LEU A 1 404 ? -12.674 -9.841 26.301 1.00 95.50 404 LEU A N 1
ATOM 3057 C CA . LEU A 1 404 ? -12.081 -9.505 27.595 1.00 95.50 404 LEU A CA 1
ATOM 3058 C C . LEU A 1 404 ? -12.121 -7.987 27.861 1.00 95.50 404 LEU A C 1
ATOM 3060 O O . LEU A 1 404 ? -12.109 -7.179 26.922 1.00 95.50 404 LEU A O 1
ATOM 3064 N N . PRO A 1 405 ? -12.101 -7.569 29.143 1.00 94.19 405 PRO A N 1
ATOM 3065 C CA . PRO A 1 405 ? -11.930 -6.168 29.508 1.00 94.19 405 PRO A CA 1
ATOM 3066 C C . PRO A 1 405 ? -10.674 -5.567 28.869 1.00 94.19 405 PRO A C 1
ATOM 3068 O O . PRO A 1 405 ? -9.654 -6.242 28.732 1.00 94.19 405 PRO A O 1
ATOM 3071 N N . ALA A 1 406 ? -10.722 -4.271 28.540 1.00 89.06 406 ALA A N 1
ATOM 3072 C CA . ALA A 1 406 ? -9.606 -3.578 27.893 1.00 89.06 406 ALA A CA 1
ATOM 3073 C C . ALA A 1 406 ? -8.276 -3.805 28.631 1.00 89.06 406 ALA A C 1
ATOM 3075 O O . ALA A 1 406 ? -7.302 -4.189 28.001 1.00 89.06 406 ALA A O 1
ATOM 3076 N N . ALA A 1 407 ? -8.260 -3.690 29.963 1.00 89.69 407 ALA A N 1
ATOM 3077 C CA . ALA A 1 407 ? -7.060 -3.906 30.775 1.00 89.69 407 ALA A CA 1
ATOM 3078 C C . ALA A 1 407 ? -6.399 -5.285 30.561 1.00 89.69 407 ALA A C 1
ATOM 3080 O O . ALA A 1 407 ? -5.173 -5.370 30.543 1.00 89.69 407 ALA A O 1
ATOM 3081 N N . SER A 1 408 ? -7.185 -6.346 30.350 1.00 91.88 408 SER A N 1
ATOM 3082 C CA . SER A 1 408 ? -6.659 -7.689 30.078 1.00 91.88 408 SER A CA 1
ATOM 3083 C C . SER A 1 408 ? -6.027 -7.778 28.688 1.00 91.88 408 SER A C 1
ATOM 3085 O O . SER A 1 408 ? -4.967 -8.377 28.530 1.00 91.88 408 SER A O 1
ATOM 3087 N N . LYS A 1 409 ? -6.633 -7.133 27.681 1.00 94.06 409 LYS A N 1
ATOM 3088 C CA . LYS A 1 409 ? -6.083 -7.078 26.314 1.00 94.06 409 LYS A CA 1
ATOM 3089 C C . LYS A 1 409 ? -4.804 -6.234 26.253 1.00 94.06 409 LYS A C 1
ATOM 3091 O O . LYS A 1 409 ? -3.836 -6.605 25.594 1.00 94.06 409 LYS A O 1
ATOM 3096 N N . GLU A 1 410 ? -4.771 -5.139 27.010 1.00 91.69 410 GLU A N 1
ATOM 3097 C CA . GLU A 1 410 ? -3.628 -4.223 27.124 1.00 91.69 410 GLU A CA 1
ATOM 3098 C C . GLU A 1 410 ? -2.373 -4.877 27.720 1.00 91.69 410 GLU A C 1
ATOM 3100 O O . GLU A 1 410 ? -1.262 -4.424 27.447 1.00 91.69 410 GLU A O 1
ATOM 3105 N N . ALA A 1 411 ? -2.515 -5.968 28.483 1.00 90.88 411 ALA A N 1
ATOM 3106 C CA . ALA A 1 411 ? -1.383 -6.694 29.066 1.00 90.88 411 ALA A CA 1
ATOM 3107 C C . ALA A 1 411 ? -0.377 -7.190 28.011 1.00 90.88 411 ALA A C 1
ATOM 3109 O O . ALA A 1 411 ? 0.813 -7.330 28.298 1.00 90.88 411 ALA A O 1
ATOM 3110 N N . ILE A 1 412 ? -0.841 -7.412 26.778 1.00 91.94 412 ILE A N 1
ATOM 3111 C CA . ILE A 1 412 ? -0.008 -7.822 25.646 1.00 91.94 412 ILE A CA 1
ATOM 3112 C C . ILE A 1 412 ? 0.083 -6.751 24.552 1.00 91.94 412 ILE A C 1
ATOM 3114 O O . ILE A 1 412 ? 0.493 -7.071 23.437 1.00 91.94 412 ILE A O 1
ATOM 3118 N N . ALA A 1 413 ? -0.290 -5.499 24.841 1.00 88.06 413 ALA A N 1
ATOM 3119 C CA . ALA A 1 413 ? -0.284 -4.413 23.863 1.00 88.06 413 ALA A CA 1
ATOM 3120 C C . ALA A 1 413 ? 1.089 -4.230 23.202 1.00 88.06 413 ALA A C 1
ATOM 3122 O O . ALA A 1 413 ? 2.137 -4.507 23.805 1.00 88.06 413 ALA A O 1
ATOM 3123 N N . LEU A 1 414 ? 1.081 -3.720 21.971 1.00 78.56 414 LEU A N 1
ATOM 3124 C CA . LEU A 1 414 ? 2.292 -3.239 21.316 1.00 78.56 414 LEU A CA 1
ATOM 3125 C C . LEU A 1 414 ? 3.007 -2.210 22.211 1.00 78.56 414 LEU A C 1
ATOM 3127 O O . LEU A 1 414 ? 2.368 -1.288 22.729 1.00 78.56 414 LEU A O 1
ATOM 3131 N N . PRO A 1 415 ? 4.328 -2.328 22.428 1.00 67.56 415 PRO A N 1
ATOM 3132 C CA . PRO A 1 415 ? 5.056 -1.326 23.195 1.00 67.56 415 PRO A CA 1
ATOM 3133 C C . PRO A 1 415 ? 5.059 0.005 22.458 1.00 67.56 415 PRO A C 1
ATOM 3135 O O . PRO A 1 415 ? 5.464 0.072 21.302 1.00 67.56 415 PRO A O 1
ATOM 3138 N N . ALA A 1 416 ? 4.725 1.084 23.165 1.00 53.66 416 ALA A N 1
ATOM 3139 C CA . ALA A 1 416 ? 4.731 2.440 22.612 1.00 53.66 416 ALA A CA 1
ATOM 3140 C C . ALA A 1 416 ? 6.107 2.898 22.075 1.00 53.66 416 ALA A C 1
ATOM 3142 O O . ALA A 1 416 ? 6.190 3.902 21.377 1.00 53.66 416 ALA A O 1
ATOM 3143 N N . GLN A 1 417 ? 7.185 2.188 22.428 1.00 45.69 417 GLN A N 1
ATOM 3144 C CA . GLN A 1 417 ? 8.575 2.540 22.121 1.00 45.69 417 GLN A CA 1
ATOM 3145 C C . GLN A 1 417 ? 9.331 1.452 21.339 1.00 45.69 417 GLN A C 1
ATOM 3147 O O . GLN A 1 417 ? 10.516 1.637 21.076 1.00 45.69 417 GLN A O 1
ATOM 3152 N N . SER A 1 418 ? 8.705 0.319 20.980 1.00 49.81 418 SER A N 1
ATOM 3153 C CA . SER A 1 418 ? 9.402 -0.745 20.240 1.00 49.81 418 SER A CA 1
ATOM 3154 C C . SER A 1 418 ? 8.790 -1.000 18.869 1.00 49.81 418 SER A C 1
ATOM 3156 O O . SER A 1 418 ? 7.610 -1.307 18.729 1.00 49.81 418 SER A O 1
ATOM 3158 N N . SER A 1 419 ? 9.644 -0.974 17.848 1.00 57.47 419 SER A N 1
ATOM 3159 C CA . SER A 1 419 ? 9.346 -1.296 16.448 1.00 57.47 419 SER A CA 1
ATOM 3160 C C . SER A 1 419 ? 9.107 -2.793 16.203 1.00 57.47 419 SER A C 1
ATOM 3162 O O . SER A 1 419 ? 9.200 -3.257 15.075 1.00 57.47 419 SER A O 1
ATOM 3164 N N . THR A 1 420 ? 8.817 -3.581 17.247 1.00 67.69 420 THR A N 1
ATOM 3165 C CA . THR A 1 420 ? 8.780 -5.051 17.176 1.00 67.69 420 THR A CA 1
ATOM 3166 C C . THR A 1 420 ? 7.524 -5.598 16.501 1.00 67.69 420 THR A C 1
ATOM 3168 O O . THR A 1 420 ? 7.521 -6.768 16.140 1.00 67.69 420 THR A O 1
ATOM 3171 N N . GLY A 1 421 ? 6.455 -4.805 16.367 1.00 76.31 421 GLY A N 1
ATOM 3172 C CA . GLY A 1 421 ? 5.233 -5.180 15.638 1.00 76.31 421 GLY A CA 1
ATOM 3173 C C . GLY A 1 421 ? 4.475 -6.408 16.167 1.00 76.31 421 GLY A C 1
ATOM 3174 O O . GLY A 1 421 ? 3.680 -6.977 15.436 1.00 76.31 421 GLY A O 1
ATOM 3175 N N . ARG A 1 422 ? 4.726 -6.855 17.406 1.00 87.31 422 ARG A N 1
ATOM 3176 C CA . ARG A 1 422 ? 4.147 -8.077 18.002 1.00 87.31 422 ARG A CA 1
ATOM 3177 C C . ARG A 1 422 ? 3.326 -7.755 19.248 1.00 87.31 422 ARG A C 1
ATOM 3179 O O . ARG A 1 422 ? 3.865 -7.151 20.179 1.00 87.31 422 ARG A O 1
ATOM 3186 N N . GLY A 1 423 ? 2.079 -8.217 19.304 1.00 91.81 423 GLY A N 1
ATOM 3187 C CA . GLY A 1 423 ? 1.163 -8.002 20.429 1.00 91.81 423 GLY A CA 1
ATOM 3188 C C . GLY A 1 423 ? -0.203 -7.457 20.016 1.00 91.81 423 GLY A C 1
ATOM 3189 O O . GLY A 1 423 ? -0.546 -7.422 18.836 1.00 91.81 423 GLY A O 1
ATOM 3190 N N . TYR A 1 424 ? -0.993 -7.057 21.011 1.00 93.38 424 TYR A N 1
ATOM 3191 C CA . TYR A 1 424 ? -2.336 -6.518 20.814 1.00 93.38 424 TYR A CA 1
ATOM 3192 C C . TYR A 1 424 ? -2.306 -5.086 20.265 1.00 93.38 424 TYR A C 1
ATOM 3194 O O . TYR A 1 424 ? -1.596 -4.221 20.783 1.00 93.38 424 TYR A O 1
ATOM 3202 N N . GLN A 1 425 ? -3.116 -4.856 19.236 1.00 89.19 425 GLN A N 1
ATOM 3203 C CA . GLN A 1 425 ? -3.418 -3.562 18.645 1.00 89.19 425 GLN A CA 1
ATOM 3204 C C . GLN A 1 425 ? -4.831 -3.137 19.024 1.00 89.19 425 GLN A C 1
ATOM 3206 O O . GLN A 1 425 ? -5.793 -3.884 18.813 1.00 89.19 425 GLN A O 1
ATOM 3211 N N . ARG A 1 426 ? -4.970 -1.912 19.530 1.00 86.50 426 ARG A N 1
ATOM 3212 C CA . ARG A 1 426 ? -6.267 -1.350 19.903 1.00 86.50 426 ARG A CA 1
ATOM 3213 C C . ARG A 1 426 ? -7.114 -1.048 18.675 1.00 86.50 426 ARG A C 1
ATOM 3215 O O . ARG A 1 426 ? -6.622 -0.850 17.563 1.00 86.50 426 ARG A O 1
ATOM 3222 N N . LEU A 1 427 ? -8.413 -0.914 18.917 1.00 79.81 427 LEU A N 1
ATOM 3223 C CA . LEU A 1 427 ? -9.345 -0.418 17.917 1.00 79.81 427 LEU A CA 1
ATOM 3224 C C . LEU A 1 427 ? -8.887 0.947 17.376 1.00 79.81 427 LEU A C 1
ATOM 3226 O O . LEU A 1 427 ? -8.720 1.899 18.141 1.00 79.81 427 LEU A O 1
ATOM 3230 N N . GLY A 1 428 ? -8.700 1.040 16.058 1.00 69.06 428 GLY A N 1
ATOM 3231 C CA . GLY A 1 428 ? -8.230 2.260 15.398 1.00 69.06 428 GLY A CA 1
ATOM 3232 C C . GLY A 1 428 ? -6.723 2.521 15.509 1.00 69.06 428 GLY A C 1
ATOM 3233 O O . GLY A 1 428 ? -6.279 3.587 15.088 1.00 69.06 428 GLY A O 1
ATOM 3234 N N . GLU A 1 429 ? -5.940 1.591 16.065 1.00 67.94 429 GLU A N 1
ATOM 3235 C CA . GLU A 1 429 ? -4.475 1.697 16.132 1.00 67.94 429 GLU A CA 1
ATOM 3236 C C . GLU A 1 429 ? -3.817 1.393 14.777 1.00 67.94 429 GLU A C 1
ATOM 3238 O O . GLU A 1 429 ? -2.832 2.032 14.415 1.00 67.94 429 GLU A O 1
ATOM 3243 N N . ASN A 1 430 ? -4.397 0.486 13.983 1.00 64.50 430 ASN A N 1
ATOM 3244 C CA . ASN A 1 430 ? -3.931 0.228 12.622 1.00 64.50 430 ASN A CA 1
ATOM 3245 C C . ASN A 1 430 ? -4.362 1.350 11.667 1.00 64.50 430 ASN A C 1
ATOM 3247 O O . ASN A 1 430 ? -5.517 1.783 11.684 1.00 64.50 430 ASN A O 1
ATOM 3251 N N . VAL A 1 431 ? -3.454 1.775 10.787 1.00 51.72 431 VAL A N 1
ATOM 3252 C CA . VAL A 1 431 ? -3.696 2.848 9.816 1.00 51.72 431 VAL A CA 1
ATOM 3253 C C . VAL A 1 431 ? -3.423 2.344 8.402 1.00 51.72 431 VAL A C 1
ATOM 3255 O O . VAL A 1 431 ? -2.285 2.029 8.062 1.00 51.72 431 VAL A O 1
ATOM 3258 N N . THR A 1 432 ? -4.450 2.342 7.553 1.00 46.16 432 THR A N 1
ATOM 3259 C CA . THR A 1 432 ? -4.337 2.004 6.128 1.00 46.16 432 THR A CA 1
ATOM 3260 C C . THR A 1 432 ? -4.661 3.236 5.292 1.00 46.16 432 THR A C 1
ATOM 3262 O O . THR A 1 432 ? -5.700 3.867 5.477 1.00 46.16 432 THR A O 1
ATOM 3265 N N . LEU A 1 433 ? -3.760 3.616 4.375 1.00 42.03 433 LEU A N 1
ATOM 3266 C CA . LEU A 1 433 ? -3.887 4.839 3.562 1.00 42.03 433 LEU A CA 1
ATOM 3267 C C . LEU A 1 433 ? -4.232 6.087 4.408 1.00 42.03 433 LEU A C 1
ATOM 3269 O O . LEU A 1 433 ? -5.111 6.866 4.050 1.00 42.03 433 LEU A O 1
ATOM 3273 N N . GLN A 1 434 ? -3.551 6.250 5.550 1.00 36.25 434 GLN A N 1
ATOM 3274 C CA . GLN A 1 434 ? -3.734 7.357 6.508 1.00 36.25 434 GLN A CA 1
ATOM 3275 C C . GLN A 1 434 ? -5.111 7.420 7.197 1.00 36.25 434 GLN A C 1
ATOM 3277 O O . GLN A 1 434 ? -5.394 8.378 7.913 1.00 36.25 434 GLN A O 1
ATOM 3282 N N . LYS A 1 435 ? -5.952 6.389 7.049 1.00 45.56 435 LYS A N 1
ATOM 3283 C CA . LYS A 1 435 ? -7.219 6.248 7.776 1.00 45.56 435 LYS A CA 1
ATOM 3284 C C . LYS A 1 435 ? -7.100 5.149 8.822 1.00 45.56 435 LYS A C 1
ATOM 3286 O O . LYS A 1 435 ? -6.515 4.102 8.558 1.00 45.56 435 LYS A O 1
ATOM 3291 N N . ARG A 1 436 ? -7.647 5.397 10.013 1.00 57.88 436 ARG A N 1
ATOM 3292 C CA . ARG A 1 436 ? -7.706 4.396 11.083 1.00 57.88 436 ARG A CA 1
ATOM 3293 C C . ARG A 1 436 ? -8.678 3.294 10.689 1.00 57.88 436 ARG A C 1
ATOM 3295 O O . ARG A 1 436 ? -9.836 3.568 10.379 1.00 57.88 436 ARG A O 1
ATOM 3302 N N . ASP A 1 437 ? -8.192 2.068 10.715 1.00 65.56 437 ASP A N 1
ATOM 3303 C CA . ASP A 1 437 ? -8.988 0.889 10.431 1.00 65.56 437 ASP A CA 1
ATOM 3304 C C . ASP A 1 437 ? -9.890 0.560 11.628 1.00 65.56 437 ASP A C 1
ATOM 3306 O O . ASP A 1 437 ? -9.483 0.630 12.790 1.00 65.56 437 ASP A O 1
ATOM 3310 N N . TRP A 1 438 ? -11.137 0.179 11.352 1.00 79.62 438 TRP A N 1
ATOM 3311 C CA . TRP A 1 438 ? -12.119 -0.162 12.382 1.00 79.62 438 TRP A CA 1
ATOM 3312 C C . TRP A 1 438 ? -12.047 -1.650 12.751 1.00 79.62 438 TRP A C 1
ATOM 3314 O O . TRP A 1 438 ? -12.969 -2.428 12.487 1.00 79.62 438 TRP A O 1
ATOM 3324 N N . HIS A 1 439 ? -10.914 -2.036 13.334 1.00 85.25 439 HIS A N 1
ATOM 3325 C CA . HIS A 1 439 ? -10.638 -3.367 13.877 1.00 85.25 439 HIS A CA 1
ATOM 3326 C C . HIS A 1 439 ? -9.621 -3.310 15.022 1.00 85.25 439 HIS A C 1
ATOM 3328 O O . HIS A 1 439 ? -8.869 -2.344 15.144 1.00 85.25 439 HIS A O 1
ATOM 3334 N N . GLU A 1 440 ? -9.626 -4.340 15.859 1.00 90.69 440 GLU A N 1
ATOM 3335 C CA . GLU A 1 440 ? -8.576 -4.650 16.834 1.00 90.69 440 GLU A CA 1
ATOM 3336 C C . GLU A 1 440 ? -7.867 -5.945 16.410 1.00 90.69 440 GLU A C 1
ATOM 3338 O O . GLU A 1 440 ? -8.449 -6.761 15.691 1.00 90.69 440 GLU A O 1
ATOM 3343 N N . ALA A 1 441 ? -6.610 -6.145 16.806 1.00 94.12 441 ALA A N 1
ATOM 3344 C CA . ALA A 1 441 ? -5.830 -7.290 16.331 1.00 94.12 441 ALA A CA 1
ATOM 3345 C C . ALA A 1 441 ? -4.813 -7.796 17.357 1.00 94.12 441 ALA A C 1
ATOM 3347 O O . ALA A 1 441 ? -4.446 -7.082 18.282 1.00 94.12 441 ALA A O 1
ATOM 3348 N N . ILE A 1 442 ? -4.336 -9.025 17.174 1.00 95.75 442 ILE A N 1
ATOM 3349 C CA . ILE A 1 442 ? -3.115 -9.533 17.798 1.00 95.75 442 ILE A CA 1
ATOM 3350 C C . ILE A 1 442 ? -2.166 -9.952 16.682 1.00 95.75 442 ILE A C 1
ATOM 3352 O O . ILE A 1 442 ? -2.508 -10.820 15.869 1.00 95.75 442 ILE A O 1
ATOM 3356 N N . ASP A 1 443 ? -0.985 -9.346 16.672 1.00 93.88 443 ASP A N 1
ATOM 3357 C CA . ASP A 1 443 ? 0.044 -9.600 15.675 1.00 93.88 443 ASP A CA 1
ATOM 3358 C C . ASP A 1 443 ? 1.114 -10.535 16.239 1.00 93.88 443 ASP A C 1
ATOM 3360 O O . ASP A 1 443 ? 1.689 -10.298 17.309 1.00 93.88 443 ASP A O 1
ATOM 3364 N N . PHE A 1 444 ? 1.405 -11.585 15.482 1.00 94.06 444 PHE A N 1
ATOM 3365 C CA . PHE A 1 444 ? 2.432 -12.574 15.764 1.00 94.06 444 PHE A CA 1
ATOM 3366 C C . PHE A 1 444 ? 3.408 -12.641 14.598 1.00 94.06 444 PHE A C 1
ATOM 3368 O O . PHE A 1 444 ? 3.014 -12.533 13.442 1.00 94.06 444 PHE A O 1
ATOM 3375 N N . TYR A 1 445 ? 4.675 -12.888 14.893 1.00 91.81 445 TYR A N 1
ATOM 3376 C CA . TYR A 1 445 ? 5.697 -13.150 13.882 1.00 91.81 445 TYR A CA 1
ATOM 3377 C C . TYR A 1 445 ? 6.435 -14.440 14.210 1.00 91.81 445 TYR A C 1
ATOM 3379 O O . TYR A 1 445 ? 6.406 -14.907 15.354 1.00 91.81 445 TYR A O 1
ATOM 3387 N N . ALA A 1 446 ? 7.155 -14.974 13.228 1.00 88.25 446 ALA A N 1
ATOM 3388 C CA . ALA A 1 446 ? 8.134 -16.022 13.461 1.00 88.25 446 ALA A CA 1
ATOM 3389 C C . ALA A 1 446 ? 9.076 -15.636 14.619 1.00 88.25 446 ALA A C 1
ATOM 3391 O O . ALA A 1 446 ? 9.720 -14.582 14.596 1.00 88.25 446 ALA A O 1
ATOM 3392 N N . GLU A 1 447 ? 9.125 -16.472 15.660 1.00 83.88 447 GLU A N 1
ATOM 3393 C CA . GLU A 1 447 ? 10.108 -16.315 16.733 1.00 83.88 447 GLU A CA 1
ATOM 3394 C C . GLU A 1 447 ? 11.464 -16.877 16.282 1.00 83.88 447 GLU A C 1
ATOM 3396 O O . GLU A 1 447 ? 11.504 -17.887 15.572 1.00 83.88 447 GLU A O 1
ATOM 3401 N N . PRO A 1 448 ? 12.583 -16.269 16.708 1.00 71.88 448 PRO A N 1
ATOM 3402 C CA . PRO A 1 448 ? 13.913 -16.791 16.413 1.00 71.88 448 PRO A CA 1
ATOM 3403 C C . PRO A 1 448 ? 14.086 -18.211 16.982 1.00 71.88 448 PRO A C 1
ATOM 3405 O O . PRO A 1 448 ? 13.948 -18.430 18.189 1.00 71.88 448 PRO A O 1
ATOM 3408 N N . GLY A 1 449 ? 14.395 -19.174 16.107 1.00 63.31 449 GLY A N 1
ATOM 3409 C CA . GLY A 1 449 ? 14.790 -20.536 16.482 1.00 63.31 449 GLY A CA 1
ATOM 3410 C C . GLY A 1 449 ? 16.253 -20.628 16.954 1.00 63.31 449 GLY A C 1
ATOM 3411 O O . GLY A 1 449 ? 16.942 -19.614 17.015 1.00 63.31 449 GLY A O 1
ATOM 3412 N N . PRO A 1 450 ? 16.764 -21.832 17.273 1.00 51.81 450 PRO A N 1
ATOM 3413 C CA . PRO A 1 450 ? 18.180 -22.026 17.604 1.00 51.81 450 PRO A CA 1
ATOM 3414 C C . PRO A 1 450 ? 19.123 -21.617 16.458 1.00 51.81 450 PRO A C 1
ATOM 3416 O O . PRO A 1 450 ? 20.211 -21.117 16.723 1.00 51.81 450 PRO A O 1
ATOM 3419 N N . ASP A 1 451 ? 18.662 -21.739 15.210 1.00 50.12 451 ASP A N 1
ATOM 3420 C CA . ASP A 1 451 ? 19.358 -21.313 13.987 1.00 50.12 451 ASP A CA 1
ATOM 3421 C C . ASP A 1 451 ? 18.970 -19.876 13.567 1.00 50.12 451 ASP A C 1
ATOM 3423 O O . ASP A 1 451 ? 18.850 -19.566 12.379 1.00 50.12 451 ASP A O 1
ATOM 3427 N N . ALA A 1 452 ? 18.654 -19.006 14.538 1.00 52.94 452 ALA A N 1
ATOM 3428 C CA . ALA A 1 452 ? 18.166 -17.651 14.284 1.00 52.94 452 ALA A CA 1
ATOM 3429 C C . ALA A 1 452 ? 19.121 -16.854 13.387 1.00 52.94 452 ALA A C 1
ATOM 3431 O O . ALA A 1 452 ? 20.313 -16.784 13.665 1.00 52.94 452 ALA A O 1
ATOM 3432 N N . VAL A 1 453 ? 18.528 -16.240 12.353 1.00 53.50 453 VAL A N 1
ATOM 3433 C CA . VAL A 1 453 ? 19.095 -15.319 11.353 1.00 53.50 453 VAL A CA 1
ATOM 3434 C C . VAL A 1 453 ? 20.576 -15.011 11.578 1.00 53.50 453 VAL A C 1
ATOM 3436 O O . VAL A 1 453 ? 20.926 -14.150 12.386 1.00 53.50 453 VAL A O 1
ATOM 3439 N N . GLU A 1 454 ? 21.450 -15.655 10.801 1.00 51.94 454 GLU A N 1
ATOM 3440 C CA . GLU A 1 454 ? 22.790 -15.122 10.582 1.00 51.94 454 GLU A CA 1
ATOM 3441 C C . GLU A 1 454 ? 22.643 -13.786 9.844 1.00 51.94 454 GLU A C 1
ATOM 3443 O O . GLU A 1 454 ? 22.657 -13.707 8.617 1.00 51.94 454 GLU A O 1
ATOM 3448 N N . LEU A 1 455 ? 22.527 -12.701 10.613 1.00 51.22 455 LEU A N 1
ATOM 3449 C CA . LEU A 1 455 ? 22.574 -11.321 10.125 1.00 51.22 455 LEU A CA 1
ATOM 3450 C C . LEU A 1 455 ? 23.870 -11.015 9.352 1.00 51.22 455 LEU A C 1
ATOM 3452 O O . LEU A 1 455 ? 23.995 -9.918 8.822 1.00 51.22 455 LEU A O 1
ATOM 3456 N N . GLY A 1 456 ? 24.826 -11.951 9.276 1.00 45.59 456 GLY A N 1
ATOM 3457 C CA . GLY A 1 456 ? 26.066 -11.832 8.512 1.00 45.59 456 GLY A CA 1
ATOM 3458 C C . GLY A 1 456 ? 25.829 -11.380 7.070 1.00 45.59 456 GLY A C 1
ATOM 3459 O O . GLY A 1 456 ? 26.414 -10.387 6.657 1.00 45.59 456 GLY A O 1
ATOM 3460 N N . ARG A 1 457 ? 24.865 -11.976 6.346 1.00 47.66 457 ARG A N 1
ATOM 3461 C CA . ARG A 1 457 ? 24.535 -11.526 4.973 1.00 47.66 457 ARG A CA 1
ATOM 3462 C C . ARG A 1 457 ? 23.897 -10.135 4.910 1.00 47.66 457 ARG A C 1
ATOM 3464 O O . ARG A 1 457 ? 24.029 -9.454 3.900 1.00 47.66 457 ARG A O 1
ATOM 3471 N N . PHE A 1 458 ? 23.216 -9.717 5.976 1.00 46.38 458 PHE A N 1
ATOM 3472 C CA . PHE A 1 458 ? 22.633 -8.379 6.107 1.00 46.38 458 PHE A CA 1
ATOM 3473 C C . PHE A 1 458 ? 23.706 -7.326 6.446 1.00 46.38 458 PHE A C 1
ATOM 3475 O O . PHE A 1 458 ? 23.638 -6.199 5.970 1.00 46.38 458 PHE A O 1
ATOM 3482 N N . ALA A 1 459 ? 24.729 -7.698 7.224 1.00 44.41 459 ALA A N 1
ATOM 3483 C CA . ALA A 1 459 ? 25.875 -6.849 7.555 1.00 44.41 459 ALA A CA 1
ATOM 3484 C C . ALA A 1 459 ? 26.879 -6.709 6.392 1.00 44.41 459 ALA A C 1
ATOM 3486 O O . ALA A 1 459 ? 27.505 -5.659 6.257 1.00 44.41 459 ALA A O 1
ATOM 3487 N N . ASP A 1 460 ? 26.986 -7.726 5.530 1.00 44.72 460 ASP A N 1
ATOM 3488 C CA . ASP A 1 460 ? 27.855 -7.724 4.343 1.00 44.72 460 ASP A CA 1
ATOM 3489 C C . ASP A 1 460 ? 27.284 -6.926 3.154 1.00 44.72 460 ASP A C 1
ATOM 3491 O O . ASP A 1 460 ? 27.979 -6.718 2.157 1.00 44.72 460 ASP A O 1
ATOM 3495 N N . SER A 1 461 ? 26.048 -6.422 3.257 1.00 46.53 461 SER A N 1
ATOM 3496 C CA . SER A 1 461 ? 25.433 -5.549 2.251 1.00 46.53 461 SER A CA 1
ATOM 3497 C C . SER A 1 461 ? 25.159 -4.140 2.804 1.00 46.53 461 SER A C 1
ATOM 3499 O O . SER A 1 461 ? 24.013 -3.796 3.095 1.00 46.53 461 SER A O 1
ATOM 3501 N N . PRO A 1 462 ? 26.177 -3.267 2.946 1.00 45.03 462 PRO A N 1
ATOM 3502 C CA . PRO A 1 462 ? 25.961 -1.900 3.387 1.00 45.03 462 PRO A CA 1
ATOM 3503 C C . PRO A 1 462 ? 25.749 -0.974 2.185 1.00 45.03 462 PRO A C 1
ATOM 3505 O O . PRO A 1 462 ? 26.672 -0.327 1.693 1.00 45.03 462 PRO A O 1
ATOM 3508 N N . ALA A 1 463 ? 24.497 -0.837 1.759 1.00 46.94 463 ALA A N 1
ATOM 3509 C CA . ALA A 1 463 ? 24.048 0.373 1.082 1.00 46.94 463 ALA A CA 1
ATOM 3510 C C . ALA A 1 463 ? 23.150 1.176 2.045 1.00 46.94 463 ALA A C 1
ATOM 3512 O O . ALA A 1 463 ? 21.929 1.078 2.015 1.00 46.94 463 ALA A O 1
ATOM 3513 N N . ASN A 1 464 ? 23.784 2.013 2.878 1.00 49.34 464 ASN A N 1
ATOM 3514 C CA . ASN A 1 464 ? 23.200 3.185 3.563 1.00 49.34 464 ASN A CA 1
ATOM 3515 C C . ASN A 1 464 ? 22.421 3.034 4.897 1.00 49.34 464 ASN A C 1
ATOM 3517 O O . ASN A 1 464 ? 21.787 4.013 5.295 1.00 49.34 464 ASN A O 1
ATOM 3521 N N . MET A 1 465 ? 22.470 1.924 5.647 1.00 58.56 465 MET A N 1
ATOM 3522 C CA . MET A 1 465 ? 21.868 1.901 7.002 1.00 58.56 465 MET A CA 1
ATOM 3523 C C . MET A 1 465 ? 22.851 2.353 8.093 1.00 58.56 465 MET A C 1
ATOM 3525 O O . MET A 1 465 ? 23.989 1.894 8.151 1.00 58.56 465 MET A O 1
ATOM 3529 N N . ARG A 1 466 ? 22.409 3.258 8.977 1.00 64.19 466 ARG A N 1
ATOM 3530 C CA . ARG A 1 466 ? 23.163 3.670 10.177 1.00 64.19 466 ARG A CA 1
ATOM 3531 C C . ARG A 1 466 ? 23.126 2.561 11.232 1.00 64.19 466 ARG A C 1
ATOM 3533 O O . ARG A 1 466 ? 22.147 1.824 11.299 1.00 64.19 466 ARG A O 1
ATOM 3540 N N . GLU A 1 467 ? 24.118 2.507 12.123 1.00 68.06 467 GLU A N 1
ATOM 3541 C CA . GLU A 1 467 ? 24.182 1.494 13.197 1.00 68.06 467 GLU A CA 1
ATOM 3542 C C . GLU A 1 467 ? 22.905 1.448 14.055 1.00 68.06 467 GLU A C 1
ATOM 3544 O O . GLU A 1 467 ? 22.407 0.375 14.378 1.00 68.06 467 GLU A O 1
ATOM 3549 N N . SER A 1 468 ? 22.296 2.605 14.329 1.00 65.69 468 SER A N 1
ATOM 3550 C CA . SER A 1 468 ? 21.027 2.677 15.063 1.00 65.69 468 SER A CA 1
ATOM 3551 C C . SER A 1 468 ? 19.853 2.009 14.338 1.00 65.69 468 SER A C 1
ATOM 3553 O O . SER A 1 468 ? 18.945 1.500 14.987 1.00 65.69 468 SER A O 1
ATOM 3555 N N . GLN A 1 469 ? 19.852 1.980 13.003 1.00 68.19 469 GLN A N 1
ATOM 3556 C CA . GLN A 1 469 ? 18.838 1.266 12.220 1.00 68.19 469 GLN A CA 1
ATOM 3557 C C . GLN A 1 469 ? 19.107 -0.240 12.237 1.00 68.19 469 GLN A C 1
ATOM 3559 O O . GLN A 1 469 ? 18.173 -1.025 12.371 1.00 68.19 469 GLN A O 1
ATOM 3564 N N . LEU A 1 470 ? 20.378 -0.650 12.177 1.00 69.75 470 LEU A N 1
ATOM 3565 C CA . LEU A 1 470 ? 20.762 -2.057 12.313 1.00 69.75 470 LEU A CA 1
ATOM 3566 C C . LEU A 1 470 ? 20.364 -2.616 13.684 1.00 69.75 470 LEU A C 1
ATOM 3568 O O . LEU A 1 470 ? 19.858 -3.731 13.76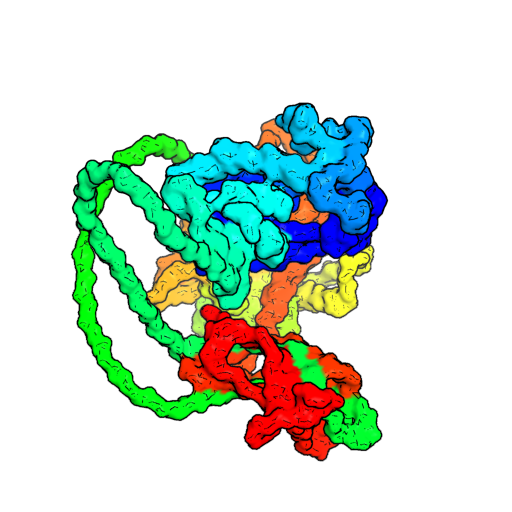5 1.00 69.75 470 LEU A O 1
ATOM 3572 N N . GLU A 1 471 ? 20.536 -1.841 14.755 1.00 73.00 471 GLU A N 1
ATOM 3573 C CA . GLU A 1 471 ? 20.093 -2.216 16.100 1.00 73.00 471 GLU A CA 1
ATOM 3574 C C . GLU A 1 471 ? 18.569 -2.404 16.180 1.00 73.00 471 GLU A C 1
ATOM 3576 O O . GLU A 1 471 ? 18.097 -3.382 16.761 1.00 73.00 471 GLU A O 1
ATOM 3581 N N . GLN A 1 472 ? 17.787 -1.542 15.525 1.00 73.69 472 GLN A N 1
ATOM 3582 C CA . GLN A 1 472 ? 16.330 -1.699 15.453 1.00 73.69 472 GLN A CA 1
ATOM 3583 C C . GLN A 1 472 ? 15.911 -2.930 14.646 1.00 73.69 472 GLN A C 1
ATOM 3585 O O . GLN A 1 472 ? 15.002 -3.647 15.060 1.00 73.69 472 GLN A O 1
ATOM 3590 N N . VAL A 1 473 ? 16.582 -3.215 13.527 1.00 75.44 473 VAL A N 1
ATOM 3591 C CA . VAL A 1 473 ? 16.342 -4.438 12.746 1.00 75.44 473 VAL A CA 1
ATOM 3592 C C . VAL A 1 473 ? 16.675 -5.674 13.584 1.00 75.44 473 VAL A C 1
ATOM 3594 O O . VAL A 1 473 ? 15.874 -6.605 13.640 1.00 75.44 473 VAL A O 1
ATOM 3597 N N . ARG A 1 474 ? 17.806 -5.670 14.305 1.00 76.12 474 ARG A N 1
ATOM 3598 C CA . ARG A 1 474 ? 18.170 -6.738 15.251 1.00 76.12 474 ARG A CA 1
ATOM 3599 C C . ARG A 1 474 ? 17.083 -6.932 16.307 1.00 76.12 474 ARG A C 1
ATOM 3601 O O . ARG A 1 474 ? 16.632 -8.056 16.522 1.00 76.12 474 ARG A O 1
ATOM 3608 N N . ALA A 1 475 ? 16.615 -5.848 16.920 1.00 77.94 475 ALA A N 1
ATOM 3609 C CA . ALA A 1 475 ? 15.537 -5.896 17.900 1.00 77.94 475 ALA A CA 1
ATOM 3610 C C . ALA A 1 475 ? 14.227 -6.441 17.299 1.00 77.94 475 ALA A C 1
ATOM 3612 O O . ALA A 1 475 ? 13.552 -7.245 17.938 1.00 77.94 475 ALA A O 1
ATOM 3613 N N . PHE A 1 476 ? 13.886 -6.063 16.064 1.00 80.62 476 PHE A N 1
ATOM 3614 C CA . PHE A 1 476 ? 12.696 -6.545 15.359 1.00 80.62 476 PHE A CA 1
ATOM 3615 C C . PHE A 1 476 ? 12.768 -8.039 15.026 1.00 80.62 476 PHE A C 1
ATOM 3617 O O . PHE A 1 476 ? 11.802 -8.769 15.247 1.00 80.62 476 PHE A O 1
ATOM 3624 N N . VAL A 1 477 ? 13.901 -8.512 14.509 1.00 79.75 477 VAL A N 1
ATOM 3625 C CA . VAL A 1 477 ? 14.085 -9.914 14.105 1.00 79.75 477 VAL A CA 1
ATOM 3626 C C . VAL A 1 477 ? 14.126 -10.842 15.320 1.00 79.75 477 VAL A C 1
ATOM 3628 O O . VAL A 1 477 ? 13.537 -11.920 15.285 1.00 79.75 477 VAL A O 1
ATOM 3631 N N . HIS A 1 478 ? 14.765 -10.420 16.415 1.00 79.44 478 HIS A N 1
ATOM 3632 C CA . HIS A 1 478 ? 14.942 -11.253 17.608 1.00 79.44 478 HIS A CA 1
ATOM 3633 C C . HIS A 1 478 ? 13.844 -11.092 18.673 1.00 79.44 478 HIS A C 1
ATOM 3635 O O . HIS A 1 478 ? 13.918 -11.720 19.734 1.00 79.44 478 HIS A O 1
ATOM 3641 N N . ALA A 1 479 ? 12.818 -10.276 18.423 1.00 83.12 479 ALA A N 1
ATOM 3642 C CA . ALA A 1 479 ? 11.719 -10.105 19.365 1.00 83.12 479 ALA A CA 1
ATOM 3643 C C . ALA A 1 479 ? 10.868 -11.377 19.516 1.00 83.12 479 ALA A C 1
ATOM 3645 O O . ALA A 1 479 ? 10.621 -12.119 18.563 1.00 83.12 479 ALA A O 1
ATOM 3646 N N . ARG A 1 480 ? 10.376 -11.594 20.740 1.00 87.81 480 ARG A N 1
ATOM 3647 C CA . ARG A 1 480 ? 9.437 -12.672 21.077 1.00 87.81 480 ARG A CA 1
ATOM 3648 C C . ARG A 1 480 ? 7.993 -12.193 20.987 1.00 87.81 480 ARG A C 1
ATOM 3650 O O . ARG A 1 480 ? 7.714 -11.009 21.190 1.00 87.81 480 ARG A O 1
ATOM 3657 N N . ASN A 1 481 ? 7.080 -13.115 20.704 1.00 92.31 481 ASN A N 1
ATOM 3658 C CA . ASN A 1 481 ? 5.655 -12.824 20.687 1.00 92.31 481 ASN A CA 1
ATOM 3659 C C . ASN A 1 481 ? 5.121 -12.593 22.103 1.00 92.31 481 ASN A C 1
ATOM 3661 O O . ASN A 1 481 ? 5.570 -13.199 23.079 1.00 92.31 481 ASN A O 1
ATOM 3665 N N . ARG A 1 482 ? 4.116 -11.721 22.197 1.00 92.50 482 ARG A N 1
ATOM 3666 C CA . ARG A 1 482 ? 3.376 -11.450 23.431 1.00 92.50 482 ARG A CA 1
ATOM 3667 C C . ARG A 1 482 ? 2.102 -12.277 23.420 1.00 92.50 482 ARG A C 1
ATOM 3669 O O . ARG A 1 482 ? 1.149 -11.954 22.720 1.00 92.50 482 ARG A O 1
ATOM 3676 N N . TRP A 1 483 ? 2.127 -13.383 24.148 1.00 94.50 483 TRP A N 1
ATOM 3677 C CA . TRP A 1 483 ? 1.044 -14.358 24.147 1.00 94.50 483 TRP A CA 1
ATOM 3678 C C . TRP A 1 483 ? -0.024 -14.013 25.191 1.00 94.50 483 TRP A C 1
ATOM 3680 O O . TRP A 1 483 ? 0.344 -13.756 26.336 1.00 94.50 483 TRP A O 1
ATOM 3690 N N . PRO A 1 484 ? -1.325 -14.053 24.841 1.00 94.75 484 PRO A N 1
ATOM 3691 C CA . PRO A 1 484 ? -2.389 -13.961 25.834 1.00 94.75 484 PRO A CA 1
ATOM 3692 C C . PRO A 1 484 ? -2.315 -15.123 26.831 1.00 94.75 484 PRO A C 1
ATOM 3694 O O . PRO A 1 484 ? -2.198 -16.284 26.425 1.00 94.75 484 PRO A O 1
ATOM 3697 N N . GLU A 1 485 ? -2.422 -14.820 28.125 1.00 92.69 485 GLU A N 1
ATOM 3698 C CA . GLU A 1 485 ? -2.643 -15.835 29.168 1.00 92.69 485 GLU A CA 1
ATOM 3699 C C . GLU A 1 485 ? -4.113 -16.284 29.200 1.00 92.69 485 GLU A C 1
ATOM 3701 O O . GLU A 1 485 ? -4.410 -17.462 29.412 1.00 92.69 485 GLU A O 1
ATOM 3706 N N . GLU A 1 486 ? -5.022 -15.352 28.907 1.00 92.12 486 GLU A N 1
ATOM 3707 C CA . GLU A 1 486 ? -6.457 -15.577 28.766 1.00 92.12 486 GLU A CA 1
ATOM 3708 C C . GLU A 1 486 ? -6.894 -15.298 27.318 1.00 92.12 486 GLU A C 1
ATOM 3710 O O . GLU A 1 486 ? -6.467 -14.293 26.750 1.00 92.12 486 GLU A O 1
ATOM 3715 N N . PRO A 1 487 ? -7.748 -16.138 26.704 1.00 96.25 487 PRO A N 1
ATOM 3716 C CA . PRO A 1 487 ? -8.276 -17.396 27.232 1.00 96.25 487 PRO A CA 1
ATOM 3717 C C . PRO A 1 487 ? -7.199 -18.486 27.365 1.00 96.25 487 PRO A C 1
ATOM 3719 O O . PRO A 1 487 ? -6.225 -18.543 26.608 1.00 96.25 487 PRO A O 1
ATOM 3722 N N . ALA A 1 488 ? -7.396 -19.389 28.328 1.00 95.31 488 ALA A N 1
ATOM 3723 C CA . ALA A 1 488 ? -6.432 -20.439 28.630 1.00 95.31 488 ALA A CA 1
ATOM 3724 C C . ALA A 1 488 ? -6.126 -21.309 27.399 1.00 95.31 488 ALA A C 1
ATOM 3726 O O . ALA A 1 488 ? -7.014 -21.804 26.702 1.00 95.31 488 ALA A O 1
ATOM 3727 N N . GLY A 1 489 ? -4.836 -21.533 27.152 1.00 94.62 489 GLY A N 1
ATOM 3728 C CA . GLY A 1 489 ? -4.375 -22.347 26.033 1.00 94.62 489 GLY A CA 1
ATOM 3729 C C . GLY A 1 489 ? -4.352 -21.630 24.682 1.00 94.62 489 GLY A C 1
ATOM 3730 O O . GLY A 1 489 ? -4.073 -22.310 23.692 1.00 94.62 489 GLY A O 1
ATOM 3731 N N . PHE A 1 490 ? -4.579 -20.307 24.619 1.00 97.56 490 PHE A N 1
ATOM 3732 C CA . PHE A 1 490 ? -4.486 -19.523 23.379 1.00 97.56 490 PHE A CA 1
ATOM 3733 C C . PHE A 1 490 ? -3.183 -19.814 22.626 1.00 97.56 490 PHE A C 1
ATOM 3735 O O . PHE A 1 490 ? -3.212 -20.266 21.483 1.00 97.56 490 PHE A O 1
ATOM 3742 N N . ARG A 1 491 ? -2.041 -19.646 23.307 1.00 96.50 491 ARG A N 1
ATOM 3743 C CA . ARG A 1 491 ? -0.703 -19.873 22.742 1.00 96.50 491 ARG A CA 1
ATOM 3744 C C . ARG A 1 491 ? -0.550 -21.247 22.093 1.00 96.50 491 ARG A C 1
ATOM 3746 O O . ARG A 1 491 ? -0.191 -21.333 20.928 1.00 96.50 491 ARG A O 1
ATOM 3753 N N . ARG A 1 492 ? -0.861 -22.317 22.832 1.00 96.88 492 ARG A N 1
ATOM 3754 C CA . ARG A 1 492 ? -0.685 -23.701 22.362 1.00 96.88 492 ARG A CA 1
ATOM 3755 C C . ARG A 1 492 ? -1.468 -23.969 21.073 1.00 96.88 492 ARG A C 1
ATOM 3757 O O . ARG A 1 492 ? -0.954 -24.628 20.174 1.00 96.88 492 ARG A O 1
ATOM 3764 N N . HIS A 1 493 ? -2.712 -23.495 20.998 1.00 97.69 493 HIS A N 1
ATOM 3765 C CA . HIS A 1 493 ? -3.549 -23.695 19.813 1.00 97.69 493 HIS A CA 1
ATOM 3766 C C . HIS A 1 493 ? -3.082 -22.821 18.647 1.00 97.69 493 HIS A C 1
ATOM 3768 O O . HIS A 1 493 ? -3.015 -23.314 17.526 1.00 97.69 493 HIS A O 1
ATOM 3774 N N . ALA A 1 494 ? -2.695 -21.571 18.916 1.00 97.38 494 ALA A N 1
ATOM 3775 C CA . ALA A 1 494 ? -2.166 -20.660 17.908 1.00 97.38 494 ALA A CA 1
ATOM 3776 C C . ALA A 1 494 ? -0.861 -21.177 17.290 1.00 97.38 494 ALA A C 1
ATOM 3778 O O . ALA A 1 494 ? -0.753 -21.236 16.072 1.00 97.38 494 ALA A O 1
ATOM 3779 N N . GLU A 1 495 ? 0.098 -21.628 18.104 1.00 95.94 495 GLU A N 1
ATOM 3780 C CA . GLU A 1 495 ? 1.356 -22.217 17.626 1.00 95.94 495 GLU A CA 1
ATOM 3781 C C . GLU A 1 495 ? 1.099 -23.452 16.745 1.00 95.94 495 GLU A C 1
ATOM 3783 O O . GLU A 1 495 ? 1.663 -23.558 15.656 1.00 95.94 495 GLU A O 1
ATOM 3788 N N . GLY A 1 496 ? 0.202 -24.354 17.166 1.00 96.88 496 GLY A N 1
ATOM 3789 C CA . GLY A 1 496 ? -0.187 -25.517 16.361 1.00 96.88 496 GLY A CA 1
ATOM 3790 C C . GLY A 1 496 ? -0.877 -25.132 15.049 1.00 96.88 496 GLY A C 1
ATOM 3791 O O . GLY A 1 496 ? -0.575 -25.688 13.996 1.00 96.88 496 GLY A O 1
ATOM 3792 N N . TYR A 1 497 ? -1.765 -24.138 15.090 1.00 98.06 497 TYR A N 1
ATOM 3793 C CA . TYR A 1 497 ? -2.457 -23.630 13.910 1.00 98.06 497 TYR A CA 1
ATOM 3794 C C . TYR A 1 497 ? -1.496 -22.956 12.918 1.00 98.06 497 TYR A C 1
ATOM 3796 O O . TYR A 1 497 ? -1.549 -23.232 11.721 1.00 98.06 497 TYR A O 1
ATOM 3804 N N . PHE A 1 498 ? -0.571 -22.120 13.393 1.00 96.88 498 PHE A N 1
ATOM 3805 C CA . PHE A 1 498 ? 0.427 -21.458 12.547 1.00 96.88 498 PHE A CA 1
ATOM 3806 C C . PHE A 1 498 ? 1.435 -22.447 11.953 1.00 96.88 498 PHE A C 1
ATOM 3808 O O . PHE A 1 498 ? 1.863 -22.259 10.815 1.00 96.88 498 PHE A O 1
ATOM 3815 N N . ALA A 1 499 ? 1.764 -23.533 12.658 1.00 95.38 499 ALA A N 1
ATOM 3816 C CA . ALA A 1 499 ? 2.563 -24.619 12.093 1.00 95.38 499 ALA A CA 1
ATOM 3817 C C . ALA A 1 499 ? 1.852 -25.301 10.907 1.00 95.38 499 ALA A C 1
ATOM 3819 O O . ALA A 1 499 ? 2.479 -25.563 9.878 1.00 95.38 499 ALA A O 1
ATOM 3820 N N . GLU A 1 500 ? 0.537 -25.522 11.004 1.00 97.44 500 GLU A N 1
ATOM 3821 C CA . GLU A 1 500 ? -0.268 -26.021 9.884 1.00 97.44 500 GLU A CA 1
ATOM 3822 C C . GLU A 1 500 ? -0.314 -25.027 8.717 1.00 97.44 500 GLU A C 1
ATOM 3824 O O . GLU A 1 500 ? -0.176 -25.434 7.563 1.00 97.44 500 GLU A O 1
ATOM 3829 N N . MET A 1 501 ? -0.442 -23.723 8.989 1.00 97.81 501 MET A N 1
ATOM 3830 C CA . MET A 1 501 ? -0.409 -22.701 7.933 1.00 97.81 501 MET A CA 1
ATOM 3831 C C . MET A 1 501 ? 0.947 -22.662 7.228 1.00 97.81 501 MET A C 1
ATOM 3833 O O . MET A 1 501 ? 0.994 -22.567 6.004 1.00 97.81 501 MET A O 1
ATOM 3837 N N . ARG A 1 502 ? 2.049 -22.820 7.973 1.00 95.56 502 ARG A N 1
ATOM 3838 C CA . ARG A 1 502 ? 3.396 -22.939 7.400 1.00 95.56 502 ARG A CA 1
ATOM 3839 C C . ARG A 1 502 ? 3.487 -24.133 6.447 1.00 95.56 502 ARG A C 1
ATOM 3841 O O . ARG A 1 502 ? 3.965 -23.974 5.332 1.00 95.56 502 ARG A O 1
ATOM 3848 N N . ARG A 1 503 ? 2.973 -25.302 6.852 1.00 95.75 503 ARG A N 1
ATOM 3849 C CA . ARG A 1 503 ? 2.921 -26.511 6.006 1.00 95.75 503 ARG A CA 1
ATOM 3850 C C . ARG A 1 503 ? 2.119 -26.278 4.720 1.00 95.75 503 ARG A C 1
ATOM 3852 O O . ARG A 1 503 ? 2.520 -26.741 3.656 1.00 95.75 503 ARG A O 1
ATOM 3859 N N . VAL A 1 504 ? 0.993 -25.569 4.810 1.00 97.50 504 VAL A N 1
ATOM 3860 C CA . VAL A 1 504 ? 0.179 -25.196 3.641 1.00 97.50 504 VAL A CA 1
ATOM 3861 C C . VAL A 1 504 ? 0.927 -24.210 2.737 1.00 97.50 504 VAL A C 1
ATOM 3863 O O . VAL A 1 504 ? 0.935 -24.404 1.524 1.00 97.50 504 VAL A O 1
ATOM 3866 N N . GLY A 1 505 ? 1.586 -23.200 3.310 1.00 96.62 505 GLY A N 1
ATOM 3867 C CA . GLY A 1 505 ? 2.418 -22.237 2.584 1.00 96.62 505 GLY A CA 1
ATOM 3868 C C . GLY A 1 505 ? 3.563 -22.902 1.818 1.00 96.62 505 GLY A C 1
ATOM 3869 O O . GLY A 1 505 ? 3.712 -22.654 0.623 1.00 96.62 505 GLY A O 1
ATOM 3870 N N . ASP A 1 506 ? 4.279 -23.833 2.456 1.00 95.25 506 ASP A N 1
ATOM 3871 C CA . ASP A 1 506 ? 5.321 -24.643 1.808 1.00 95.25 506 ASP A CA 1
ATOM 3872 C C . ASP A 1 506 ? 4.743 -25.430 0.610 1.00 95.25 506 ASP A C 1
ATOM 3874 O O . ASP A 1 506 ? 5.326 -25.450 -0.474 1.00 95.25 506 ASP A O 1
ATOM 3878 N N . GLY A 1 507 ? 3.550 -26.018 0.763 1.00 96.06 507 GLY A N 1
ATOM 3879 C CA . GLY A 1 507 ? 2.853 -26.712 -0.326 1.00 96.06 507 GLY A CA 1
ATOM 3880 C C . GLY A 1 507 ? 2.428 -25.795 -1.482 1.00 96.06 507 GLY A C 1
ATOM 3881 O O . GLY A 1 507 ? 2.474 -26.212 -2.639 1.00 96.06 507 GLY A O 1
ATOM 3882 N N . LEU A 1 508 ? 2.039 -24.545 -1.200 1.00 97.38 508 LEU A N 1
ATOM 3883 C CA . LEU A 1 508 ? 1.725 -23.543 -2.228 1.00 97.38 508 LEU A CA 1
ATOM 3884 C C . LEU A 1 508 ? 2.981 -23.134 -3.008 1.00 97.38 508 LEU A C 1
ATOM 3886 O O . LEU A 1 508 ? 2.928 -23.033 -4.236 1.00 97.38 508 LEU A O 1
ATOM 3890 N N . MET A 1 509 ? 4.114 -22.953 -2.320 1.00 95.50 509 MET A N 1
ATOM 3891 C CA . MET A 1 509 ? 5.409 -22.696 -2.959 1.00 95.50 509 MET A CA 1
ATOM 3892 C C . MET A 1 509 ? 5.821 -23.857 -3.873 1.00 95.50 509 MET A C 1
ATOM 3894 O O . MET A 1 509 ? 6.254 -23.625 -5.005 1.00 95.50 509 MET A O 1
ATOM 3898 N N . ASP A 1 510 ? 5.620 -25.098 -3.427 1.00 95.00 510 ASP A N 1
ATOM 3899 C CA . ASP A 1 510 ? 5.919 -26.280 -4.233 1.00 95.00 510 ASP A CA 1
ATOM 3900 C C . ASP A 1 510 ? 5.027 -26.401 -5.474 1.00 95.00 510 ASP A C 1
ATOM 3902 O O . ASP A 1 510 ? 5.496 -26.721 -6.573 1.00 95.00 510 ASP A O 1
ATOM 3906 N N . ALA A 1 511 ? 3.732 -26.129 -5.312 1.00 95.69 511 ALA A N 1
ATOM 3907 C CA . ALA A 1 511 ? 2.775 -26.128 -6.409 1.00 95.69 511 ALA A CA 1
ATOM 3908 C C . ALA A 1 511 ? 3.099 -25.048 -7.444 1.00 95.69 511 ALA A C 1
ATOM 3910 O O . ALA A 1 511 ? 3.056 -25.314 -8.649 1.00 95.69 511 ALA A O 1
ATOM 3911 N N . MET A 1 512 ? 3.497 -23.859 -6.985 1.00 94.25 512 MET A N 1
ATOM 3912 C CA . MET A 1 512 ? 3.989 -22.797 -7.852 1.00 94.25 512 MET A CA 1
ATOM 3913 C C . MET A 1 512 ? 5.239 -23.244 -8.616 1.00 94.25 512 MET A C 1
ATOM 3915 O O . MET A 1 512 ? 5.277 -23.102 -9.833 1.00 94.25 512 MET A O 1
ATOM 3919 N N . ALA A 1 513 ? 6.239 -23.842 -7.963 1.00 91.94 513 ALA A N 1
ATOM 3920 C CA . ALA A 1 513 ? 7.435 -24.318 -8.661 1.00 91.94 513 ALA A CA 1
ATOM 3921 C C . ALA A 1 513 ? 7.091 -25.274 -9.816 1.00 91.94 513 ALA A C 1
ATOM 3923 O O . ALA A 1 513 ? 7.541 -25.073 -10.947 1.00 91.94 513 ALA A O 1
ATOM 3924 N N . VAL A 1 514 ? 6.206 -26.246 -9.576 1.00 93.00 514 VAL A N 1
ATOM 3925 C CA . VAL A 1 514 ? 5.742 -27.175 -10.620 1.00 93.00 514 VAL A CA 1
ATOM 3926 C C . VAL A 1 514 ? 4.993 -26.453 -11.745 1.00 93.00 514 VAL A C 1
ATOM 3928 O O . VAL A 1 514 ? 5.169 -26.806 -12.914 1.00 93.00 514 VAL A O 1
ATOM 3931 N N . ALA A 1 515 ? 4.199 -25.423 -11.436 1.00 91.88 515 ALA A N 1
ATOM 3932 C CA . ALA A 1 515 ? 3.494 -24.629 -12.444 1.00 91.88 515 ALA A CA 1
ATOM 3933 C C . ALA A 1 515 ? 4.452 -23.926 -13.421 1.00 91.88 515 ALA A C 1
ATOM 3935 O O . ALA A 1 515 ? 4.179 -23.855 -14.622 1.00 91.88 515 ALA A O 1
ATOM 3936 N N . PHE A 1 516 ? 5.606 -23.479 -12.923 1.00 88.31 516 PHE A N 1
ATOM 3937 C CA . PHE A 1 516 ? 6.686 -22.895 -13.723 1.00 88.31 516 PHE A CA 1
ATOM 3938 C C . PHE A 1 516 ? 7.637 -23.945 -14.328 1.00 88.31 516 PHE A C 1
ATOM 3940 O O . PHE A 1 516 ? 8.680 -23.600 -14.875 1.00 88.31 516 PHE A O 1
ATOM 3947 N N . GLY A 1 517 ? 7.297 -25.237 -14.258 1.00 87.94 517 GLY A N 1
ATOM 3948 C CA . GLY A 1 517 ? 8.128 -26.313 -14.804 1.00 87.94 517 GLY A CA 1
ATOM 3949 C C . GLY A 1 517 ? 9.421 -26.560 -14.021 1.00 87.94 517 GLY A C 1
ATOM 3950 O O . GLY A 1 517 ? 10.368 -27.117 -14.571 1.00 87.94 517 GLY A O 1
ATOM 3951 N N . MET A 1 518 ? 9.468 -26.146 -12.755 1.00 89.31 518 MET A N 1
ATOM 3952 C CA . MET A 1 518 ? 10.604 -26.315 -11.851 1.00 89.31 518 MET A CA 1
ATOM 3953 C C . MET A 1 518 ? 10.389 -27.508 -10.900 1.00 89.31 518 MET A C 1
ATOM 3955 O O . MET A 1 518 ? 9.258 -27.973 -10.722 1.00 89.31 518 MET A O 1
ATOM 3959 N N . PRO A 1 519 ? 11.453 -28.015 -10.249 1.00 89.81 519 PRO A N 1
ATOM 3960 C CA . PRO A 1 519 ? 11.315 -28.994 -9.172 1.00 89.81 519 PRO A CA 1
ATOM 3961 C C . PRO A 1 519 ? 10.472 -28.439 -8.004 1.00 89.81 519 PRO A C 1
ATOM 3963 O O . PRO A 1 519 ? 10.662 -27.278 -7.652 1.00 89.81 519 PRO A O 1
ATOM 3966 N N . PRO A 1 520 ? 9.609 -29.240 -7.342 1.00 85.00 520 PRO A N 1
ATOM 3967 C CA . PRO A 1 520 ? 8.724 -28.773 -6.267 1.00 85.00 520 PRO A CA 1
ATOM 3968 C C . PRO A 1 520 ? 9.438 -27.955 -5.178 1.00 85.00 520 PRO A C 1
ATOM 3970 O O . PRO A 1 520 ? 9.001 -26.875 -4.836 1.00 85.00 520 PRO A O 1
ATOM 3973 N N . ALA A 1 521 ? 10.618 -28.362 -4.718 1.00 89.00 521 ALA A N 1
ATOM 3974 C CA . ALA A 1 521 ? 11.322 -27.660 -3.643 1.00 89.00 521 ALA A CA 1
ATOM 3975 C C . ALA A 1 521 ? 12.135 -26.418 -4.080 1.00 89.00 521 ALA A C 1
ATOM 3977 O O . ALA A 1 521 ? 12.917 -25.904 -3.279 1.00 89.00 521 ALA A O 1
ATOM 3978 N N . GLN A 1 522 ? 11.999 -25.941 -5.324 1.00 89.25 522 GLN A N 1
ATOM 3979 C CA . GLN A 1 522 ? 12.877 -24.910 -5.898 1.00 89.25 522 GLN A CA 1
ATOM 3980 C C . GLN A 1 522 ? 12.953 -23.633 -5.050 1.00 89.25 522 GLN A C 1
ATOM 3982 O O . GLN A 1 522 ? 14.027 -23.053 -4.905 1.00 89.25 522 GLN A O 1
ATOM 3987 N N . PHE A 1 523 ? 11.828 -23.202 -4.475 1.00 87.56 523 PHE A N 1
ATOM 3988 C CA . PHE A 1 523 ? 11.768 -21.977 -3.675 1.00 87.56 523 PHE A CA 1
ATOM 3989 C C . PHE A 1 523 ? 12.054 -22.188 -2.189 1.00 87.56 523 PHE A C 1
ATOM 3991 O O . PHE A 1 523 ? 12.233 -21.206 -1.474 1.00 87.56 523 PHE A O 1
ATOM 3998 N N . ARG A 1 524 ? 12.147 -23.436 -1.710 1.00 81.88 524 ARG A N 1
ATOM 3999 C CA . ARG A 1 524 ? 12.285 -23.712 -0.273 1.00 81.88 524 ARG A CA 1
ATOM 4000 C C . ARG A 1 524 ? 13.553 -23.109 0.321 1.00 81.88 524 ARG A C 1
ATOM 4002 O O . ARG A 1 524 ? 13.520 -22.670 1.455 1.00 81.88 524 ARG A O 1
ATOM 4009 N N . GLY A 1 525 ? 14.645 -22.984 -0.437 1.00 85.00 525 GLY A N 1
ATOM 4010 C CA . GLY A 1 525 ? 15.851 -22.295 0.053 1.00 85.00 525 GLY A CA 1
ATOM 4011 C C . GLY A 1 525 ? 15.648 -20.803 0.373 1.00 85.00 525 GLY A C 1
ATOM 4012 O O . GLY A 1 525 ? 16.475 -20.209 1.061 1.00 85.00 525 GLY A O 1
ATOM 4013 N N . LEU A 1 526 ? 14.562 -20.200 -0.122 1.00 88.00 526 LEU A N 1
ATOM 4014 C CA . LEU A 1 526 ? 14.174 -18.812 0.131 1.00 88.00 526 LEU A CA 1
ATOM 4015 C C . LEU A 1 526 ? 13.025 -18.686 1.142 1.00 88.00 526 LEU A C 1
ATOM 4017 O O . LEU A 1 526 ? 12.714 -17.562 1.521 1.00 88.00 526 LEU A O 1
ATOM 4021 N N . THR A 1 527 ? 12.386 -19.787 1.554 1.00 90.44 527 THR A N 1
ATOM 4022 C CA . THR A 1 527 ? 11.212 -19.787 2.455 1.00 90.44 527 THR A CA 1
ATOM 4023 C C . THR A 1 527 ? 11.298 -20.807 3.603 1.00 90.44 527 THR A C 1
ATOM 4025 O O . THR A 1 527 ? 10.402 -20.875 4.442 1.00 90.44 527 THR A O 1
ATOM 4028 N N . ASP A 1 528 ? 12.363 -21.605 3.701 1.00 86.75 528 ASP A N 1
ATOM 4029 C CA . ASP A 1 528 ? 12.574 -22.623 4.743 1.00 86.75 528 ASP A CA 1
ATOM 4030 C C . ASP A 1 528 ? 12.610 -22.039 6.163 1.00 86.75 528 ASP A C 1
ATOM 4032 O O . ASP A 1 528 ? 12.186 -22.686 7.123 1.00 86.75 528 ASP A O 1
ATOM 4036 N N . ARG A 1 529 ? 13.039 -20.788 6.299 1.00 87.62 529 ARG A N 1
ATOM 4037 C CA . ARG A 1 529 ? 12.982 -19.968 7.514 1.00 87.62 529 ARG A CA 1
ATOM 4038 C C . ARG A 1 529 ? 11.994 -18.815 7.337 1.00 87.62 529 ARG A C 1
ATOM 4040 O O . ARG A 1 529 ? 12.279 -17.703 7.784 1.00 87.62 529 ARG A O 1
ATOM 4047 N N . SER A 1 530 ? 10.866 -19.082 6.664 1.00 89.50 530 SER A N 1
ATOM 4048 C CA . SER A 1 530 ? 9.811 -18.108 6.365 1.00 89.50 530 SER A CA 1
ATOM 4049 C C . SER A 1 530 ? 9.607 -17.157 7.538 1.00 89.50 530 SER A C 1
ATOM 4051 O O . SER A 1 530 ? 9.281 -17.596 8.648 1.00 89.50 530 SER A O 1
ATOM 4053 N N . PHE A 1 531 ? 9.798 -15.859 7.294 1.00 91.06 531 PHE A N 1
ATOM 4054 C CA . PHE A 1 531 ? 9.592 -14.822 8.301 1.00 91.06 531 PHE A CA 1
ATOM 4055 C C . PHE A 1 531 ? 8.102 -14.483 8.401 1.00 91.06 531 PHE A C 1
ATOM 4057 O O . PHE A 1 531 ? 7.681 -13.343 8.209 1.00 91.06 531 PHE A O 1
ATOM 4064 N N . TRP A 1 532 ? 7.297 -15.523 8.615 1.00 92.81 532 TRP A N 1
ATOM 4065 C CA . TRP A 1 532 ? 5.850 -15.442 8.585 1.00 92.81 532 TRP A CA 1
ATOM 4066 C C . TRP A 1 532 ? 5.322 -14.440 9.608 1.00 92.81 532 TRP A C 1
ATOM 4068 O O . TRP A 1 532 ? 5.895 -14.243 10.685 1.00 92.81 532 TRP A O 1
ATOM 4078 N N . CYS A 1 533 ? 4.182 -13.852 9.267 1.00 93.88 533 CYS A N 1
ATOM 4079 C CA . CYS A 1 533 ? 3.385 -13.004 10.140 1.00 93.88 533 CYS A CA 1
ATOM 4080 C C . CYS A 1 533 ? 1.990 -13.621 10.271 1.00 93.88 533 CYS A C 1
ATOM 4082 O O . CYS A 1 533 ? 1.474 -14.217 9.330 1.00 93.88 533 CYS A O 1
ATOM 4084 N N . ALA A 1 534 ? 1.367 -13.509 11.435 1.00 96.00 534 ALA A N 1
ATOM 4085 C CA . ALA A 1 534 ? -0.006 -13.926 11.657 1.00 96.00 534 ALA A CA 1
ATOM 4086 C C . ALA A 1 534 ? -0.776 -12.816 12.360 1.00 96.00 534 ALA A C 1
ATOM 4088 O O . ALA A 1 534 ? -0.328 -12.268 13.365 1.00 96.00 534 ALA A O 1
ATOM 4089 N N . ARG A 1 535 ? -1.971 -12.535 11.850 1.00 96.62 535 ARG A N 1
ATOM 4090 C CA . ARG A 1 535 ? -2.878 -11.530 12.380 1.00 96.62 535 ARG A CA 1
ATOM 4091 C C . ARG A 1 535 ? -4.187 -12.173 12.782 1.00 96.62 535 ARG A C 1
ATOM 4093 O O . ARG A 1 535 ? -4.933 -12.663 11.935 1.00 96.62 535 ARG A O 1
ATOM 4100 N N . VAL A 1 536 ? -4.468 -12.163 14.078 1.00 97.62 536 VAL A N 1
ATOM 4101 C CA . VAL A 1 536 ? -5.774 -12.541 14.623 1.00 97.62 536 VAL A CA 1
ATOM 4102 C C . VAL A 1 536 ? -6.572 -11.257 14.777 1.00 97.62 536 VAL A C 1
ATOM 4104 O O . VAL A 1 536 ? -6.177 -10.401 15.556 1.00 97.62 536 VAL A O 1
ATOM 4107 N N . ILE A 1 537 ? -7.652 -11.092 14.018 1.00 95.69 537 ILE A N 1
ATOM 4108 C CA . ILE A 1 537 ? -8.340 -9.805 13.872 1.00 95.69 537 ILE A CA 1
ATOM 4109 C C . ILE A 1 537 ? -9.777 -9.903 14.380 1.00 95.69 537 ILE A C 1
ATOM 4111 O O . ILE A 1 537 ? -10.510 -10.829 14.017 1.00 95.69 537 ILE A O 1
ATOM 4115 N N . GLY A 1 538 ? -10.174 -8.926 15.193 1.00 93.69 538 GLY A N 1
ATOM 4116 C CA . GLY A 1 538 ? -11.519 -8.721 15.712 1.00 93.69 538 GLY A CA 1
ATOM 4117 C C . GLY A 1 538 ? -12.163 -7.469 15.119 1.00 93.69 538 GLY A C 1
ATOM 4118 O O . GLY A 1 538 ? -11.584 -6.384 15.117 1.00 93.69 538 GLY A O 1
ATOM 4119 N N . TYR A 1 539 ? -13.389 -7.612 14.629 1.00 90.69 539 TYR A N 1
ATOM 4120 C CA . TYR A 1 539 ? -14.174 -6.534 14.038 1.00 90.69 539 TYR A CA 1
ATOM 4121 C C . TYR A 1 539 ? -15.412 -6.301 14.902 1.00 90.69 539 TYR A C 1
ATOM 4123 O O . TYR A 1 539 ? -16.350 -7.109 14.855 1.00 90.69 539 TYR A O 1
ATOM 4131 N N . PRO A 1 540 ? -15.446 -5.206 15.681 1.00 85.31 540 PRO A N 1
ATOM 4132 C CA . PRO A 1 540 ? -16.594 -4.882 16.511 1.00 85.31 540 PRO A CA 1
ATOM 4133 C C . PRO A 1 540 ? -17.891 -4.777 15.704 1.00 85.31 540 PRO A C 1
ATOM 4135 O O . PRO A 1 540 ? -17.894 -4.359 14.541 1.00 85.31 540 PRO A O 1
ATOM 4138 N N . ALA A 1 541 ? -19.005 -5.125 16.346 1.00 81.81 541 ALA A N 1
ATOM 4139 C CA . ALA A 1 541 ? -20.337 -4.925 15.790 1.00 81.81 541 ALA A CA 1
ATOM 4140 C C . ALA A 1 541 ? -20.619 -3.431 15.548 1.00 81.81 541 ALA A C 1
ATOM 4142 O O . ALA A 1 541 ? -20.207 -2.566 16.328 1.00 81.81 541 ALA A O 1
ATOM 4143 N N . LEU A 1 542 ? -21.361 -3.116 14.484 1.00 72.00 542 LEU A N 1
ATOM 4144 C CA . LEU A 1 542 ? -21.813 -1.748 14.224 1.00 72.00 542 LEU A CA 1
ATOM 4145 C C . LEU A 1 542 ? -22.964 -1.363 15.168 1.00 72.00 542 LEU A C 1
ATOM 4147 O O . LEU A 1 542 ? -23.982 -2.054 15.232 1.00 72.00 542 LEU A O 1
ATOM 4151 N N . SER A 1 543 ? -22.823 -0.233 15.869 1.00 64.94 543 SER A N 1
ATOM 4152 C CA . SER A 1 543 ? -23.903 0.376 16.660 1.00 64.94 543 SER A CA 1
ATOM 4153 C C . SER A 1 543 ? -24.995 0.964 15.757 1.00 64.94 543 SER A C 1
ATOM 4155 O O . SER A 1 543 ? -24.703 1.409 14.644 1.00 64.94 543 SER A O 1
ATOM 4157 N N . GLU A 1 544 ? -26.243 1.028 16.235 1.00 51.41 544 GLU A N 1
ATOM 4158 C CA . GLU A 1 544 ? -27.353 1.596 15.456 1.00 51.41 544 GLU A CA 1
ATOM 4159 C C . GLU A 1 544 ? -27.054 3.023 14.968 1.00 51.41 544 GLU A C 1
ATOM 4161 O O . GLU A 1 544 ? -26.587 3.870 15.726 1.00 51.41 544 GLU A O 1
ATOM 4166 N N . GLY A 1 545 ? -27.311 3.279 13.681 1.00 49.47 545 GLY A N 1
ATOM 4167 C CA . GLY A 1 545 ? -27.161 4.600 13.064 1.00 49.47 545 GLY A CA 1
ATOM 4168 C C . GLY A 1 545 ? -25.760 4.960 12.555 1.00 49.47 545 GLY A C 1
ATOM 4169 O O . GLY A 1 545 ? -25.632 5.997 11.910 1.00 49.47 545 GLY A O 1
ATOM 4170 N N . LYS A 1 546 ? -24.723 4.136 12.778 1.00 52.53 546 LYS A N 1
ATOM 4171 C CA . LYS A 1 546 ? -23.399 4.359 12.163 1.00 52.53 546 LYS A CA 1
ATOM 4172 C C . LYS A 1 546 ? -23.351 3.841 10.722 1.00 52.53 546 LYS A C 1
ATOM 4174 O O . LYS A 1 546 ? -23.809 2.733 10.444 1.00 52.53 546 LYS A O 1
ATOM 4179 N N . GLU A 1 547 ? -22.780 4.637 9.815 1.00 51.34 547 GLU A N 1
ATOM 4180 C CA . GLU A 1 547 ? -22.530 4.221 8.430 1.00 51.34 547 GLU A CA 1
ATOM 4181 C C . GLU A 1 547 ? -21.472 3.108 8.340 1.00 51.34 547 GLU A C 1
ATOM 4183 O O . GLU A 1 547 ? -20.536 3.031 9.139 1.00 51.34 547 GLU A O 1
ATOM 4188 N N . VAL A 1 548 ? -21.623 2.251 7.325 1.00 54.81 548 VAL A N 1
ATOM 4189 C CA . VAL A 1 548 ? -20.710 1.146 7.001 1.00 54.81 548 VAL A CA 1
ATOM 4190 C C . VAL A 1 548 ? -19.426 1.704 6.374 1.00 54.81 548 VAL A C 1
ATOM 4192 O O . VAL A 1 548 ? -19.319 1.875 5.156 1.00 54.81 548 VAL A O 1
ATOM 4195 N N . GLY A 1 549 ? -18.444 2.014 7.220 1.00 60.62 549 GLY A N 1
ATOM 4196 C CA . GLY A 1 549 ? -17.087 2.373 6.802 1.00 60.62 549 GLY A CA 1
ATOM 4197 C C . GLY A 1 549 ? -16.273 1.178 6.287 1.00 60.62 549 GLY A C 1
ATOM 4198 O O . GLY A 1 549 ? -16.714 0.027 6.323 1.00 60.62 549 GLY A O 1
ATOM 4199 N N . LEU A 1 550 ? -15.059 1.450 5.799 1.00 66.38 550 LEU A N 1
ATOM 4200 C CA . LEU A 1 550 ? -14.058 0.399 5.591 1.00 66.38 550 LEU A CA 1
ATOM 4201 C C . LEU A 1 550 ? -13.490 0.002 6.955 1.00 66.38 550 LEU A C 1
ATOM 4203 O O . LEU A 1 550 ? -13.019 0.854 7.702 1.00 66.38 550 LEU A O 1
ATOM 4207 N N . SER A 1 551 ? -13.542 -1.289 7.267 1.00 73.50 551 SER A N 1
ATOM 4208 C CA . SER A 1 551 ? -12.887 -1.846 8.451 1.00 73.50 551 SER A CA 1
ATOM 4209 C C . SER A 1 551 ? -11.402 -2.063 8.218 1.00 73.50 551 SER A C 1
ATOM 4211 O O . SER A 1 551 ? -10.635 -1.964 9.161 1.00 73.50 551 SER A O 1
ATOM 4213 N N . CYS A 1 552 ? -11.009 -2.327 6.972 1.00 71.88 552 CYS A N 1
ATOM 4214 C CA . CYS A 1 552 ? -9.628 -2.248 6.521 1.00 71.88 552 CYS A CA 1
ATOM 4215 C C . CYS A 1 552 ? -9.604 -1.628 5.120 1.00 71.88 552 CYS A C 1
ATOM 4217 O O . CYS A 1 552 ? -10.371 -2.051 4.245 1.00 71.88 552 CYS A O 1
ATOM 4219 N N . GLY A 1 553 ? -8.784 -0.591 4.937 1.00 72.69 553 GLY A N 1
ATOM 4220 C CA . GLY A 1 553 ? -8.659 0.146 3.675 1.00 72.69 553 GLY A CA 1
ATOM 4221 C C . GLY A 1 553 ? -8.187 -0.702 2.483 1.00 72.69 553 GLY A C 1
ATOM 4222 O O . GLY A 1 553 ? -7.771 -1.847 2.629 1.00 72.69 553 GLY A O 1
ATOM 4223 N N . GLU A 1 554 ? -8.246 -0.130 1.275 1.00 81.81 554 GLU A N 1
ATOM 4224 C CA . GLU A 1 554 ? -7.734 -0.783 0.059 1.00 81.81 554 GLU A CA 1
ATOM 4225 C C . GLU A 1 554 ? -6.211 -0.954 0.122 1.00 81.81 554 GLU A C 1
ATOM 4227 O O . GLU A 1 554 ? -5.475 0.032 0.191 1.00 81.81 554 GLU A O 1
ATOM 4232 N N . HIS A 1 555 ? -5.734 -2.194 0.031 1.00 79.44 555 HIS A N 1
ATOM 4233 C CA . HIS A 1 555 ? -4.306 -2.515 0.035 1.00 79.44 555 HIS A CA 1
ATOM 4234 C C . HIS A 1 555 ? -3.991 -3.776 -0.785 1.00 79.44 555 HIS A C 1
ATOM 4236 O O . HIS A 1 555 ? -4.892 -4.455 -1.281 1.00 79.44 555 HIS A O 1
ATOM 4242 N N . SER A 1 556 ? -2.697 -4.038 -0.968 1.00 82.25 556 SER A N 1
ATOM 4243 C CA . SER A 1 556 ? -2.134 -5.320 -1.398 1.00 82.25 556 SER A CA 1
ATOM 4244 C C . SER A 1 556 ? -1.156 -5.799 -0.328 1.00 82.25 556 SER A C 1
ATOM 4246 O O . SER A 1 556 ? -0.590 -4.977 0.400 1.00 82.25 556 SER A O 1
ATOM 4248 N N . ASP A 1 557 ? -0.962 -7.111 -0.242 1.00 84.69 557 ASP A N 1
ATOM 4249 C CA . ASP A 1 557 ? -0.036 -7.700 0.723 1.00 84.69 557 ASP A CA 1
ATOM 4250 C C . ASP A 1 557 ? 1.394 -7.685 0.188 1.00 84.69 557 ASP A C 1
ATOM 4252 O O . ASP A 1 557 ? 1.627 -7.758 -1.018 1.00 84.69 557 ASP A O 1
ATOM 4256 N N . TYR A 1 558 ? 2.371 -7.597 1.085 1.00 80.06 558 TYR A N 1
ATOM 4257 C CA . TYR A 1 558 ? 3.777 -7.418 0.703 1.00 80.06 558 TYR A CA 1
ATOM 4258 C C . TYR A 1 558 ? 4.451 -8.728 0.286 1.00 80.06 558 TYR A C 1
ATOM 4260 O O . TYR A 1 558 ? 5.439 -8.718 -0.439 1.00 80.06 558 TYR A O 1
ATOM 4268 N N . GLY A 1 559 ? 3.915 -9.843 0.766 1.00 85.00 559 GLY A N 1
ATOM 4269 C CA . GLY A 1 559 ? 4.619 -11.102 0.891 1.00 85.00 559 GLY A CA 1
ATOM 4270 C C . GLY A 1 559 ? 4.528 -12.101 -0.246 1.00 85.00 559 GLY A C 1
ATOM 4271 O O . GLY A 1 559 ? 4.462 -11.728 -1.417 1.00 85.00 559 GLY A O 1
ATOM 4272 N N . CYS A 1 560 ? 4.514 -13.394 0.104 1.00 91.56 560 CYS A N 1
ATOM 4273 C CA . CYS A 1 560 ? 4.227 -14.460 -0.861 1.00 91.56 560 CYS A CA 1
ATOM 4274 C C . CYS A 1 560 ? 2.740 -14.822 -0.878 1.00 91.56 560 CYS A C 1
ATOM 4276 O O . CYS A 1 560 ? 2.013 -14.430 -1.792 1.00 91.56 560 CYS A O 1
ATOM 4278 N N . TRP A 1 561 ? 2.289 -15.562 0.137 1.00 96.69 561 TRP A N 1
ATOM 4279 C CA . TRP A 1 561 ? 0.921 -16.071 0.220 1.00 96.69 561 TRP A CA 1
ATOM 4280 C C . TRP A 1 561 ? 0.242 -15.574 1.482 1.00 96.69 561 TRP A C 1
ATOM 4282 O O . TRP A 1 561 ? 0.735 -15.808 2.583 1.00 96.69 561 TRP A O 1
ATOM 4292 N N . THR A 1 562 ? -0.939 -14.995 1.326 1.00 97.88 562 THR A N 1
ATOM 4293 C CA . THR A 1 562 ? -1.849 -14.758 2.443 1.00 97.88 562 THR A CA 1
ATOM 4294 C C . THR A 1 562 ? -2.839 -15.910 2.505 1.00 97.88 562 THR A C 1
ATOM 4296 O O . THR A 1 562 ? -3.564 -16.166 1.546 1.00 97.88 562 THR A O 1
ATOM 4299 N N . ILE A 1 563 ? -2.850 -16.623 3.628 1.00 98.31 563 ILE A N 1
ATOM 4300 C CA . ILE A 1 563 ? -3.763 -17.721 3.942 1.00 98.31 563 ILE A CA 1
ATOM 4301 C C . ILE A 1 563 ? -4.779 -17.187 4.948 1.00 98.31 563 ILE A C 1
ATOM 4303 O O . ILE A 1 563 ? -4.478 -17.019 6.132 1.00 98.31 563 ILE A O 1
ATOM 4307 N N . LEU A 1 564 ? -5.980 -16.875 4.467 1.00 98.12 564 LEU A N 1
ATOM 4308 C CA . LEU A 1 564 ? -7.025 -16.233 5.254 1.00 98.12 564 LEU A CA 1
ATOM 4309 C C . LEU A 1 564 ? -8.101 -17.236 5.675 1.00 98.12 564 LEU A C 1
ATOM 4311 O O . LEU A 1 564 ? -8.807 -17.803 4.840 1.00 98.12 564 LEU A O 1
ATOM 4315 N N . SER A 1 565 ? -8.281 -17.373 6.988 1.00 96.94 565 SER A N 1
ATOM 4316 C CA . SER A 1 565 ? -9.467 -17.979 7.595 1.00 96.94 565 SER A CA 1
ATOM 4317 C C . SER A 1 565 ? -10.504 -16.897 7.879 1.00 96.94 565 SER A C 1
ATOM 4319 O O . SER A 1 565 ? -10.227 -15.925 8.594 1.00 96.94 565 SER A O 1
ATOM 4321 N N . GLN A 1 566 ? -11.694 -17.053 7.309 1.00 92.06 566 GLN A N 1
ATOM 4322 C CA . GLN A 1 566 ? -12.832 -16.159 7.513 1.00 92.06 566 GLN A CA 1
ATOM 4323 C C . GLN A 1 566 ? -13.880 -16.857 8.377 1.00 92.06 566 GLN A C 1
ATOM 4325 O O . GLN A 1 566 ? -14.043 -18.071 8.278 1.00 92.06 566 GLN A O 1
ATOM 4330 N N . ASP A 1 567 ? -14.604 -16.096 9.196 1.00 89.88 567 ASP A N 1
ATOM 4331 C CA . ASP A 1 567 ? -15.856 -16.597 9.756 1.00 89.88 567 ASP A CA 1
ATOM 4332 C C . ASP A 1 567 ? -17.007 -16.512 8.739 1.00 89.88 567 ASP A C 1
ATOM 4334 O O . ASP A 1 567 ? -16.833 -16.071 7.600 1.00 89.88 567 ASP A O 1
ATOM 4338 N N . ASP A 1 568 ? -18.197 -16.920 9.171 1.00 89.69 568 ASP A N 1
ATOM 4339 C CA . ASP A 1 568 ? -19.377 -17.061 8.318 1.00 89.69 568 ASP A CA 1
ATOM 4340 C C . ASP A 1 568 ? -20.042 -15.717 7.945 1.00 89.69 568 ASP A C 1
ATOM 4342 O O . ASP A 1 568 ? -21.134 -15.703 7.375 1.00 89.69 568 ASP A O 1
ATOM 4346 N N . THR A 1 569 ? -19.404 -14.574 8.237 1.00 88.38 569 THR A N 1
ATOM 4347 C CA . THR A 1 569 ? -19.946 -13.243 7.928 1.00 88.38 569 THR A CA 1
ATOM 4348 C C . THR A 1 569 ? -19.927 -12.972 6.416 1.00 88.38 569 THR A C 1
ATOM 4350 O O . THR A 1 569 ? -18.844 -12.846 5.831 1.00 88.38 569 THR A O 1
ATOM 4353 N N . PRO A 1 570 ? -21.089 -12.810 5.754 1.00 87.56 570 PRO A N 1
ATOM 4354 C CA . PRO A 1 570 ? -21.148 -12.612 4.310 1.00 87.56 570 PRO A CA 1
ATOM 4355 C C . PRO A 1 570 ? -20.683 -11.213 3.893 1.00 87.56 570 PRO A C 1
ATOM 4357 O O . PRO A 1 570 ? -20.766 -10.244 4.652 1.00 87.56 570 PRO A O 1
ATOM 4360 N N . ASP A 1 571 ? -20.245 -11.093 2.638 1.00 86.88 571 ASP A N 1
ATOM 4361 C CA . ASP A 1 571 ? -19.917 -9.826 1.966 1.00 86.88 571 ASP A CA 1
ATOM 4362 C C . ASP A 1 571 ? -18.808 -8.974 2.617 1.00 86.88 571 ASP A C 1
ATOM 4364 O O . ASP A 1 571 ? -18.604 -7.828 2.214 1.00 86.88 571 ASP A O 1
ATOM 4368 N N . ALA A 1 572 ? -18.092 -9.497 3.616 1.00 88.06 572 ALA A N 1
ATOM 4369 C CA . ALA A 1 572 ? -17.150 -8.702 4.397 1.00 88.06 572 ALA A CA 1
ATOM 4370 C C . ALA A 1 572 ? -15.843 -8.397 3.646 1.00 88.06 572 ALA A C 1
ATOM 4372 O O . ALA A 1 572 ? -15.299 -7.300 3.764 1.00 88.06 572 ALA A O 1
ATOM 4373 N N . LEU A 1 573 ? -15.320 -9.359 2.883 1.00 91.56 573 LEU A N 1
ATOM 4374 C CA . LEU A 1 573 ? -14.113 -9.187 2.073 1.00 91.56 573 LEU A CA 1
ATOM 4375 C C . LEU A 1 573 ? -14.495 -8.815 0.640 1.00 91.56 573 LEU A C 1
ATOM 4377 O O . LEU A 1 573 ? -15.287 -9.511 0.001 1.00 91.56 573 LEU A O 1
ATOM 4381 N N . GLU A 1 574 ? -13.887 -7.751 0.124 1.00 91.69 574 GLU A N 1
ATOM 4382 C CA . GLU A 1 574 ? -14.053 -7.312 -1.258 1.00 91.69 574 GLU A CA 1
ATOM 4383 C C . GLU A 1 574 ? -12.705 -7.332 -1.990 1.00 91.69 574 GLU A C 1
ATOM 4385 O O . GLU A 1 574 ? -11.693 -6.866 -1.465 1.00 91.69 574 GLU A O 1
ATOM 4390 N N . VAL A 1 575 ? -12.702 -7.851 -3.217 1.00 90.50 575 VAL A N 1
ATOM 4391 C CA . VAL A 1 575 ? -11.530 -8.001 -4.092 1.00 90.50 575 VAL A CA 1
ATOM 4392 C C . VAL A 1 575 ? -11.732 -7.161 -5.343 1.00 90.50 575 VAL A C 1
ATOM 4394 O O . VAL A 1 575 ? -12.829 -7.132 -5.902 1.00 90.50 575 VAL A O 1
ATOM 4397 N N . ARG A 1 576 ? -10.689 -6.470 -5.796 1.00 86.25 576 ARG A N 1
ATOM 4398 C CA . ARG A 1 576 ? -10.744 -5.634 -6.994 1.00 86.25 576 ARG A CA 1
ATOM 4399 C C . ARG A 1 576 ? -10.359 -6.445 -8.232 1.00 86.25 576 ARG A C 1
ATOM 4401 O O . ARG A 1 576 ? -9.211 -6.851 -8.368 1.00 86.25 576 ARG A O 1
ATOM 4408 N N . PHE A 1 577 ? -11.305 -6.663 -9.139 1.00 80.62 577 PHE A N 1
ATOM 4409 C CA . PHE A 1 577 ? -11.063 -7.359 -10.403 1.00 80.62 577 PHE A CA 1
ATOM 4410 C C . PHE A 1 577 ? -10.275 -6.492 -11.398 1.00 80.62 577 PHE A C 1
ATOM 4412 O O . PHE A 1 577 ? -10.173 -5.272 -11.250 1.00 80.62 577 PHE A O 1
ATOM 4419 N N . ALA A 1 578 ? -9.747 -7.126 -12.450 1.00 71.50 578 ALA A N 1
ATOM 4420 C CA . ALA A 1 578 ? -8.952 -6.467 -13.491 1.00 71.50 578 ALA A CA 1
ATOM 4421 C C . ALA A 1 578 ? -9.711 -5.353 -14.243 1.00 71.50 578 ALA A C 1
ATOM 4423 O O . ALA A 1 578 ? -9.093 -4.408 -14.725 1.00 71.50 578 ALA A O 1
ATOM 4424 N N . ASP A 1 579 ? -11.044 -5.424 -14.308 1.00 75.31 579 ASP A N 1
ATOM 4425 C CA . ASP A 1 579 ? -11.900 -4.378 -14.885 1.00 75.31 579 ASP A CA 1
ATOM 4426 C C . ASP A 1 579 ? -12.130 -3.177 -13.940 1.00 75.31 579 ASP A C 1
ATOM 4428 O O . ASP A 1 579 ? -12.842 -2.232 -14.278 1.00 75.31 579 ASP A O 1
ATOM 4432 N N . GLY A 1 580 ? -11.523 -3.205 -12.749 1.00 76.81 580 GLY A N 1
ATOM 4433 C CA . GLY A 1 580 ? -11.616 -2.173 -11.724 1.00 76.81 580 GLY A CA 1
ATOM 4434 C C . GLY A 1 580 ? -12.828 -2.299 -10.802 1.00 76.81 580 GLY A C 1
ATOM 4435 O O . GLY A 1 580 ? -12.926 -1.513 -9.855 1.00 76.81 580 GLY A O 1
ATOM 4436 N N . THR A 1 581 ? -13.726 -3.261 -11.035 1.00 84.00 581 THR A N 1
ATOM 4437 C CA . THR A 1 581 ? -14.902 -3.492 -10.188 1.00 84.00 581 THR A CA 1
ATOM 4438 C C . THR A 1 581 ? -14.543 -4.240 -8.904 1.00 84.00 581 THR A C 1
ATOM 4440 O O . THR A 1 581 ? -13.520 -4.918 -8.817 1.00 84.00 581 THR A O 1
ATOM 4443 N N . TRP A 1 582 ? -15.387 -4.102 -7.878 1.00 86.62 582 TRP A N 1
ATOM 4444 C CA . TRP A 1 582 ? -15.226 -4.790 -6.595 1.00 86.62 582 TRP A CA 1
ATOM 4445 C C . TRP A 1 582 ? -16.156 -6.002 -6.517 1.00 86.62 582 TRP A C 1
ATOM 4447 O O . TRP A 1 582 ? -17.378 -5.856 -6.580 1.00 86.62 582 TRP A O 1
ATOM 4457 N N . GLY A 1 583 ? -15.576 -7.188 -6.354 1.00 88.06 583 GLY A N 1
ATOM 4458 C CA . GLY A 1 583 ? -16.274 -8.442 -6.096 1.00 88.06 583 GLY A CA 1
ATOM 4459 C C . GLY A 1 583 ? -16.318 -8.781 -4.616 1.00 88.06 583 GLY A C 1
ATOM 4460 O O . GLY A 1 583 ? -15.327 -8.621 -3.913 1.00 88.06 583 GLY A O 1
ATOM 4461 N N . LYS A 1 584 ? -17.455 -9.293 -4.147 1.00 90.62 584 LYS A N 1
ATOM 4462 C CA . LYS A 1 584 ? -17.627 -9.775 -2.772 1.00 90.62 584 LYS A CA 1
ATOM 4463 C C . LYS A 1 584 ? -17.212 -11.239 -2.670 1.00 90.62 584 LYS A C 1
ATOM 4465 O O . LYS A 1 584 ? -17.663 -12.061 -3.468 1.00 90.62 584 LYS A O 1
ATOM 4470 N N . VAL A 1 585 ? -16.399 -11.566 -1.674 1.00 90.94 585 VAL A N 1
ATOM 4471 C CA . VAL A 1 585 ? -15.968 -12.938 -1.390 1.00 90.94 585 VAL A CA 1
ATOM 4472 C C . VAL A 1 585 ? -16.889 -13.530 -0.332 1.00 90.94 585 VAL A C 1
ATOM 4474 O O . VAL A 1 585 ? -16.970 -13.016 0.782 1.00 90.94 585 VAL A O 1
ATOM 4477 N N . GLN A 1 586 ? -17.597 -14.601 -0.689 1.00 91.56 586 GLN A N 1
ATOM 4478 C CA . GLN A 1 586 ? -18.485 -15.294 0.245 1.00 91.56 586 GLN A CA 1
ATOM 4479 C C . GLN A 1 586 ? -17.684 -16.229 1.163 1.00 91.56 586 GLN A C 1
ATOM 4481 O O . GLN A 1 586 ? -16.757 -16.886 0.680 1.00 91.56 586 GLN A O 1
ATOM 4486 N N . PRO A 1 587 ? -18.040 -16.361 2.448 1.00 90.56 587 PRO A N 1
ATOM 4487 C CA . PRO A 1 587 ? -17.495 -17.413 3.296 1.00 90.56 587 PRO A CA 1
ATOM 4488 C C . PRO A 1 587 ? -17.759 -18.795 2.693 1.00 90.56 587 PRO A C 1
ATOM 4490 O O . PRO A 1 587 ? -18.862 -19.087 2.222 1.00 90.56 587 PRO A O 1
ATOM 4493 N N . ARG A 1 588 ? -16.740 -19.656 2.707 1.00 92.69 588 ARG A N 1
ATOM 4494 C CA . ARG A 1 588 ? -16.837 -21.045 2.254 1.00 92.69 588 ARG A CA 1
ATOM 4495 C C . ARG A 1 588 ? -16.377 -21.955 3.393 1.00 92.69 588 ARG A C 1
ATOM 4497 O O . ARG A 1 588 ? -15.179 -21.980 3.675 1.00 92.69 588 ARG A O 1
ATOM 4504 N N . PRO A 1 589 ? -17.292 -22.691 4.050 1.00 89.69 589 PRO A N 1
ATOM 4505 C CA . PRO A 1 589 ? -16.952 -23.509 5.208 1.00 89.69 589 PRO A CA 1
ATOM 4506 C C . PRO A 1 589 ? -15.801 -24.478 4.936 1.00 89.69 589 PRO A C 1
ATOM 4508 O O . PRO A 1 589 ? -15.838 -25.251 3.979 1.00 89.69 589 PRO A O 1
ATOM 4511 N N . GLY A 1 590 ? -14.790 -24.439 5.803 1.00 89.62 590 GLY A N 1
ATOM 4512 C CA . GLY A 1 590 ? -13.638 -25.336 5.758 1.00 89.62 590 GLY A CA 1
ATOM 4513 C C . GLY A 1 590 ? -12.615 -25.040 4.663 1.00 89.62 590 GLY A C 1
ATOM 4514 O O . GLY A 1 590 ? -11.657 -25.798 4.575 1.00 89.62 590 GLY A O 1
ATOM 4515 N N . ALA A 1 591 ? -12.789 -23.985 3.861 1.00 95.69 591 ALA A N 1
ATOM 4516 C CA . ALA A 1 591 ? -11.797 -23.527 2.890 1.00 95.69 591 ALA A CA 1
ATOM 4517 C C . ALA A 1 591 ? -11.060 -22.282 3.403 1.00 95.69 591 ALA A C 1
ATOM 4519 O O . ALA A 1 591 ? -11.630 -21.461 4.121 1.00 95.69 591 ALA A O 1
ATOM 4520 N N . PHE A 1 592 ? -9.814 -22.099 2.966 1.00 98.25 592 PHE A N 1
ATOM 4521 C CA . PHE A 1 592 ? -9.116 -20.819 3.117 1.00 98.25 592 PHE A CA 1
ATOM 4522 C C . PHE A 1 592 ? -9.344 -19.938 1.897 1.00 98.25 592 PHE A C 1
ATOM 4524 O O . PHE A 1 592 ? -9.481 -20.444 0.785 1.00 98.25 592 PHE A O 1
ATOM 4531 N N . VAL A 1 593 ? -9.334 -18.622 2.079 1.00 97.81 593 VAL A N 1
ATOM 4532 C CA . VAL A 1 593 ? -9.161 -17.685 0.965 1.00 97.81 593 VAL A CA 1
ATOM 4533 C C . VAL A 1 593 ? -7.675 -17.393 0.832 1.00 97.81 593 VAL A C 1
ATOM 4535 O O . VAL A 1 593 ? -7.020 -17.064 1.816 1.00 97.81 593 VAL A O 1
ATOM 4538 N N . ILE A 1 594 ? -7.146 -17.534 -0.378 1.00 98.00 594 ILE A N 1
ATOM 4539 C CA . ILE A 1 594 ? -5.749 -17.251 -0.691 1.00 98.00 594 ILE A CA 1
ATOM 4540 C C . ILE A 1 594 ? -5.670 -16.020 -1.568 1.00 98.00 594 ILE A C 1
ATOM 4542 O O . ILE A 1 594 ? -6.407 -15.914 -2.551 1.00 98.00 594 ILE A O 1
ATOM 4546 N N . ASN A 1 595 ? -4.728 -15.140 -1.249 1.00 93.88 595 ASN A N 1
ATOM 4547 C CA . ASN A 1 595 ? -4.300 -14.075 -2.140 1.00 93.88 595 ASN A CA 1
ATOM 4548 C C . ASN A 1 595 ? -2.785 -13.939 -2.180 1.00 93.88 595 ASN A C 1
ATOM 4550 O O . ASN A 1 595 ? -2.060 -14.464 -1.334 1.00 93.88 595 ASN A O 1
ATOM 4554 N N . LEU A 1 596 ? -2.328 -13.263 -3.227 1.00 92.50 596 LEU A N 1
ATOM 4555 C CA . LEU A 1 596 ? -0.918 -13.128 -3.543 1.00 92.50 596 LEU A CA 1
ATOM 4556 C C . LEU A 1 596 ? -0.374 -11.817 -2.992 1.00 92.50 596 LEU A C 1
ATOM 4558 O O . LEU A 1 596 ? -1.060 -10.791 -3.040 1.00 92.50 596 LEU A O 1
ATOM 4562 N N . GLY A 1 597 ? 0.869 -11.862 -2.525 1.00 89.00 597 GLY A N 1
ATOM 4563 C CA . GLY A 1 597 ? 1.628 -10.681 -2.154 1.00 89.00 597 GLY A CA 1
ATOM 4564 C C . GLY A 1 597 ? 2.611 -10.216 -3.234 1.00 89.00 597 GLY A C 1
ATOM 4565 O O . GLY A 1 597 ? 2.828 -10.861 -4.271 1.00 89.00 597 GLY A O 1
ATOM 4566 N N . ASP A 1 598 ? 3.201 -9.052 -2.985 1.00 84.56 598 ASP A N 1
ATOM 4567 C CA . ASP A 1 598 ? 4.103 -8.358 -3.897 1.00 84.56 598 ASP A CA 1
ATOM 4568 C C . ASP A 1 598 ? 5.352 -9.193 -4.262 1.00 84.56 598 ASP A C 1
ATOM 4570 O O . ASP A 1 598 ? 5.831 -9.096 -5.397 1.00 84.56 598 ASP A O 1
ATOM 4574 N N . MET A 1 599 ? 5.861 -10.068 -3.379 1.00 88.44 599 MET A N 1
ATOM 4575 C CA . MET A 1 599 ? 7.053 -10.887 -3.673 1.00 88.44 599 MET A CA 1
ATOM 4576 C C . MET A 1 599 ? 6.806 -11.906 -4.788 1.00 88.44 599 MET A C 1
ATOM 4578 O O . MET A 1 599 ? 7.681 -12.103 -5.636 1.00 88.44 599 MET A O 1
ATOM 4582 N N . LEU A 1 600 ? 5.604 -12.495 -4.871 1.00 89.25 600 LEU A N 1
ATOM 4583 C CA . LEU A 1 600 ? 5.251 -13.363 -6.005 1.00 89.25 600 LEU A CA 1
ATOM 4584 C C . LEU A 1 600 ? 5.197 -12.575 -7.312 1.00 89.25 600 LEU A C 1
ATOM 4586 O O . LEU A 1 600 ? 5.581 -13.092 -8.362 1.00 89.25 600 LEU A O 1
ATOM 4590 N N . SER A 1 601 ? 4.761 -11.315 -7.256 1.00 86.19 601 SER A N 1
ATOM 4591 C CA . SER A 1 601 ? 4.738 -10.445 -8.434 1.00 86.19 601 SER A CA 1
ATOM 4592 C C . SER A 1 601 ? 6.156 -10.174 -8.940 1.00 86.19 601 SER A C 1
ATOM 4594 O O . SER A 1 601 ? 6.398 -10.227 -10.145 1.00 86.19 601 SER A O 1
ATOM 4596 N N . VAL A 1 602 ? 7.120 -9.974 -8.034 1.00 84.56 602 VAL A N 1
ATOM 4597 C CA . VAL A 1 602 ? 8.540 -9.819 -8.388 1.00 84.56 602 VAL A CA 1
ATOM 4598 C C . VAL A 1 602 ? 9.122 -11.111 -8.958 1.00 84.56 602 VAL A C 1
ATOM 4600 O O . VAL A 1 602 ? 9.637 -11.093 -10.076 1.00 84.56 602 VAL A O 1
ATOM 4603 N N . TRP A 1 603 ? 9.015 -12.238 -8.242 1.00 86.31 603 TRP A N 1
ATOM 4604 C CA . TRP A 1 603 ? 9.560 -13.520 -8.709 1.00 86.31 603 TRP A CA 1
ATOM 4605 C C . TRP A 1 603 ? 9.008 -13.903 -10.082 1.00 86.31 603 TRP A C 1
ATOM 4607 O O . TRP A 1 603 ? 9.756 -14.306 -10.966 1.00 86.31 603 TRP A O 1
ATOM 4617 N N . THR A 1 604 ? 7.709 -13.726 -10.303 1.00 84.75 604 THR A N 1
ATOM 4618 C CA . THR A 1 604 ? 7.056 -14.135 -11.554 1.00 84.75 604 THR A CA 1
ATOM 4619 C C . THR A 1 604 ? 7.078 -13.068 -12.647 1.00 84.75 604 THR A C 1
ATOM 4621 O O . THR A 1 604 ? 6.447 -13.254 -13.691 1.00 84.75 604 THR A O 1
ATOM 4624 N N . LYS A 1 605 ? 7.790 -11.953 -12.424 1.00 81.62 605 LYS A N 1
ATOM 4625 C CA . LYS A 1 605 ? 7.899 -10.828 -13.363 1.00 81.62 605 LYS A CA 1
ATOM 4626 C C . LYS A 1 605 ? 6.526 -10.296 -13.807 1.00 81.62 605 LYS A C 1
ATOM 4628 O O . LYS A 1 605 ? 6.286 -10.046 -14.985 1.00 81.62 605 LYS A O 1
ATOM 4633 N N . GLY A 1 606 ? 5.609 -10.175 -12.850 1.00 79.62 606 GLY A N 1
ATOM 4634 C CA . GLY A 1 606 ? 4.251 -9.673 -13.047 1.00 79.62 606 GLY A CA 1
ATOM 4635 C C . GLY A 1 606 ? 3.261 -10.670 -13.657 1.00 79.62 606 GLY A C 1
ATOM 4636 O O . GLY A 1 606 ? 2.122 -10.285 -13.907 1.00 79.62 606 GLY A O 1
ATOM 4637 N N . ARG A 1 607 ? 3.639 -11.940 -13.889 1.00 84.62 607 ARG A N 1
ATOM 4638 C CA . ARG A 1 607 ? 2.677 -12.978 -14.321 1.00 84.62 607 ARG A CA 1
ATOM 4639 C C . ARG A 1 607 ? 1.620 -13.227 -13.247 1.00 84.62 607 ARG A C 1
ATOM 4641 O O . ARG A 1 607 ? 0.461 -13.461 -13.577 1.00 84.62 607 ARG A O 1
ATOM 4648 N N . TYR A 1 608 ? 2.030 -13.212 -11.983 1.00 88.56 608 TYR A N 1
ATOM 4649 C CA . TYR A 1 608 ? 1.143 -13.213 -10.827 1.00 88.56 608 TYR A CA 1
ATOM 4650 C C . TYR A 1 608 ? 1.062 -11.796 -10.271 1.00 88.56 608 TYR A C 1
ATOM 4652 O O . TYR A 1 608 ? 2.084 -11.121 -10.179 1.00 88.56 608 TYR A O 1
ATOM 4660 N N . VAL A 1 609 ? -0.142 -11.340 -9.923 1.00 81.12 609 VAL A N 1
ATOM 4661 C CA . VAL A 1 609 ? -0.371 -9.964 -9.467 1.00 81.12 609 VAL A CA 1
ATOM 4662 C C . VAL A 1 609 ? -0.976 -9.964 -8.069 1.00 81.12 609 VAL A C 1
ATOM 4664 O O . VAL A 1 609 ? -2.007 -10.596 -7.823 1.00 81.12 609 VAL A O 1
ATOM 4667 N N . ALA A 1 610 ? -0.350 -9.205 -7.168 1.00 83.38 610 ALA A N 1
ATOM 4668 C CA . ALA A 1 610 ? -0.877 -8.913 -5.842 1.00 83.38 610 ALA A CA 1
ATOM 4669 C C . ALA A 1 610 ? -2.152 -8.068 -5.961 1.00 83.38 610 ALA A C 1
ATOM 4671 O O . ALA A 1 610 ? -2.127 -6.858 -6.207 1.00 83.38 610 ALA A O 1
ATOM 4672 N N . THR A 1 611 ? -3.295 -8.737 -5.863 1.00 85.50 611 THR A N 1
ATOM 4673 C CA . THR A 1 611 ? -4.586 -8.122 -6.157 1.00 85.50 611 THR A CA 1
ATOM 4674 C C . THR A 1 611 ? -5.058 -7.277 -4.983 1.00 85.50 611 THR A C 1
ATOM 4676 O O . THR A 1 611 ? -4.954 -7.665 -3.817 1.00 85.50 611 THR A O 1
ATOM 4679 N N . ARG A 1 612 ? -5.582 -6.089 -5.294 1.00 86.81 612 ARG A N 1
ATOM 4680 C CA . ARG A 1 612 ? -6.064 -5.169 -4.267 1.00 86.81 612 ARG A CA 1
ATOM 4681 C C . ARG A 1 612 ? -7.343 -5.683 -3.629 1.00 86.81 612 ARG A C 1
ATOM 4683 O O . ARG A 1 612 ? -8.251 -6.144 -4.321 1.00 86.81 612 ARG A O 1
ATOM 4690 N N . HIS A 1 613 ? -7.430 -5.544 -2.317 1.00 90.38 613 HIS A N 1
ATOM 4691 C CA . HIS A 1 613 ? -8.578 -5.981 -1.541 1.00 90.38 613 HIS A CA 1
ATOM 4692 C C . HIS A 1 613 ? -8.863 -5.017 -0.383 1.00 90.38 613 HIS A C 1
ATOM 4694 O O . HIS A 1 613 ? -8.048 -4.149 -0.064 1.00 90.38 613 HIS A O 1
ATOM 4700 N N . ARG A 1 614 ? -10.059 -5.118 0.202 1.00 88.44 614 ARG A N 1
ATOM 4701 C CA . ARG A 1 614 ? -10.492 -4.316 1.357 1.00 88.44 614 ARG A CA 1
ATOM 4702 C C . ARG A 1 614 ? -11.509 -5.078 2.197 1.00 88.44 614 ARG A C 1
ATOM 4704 O O . ARG A 1 614 ? -12.143 -6.014 1.709 1.00 88.44 614 ARG A O 1
ATOM 4711 N N . VAL A 1 615 ? -11.709 -4.643 3.439 1.00 86.12 615 VAL A N 1
ATOM 4712 C CA . VAL A 1 615 ? -12.673 -5.266 4.358 1.00 86.12 615 VAL A CA 1
ATOM 4713 C C . VAL A 1 615 ? -13.732 -4.260 4.783 1.00 86.12 615 VAL A C 1
ATOM 4715 O O . VAL A 1 615 ? -13.426 -3.119 5.137 1.00 86.12 615 VAL A O 1
ATOM 4718 N N . ARG A 1 616 ? -14.987 -4.701 4.792 1.00 82.75 616 ARG A N 1
ATOM 4719 C CA . ARG A 1 616 ? -16.143 -3.977 5.317 1.00 82.75 616 ARG A CA 1
ATOM 4720 C C . ARG A 1 616 ? -16.803 -4.798 6.412 1.00 82.75 616 ARG A C 1
ATOM 4722 O O . ARG A 1 616 ? -17.062 -5.982 6.227 1.00 82.75 616 ARG A O 1
ATOM 4729 N N . GLN A 1 617 ? -17.134 -4.158 7.527 1.00 75.69 617 GLN A N 1
ATOM 4730 C CA . GLN A 1 617 ? -18.091 -4.730 8.464 1.00 75.69 617 GLN A CA 1
ATOM 4731 C C . GLN A 1 617 ? -19.496 -4.508 7.901 1.00 75.69 617 GLN A C 1
ATOM 4733 O O . GLN A 1 617 ? -19.971 -3.380 7.816 1.00 75.69 617 GLN A O 1
ATOM 4738 N N . THR A 1 618 ? -20.147 -5.581 7.476 1.00 68.00 618 THR A N 1
ATOM 4739 C CA . THR A 1 618 ? -21.467 -5.547 6.830 1.00 68.00 618 THR A CA 1
ATOM 4740 C C . THR A 1 618 ? -22.596 -5.906 7.791 1.00 68.00 618 THR A C 1
ATOM 4742 O O . THR A 1 618 ? -23.765 -5.702 7.461 1.00 68.00 618 THR A O 1
ATOM 4745 N N . THR A 1 619 ? -22.271 -6.419 8.983 1.00 71.94 619 THR A N 1
ATOM 4746 C CA . THR A 1 619 ? -23.253 -6.979 9.917 1.00 71.94 619 THR A CA 1
ATOM 4747 C C . THR A 1 619 ? -23.213 -6.316 11.293 1.00 71.94 619 THR A C 1
ATOM 4749 O O . THR A 1 619 ? -22.313 -5.544 11.633 1.00 71.94 619 THR A O 1
ATOM 4752 N N . ARG A 1 620 ? -24.240 -6.612 12.098 1.00 76.00 620 ARG A N 1
ATOM 4753 C CA . ARG A 1 620 ? -24.333 -6.213 13.511 1.00 76.00 620 ARG A CA 1
ATOM 4754 C C . ARG A 1 620 ? -23.701 -7.244 14.453 1.00 76.00 620 ARG A C 1
ATOM 4756 O O . ARG A 1 620 ? -23.899 -7.155 15.659 1.00 76.00 620 ARG A O 1
ATOM 4763 N N . GLU A 1 621 ? -22.970 -8.217 13.919 1.00 83.62 621 GLU A N 1
ATOM 4764 C CA . GLU A 1 621 ? -22.313 -9.256 14.704 1.00 83.62 621 GLU A CA 1
ATOM 4765 C C . GLU A 1 621 ? -20.807 -9.006 14.787 1.00 83.62 621 GLU A C 1
ATOM 4767 O O . GLU A 1 621 ? -20.203 -8.364 13.923 1.00 83.62 621 GLU A O 1
ATOM 4772 N N . PHE A 1 622 ? -20.198 -9.493 15.869 1.00 88.56 622 PHE A N 1
ATOM 4773 C CA . PHE A 1 622 ? -18.750 -9.446 16.017 1.00 88.56 622 PHE A CA 1
ATOM 4774 C C . PHE A 1 622 ? -18.116 -10.437 15.044 1.00 88.56 622 PHE A C 1
ATOM 4776 O O . PHE A 1 622 ? -18.361 -11.644 15.128 1.00 88.56 622 PHE A O 1
ATOM 4783 N N . ARG A 1 623 ? -17.273 -9.919 14.152 1.00 91.12 623 ARG A N 1
ATOM 4784 C CA . ARG A 1 623 ? -16.593 -10.711 13.130 1.00 91.12 623 ARG A CA 1
ATOM 4785 C C . ARG A 1 623 ? -15.150 -10.979 13.536 1.00 91.12 623 ARG A C 1
ATOM 4787 O O . ARG A 1 623 ? -14.494 -10.143 14.150 1.00 91.12 623 ARG A O 1
ATOM 4794 N N . THR A 1 624 ? -14.632 -12.130 13.135 1.00 94.38 624 THR A N 1
ATOM 4795 C CA . THR A 1 624 ? -13.223 -12.503 13.281 1.00 94.38 624 THR A CA 1
ATOM 4796 C C . THR A 1 624 ? -12.630 -12.975 11.964 1.00 94.38 624 THR A C 1
ATOM 4798 O O . THR A 1 624 ? -13.297 -13.630 11.164 1.00 94.38 624 THR A O 1
ATOM 4801 N N . SER A 1 625 ? -11.351 -12.690 11.755 1.00 95.81 625 SER A N 1
ATOM 4802 C CA . SER A 1 625 ? -10.562 -13.343 10.711 1.00 95.81 625 SER A CA 1
ATOM 4803 C C . SER A 1 625 ? -9.142 -13.595 11.180 1.00 95.81 625 SER A C 1
ATOM 4805 O O . SER A 1 625 ? -8.613 -12.842 11.995 1.00 95.81 625 SER A O 1
ATOM 4807 N N . ILE A 1 626 ? -8.527 -14.647 10.655 1.00 97.75 626 ILE A N 1
ATOM 4808 C CA . ILE A 1 626 ? -7.147 -15.009 10.968 1.00 97.75 626 ILE A CA 1
ATOM 4809 C C . ILE A 1 626 ? -6.382 -15.038 9.653 1.00 97.75 626 ILE A C 1
ATOM 4811 O O . ILE A 1 626 ? -6.622 -15.910 8.820 1.00 97.75 626 ILE A O 1
ATOM 4815 N N . ALA A 1 627 ? -5.500 -14.063 9.459 1.00 97.12 627 ALA A N 1
ATOM 4816 C CA . ALA A 1 627 ? -4.633 -13.977 8.294 1.00 97.12 627 ALA A CA 1
ATOM 4817 C C . ALA A 1 627 ? -3.252 -14.518 8.662 1.00 97.12 627 ALA A C 1
ATOM 4819 O O . ALA A 1 627 ? -2.637 -14.036 9.610 1.00 97.12 627 ALA A O 1
ATOM 4820 N N . TYR A 1 628 ? -2.766 -15.515 7.932 1.00 98.19 628 TYR A N 1
ATOM 4821 C CA . TYR A 1 628 ? -1.387 -15.978 8.022 1.00 98.19 628 TYR A CA 1
ATOM 4822 C C . TYR A 1 628 ? -0.655 -15.614 6.735 1.00 98.19 628 TYR A C 1
ATOM 4824 O O . TYR A 1 628 ? -1.064 -16.018 5.651 1.00 98.19 628 TYR A O 1
ATOM 4832 N N . PHE A 1 629 ? 0.433 -14.872 6.859 1.00 96.62 629 PHE A N 1
ATOM 4833 C CA . PHE A 1 629 ? 1.287 -14.456 5.762 1.00 96.62 629 PHE A CA 1
ATOM 4834 C C . PHE A 1 629 ? 2.489 -15.396 5.714 1.00 96.62 629 PHE A C 1
ATOM 4836 O O . PHE A 1 629 ? 3.332 -15.392 6.614 1.00 96.62 629 PHE A O 1
ATOM 4843 N N . HIS A 1 630 ? 2.545 -16.239 4.685 1.00 96.06 630 HIS A N 1
ATOM 4844 C CA . HIS A 1 630 ? 3.716 -17.049 4.386 1.00 96.06 630 HIS A CA 1
ATOM 4845 C C . HIS A 1 630 ? 4.697 -16.195 3.590 1.00 96.06 630 HIS A C 1
ATOM 4847 O O . HIS A 1 630 ? 4.406 -15.783 2.465 1.00 96.06 630 HIS A O 1
ATOM 4853 N N . GLU A 1 631 ? 5.846 -15.930 4.195 1.00 93.44 631 GLU A N 1
ATOM 4854 C CA . GLU A 1 631 ? 6.806 -14.939 3.722 1.00 93.44 631 GLU A CA 1
ATOM 4855 C C . GLU A 1 631 ? 8.131 -15.563 3.290 1.00 93.44 631 GLU A C 1
ATOM 4857 O O . GLU A 1 631 ? 8.448 -16.677 3.722 1.00 93.44 631 GLU A O 1
ATOM 4862 N N . PRO A 1 632 ? 8.954 -14.862 2.492 1.00 92.56 632 PRO A N 1
ATOM 4863 C CA . PRO A 1 632 ? 10.345 -15.246 2.328 1.00 92.56 632 PRO A CA 1
ATOM 4864 C C . PRO A 1 632 ? 11.090 -15.255 3.667 1.00 92.56 632 PRO A C 1
ATOM 4866 O O . PRO A 1 632 ? 10.660 -14.681 4.674 1.00 92.56 632 PRO A O 1
ATOM 4869 N N . ASN A 1 633 ? 12.261 -15.881 3.671 1.00 89.44 633 ASN A N 1
ATOM 4870 C CA . ASN A 1 633 ? 13.242 -15.683 4.725 1.00 89.44 633 ASN A CA 1
ATOM 4871 C C . ASN A 1 633 ? 13.556 -14.186 4.822 1.00 89.44 633 ASN A C 1
ATOM 4873 O O . ASN A 1 633 ? 13.593 -13.481 3.813 1.00 89.44 633 ASN A O 1
ATOM 4877 N N . PHE A 1 634 ? 13.818 -13.692 6.029 1.00 85.12 634 PHE A N 1
ATOM 4878 C CA . PHE A 1 634 ? 14.102 -12.269 6.230 1.00 85.12 634 PHE A CA 1
ATOM 4879 C C . PHE A 1 634 ? 15.309 -11.789 5.398 1.00 85.12 634 PHE A C 1
ATOM 4881 O O . PHE A 1 634 ? 15.318 -10.677 4.882 1.00 85.12 634 PHE A O 1
ATOM 4888 N N . ASP A 1 635 ? 16.305 -12.654 5.211 1.00 82.31 635 ASP A N 1
ATOM 4889 C CA . ASP A 1 635 ? 17.511 -12.428 4.414 1.00 82.31 635 ASP A CA 1
ATOM 4890 C C . ASP A 1 635 ? 17.383 -12.884 2.947 1.00 82.31 635 ASP A C 1
ATOM 4892 O O . ASP A 1 635 ? 18.374 -12.886 2.217 1.00 82.31 635 ASP A O 1
ATOM 4896 N N . ALA A 1 636 ? 16.189 -13.289 2.498 1.00 85.81 636 ALA A N 1
ATOM 4897 C CA . ALA A 1 636 ? 15.992 -13.775 1.139 1.00 85.81 636 ALA A CA 1
ATOM 4898 C C . ALA A 1 636 ? 16.240 -12.669 0.111 1.00 85.81 636 ALA A C 1
ATOM 4900 O O . ALA A 1 636 ? 15.633 -11.594 0.157 1.00 85.81 636 ALA A O 1
ATOM 4901 N N . GLU A 1 637 ? 17.085 -12.983 -0.867 1.00 86.19 637 GLU A N 1
ATOM 4902 C CA . GLU A 1 637 ? 17.256 -12.176 -2.061 1.00 86.19 637 GLU A CA 1
ATOM 4903 C C . GLU A 1 637 ? 16.208 -12.565 -3.111 1.00 86.19 637 GLU A C 1
ATOM 4905 O O . GLU A 1 637 ? 16.206 -13.661 -3.673 1.00 86.19 637 GLU A O 1
ATOM 4910 N N . ILE A 1 638 ? 15.297 -11.639 -3.372 1.00 85.50 638 ILE A N 1
ATOM 4911 C CA . ILE A 1 638 ? 14.190 -11.768 -4.307 1.00 85.50 638 ILE A CA 1
ATOM 4912 C C . ILE A 1 638 ? 14.643 -11.221 -5.663 1.00 85.50 638 ILE A C 1
ATOM 4914 O O . ILE A 1 638 ? 14.991 -10.045 -5.792 1.00 85.50 638 ILE A O 1
ATOM 4918 N N . ARG A 1 639 ? 14.639 -12.084 -6.684 1.00 83.75 639 ARG A N 1
ATOM 4919 C CA . ARG A 1 639 ? 14.976 -11.751 -8.077 1.00 83.75 639 ARG A CA 1
ATOM 4920 C C . ARG A 1 639 ? 13.964 -12.370 -9.029 1.00 83.75 639 ARG A C 1
ATOM 4922 O O . ARG A 1 639 ? 13.532 -13.496 -8.804 1.00 83.75 639 ARG A O 1
ATOM 4929 N N . ALA A 1 640 ? 13.620 -11.666 -10.103 1.00 81.56 640 ALA A N 1
ATOM 4930 C CA . ALA A 1 640 ? 12.747 -12.214 -11.136 1.00 81.56 640 ALA A CA 1
ATOM 4931 C C . ALA A 1 640 ? 13.304 -13.539 -11.694 1.00 81.56 640 ALA A C 1
ATOM 4933 O O . ALA A 1 640 ? 14.504 -13.666 -11.937 1.00 81.56 640 ALA A O 1
ATOM 4934 N N . LEU A 1 641 ? 12.425 -14.520 -11.898 1.00 75.69 641 LEU A N 1
ATOM 4935 C CA . LEU A 1 641 ? 12.772 -15.813 -12.480 1.00 75.69 641 LEU A CA 1
ATOM 4936 C C . LEU A 1 641 ? 13.261 -15.643 -13.927 1.00 75.69 641 LEU A C 1
ATOM 4938 O O . LEU A 1 641 ? 12.697 -14.868 -14.704 1.00 75.69 641 LEU A O 1
ATOM 4942 N N . GLU A 1 642 ? 14.297 -16.398 -14.294 1.00 68.62 642 GLU A N 1
ATOM 4943 C CA . GLU A 1 642 ? 14.874 -16.381 -15.641 1.00 68.62 642 GLU A CA 1
ATOM 4944 C C . GLU A 1 642 ? 13.885 -16.884 -16.708 1.00 68.62 642 GLU A C 1
ATOM 4946 O O . GLU A 1 642 ? 13.114 -17.825 -16.501 1.00 68.62 642 GLU A O 1
ATOM 4951 N N . VAL A 1 643 ? 13.934 -16.254 -17.889 1.00 49.16 643 VAL A N 1
ATOM 4952 C CA . VAL A 1 643 ? 12.927 -16.368 -18.967 1.00 49.16 643 VAL A CA 1
ATOM 4953 C C . VAL A 1 643 ? 12.780 -17.795 -19.519 1.00 49.16 643 VAL A C 1
ATOM 4955 O O . VAL A 1 643 ? 11.723 -18.146 -20.038 1.00 49.16 643 VAL A O 1
ATOM 4958 N N . THR A 1 644 ? 13.782 -18.660 -19.360 1.00 47.97 644 THR A N 1
ATOM 4959 C CA . THR A 1 644 ? 13.730 -20.069 -19.789 1.00 47.97 644 THR A CA 1
ATOM 4960 C C . THR A 1 644 ? 12.741 -20.932 -18.997 1.00 47.97 644 THR A C 1
ATOM 4962 O O . THR A 1 644 ? 12.371 -22.002 -19.477 1.00 47.97 644 THR A O 1
ATOM 4965 N N . ALA A 1 645 ? 12.266 -20.471 -17.834 1.00 47.75 645 ALA A N 1
ATOM 4966 C CA . ALA A 1 645 ? 11.224 -21.140 -17.050 1.00 47.75 645 ALA A CA 1
ATOM 4967 C C . ALA A 1 645 ? 9.788 -20.700 -17.410 1.00 47.75 645 ALA A C 1
ATOM 4969 O O . ALA A 1 645 ? 8.807 -21.237 -16.895 1.00 47.75 645 ALA A O 1
ATOM 4970 N N . LEU A 1 646 ? 9.632 -19.727 -18.311 1.00 50.31 646 LEU A N 1
ATOM 4971 C CA . LEU A 1 646 ? 8.334 -19.282 -18.807 1.00 50.31 646 LEU A CA 1
ATOM 4972 C C . LEU A 1 646 ? 8.042 -20.046 -20.105 1.00 50.31 646 LEU A C 1
ATOM 4974 O O . LEU A 1 646 ? 8.691 -19.812 -21.122 1.00 50.31 646 LEU A O 1
ATOM 4978 N N . ARG A 1 647 ? 7.095 -20.999 -20.082 1.00 43.12 647 ARG A N 1
ATOM 4979 C CA . ARG A 1 647 ? 6.710 -21.787 -21.274 1.00 43.12 647 ARG A CA 1
ATOM 4980 C C . ARG A 1 647 ? 6.523 -20.868 -22.506 1.00 43.12 647 ARG A C 1
ATOM 4982 O O . ARG A 1 647 ? 5.772 -19.893 -22.398 1.00 43.12 647 ARG A O 1
ATOM 4989 N N . PRO A 1 648 ? 7.124 -21.176 -23.675 1.00 34.28 648 PRO A N 1
ATOM 4990 C CA . PRO A 1 648 ? 6.915 -20.398 -24.895 1.00 34.28 648 PRO A CA 1
ATOM 4991 C C . PRO A 1 648 ? 5.439 -20.462 -25.309 1.00 34.28 648 PRO A C 1
ATOM 4993 O O . PRO A 1 648 ? 4.916 -21.551 -25.540 1.00 34.28 648 PRO A O 1
ATOM 4996 N N . GLY A 1 649 ? 4.764 -19.311 -25.379 1.00 37.84 649 GLY A N 1
ATOM 4997 C CA . GLY A 1 649 ? 3.361 -19.206 -25.814 1.00 37.84 649 GLY A CA 1
ATOM 4998 C C . GLY A 1 649 ? 2.425 -18.423 -24.887 1.00 37.84 649 GLY A C 1
ATOM 4999 O O . GLY A 1 649 ? 1.269 -18.221 -25.245 1.00 37.84 649 GLY A O 1
ATOM 5000 N N . ALA A 1 650 ? 2.889 -17.954 -23.725 1.00 36.25 650 ALA A N 1
ATOM 5001 C CA . ALA A 1 650 ? 2.125 -17.023 -22.895 1.00 36.25 650 ALA A CA 1
ATOM 5002 C C . ALA A 1 650 ? 2.444 -15.574 -23.300 1.00 36.25 650 ALA A C 1
ATOM 5004 O O . ALA A 1 650 ? 3.449 -15.006 -22.878 1.00 36.25 650 ALA A O 1
ATOM 5005 N N . ASP A 1 651 ? 1.596 -15.012 -24.156 1.00 35.72 651 ASP A N 1
ATOM 5006 C CA . ASP A 1 651 ? 1.556 -13.589 -24.506 1.00 35.72 651 ASP A CA 1
ATOM 5007 C C . ASP A 1 651 ? 1.481 -12.736 -23.216 1.00 35.72 651 ASP A C 1
ATOM 5009 O O . ASP A 1 651 ? 0.668 -13.061 -22.339 1.00 35.72 651 ASP A O 1
ATOM 5013 N N . PRO A 1 652 ? 2.301 -11.683 -23.023 1.00 37.34 652 PRO A N 1
ATOM 5014 C CA . PRO A 1 652 ? 2.218 -10.830 -21.843 1.00 37.34 652 PRO A CA 1
ATOM 5015 C C . PRO A 1 652 ? 0.982 -9.923 -21.928 1.00 37.34 652 PRO A C 1
ATOM 5017 O O . PRO A 1 652 ? 1.070 -8.724 -22.184 1.00 37.34 652 PRO A O 1
ATOM 5020 N N . ALA A 1 653 ? -0.193 -10.483 -21.652 1.00 34.00 653 ALA A N 1
ATOM 5021 C CA . ALA A 1 653 ? -1.375 -9.715 -21.286 1.00 34.00 653 ALA A CA 1
ATOM 5022 C C . ALA A 1 653 ? -1.233 -9.213 -19.836 1.00 34.00 653 ALA A C 1
ATOM 5024 O O . ALA A 1 653 ? -1.939 -9.658 -18.941 1.00 34.00 653 ALA A O 1
ATOM 5025 N N . ALA A 1 654 ? -0.275 -8.316 -19.592 1.00 35.06 654 ALA A N 1
ATOM 5026 C CA . ALA A 1 654 ? -0.135 -7.594 -18.328 1.00 35.06 654 ALA A CA 1
ATOM 5027 C C . ALA A 1 654 ? 0.623 -6.273 -18.546 1.00 35.06 654 ALA A C 1
ATOM 5029 O O . ALA A 1 654 ? 1.688 -6.042 -17.984 1.00 35.06 654 ALA A O 1
ATOM 5030 N N . SER A 1 655 ? 0.087 -5.385 -19.392 1.00 30.11 655 SER A N 1
ATOM 5031 C CA . SER A 1 655 ? 0.575 -3.999 -19.504 1.00 30.11 655 SER A CA 1
ATOM 5032 C C . SER A 1 655 ? -0.214 -3.012 -18.632 1.00 30.11 655 SER A C 1
ATOM 5034 O O . SER A 1 655 ? -0.178 -1.807 -18.875 1.00 30.11 655 SER A O 1
ATOM 5036 N N . SER A 1 656 ? -0.960 -3.482 -17.632 1.00 35.03 656 SER A N 1
ATOM 5037 C CA . SER A 1 656 ? -1.753 -2.603 -16.769 1.00 35.03 656 SER A CA 1
ATOM 5038 C C . SER A 1 656 ? -1.859 -3.164 -15.356 1.00 35.03 656 SER A C 1
ATOM 5040 O O . SER A 1 656 ? -2.840 -3.824 -15.061 1.00 35.03 656 SER A O 1
ATOM 5042 N N . LEU A 1 657 ? -0.835 -2.943 -14.527 1.00 33.47 657 LEU A N 1
ATOM 5043 C CA . LEU A 1 657 ? -0.753 -3.077 -13.053 1.00 33.47 657 LEU A CA 1
ATOM 5044 C C . LEU A 1 657 ? 0.769 -3.099 -12.788 1.00 33.47 657 LEU A C 1
ATOM 5046 O O . LEU A 1 657 ? 1.449 -3.976 -13.290 1.00 33.47 657 LEU A O 1
ATOM 5050 N N . VAL A 1 658 ? 1.443 -2.142 -12.151 1.00 37.41 658 VAL A N 1
ATOM 5051 C CA . VAL A 1 658 ? 1.171 -1.433 -10.901 1.00 37.41 658 VAL A CA 1
ATOM 5052 C C . VAL A 1 658 ? 1.940 -0.103 -10.945 1.00 37.41 658 VAL A C 1
ATOM 5054 O O . VAL A 1 658 ? 3.066 -0.041 -11.439 1.00 37.41 658 VAL A O 1
ATOM 5057 N N . ALA A 1 659 ? 1.375 0.963 -10.376 1.00 34.62 659 ALA A N 1
ATOM 5058 C CA . ALA A 1 659 ? 2.128 2.146 -9.958 1.00 34.62 659 ALA A CA 1
ATOM 5059 C C . ALA A 1 659 ? 3.057 1.776 -8.782 1.00 34.62 659 ALA A C 1
ATOM 5061 O O . ALA A 1 659 ? 2.825 2.167 -7.642 1.00 34.62 659 ALA A O 1
ATOM 5062 N N . SER A 1 660 ? 4.057 0.926 -9.023 1.00 38.88 660 SER A N 1
ATOM 5063 C CA . SER A 1 660 ? 5.020 0.512 -8.006 1.00 38.88 660 SER A CA 1
ATOM 5064 C C . SER A 1 660 ? 6.164 1.519 -7.967 1.00 38.88 660 SER A C 1
ATOM 5066 O O . SER A 1 660 ? 6.728 1.867 -9.006 1.00 38.88 660 SER A O 1
ATOM 5068 N N . THR A 1 661 ? 6.523 1.986 -6.775 1.00 40.38 661 THR A N 1
ATOM 5069 C CA . THR A 1 661 ? 7.665 2.878 -6.534 1.00 40.38 661 THR A CA 1
ATOM 5070 C C . THR A 1 661 ? 8.746 2.151 -5.731 1.00 40.38 661 THR A C 1
ATOM 5072 O O . THR A 1 661 ? 8.493 1.134 -5.082 1.00 40.38 661 THR A O 1
ATOM 5075 N N . GLY A 1 662 ? 9.980 2.656 -5.783 1.00 55.56 662 GLY A N 1
ATOM 5076 C CA . GLY A 1 662 ? 11.056 2.197 -4.905 1.00 55.56 662 GLY A CA 1
ATOM 5077 C C . GLY A 1 662 ? 11.515 0.746 -5.149 1.00 55.56 662 GLY A C 1
ATOM 5078 O O . GLY A 1 662 ? 11.614 0.322 -6.304 1.00 55.56 662 GLY A O 1
ATOM 5079 N N . PRO A 1 663 ? 11.835 -0.021 -4.086 1.00 50.03 663 PRO A N 1
ATOM 5080 C CA . PRO A 1 663 ? 12.442 -1.349 -4.205 1.00 50.03 663 PRO A CA 1
ATOM 5081 C C . PRO A 1 663 ? 11.596 -2.374 -4.977 1.00 50.03 663 PRO A C 1
ATOM 5083 O O . PRO A 1 663 ? 12.158 -3.206 -5.683 1.00 50.03 663 PRO A O 1
ATOM 5086 N N . LEU A 1 664 ? 10.263 -2.267 -4.916 1.00 57.47 664 LEU A N 1
ATOM 5087 C CA . LEU A 1 664 ? 9.344 -3.157 -5.635 1.00 57.47 664 LEU A CA 1
ATOM 5088 C C . LEU A 1 664 ? 9.444 -2.984 -7.158 1.00 57.47 664 LEU A C 1
ATOM 5090 O O . LEU A 1 664 ? 9.490 -3.963 -7.899 1.00 57.47 664 LEU A O 1
ATOM 5094 N N . LYS A 1 665 ? 9.559 -1.732 -7.621 1.00 65.31 665 LYS A N 1
ATOM 5095 C CA . LYS A 1 665 ? 9.779 -1.423 -9.039 1.00 65.31 665 LYS A CA 1
ATOM 5096 C C . LYS A 1 665 ? 11.113 -1.991 -9.528 1.00 65.31 665 LYS A C 1
ATOM 5098 O O . LYS A 1 665 ? 11.146 -2.624 -10.576 1.00 65.31 665 LYS A O 1
ATOM 5103 N N . ARG A 1 666 ? 12.186 -1.828 -8.738 1.00 63.62 666 ARG A N 1
ATOM 5104 C CA . ARG A 1 666 ? 13.505 -2.406 -9.058 1.00 63.62 666 ARG A CA 1
ATOM 5105 C C . ARG A 1 666 ? 13.428 -3.922 -9.213 1.00 63.62 666 ARG A C 1
ATOM 5107 O O . ARG A 1 666 ? 13.984 -4.440 -10.172 1.00 63.62 666 ARG A O 1
ATOM 5114 N N . GLY A 1 667 ? 12.716 -4.609 -8.317 1.00 58.09 667 GLY A N 1
ATOM 5115 C CA . GLY A 1 667 ? 12.490 -6.053 -8.419 1.00 58.09 667 GLY A CA 1
ATOM 5116 C C . GLY A 1 667 ? 11.793 -6.450 -9.725 1.00 58.09 667 GLY A C 1
ATOM 5117 O O . GLY A 1 667 ? 12.268 -7.329 -10.440 1.00 58.09 667 GLY A O 1
ATOM 5118 N N . LEU A 1 668 ? 10.704 -5.759 -10.078 1.00 61.69 668 LEU A N 1
ATOM 5119 C CA . LEU A 1 668 ? 9.958 -6.002 -11.323 1.00 61.69 668 LEU A CA 1
ATOM 5120 C C . LEU A 1 668 ? 10.785 -5.715 -12.590 1.00 61.69 668 LEU A C 1
ATOM 5122 O O . LEU A 1 668 ? 10.605 -6.377 -13.612 1.00 61.69 668 LEU A O 1
ATOM 5126 N N . GLU A 1 669 ? 11.720 -4.767 -12.520 1.00 68.44 669 GLU A N 1
ATOM 5127 C CA . GLU A 1 669 ? 12.653 -4.415 -13.600 1.00 68.44 669 GLU A CA 1
ATOM 5128 C C . GLU A 1 669 ? 13.889 -5.339 -13.666 1.00 68.44 669 GLU A C 1
ATOM 5130 O O . GLU A 1 669 ? 14.752 -5.150 -14.522 1.00 68.44 669 GLU A O 1
ATOM 5135 N N . GLY A 1 670 ? 13.959 -6.373 -12.815 1.00 62.72 670 GLY A N 1
ATOM 5136 C CA . GLY A 1 670 ? 15.018 -7.392 -12.822 1.00 62.72 670 GLY A CA 1
ATOM 5137 C C . GLY A 1 670 ? 16.171 -7.144 -11.844 1.00 62.72 670 GLY A C 1
ATOM 5138 O O . GLY A 1 670 ? 17.162 -7.871 -11.877 1.00 62.72 670 GLY A O 1
ATOM 5139 N N . GLY A 1 671 ? 16.064 -6.140 -10.974 1.00 70.56 671 GLY A N 1
ATOM 5140 C CA . GLY A 1 671 ? 16.998 -5.907 -9.874 1.00 70.56 671 GLY A CA 1
ATOM 5141 C C . GLY A 1 671 ? 16.775 -6.851 -8.687 1.00 70.56 671 GLY A C 1
ATOM 5142 O O . GLY A 1 671 ? 15.718 -7.461 -8.541 1.00 70.56 671 GLY A O 1
ATOM 5143 N N . ALA A 1 672 ? 17.777 -6.943 -7.813 1.00 72.69 672 ALA A N 1
ATOM 5144 C CA . ALA A 1 672 ? 17.676 -7.673 -6.555 1.00 72.69 672 ALA A CA 1
ATOM 5145 C C . ALA A 1 672 ? 16.968 -6.855 -5.465 1.00 72.69 672 ALA A C 1
ATOM 5147 O O . ALA A 1 672 ? 17.178 -5.644 -5.340 1.00 72.69 672 ALA A O 1
ATOM 5148 N N . LEU A 1 673 ? 16.156 -7.535 -4.657 1.00 79.75 673 LEU A N 1
ATOM 5149 C CA . LEU A 1 673 ? 15.481 -6.994 -3.480 1.00 79.75 673 LEU A CA 1
ATOM 5150 C C . LEU A 1 673 ? 15.731 -7.915 -2.284 1.00 79.75 673 LEU A C 1
ATOM 5152 O O . LEU A 1 673 ? 15.412 -9.094 -2.365 1.00 79.75 673 LEU A O 1
ATOM 5156 N N . ILE A 1 674 ? 16.226 -7.397 -1.161 1.00 82.38 674 ILE A N 1
ATOM 5157 C CA . ILE A 1 674 ? 16.252 -8.163 0.093 1.00 82.38 674 ILE A CA 1
ATOM 5158 C C . ILE A 1 674 ? 14.899 -8.011 0.795 1.00 82.38 674 ILE A C 1
ATOM 5160 O O . ILE A 1 674 ? 14.445 -6.890 1.039 1.00 82.38 674 ILE A O 1
ATOM 5164 N N . TYR A 1 675 ? 14.245 -9.130 1.118 1.00 84.44 675 TYR A N 1
ATOM 5165 C CA . TYR A 1 675 ? 12.889 -9.116 1.678 1.00 84.44 675 TYR A CA 1
ATOM 5166 C C . TYR A 1 675 ? 12.800 -8.348 3.009 1.00 84.44 675 TYR A C 1
ATOM 5168 O O . TYR A 1 675 ? 11.927 -7.496 3.177 1.00 84.44 675 TYR A O 1
ATOM 5176 N N . GLY A 1 676 ? 13.736 -8.572 3.932 1.00 79.38 676 GLY A N 1
ATOM 5177 C CA . GLY A 1 676 ? 13.751 -7.914 5.239 1.00 79.38 676 GLY A CA 1
ATOM 5178 C C . GLY A 1 676 ? 13.876 -6.392 5.167 1.00 79.38 676 GLY A C 1
ATOM 5179 O O . GLY A 1 676 ? 13.236 -5.691 5.948 1.00 79.38 676 GLY A O 1
ATOM 5180 N N . GLU A 1 677 ? 14.620 -5.857 4.192 1.00 76.12 677 GLU A N 1
ATOM 5181 C CA . GLU A 1 677 ? 14.699 -4.408 3.954 1.00 76.12 677 GLU A CA 1
ATOM 5182 C C . GLU A 1 677 ? 13.356 -3.843 3.482 1.00 76.12 677 GLU A C 1
ATOM 5184 O O . GLU A 1 677 ? 12.921 -2.785 3.943 1.00 76.12 677 GLU A O 1
ATOM 5189 N N . HIS A 1 678 ? 12.686 -4.561 2.575 1.00 78.00 678 HIS A N 1
ATOM 5190 C CA . HIS A 1 678 ? 11.362 -4.192 2.083 1.00 78.00 678 HIS A CA 1
ATOM 5191 C C . HIS A 1 678 ? 10.332 -4.169 3.214 1.00 78.00 678 HIS A C 1
ATOM 5193 O O . HIS A 1 678 ? 9.600 -3.188 3.363 1.00 78.00 678 HIS A O 1
ATOM 5199 N N . LEU A 1 679 ? 10.308 -5.229 4.027 1.00 78.12 679 LEU A N 1
ATOM 5200 C CA . LEU A 1 679 ? 9.396 -5.368 5.155 1.00 78.12 679 LEU A CA 1
ATOM 5201 C C . LEU A 1 679 ? 9.652 -4.289 6.213 1.00 78.12 679 LEU A C 1
ATOM 5203 O O . LEU A 1 679 ? 8.722 -3.593 6.618 1.00 78.12 679 LEU A O 1
ATOM 5207 N N . PHE A 1 680 ? 10.908 -4.097 6.626 1.00 71.69 680 PHE A N 1
ATOM 5208 C CA . PHE A 1 680 ? 11.248 -3.137 7.676 1.00 71.69 680 PHE A CA 1
ATOM 5209 C C . PHE A 1 680 ? 10.902 -1.697 7.271 1.00 71.69 680 PHE A C 1
ATOM 5211 O O . PHE A 1 680 ? 10.315 -0.962 8.062 1.00 71.69 680 PHE A O 1
ATOM 5218 N N . ALA A 1 681 ? 11.144 -1.316 6.011 1.00 67.06 681 ALA A N 1
ATOM 5219 C CA . ALA A 1 681 ? 10.761 -0.000 5.493 1.00 67.06 681 ALA A CA 1
ATOM 5220 C C . ALA A 1 681 ? 9.238 0.250 5.510 1.00 67.06 681 ALA A C 1
ATOM 5222 O O . ALA A 1 681 ? 8.806 1.401 5.589 1.00 67.06 681 ALA A O 1
ATOM 5223 N N . LYS A 1 682 ? 8.418 -0.805 5.427 1.00 67.12 682 LYS A N 1
ATOM 5224 C CA . LYS A 1 682 ? 6.949 -0.722 5.488 1.00 67.12 682 LYS A CA 1
ATOM 5225 C C . LYS A 1 682 ? 6.419 -0.715 6.923 1.00 67.12 682 LYS A C 1
ATOM 5227 O O . LYS A 1 682 ? 5.457 -0.004 7.199 1.00 67.12 682 LYS A O 1
ATOM 5232 N N . VAL A 1 683 ? 7.042 -1.480 7.819 1.00 62.66 683 VAL A N 1
ATOM 5233 C CA . VAL A 1 683 ? 6.616 -1.640 9.221 1.00 62.66 683 VAL A CA 1
ATOM 5234 C C . VAL A 1 683 ? 7.053 -0.454 10.094 1.00 62.66 683 VAL A C 1
ATOM 5236 O O . VAL A 1 683 ? 6.255 0.046 10.888 1.00 62.66 683 VAL A O 1
ATOM 5239 N N . ASP A 1 684 ? 8.272 0.068 9.913 1.00 50.88 684 ASP A N 1
ATOM 5240 C CA . ASP A 1 684 ? 8.796 1.203 10.695 1.00 50.88 684 ASP A CA 1
ATOM 5241 C C . ASP A 1 684 ? 8.028 2.512 10.422 1.00 50.88 684 ASP A C 1
ATOM 5243 O O . ASP A 1 684 ? 7.723 3.284 11.334 1.00 50.88 684 ASP A O 1
ATOM 5247 N N . TYR A 1 685 ? 7.584 2.718 9.176 1.00 37.09 685 TYR A N 1
ATOM 5248 C CA . TYR A 1 685 ? 6.717 3.846 8.808 1.00 37.09 685 TYR A CA 1
ATOM 5249 C C . TYR A 1 685 ? 5.332 3.784 9.484 1.00 37.09 685 TYR A C 1
ATOM 5251 O O . TYR A 1 685 ? 4.680 4.813 9.653 1.00 37.09 685 TYR A O 1
ATOM 5259 N N . GLY A 1 686 ? 4.876 2.587 9.874 1.00 34.56 686 GLY A N 1
ATOM 5260 C CA . GLY A 1 686 ? 3.611 2.380 10.582 1.00 34.56 686 GLY A CA 1
ATOM 5261 C C . GLY A 1 686 ? 3.706 2.676 12.082 1.00 34.56 686 GLY A C 1
ATOM 5262 O O . GLY A 1 686 ? 2.852 3.378 12.622 1.00 34.56 686 GLY A O 1
ATOM 5263 N N . HIS A 1 687 ? 4.761 2.201 12.756 1.00 34.28 687 HIS A N 1
ATOM 5264 C CA . HIS A 1 687 ? 4.894 2.303 14.220 1.00 34.28 687 HIS A CA 1
ATOM 5265 C C . HIS A 1 687 ? 5.497 3.621 14.724 1.00 34.28 687 HIS A C 1
ATOM 5267 O O . HIS A 1 687 ? 5.126 4.083 15.803 1.00 34.28 687 HIS A O 1
ATOM 5273 N N . SER A 1 688 ? 6.361 4.280 13.945 1.00 29.00 688 SER A N 1
ATOM 5274 C CA . SER A 1 688 ? 6.914 5.601 14.302 1.00 29.00 688 SER A CA 1
ATOM 5275 C C . SER A 1 688 ? 5.852 6.714 14.386 1.00 29.00 688 SER A C 1
ATOM 5277 O O . SER A 1 688 ? 6.119 7.786 14.926 1.00 29.00 688 SER A O 1
ATOM 5279 N N . SER A 1 689 ? 4.618 6.442 13.941 1.00 26.31 689 SER A N 1
ATOM 5280 C CA . SER A 1 689 ? 3.470 7.352 14.037 1.00 26.31 689 SER A CA 1
ATOM 5281 C C . SER A 1 689 ? 2.729 7.341 15.393 1.00 26.31 689 SER A C 1
ATOM 5283 O O . SER A 1 689 ? 1.841 8.168 15.595 1.00 26.31 689 SER A O 1
ATOM 5285 N N . LEU A 1 690 ? 3.086 6.451 16.336 1.00 31.11 690 LEU A N 1
ATOM 5286 C CA . LEU A 1 690 ? 2.317 6.201 17.574 1.00 31.11 690 LEU A CA 1
ATOM 5287 C C . LEU A 1 690 ? 2.970 6.686 18.886 1.00 31.11 690 LEU A C 1
ATOM 5289 O O . LEU A 1 690 ? 2.293 6.735 19.911 1.00 31.11 690 LEU A O 1
ATOM 5293 N N . ALA A 1 691 ? 4.240 7.103 18.887 1.00 25.06 691 ALA A N 1
ATOM 5294 C CA . ALA A 1 691 ? 4.927 7.540 20.114 1.00 25.06 691 ALA A CA 1
ATOM 5295 C C . ALA A 1 691 ? 4.614 8.992 20.553 1.00 25.06 691 ALA A C 1
ATOM 5297 O O . ALA A 1 691 ? 5.098 9.431 21.594 1.00 25.06 691 ALA A O 1
ATOM 5298 N N . ALA A 1 692 ? 3.786 9.734 19.812 1.00 27.22 692 ALA A N 1
ATOM 5299 C CA . ALA A 1 692 ? 3.453 11.131 20.103 1.00 27.22 692 ALA A CA 1
ATOM 5300 C C . ALA A 1 692 ? 1.934 11.343 20.206 1.00 27.22 692 ALA A C 1
ATOM 5302 O O . ALA A 1 692 ? 1.342 11.989 19.349 1.00 27.22 692 ALA A O 1
ATOM 5303 N N . GLN A 1 693 ? 1.273 10.773 21.221 1.00 30.50 693 GLN A N 1
ATOM 5304 C CA . GLN A 1 693 ? -0.105 11.159 21.566 1.00 30.50 693 GLN A CA 1
ATOM 5305 C C . GLN A 1 693 ? -0.473 10.785 23.018 1.00 30.50 693 GLN A C 1
ATOM 5307 O O . GLN A 1 693 ? -1.145 9.793 23.289 1.00 30.50 693 GLN A O 1
ATOM 5312 N N . LYS A 1 694 ? -0.064 11.626 23.975 1.00 30.56 694 LYS A N 1
ATOM 5313 C CA . LYS A 1 694 ? -0.767 11.805 25.256 1.00 30.56 694 LYS A CA 1
ATOM 5314 C C . LYS A 1 694 ? -1.189 13.269 25.316 1.00 30.56 694 LYS A C 1
ATOM 5316 O O . LYS A 1 694 ? -0.336 14.139 25.374 1.00 30.56 694 LYS A O 1
ATOM 5321 N N . GLY A 1 695 ? -2.495 13.526 25.258 1.00 38.25 695 GLY A N 1
ATOM 5322 C CA . GLY A 1 695 ? -3.058 14.874 25.301 1.00 38.25 695 GLY A CA 1
ATOM 5323 C C . GLY A 1 695 ? -2.932 15.508 26.684 1.00 38.25 695 GLY A C 1
ATOM 5324 O O . GLY A 1 695 ? -3.862 15.435 27.483 1.00 38.25 695 GLY A O 1
ATOM 5325 N N . SER A 1 696 ? -1.806 16.156 26.964 1.00 40.53 696 SER A N 1
ATOM 5326 C CA . SER A 1 696 ? -1.826 17.343 27.813 1.00 40.53 696 SER A CA 1
ATOM 5327 C C . SER A 1 696 ? -2.318 18.501 26.945 1.00 40.53 696 SER A C 1
ATOM 5329 O O . SER A 1 696 ? -1.846 18.668 25.826 1.00 40.53 696 SER A O 1
ATOM 5331 N N . GLY A 1 697 ? -3.243 19.333 27.432 1.00 52.41 697 GLY A N 1
ATOM 5332 C CA . GLY A 1 697 ? -3.587 20.627 26.805 1.00 52.41 697 GLY A CA 1
ATOM 5333 C C . GLY A 1 697 ? -2.435 21.646 26.854 1.00 52.41 697 GLY A C 1
ATOM 5334 O O . GLY A 1 697 ? -2.659 22.852 26.924 1.00 52.41 697 GLY A O 1
ATOM 5335 N N . GLU A 1 698 ? -1.207 21.135 26.897 1.00 63.72 698 GLU A N 1
ATOM 5336 C CA . GLU A 1 698 ? 0.049 21.828 27.051 1.00 63.72 698 GLU A CA 1
ATOM 5337 C C . GLU A 1 698 ? 1.096 21.119 26.183 1.00 63.72 698 GLU A C 1
ATOM 5339 O O . GLU A 1 698 ? 1.355 19.930 26.382 1.00 63.72 698 GLU A O 1
ATOM 5344 N N . ILE A 1 699 ? 1.687 21.853 25.239 1.00 73.44 699 ILE A N 1
ATOM 5345 C CA . ILE A 1 699 ? 2.873 21.441 24.476 1.00 73.44 699 ILE A CA 1
ATOM 5346 C C . ILE A 1 699 ? 4.089 22.041 25.167 1.00 73.44 699 ILE A C 1
ATOM 5348 O O . ILE A 1 699 ? 4.103 23.242 25.445 1.00 73.44 699 ILE A O 1
ATOM 5352 N N . ARG A 1 700 ? 5.142 21.245 25.358 1.00 82.00 700 ARG A N 1
ATOM 5353 C CA . ARG A 1 700 ? 6.466 21.743 25.747 1.00 82.00 700 ARG A CA 1
ATOM 5354 C C . ARG A 1 700 ? 7.509 21.240 24.758 1.00 82.00 700 ARG A C 1
ATOM 5356 O O . ARG A 1 700 ? 7.704 20.035 24.624 1.00 82.00 700 ARG A O 1
ATOM 5363 N N . THR A 1 701 ? 8.203 22.152 24.085 1.00 80.06 701 THR A N 1
ATOM 5364 C CA . THR A 1 701 ? 9.322 21.771 23.211 1.00 80.06 701 THR A CA 1
ATOM 5365 C C . THR A 1 701 ? 10.513 21.267 24.040 1.00 80.06 701 THR A C 1
ATOM 5367 O O . THR A 1 701 ? 10.652 21.652 25.205 1.00 80.06 701 THR A O 1
ATOM 5370 N N . PRO A 1 702 ? 11.427 20.465 23.462 1.00 73.50 702 PRO A N 1
ATOM 5371 C CA . PRO A 1 702 ? 12.703 20.163 24.102 1.00 73.50 702 PRO A CA 1
ATOM 5372 C C . PRO A 1 702 ? 13.477 21.445 24.433 1.00 73.50 702 PRO A C 1
ATOM 5374 O O . PRO A 1 702 ? 13.475 22.392 23.637 1.00 73.50 702 PRO A O 1
ATOM 5377 N N . THR A 1 703 ? 14.154 21.457 25.581 1.00 78.94 703 THR A N 1
ATOM 5378 C CA . THR A 1 703 ? 15.140 22.490 25.911 1.00 78.94 703 THR A CA 1
ATOM 5379 C C . THR A 1 703 ? 16.359 22.300 25.014 1.00 78.94 703 THR A C 1
ATOM 5381 O O . THR A 1 703 ? 16.873 21.187 24.880 1.00 78.94 703 THR A O 1
ATOM 5384 N N . LEU A 1 704 ? 16.818 23.370 24.367 1.00 69.62 704 LEU A N 1
ATOM 5385 C CA . LEU A 1 704 ? 18.011 23.328 23.527 1.00 69.62 704 LEU A CA 1
ATOM 5386 C C . LEU A 1 704 ? 19.197 23.935 24.277 1.00 69.62 704 LEU A C 1
ATOM 5388 O O . LEU A 1 704 ? 19.331 25.151 24.312 1.00 69.62 704 LEU A O 1
ATOM 5392 N N . SER A 1 705 ? 20.062 23.096 24.845 1.00 66.25 705 SER A N 1
ATOM 5393 C CA . SER A 1 705 ? 21.150 23.573 25.704 1.00 66.25 705 SER A CA 1
ATOM 5394 C C . SER A 1 705 ? 22.299 24.250 24.946 1.00 66.25 705 SER A C 1
ATOM 5396 O O . SER A 1 705 ? 22.772 23.755 23.919 1.00 66.25 705 SER A O 1
ATOM 5398 N N . ASN A 1 706 ? 22.825 25.330 25.519 1.00 58.31 706 ASN A N 1
ATOM 5399 C CA . ASN A 1 706 ? 23.994 26.095 25.093 1.00 58.31 706 ASN A CA 1
ATOM 5400 C C . ASN A 1 706 ? 23.903 26.681 23.673 1.00 58.31 706 ASN A C 1
ATOM 5402 O O . ASN A 1 706 ? 24.902 26.745 22.942 1.00 58.31 706 ASN A O 1
ATOM 5406 N N . ILE A 1 707 ? 22.718 27.134 23.256 1.00 59.19 707 ILE A N 1
ATOM 5407 C CA . ILE A 1 707 ? 22.522 27.669 21.905 1.00 59.19 707 ILE A CA 1
ATOM 5408 C C . ILE A 1 707 ? 23.104 29.087 21.806 1.00 59.19 707 ILE A C 1
ATOM 5410 O O . ILE A 1 707 ? 22.734 29.996 22.542 1.00 59.19 707 ILE A O 1
ATOM 5414 N N . ARG A 1 708 ? 23.979 29.305 20.813 1.00 57.28 708 ARG A N 1
ATOM 5415 C CA . ARG A 1 708 ? 24.502 30.636 20.426 1.00 57.28 708 ARG A CA 1
ATOM 5416 C C . ARG A 1 708 ? 23.901 31.184 19.124 1.00 57.28 708 ARG A C 1
ATOM 5418 O O . ARG A 1 708 ? 24.351 32.206 18.611 1.00 57.28 708 ARG A O 1
ATOM 5425 N N . ALA A 1 709 ? 22.928 30.483 18.543 1.00 58.84 709 ALA A N 1
ATOM 5426 C CA . ALA A 1 709 ? 22.379 30.799 17.228 1.00 58.84 709 ALA A CA 1
ATOM 5427 C C . ALA A 1 709 ? 21.396 31.984 17.273 1.00 58.84 709 ALA A C 1
ATOM 5429 O O . ALA A 1 709 ? 20.527 32.050 18.136 1.00 58.84 709 ALA A O 1
ATOM 5430 N N . GLU A 1 710 ? 21.470 32.888 16.286 1.00 63.81 710 GLU A N 1
ATOM 5431 C CA . GLU A 1 710 ? 20.498 33.992 16.136 1.00 63.81 710 GLU A CA 1
ATOM 5432 C C . GLU A 1 710 ? 19.073 33.510 15.812 1.00 63.81 710 GLU A C 1
ATOM 5434 O O . GLU A 1 710 ? 18.098 34.238 16.028 1.00 63.81 710 GLU A O 1
ATOM 5439 N N . VAL A 1 711 ? 18.967 32.302 15.251 1.00 69.94 711 VAL A N 1
ATOM 5440 C CA . VAL A 1 711 ? 17.719 31.627 14.898 1.00 69.94 711 VAL A CA 1
ATOM 5441 C C . VAL A 1 711 ? 17.736 30.243 15.528 1.00 69.94 711 VAL A C 1
ATOM 5443 O O . VAL A 1 711 ? 18.562 29.403 15.173 1.00 69.94 711 VAL A O 1
ATOM 5446 N N . ILE A 1 712 ? 16.800 30.015 16.439 1.00 77.19 712 ILE A N 1
ATOM 5447 C CA . ILE A 1 712 ? 16.574 28.739 17.111 1.00 77.19 712 ILE A CA 1
ATOM 5448 C C . ILE A 1 712 ? 15.552 27.953 16.299 1.00 77.19 712 ILE A C 1
ATOM 5450 O O . ILE A 1 712 ? 14.589 28.537 15.800 1.00 77.19 712 ILE A O 1
ATOM 5454 N N . LYS A 1 713 ? 15.749 26.642 16.157 1.00 78.44 713 LYS A N 1
ATOM 5455 C CA . LYS A 1 713 ? 14.805 25.750 15.477 1.00 78.44 713 LYS A CA 1
ATOM 5456 C C . LYS A 1 713 ? 14.470 24.576 16.384 1.00 78.44 713 LYS A C 1
ATOM 5458 O O . LYS A 1 713 ? 15.368 23.809 16.714 1.00 78.44 713 LYS A O 1
ATOM 5463 N N . TRP A 1 714 ? 13.194 24.431 16.726 1.00 76.56 714 TRP A N 1
ATOM 5464 C CA . TRP A 1 714 ? 12.688 23.243 17.418 1.00 76.56 714 TRP A CA 1
ATOM 5465 C C . TRP A 1 714 ? 12.090 22.247 16.424 1.00 76.56 714 TRP A C 1
ATOM 5467 O O . TRP A 1 714 ? 12.345 21.055 16.545 1.00 76.56 714 TRP A O 1
ATOM 5477 N N . ASN A 1 715 ? 11.337 22.727 15.422 1.00 74.81 715 ASN A N 1
ATOM 5478 C CA . ASN A 1 715 ? 10.512 21.897 14.530 1.00 74.81 715 ASN A CA 1
ATOM 5479 C C . ASN A 1 715 ? 9.678 20.854 15.298 1.00 74.81 715 ASN A C 1
ATOM 5481 O O . ASN A 1 715 ? 9.505 19.725 14.843 1.00 74.81 715 ASN A O 1
ATOM 5485 N N . HIS A 1 716 ? 9.201 21.233 16.484 1.00 65.25 716 HIS A N 1
ATOM 5486 C CA . HIS A 1 716 ? 8.442 20.357 17.367 1.00 65.25 716 HIS A CA 1
ATOM 5487 C C . HIS A 1 716 ? 6.984 20.360 16.929 1.00 65.25 716 HIS A C 1
ATOM 5489 O O . HIS A 1 716 ? 6.401 21.434 16.791 1.00 65.25 716 HIS A O 1
ATOM 5495 N N . LEU A 1 717 ? 6.416 19.181 16.702 1.00 78.44 717 LEU A N 1
ATOM 5496 C CA . LEU A 1 717 ? 5.054 18.998 16.208 1.00 78.44 717 LEU A CA 1
ATOM 5497 C C . LEU A 1 717 ? 4.251 18.200 17.223 1.00 78.44 717 LEU A C 1
ATOM 5499 O O . LEU A 1 717 ? 4.689 17.142 17.670 1.00 78.44 717 LEU A O 1
ATOM 5503 N N . GLU A 1 718 ? 3.060 18.688 17.551 1.00 74.56 718 GLU A N 1
ATOM 5504 C CA . GLU A 1 718 ? 2.169 18.031 18.498 1.00 74.56 718 GLU A CA 1
ATOM 5505 C C . GLU A 1 718 ? 0.703 18.377 18.203 1.00 74.56 718 GLU A C 1
ATOM 5507 O O . GLU A 1 718 ? 0.407 19.406 17.596 1.00 74.56 718 GLU A O 1
ATOM 5512 N N . LYS A 1 719 ? -0.235 17.503 18.586 1.00 79.81 719 LYS A N 1
ATOM 5513 C CA . LYS A 1 719 ? -1.672 17.689 18.316 1.00 79.81 719 LYS A CA 1
ATOM 5514 C C . LYS A 1 719 ? -2.416 18.102 19.584 1.00 79.81 719 LYS A C 1
ATOM 5516 O O . LYS A 1 719 ? -2.277 17.438 20.607 1.00 79.81 719 LYS A O 1
ATOM 5521 N N . ILE A 1 720 ? -3.243 19.143 19.494 1.00 77.44 720 ILE A N 1
ATOM 5522 C CA . ILE A 1 720 ? -4.062 19.684 20.589 1.00 77.44 720 ILE A CA 1
ATOM 5523 C C . ILE A 1 720 ? -5.553 19.594 20.226 1.00 77.44 720 ILE A C 1
ATOM 5525 O O . ILE A 1 720 ? -5.924 19.730 19.064 1.00 77.44 720 ILE A O 1
ATOM 5529 N N . GLN A 1 721 ? -6.408 19.378 21.230 1.00 80.19 721 GLN A N 1
ATOM 5530 C CA . GLN A 1 721 ? -7.864 19.537 21.117 1.00 80.19 721 GLN A CA 1
ATOM 5531 C C . GLN A 1 721 ? -8.281 20.953 21.532 1.00 80.19 721 GLN A C 1
ATOM 5533 O O . GLN A 1 721 ? -7.841 21.433 22.577 1.00 80.19 721 GLN A O 1
ATOM 5538 N N . LEU A 1 722 ? -9.140 21.589 20.738 1.00 76.00 722 LEU A N 1
ATOM 5539 C CA . LEU A 1 722 ? -9.696 22.923 20.958 1.00 76.00 722 LEU A CA 1
ATOM 5540 C C . LEU A 1 722 ? -11.221 22.888 20.886 1.00 76.00 722 LEU A C 1
ATOM 5542 O O . LEU A 1 722 ? -11.803 22.096 20.148 1.00 76.00 722 LEU A O 1
ATOM 5546 N N . LYS A 1 723 ? -11.865 23.806 21.595 1.00 81.25 723 LYS A N 1
ATOM 5547 C CA . LYS A 1 723 ? -13.280 24.134 21.432 1.00 81.25 723 LYS A CA 1
ATOM 5548 C C . LYS A 1 723 ? -13.444 25.424 20.651 1.00 81.25 723 LYS A C 1
ATOM 5550 O O . LYS A 1 723 ? -12.537 26.256 20.580 1.00 81.25 723 LYS A O 1
ATOM 5555 N N . HIS A 1 724 ? -14.634 25.606 20.086 1.00 77.19 724 HIS A N 1
ATOM 5556 C CA . HIS A 1 724 ? -14.978 26.838 19.391 1.00 77.19 724 HIS A CA 1
ATOM 5557 C C . HIS A 1 724 ? -14.744 28.071 20.286 1.00 77.19 724 HIS A C 1
ATOM 5559 O O . HIS A 1 724 ? -15.437 28.263 21.286 1.00 77.19 724 HIS A O 1
ATOM 5565 N N . GLY A 1 725 ? -13.807 28.936 19.888 1.00 73.88 725 GLY A N 1
ATOM 5566 C CA . GLY A 1 725 ? -13.447 30.164 20.608 1.00 73.88 725 GLY A CA 1
ATOM 5567 C C . GLY A 1 725 ? -12.187 30.076 21.479 1.00 73.88 725 GLY A C 1
ATOM 5568 O O . GLY A 1 725 ? -11.763 31.110 22.005 1.00 73.88 725 GLY A O 1
ATOM 5569 N N . ASP A 1 726 ? -11.568 28.898 21.598 1.00 83.12 726 ASP A N 1
ATOM 5570 C CA . ASP A 1 726 ? -10.294 28.723 22.301 1.00 83.12 726 ASP A CA 1
ATOM 5571 C C . ASP A 1 726 ? -9.129 29.411 21.568 1.00 83.12 726 ASP A C 1
ATOM 5573 O O . ASP A 1 726 ? -9.111 29.561 20.348 1.00 83.12 726 ASP A O 1
ATOM 5577 N N . SER A 1 727 ? -8.115 29.841 22.310 1.00 85.25 727 SER A N 1
ATOM 5578 C CA . SER A 1 727 ? -6.873 30.409 21.779 1.00 85.25 727 SER A CA 1
ATOM 5579 C C . SER A 1 727 ? -5.668 29.571 22.205 1.00 85.25 727 SER A C 1
ATOM 5581 O O . SER A 1 727 ? -5.700 28.884 23.226 1.00 85.25 727 SER A O 1
ATOM 5583 N N . LEU A 1 728 ? -4.595 29.635 21.416 1.00 89.44 728 LEU A N 1
ATOM 5584 C CA . LEU A 1 728 ? -3.308 29.022 21.737 1.00 89.44 728 LEU A CA 1
ATOM 5585 C C . LEU A 1 728 ? -2.342 30.094 22.239 1.00 89.44 728 LEU A C 1
ATOM 5587 O O . LEU A 1 728 ? -1.938 30.984 21.487 1.00 89.44 728 LEU A O 1
ATOM 5591 N N . ASP A 1 729 ? -1.946 29.988 23.502 1.00 89.12 729 ASP A N 1
ATOM 5592 C CA . ASP A 1 729 ? -0.985 30.881 24.140 1.00 89.12 729 ASP A CA 1
ATOM 5593 C C . ASP A 1 729 ? 0.398 30.240 24.155 1.00 89.12 729 ASP A C 1
ATOM 5595 O O . ASP A 1 729 ? 0.611 29.226 24.812 1.00 89.12 729 ASP A O 1
ATOM 5599 N N . PHE A 1 730 ? 1.355 30.841 23.452 1.00 91.81 730 PHE A N 1
ATOM 5600 C CA . PHE A 1 730 ? 2.753 30.419 23.437 1.00 91.81 730 PHE A CA 1
ATOM 5601 C C . PHE A 1 730 ? 3.578 31.303 24.368 1.00 91.81 730 PHE A C 1
ATOM 5603 O O . PHE A 1 730 ? 3.569 32.527 24.231 1.00 91.81 730 PHE A O 1
ATOM 5610 N N . THR A 1 731 ? 4.352 30.688 25.255 1.00 89.44 731 THR A N 1
ATOM 5611 C CA . THR A 1 731 ? 5.312 31.354 26.136 1.00 89.44 731 THR A CA 1
ATOM 5612 C C . THR A 1 731 ? 6.696 30.748 25.958 1.00 89.44 731 THR A C 1
ATOM 5614 O O . THR A 1 731 ? 6.845 29.529 25.949 1.00 89.44 731 THR A O 1
ATOM 5617 N N . VAL A 1 732 ? 7.707 31.596 25.800 1.00 87.25 732 VAL A N 1
ATOM 5618 C CA . VAL A 1 732 ? 9.108 31.197 25.642 1.00 87.25 732 VAL A CA 1
ATOM 5619 C C . VAL A 1 732 ? 9.846 31.448 26.954 1.00 87.25 732 VAL A C 1
ATOM 5621 O O . VAL A 1 732 ? 9.733 32.542 27.514 1.00 87.25 732 VAL A O 1
ATOM 5624 N N . TYR A 1 733 ? 10.608 30.458 27.407 1.00 86.12 733 TYR A N 1
ATOM 5625 C CA . TYR A 1 733 ? 11.411 30.492 28.630 1.00 86.12 733 TYR A CA 1
ATOM 5626 C C . TYR A 1 733 ? 12.874 30.145 28.337 1.00 86.12 733 TYR A C 1
ATOM 5628 O O . TYR A 1 733 ? 13.144 29.499 27.325 1.00 86.12 733 TYR A O 1
ATOM 5636 N N . ASP A 1 734 ? 13.775 30.565 29.223 1.00 81.50 734 ASP A N 1
ATOM 5637 C CA . ASP A 1 734 ? 15.155 30.078 29.355 1.00 81.50 734 ASP A CA 1
ATOM 5638 C C . ASP A 1 734 ? 15.220 29.153 30.582 1.00 81.50 734 ASP A C 1
ATOM 5640 O O . ASP A 1 734 ? 14.815 29.571 31.667 1.00 81.50 734 ASP A O 1
ATOM 5644 N N . GLU A 1 735 ? 15.632 27.892 30.418 1.00 80.75 735 GLU A N 1
ATOM 5645 C CA . GLU A 1 735 ? 15.676 26.918 31.521 1.00 80.75 735 GLU A CA 1
ATOM 5646 C C . GLU A 1 735 ? 16.947 27.089 32.367 1.00 80.75 735 GLU A C 1
ATOM 5648 O O . GLU A 1 735 ? 18.056 26.932 31.861 1.00 80.75 735 GLU A O 1
ATOM 5653 N N . ASP A 1 736 ? 16.782 27.339 33.671 1.00 73.50 736 ASP A N 1
ATOM 5654 C CA . ASP A 1 736 ? 17.892 27.578 34.600 1.00 73.50 736 ASP A CA 1
ATOM 5655 C C . ASP A 1 736 ? 18.070 26.438 35.606 1.00 73.50 736 ASP A C 1
ATOM 5657 O O . ASP A 1 736 ? 17.151 26.031 36.324 1.00 73.50 736 ASP A O 1
ATOM 5661 N N . THR A 1 737 ? 19.307 25.959 35.771 1.00 58.41 737 THR A N 1
ATOM 5662 C CA . THR A 1 737 ? 19.588 24.909 36.762 1.00 58.41 737 THR A CA 1
ATOM 5663 C C . THR A 1 737 ? 19.579 25.483 38.187 1.00 58.41 737 THR A C 1
ATOM 5665 O O . THR A 1 737 ? 20.547 26.091 38.643 1.00 58.41 737 THR A O 1
ATOM 5668 N N . GLY A 1 738 ? 18.493 25.238 38.929 1.00 42.94 738 GLY A N 1
ATOM 5669 C CA . GLY A 1 738 ? 18.378 25.546 40.364 1.00 42.94 738 GLY A CA 1
ATOM 5670 C C . GLY A 1 738 ? 17.697 26.878 40.714 1.00 42.94 738 GLY A C 1
ATOM 5671 O O . GLY A 1 738 ? 17.755 27.287 41.877 1.00 42.94 738 GLY A O 1
ATOM 5672 N N . LYS A 1 739 ? 17.050 27.544 39.746 1.00 65.38 739 LYS A N 1
ATOM 5673 C CA . LYS A 1 739 ? 16.199 28.740 39.926 1.00 65.38 739 LYS A CA 1
ATOM 5674 C C . LYS A 1 739 ? 14.945 28.643 39.041 1.00 65.38 739 LYS A C 1
ATOM 5676 O O . LYS A 1 739 ? 14.758 27.645 38.361 1.00 65.38 739 LYS A O 1
ATOM 5681 N N . SER A 1 740 ? 14.049 29.628 39.126 1.00 64.25 740 SER A N 1
ATOM 5682 C CA . SER A 1 740 ? 12.869 29.717 38.256 1.00 64.25 740 SER A CA 1
ATOM 5683 C C . SER A 1 740 ? 13.256 30.194 36.857 1.00 64.25 740 SER A C 1
ATOM 5685 O O . SER A 1 740 ? 13.894 31.239 36.767 1.00 64.25 740 SER A O 1
ATOM 5687 N N . ASP A 1 741 ? 12.798 29.483 35.827 1.00 81.56 741 ASP A N 1
ATOM 5688 C CA . ASP A 1 741 ? 13.044 29.785 34.412 1.00 81.56 741 ASP A CA 1
ATOM 5689 C C . ASP A 1 741 ? 12.751 31.244 34.027 1.00 81.56 741 ASP A C 1
ATOM 5691 O O . ASP A 1 741 ? 11.714 31.818 34.391 1.00 81.56 741 ASP A O 1
ATOM 5695 N N . ASP A 1 742 ? 13.638 31.827 33.223 1.00 80.25 742 ASP A N 1
ATOM 5696 C CA . ASP A 1 742 ? 13.550 33.221 32.813 1.00 80.25 742 ASP A CA 1
ATOM 5697 C C . ASP A 1 742 ? 12.554 33.411 31.663 1.00 80.25 742 ASP A C 1
ATOM 5699 O O . ASP A 1 742 ? 12.654 32.819 30.590 1.00 80.25 742 ASP A O 1
ATOM 5703 N N . PHE A 1 743 ? 11.577 34.299 31.848 1.00 82.44 743 PHE A N 1
ATOM 5704 C CA . PHE A 1 743 ? 10.581 34.604 30.818 1.00 82.44 743 PHE A CA 1
ATOM 5705 C C . PHE A 1 743 ? 11.202 35.382 29.642 1.00 82.44 743 PHE A C 1
ATOM 5707 O O . PHE A 1 743 ? 11.753 36.477 29.814 1.00 82.44 743 PHE A O 1
ATOM 5714 N N . LEU A 1 744 ? 11.065 34.860 28.419 1.00 80.56 744 LEU A N 1
ATOM 5715 C CA . LEU A 1 744 ? 11.631 35.442 27.192 1.00 80.56 744 LEU A CA 1
ATOM 5716 C C . LEU A 1 744 ? 10.583 36.075 26.262 1.00 80.56 744 LEU A C 1
ATOM 5718 O O . LEU A 1 744 ? 10.947 36.812 25.340 1.00 80.56 744 LEU A O 1
ATOM 5722 N N . GLY A 1 745 ? 9.294 35.864 26.529 1.00 83.94 745 GLY A N 1
ATOM 5723 C CA . GLY A 1 745 ? 8.188 36.520 25.830 1.00 83.94 745 GLY A CA 1
ATOM 5724 C C . GLY A 1 745 ? 7.007 35.591 25.572 1.00 83.94 745 GLY A C 1
ATOM 5725 O O . GLY A 1 745 ? 7.154 34.371 25.583 1.00 83.94 745 GLY A O 1
ATOM 5726 N N . LYS A 1 746 ? 5.837 36.168 25.287 1.00 90.06 746 LYS A N 1
ATOM 5727 C CA . LYS A 1 746 ? 4.628 35.414 24.923 1.00 90.06 746 LYS A CA 1
ATOM 5728 C C . LYS A 1 746 ? 3.965 35.926 23.649 1.00 90.06 746 LYS A C 1
ATOM 5730 O O . LYS A 1 746 ? 4.169 37.076 23.262 1.00 90.06 746 LYS A O 1
ATOM 5735 N N . CYS A 1 747 ? 3.155 35.092 23.011 1.00 88.06 747 CYS A N 1
ATOM 5736 C CA . CYS A 1 747 ? 2.246 35.480 21.934 1.00 88.06 747 CYS A CA 1
ATOM 5737 C C . CYS A 1 747 ? 1.018 34.563 21.914 1.00 88.06 747 CYS A C 1
ATOM 5739 O O . CYS A 1 747 ? 1.097 33.421 22.356 1.00 88.06 747 CYS A O 1
ATOM 5741 N N . THR A 1 748 ? -0.099 35.062 21.390 1.00 88.06 748 THR A N 1
ATOM 5742 C CA . THR A 1 748 ? -1.373 34.334 21.338 1.00 88.06 748 THR A CA 1
ATOM 5743 C C . THR A 1 748 ? -1.820 34.201 19.892 1.00 88.06 748 THR A C 1
ATOM 5745 O O . THR A 1 748 ? -1.814 35.193 19.158 1.00 88.06 748 THR A O 1
ATOM 5748 N N . LEU A 1 749 ? -2.241 33.001 19.502 1.00 85.00 749 LEU A N 1
ATOM 5749 C CA . LEU A 1 749 ? -2.929 32.739 18.245 1.00 85.00 749 LEU A CA 1
ATOM 5750 C C . LEU A 1 749 ? -4.417 32.508 18.532 1.00 85.00 749 LEU A C 1
ATOM 5752 O O . LEU A 1 749 ? -4.768 31.679 19.371 1.00 85.00 749 LEU A O 1
ATOM 5756 N N . ARG A 1 750 ? -5.290 33.276 17.877 1.00 83.38 750 ARG A N 1
ATOM 5757 C CA . ARG A 1 750 ? -6.737 33.242 18.131 1.00 83.38 750 ARG A CA 1
ATOM 5758 C C . ARG A 1 750 ? -7.418 32.155 17.309 1.00 83.38 750 ARG A C 1
ATOM 5760 O O . ARG A 1 750 ? -6.949 31.824 16.225 1.00 83.38 750 ARG A O 1
ATOM 5767 N N . PHE A 1 751 ? -8.566 31.684 17.794 1.00 77.69 751 PHE A N 1
ATOM 5768 C CA . PHE A 1 751 ? -9.374 30.654 17.138 1.00 77.69 751 PHE A CA 1
ATOM 5769 C C . PHE A 1 751 ? -9.607 30.891 15.636 1.00 77.69 751 PHE A C 1
ATOM 5771 O O . PHE A 1 751 ? -9.414 29.989 14.829 1.00 77.69 751 PHE A O 1
ATOM 5778 N N . ASP A 1 752 ? -9.952 32.119 15.245 1.00 72.62 752 ASP A N 1
ATOM 5779 C CA . ASP A 1 752 ? -10.256 32.443 13.844 1.00 72.62 752 ASP A CA 1
ATOM 5780 C C . ASP A 1 752 ? -9.038 32.291 12.920 1.00 72.62 752 ASP A C 1
ATOM 5782 O O . ASP A 1 752 ? -9.192 31.939 11.751 1.00 72.62 752 ASP A O 1
ATOM 5786 N N . ASP A 1 753 ? -7.830 32.541 13.433 1.00 70.81 753 ASP A N 1
ATOM 5787 C CA . ASP A 1 753 ? -6.582 32.334 12.693 1.00 70.81 753 ASP A CA 1
ATOM 5788 C C . ASP A 1 753 ? -6.219 30.839 12.645 1.00 70.81 753 ASP A C 1
ATOM 5790 O O . ASP A 1 753 ? -5.639 30.369 11.669 1.00 70.81 753 ASP A O 1
ATOM 5794 N N . ILE A 1 754 ? -6.590 30.082 13.685 1.00 74.62 754 ILE A N 1
ATOM 5795 C CA . ILE A 1 754 ? -6.397 28.629 13.773 1.00 74.62 754 ILE A CA 1
ATOM 5796 C C . ILE A 1 754 ? -7.250 27.896 12.726 1.00 74.62 754 ILE A C 1
ATOM 5798 O O . ILE A 1 754 ? -6.725 27.028 12.037 1.00 74.62 754 ILE A O 1
ATOM 5802 N N . LEU A 1 755 ? -8.520 28.286 12.548 1.00 63.06 755 LEU A N 1
ATOM 5803 C CA . LEU A 1 755 ? -9.417 27.721 11.522 1.00 63.06 755 LEU A CA 1
ATOM 5804 C C . LEU A 1 755 ? -8.984 28.017 10.077 1.00 63.06 755 LEU A C 1
ATOM 5806 O O . LEU A 1 755 ? -9.502 27.426 9.134 1.00 63.06 755 LEU A O 1
ATOM 5810 N N . GLN A 1 756 ? -8.069 28.966 9.883 1.00 62.06 756 GLN A N 1
ATOM 5811 C CA . GLN A 1 756 ? -7.544 29.342 8.569 1.00 62.06 756 GLN A CA 1
ATOM 5812 C C . GLN A 1 756 ? -6.199 28.669 8.256 1.00 62.06 756 GLN A C 1
ATOM 5814 O O . GLN A 1 756 ? -5.516 29.100 7.327 1.00 62.06 756 GLN A O 1
ATOM 5819 N N . ASP A 1 757 ? -5.810 27.638 9.015 1.00 61.03 757 ASP A N 1
ATOM 5820 C CA . ASP A 1 757 ? -4.516 26.959 8.905 1.00 61.03 757 ASP A CA 1
ATOM 5821 C C . ASP A 1 757 ? -3.328 27.944 8.963 1.00 61.03 757 ASP A C 1
ATOM 5823 O O . ASP A 1 757 ? -2.574 28.137 8.002 1.00 61.03 757 ASP A O 1
ATOM 5827 N N . PHE A 1 758 ? -3.158 28.607 10.111 1.00 77.38 758 PHE A N 1
ATOM 5828 C CA . PHE A 1 758 ? -2.098 29.590 10.326 1.00 77.38 758 PHE A CA 1
ATOM 5829 C C . PHE A 1 758 ? -0.694 29.014 10.089 1.00 77.38 758 PHE A C 1
ATOM 5831 O O . PHE A 1 758 ? -0.292 28.032 10.699 1.00 77.38 758 PHE A O 1
ATOM 5838 N N . SER A 1 759 ? 0.137 29.697 9.302 1.00 83.12 759 SER A N 1
ATOM 5839 C CA . SER A 1 759 ? 1.582 29.449 9.257 1.00 83.12 759 SER A CA 1
ATOM 5840 C C . SER A 1 759 ? 2.318 30.771 9.140 1.00 83.12 759 SER A C 1
ATOM 5842 O O . SER A 1 759 ? 2.255 31.441 8.108 1.00 83.12 759 SER A O 1
ATOM 5844 N N . GLY A 1 760 ? 3.042 31.159 10.187 1.00 83.31 760 GLY A N 1
ATOM 5845 C CA . GLY A 1 760 ? 3.682 32.464 10.205 1.00 83.31 760 GLY A CA 1
ATOM 5846 C C . GLY A 1 760 ? 4.504 32.761 11.448 1.00 83.31 760 GLY A C 1
ATOM 5847 O O . GLY A 1 760 ? 4.680 31.944 12.351 1.00 83.31 760 GLY A O 1
ATOM 5848 N N . THR A 1 761 ? 5.035 33.978 11.470 1.00 85.19 761 THR A N 1
ATOM 5849 C CA . THR A 1 761 ? 5.879 34.480 12.550 1.00 85.19 761 THR A CA 1
ATOM 5850 C C . THR A 1 761 ? 5.088 35.455 13.423 1.00 85.19 761 THR A C 1
ATOM 5852 O O . THR A 1 761 ? 4.685 36.524 12.969 1.00 85.19 761 THR A O 1
ATOM 5855 N N . LEU A 1 762 ? 4.900 35.098 14.691 1.00 86.56 762 LEU A N 1
ATOM 5856 C CA . LEU A 1 762 ? 4.257 35.891 15.731 1.00 86.56 762 LEU A CA 1
ATOM 5857 C C . LEU A 1 762 ? 5.297 36.708 16.507 1.00 86.56 762 LEU A C 1
ATOM 5859 O O . LEU A 1 762 ? 6.405 36.251 16.791 1.00 86.56 762 LEU A O 1
ATOM 5863 N N . LYS A 1 763 ? 4.948 37.945 16.857 1.00 88.00 763 LYS A N 1
ATOM 5864 C CA . LYS A 1 763 ? 5.821 38.833 17.634 1.00 88.00 763 LYS A CA 1
ATOM 5865 C C . LYS A 1 763 ? 5.668 38.551 19.127 1.00 88.00 763 LYS A C 1
ATOM 5867 O O . LYS A 1 763 ? 4.546 38.527 19.625 1.00 88.00 763 LYS A O 1
ATOM 5872 N N . LEU A 1 764 ? 6.785 38.402 19.835 1.00 85.81 764 LEU A N 1
ATOM 5873 C CA . LEU A 1 764 ? 6.788 38.183 21.280 1.00 85.81 764 LEU A CA 1
ATOM 5874 C C . LEU A 1 764 ? 6.621 39.505 22.042 1.00 85.81 764 LEU A C 1
ATOM 5876 O O . LEU A 1 764 ? 7.274 40.516 21.743 1.00 85.81 764 LEU A O 1
ATOM 5880 N N . VAL A 1 765 ? 5.752 39.483 23.048 1.00 85.00 765 VAL A N 1
ATOM 5881 C CA . VAL A 1 765 ? 5.458 40.607 23.943 1.00 85.00 765 VAL A CA 1
ATOM 5882 C C . VAL A 1 765 ? 5.732 40.246 25.404 1.00 85.00 765 VAL A C 1
ATOM 5884 O O . VAL A 1 765 ? 5.804 39.069 25.759 1.00 85.00 765 VAL A O 1
ATOM 5887 N N . ASP A 1 766 ? 5.910 41.266 26.240 1.00 81.00 766 ASP A N 1
ATOM 5888 C CA . ASP A 1 766 ? 5.996 41.124 27.691 1.00 81.00 766 ASP A CA 1
ATOM 5889 C C . ASP A 1 766 ? 4.617 40.842 28.317 1.00 81.00 766 ASP A C 1
ATOM 5891 O O . ASP A 1 766 ? 3.585 40.787 27.639 1.00 81.00 766 ASP A O 1
ATOM 5895 N N . GLU A 1 767 ? 4.573 40.674 29.638 1.00 76.31 767 GLU A N 1
ATOM 5896 C CA . GLU A 1 767 ? 3.324 40.431 30.369 1.00 76.31 767 GLU A CA 1
ATOM 5897 C C . GLU A 1 767 ? 2.280 41.547 30.192 1.00 76.31 767 GLU A C 1
ATOM 5899 O O . GLU A 1 767 ? 1.083 41.278 30.295 1.00 76.31 767 GLU A O 1
ATOM 5904 N N . LYS A 1 768 ? 2.722 42.771 29.871 1.00 72.50 768 LYS A N 1
ATOM 5905 C CA . LYS A 1 768 ? 1.898 43.971 29.669 1.00 72.50 768 LYS A CA 1
ATOM 5906 C C . LYS A 1 768 ? 1.578 44.235 28.189 1.00 72.50 768 LYS A C 1
ATOM 5908 O O . LYS A 1 768 ? 0.981 45.264 27.876 1.00 72.50 768 LYS A O 1
ATOM 5913 N N . GLY A 1 769 ? 1.959 43.335 27.278 1.00 67.19 769 GLY A N 1
ATOM 5914 C CA . GLY A 1 769 ? 1.687 43.442 25.841 1.00 67.19 769 GLY A CA 1
ATOM 5915 C C . GLY A 1 769 ? 2.640 44.364 25.069 1.00 67.19 769 GLY A C 1
ATOM 5916 O O . GLY A 1 769 ? 2.395 44.661 23.898 1.00 67.19 769 GLY A O 1
ATOM 5917 N N . LYS A 1 770 ? 3.736 44.825 25.682 1.00 76.69 770 LYS A N 1
ATOM 5918 C CA . LYS A 1 770 ? 4.761 45.628 25.003 1.00 76.69 770 LYS A CA 1
ATOM 5919 C C . LYS A 1 770 ? 5.753 44.708 24.292 1.00 76.69 770 LYS A C 1
ATOM 5921 O O . LYS A 1 770 ? 6.113 43.656 24.800 1.00 76.69 770 LYS A O 1
ATOM 5926 N N . ALA A 1 771 ? 6.217 45.101 23.106 1.00 72.12 771 ALA A N 1
ATOM 5927 C CA . ALA A 1 771 ? 7.191 44.315 22.344 1.00 72.12 771 ALA A CA 1
ATOM 5928 C C . ALA A 1 771 ? 8.461 44.017 23.163 1.00 72.12 771 ALA A C 1
ATOM 5930 O O . ALA A 1 771 ? 9.061 44.945 23.712 1.00 72.12 771 ALA A O 1
ATOM 5931 N N . MET A 1 772 ? 8.891 42.750 23.187 1.00 72.81 772 MET A N 1
ATOM 5932 C CA . MET A 1 772 ? 10.093 42.343 23.920 1.00 72.81 772 MET A CA 1
ATOM 5933 C C . MET A 1 772 ? 11.361 42.985 23.324 1.00 72.81 772 MET A C 1
ATOM 5935 O O . MET A 1 772 ? 11.535 42.970 22.096 1.00 72.81 772 MET A O 1
ATOM 5939 N N . PRO A 1 773 ? 12.271 43.527 24.157 1.00 58.78 773 PRO A N 1
ATOM 5940 C CA . PRO A 1 773 ? 13.573 44.003 23.707 1.00 58.78 773 PRO A CA 1
ATOM 5941 C C . PRO A 1 773 ? 14.460 42.795 23.365 1.00 58.78 773 PRO A C 1
ATOM 5943 O O . PRO A 1 773 ? 15.055 42.176 24.240 1.00 58.78 773 PRO A O 1
ATOM 5946 N N . GLY A 1 774 ? 14.497 42.418 22.088 1.00 58.75 774 GLY A N 1
ATOM 5947 C CA . GLY A 1 774 ? 15.368 41.352 21.583 1.00 58.75 774 GLY A CA 1
ATOM 5948 C C . GLY A 1 774 ? 16.803 41.822 21.309 1.00 58.75 774 GLY A C 1
ATOM 5949 O O . GLY A 1 774 ? 17.091 43.018 21.369 1.00 58.75 774 GLY A O 1
ATOM 5950 N N . LYS A 1 775 ? 17.693 40.905 20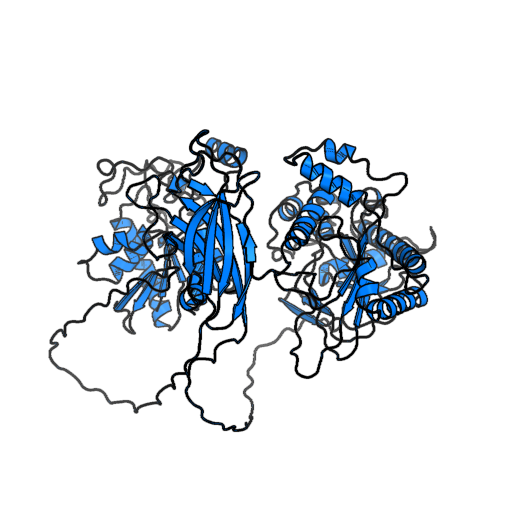.893 1.00 57.72 775 LYS A N 1
ATOM 5951 C CA . LYS A 1 775 ? 19.067 41.232 20.427 1.00 57.72 775 LYS A CA 1
ATOM 5952 C C . LYS A 1 775 ? 19.111 42.222 19.254 1.00 57.72 775 LYS A C 1
ATOM 5954 O O . LYS A 1 775 ? 20.131 42.857 19.005 1.00 57.72 775 LYS A O 1
ATOM 5959 N N . THR A 1 776 ? 18.013 42.353 18.509 1.00 55.25 776 THR A N 1
ATOM 5960 C CA . THR A 1 776 ? 17.908 43.249 17.351 1.00 55.25 776 THR A CA 1
ATOM 5961 C C . THR A 1 776 ? 16.907 44.373 17.611 1.00 55.25 776 THR A C 1
ATOM 5963 O O . THR A 1 776 ? 15.893 44.171 18.280 1.00 55.25 776 THR A O 1
ATOM 5966 N N . LYS A 1 777 ? 17.106 45.540 16.975 1.00 55.41 777 LYS A N 1
ATOM 5967 C CA . LYS A 1 777 ? 16.151 46.672 17.014 1.00 55.41 777 LYS A CA 1
ATOM 5968 C C . LYS A 1 777 ? 14.737 46.322 16.507 1.00 55.41 777 LYS A C 1
ATOM 5970 O O . LYS A 1 777 ? 13.834 47.142 16.636 1.00 55.41 777 LYS A O 1
ATOM 5975 N N . LYS A 1 778 ? 14.540 45.139 15.909 1.00 60.31 778 LYS A N 1
ATOM 5976 C CA . LYS A 1 778 ? 13.262 44.672 15.349 1.00 60.31 778 LYS A CA 1
ATOM 5977 C C . LYS A 1 778 ? 12.412 43.850 16.340 1.00 60.31 778 LYS A C 1
ATOM 5979 O O . LYS A 1 778 ? 11.239 43.633 16.048 1.00 60.31 778 LYS A O 1
ATOM 5984 N N . GLY A 1 779 ? 12.946 43.474 17.510 1.00 74.88 779 GLY A N 1
ATOM 5985 C CA . GLY A 1 779 ? 12.245 42.687 18.541 1.00 74.88 779 GLY A CA 1
ATOM 5986 C C . GLY A 1 779 ? 12.441 41.168 18.414 1.00 74.88 779 GLY A C 1
ATOM 5987 O O . GLY A 1 779 ? 13.211 40.714 17.565 1.00 74.88 779 GLY A O 1
ATOM 5988 N N . ALA A 1 780 ? 11.763 40.403 19.275 1.00 81.12 780 ALA A N 1
ATOM 5989 C CA . ALA A 1 780 ? 11.806 38.938 19.316 1.00 81.12 780 ALA A CA 1
ATOM 5990 C C . ALA A 1 780 ? 10.545 38.309 18.694 1.00 81.12 780 ALA A C 1
ATOM 5992 O O . ALA A 1 780 ? 9.450 38.871 18.791 1.00 81.12 780 ALA A O 1
ATOM 5993 N N . PHE A 1 781 ? 10.700 37.151 18.050 1.00 86.50 781 PHE A N 1
ATOM 5994 C CA . PHE A 1 781 ? 9.636 36.513 17.274 1.00 86.50 781 PHE A CA 1
ATOM 5995 C C . PHE A 1 781 ? 9.642 34.988 17.405 1.00 86.50 781 PHE A C 1
ATOM 5997 O O . PHE A 1 781 ? 10.712 34.382 17.468 1.00 86.50 781 PHE A O 1
ATOM 6004 N N . LEU A 1 782 ? 8.454 34.383 17.352 1.00 87.44 782 LEU A N 1
ATOM 6005 C CA . LEU A 1 782 ? 8.216 32.941 17.338 1.00 87.44 782 LEU A CA 1
ATOM 6006 C C . LEU A 1 782 ? 7.548 32.545 16.019 1.00 87.44 782 LEU A C 1
ATOM 6008 O O . LEU A 1 782 ? 6.589 33.177 15.597 1.00 87.44 782 LEU A O 1
ATOM 6012 N N . THR A 1 783 ? 8.043 31.512 15.351 1.00 89.06 783 THR A N 1
ATOM 6013 C CA . THR A 1 783 ? 7.451 30.982 14.118 1.00 89.06 783 THR A CA 1
ATOM 6014 C C . THR A 1 783 ? 6.714 29.693 14.433 1.00 89.06 783 THR A C 1
ATOM 6016 O O . THR A 1 783 ? 7.318 28.743 14.939 1.00 89.06 783 THR A O 1
ATOM 6019 N N . VAL A 1 784 ? 5.417 29.675 14.135 1.00 85.00 784 VAL A N 1
ATOM 6020 C CA . VAL A 1 784 ? 4.526 28.540 14.381 1.00 85.00 784 VAL A CA 1
ATOM 6021 C C . VAL A 1 784 ? 3.674 28.262 13.148 1.00 85.00 784 VAL A C 1
ATOM 6023 O O . VAL A 1 784 ? 3.372 29.170 12.371 1.00 85.00 784 VAL A O 1
ATOM 6026 N N . ALA A 1 785 ? 3.279 27.006 12.984 1.00 82.44 785 ALA A N 1
ATOM 6027 C CA . ALA A 1 785 ? 2.215 26.612 12.075 1.00 82.44 785 ALA A CA 1
ATOM 6028 C C . ALA A 1 785 ? 1.157 25.840 12.863 1.00 82.44 785 ALA A C 1
ATOM 6030 O O . ALA A 1 785 ? 1.509 24.988 13.670 1.00 82.44 785 ALA A O 1
ATOM 6031 N N . VAL A 1 786 ? -0.115 26.155 12.666 1.00 77.19 786 VAL A N 1
ATOM 6032 C CA . VAL A 1 786 ? -1.254 25.488 13.287 1.00 77.19 786 VAL A CA 1
ATOM 6033 C C . VAL A 1 786 ? -2.232 25.127 12.187 1.00 77.19 786 VAL A C 1
ATOM 6035 O O . VAL A 1 786 ? -2.594 25.988 11.394 1.00 77.19 786 VAL A O 1
ATOM 6038 N N . LYS A 1 787 ? -2.634 23.862 12.134 1.00 78.50 787 LYS A N 1
ATOM 6039 C CA . LYS A 1 787 ? -3.508 23.333 11.091 1.00 78.50 787 LYS A CA 1
ATOM 6040 C C . LYS A 1 787 ? -4.704 22.614 11.705 1.00 78.50 787 LYS A C 1
ATOM 6042 O O . LYS A 1 787 ? -4.491 21.750 12.554 1.00 78.50 787 LYS A O 1
ATOM 6047 N N . GLU A 1 788 ? -5.926 22.927 11.278 1.00 70.00 788 GLU A N 1
ATOM 6048 C CA . GLU A 1 788 ? -7.103 22.131 11.642 1.00 70.00 788 GLU A CA 1
ATOM 6049 C C . GLU A 1 788 ? -7.012 20.749 10.983 1.00 70.00 788 GLU A C 1
ATOM 6051 O O . GLU A 1 788 ? -6.713 20.588 9.798 1.00 70.00 788 GLU A O 1
ATOM 6056 N N . MET A 1 789 ? -7.229 19.722 11.791 1.00 66.06 789 MET A N 1
ATOM 6057 C CA . MET A 1 789 ? -7.293 18.334 11.373 1.00 66.06 789 MET A CA 1
ATOM 6058 C C . MET A 1 789 ? -8.770 17.947 11.311 1.00 66.06 789 MET A C 1
ATOM 6060 O O . MET A 1 789 ? -9.469 18.038 12.321 1.00 66.06 789 MET A O 1
ATOM 6064 N N . ASP A 1 790 ? -9.224 17.540 10.126 1.00 52.59 790 ASP A N 1
ATOM 6065 C CA . ASP A 1 790 ? -10.614 17.140 9.871 1.00 52.59 790 ASP A CA 1
ATOM 6066 C C . ASP A 1 790 ? -11.080 15.901 10.644 1.00 52.59 790 ASP A C 1
ATOM 6068 O O . ASP A 1 790 ? -10.302 14.916 10.746 1.00 52.59 790 ASP A O 1
#

Radius of gyration: 32.47 Å; chains: 1; bounding box: 70×94×82 Å

Organism: NCBI:txid1628268

Sequence (790 aa):
MGVLLPCAETELQAKGICTGWAQDGLSARGKEQAEQAGAWPLRFVSSVHQAGKLLTDAGFSFDALFTSVQKQAICTGWLALMQGDRVALPHIQNFRLNDRHWGVYQGKAKPSAEEDPKEAAPPAVGISDAAHPSNDPLYRGVPSSARPGSESMKMVVDRTRPFWHDAIAPFLLSGKTPLVVAHEGSVRAICQGLEDDTDAEALEYEIHPGVPLVVELDEELEYRKRMALLASGVAKARRFSLAPAAGPALRQGPTPKPKAKAKVAEPAKPKEDYTVEVTVQGAKGLRDADWFTGTSDPYVKCTVSGKEEIVGDALHMSAVRRPSTLLFRAGFLQRGSGFSSLPVVNLAPFLEKDGAASPERRAAAAQSLDDACRGVGFFYLEGHGVPAESQQKMHQLAKEFFSLPAASKEAIALPAQSSTGRGYQRLGENVTLQKRDWHEAIDFYAEPGPDAVELGRFADSPANMRESQLEQVRAFVHARNRWPEEPAGFRRHAEGYFAEMRRVGDGLMDAMAVAFGMPPAQFRGLTDRSFWCARVIGYPALSEGKEVGLSCGEHSDYGCWTILSQDDTPDALEVRFADGTWGKVQPRPGAFVINLGDMLSVWTKGRYVATRHRVRQTTREFRTSIAYFHEPNFDAEIRALEVTALRPGADPAASSLVASTGPLKRGLEGGALIYGEHLFAKVDYGHSSLAAQKGSGEIRTPTLSNIRAEVIKWNHLEKIQLKHGDSLDFTVYDEDTGKSDDFLGKCTLRFDDILQDFSGTLKLVDEKGKAMPGKTKKGAFLTVAVKEMD

Foldseek 3Di:
DEKEAAFADAPCVVVQAAAFPPQDLDDPVRVVVCVVVVPPDPPRQPLLLVLLQLCQVVPHDAQAEEAELHPRLVVSRQSSCVNNVRNPHHYHYDNLQTGWQQAPRNSHHHDDCVQDVQQDKHHFDDCPDCSFVVNPPSCPVPDPVLGTSTDHLVRSLVSLVVCCVVPVVVCVLVVGYYYYYGHLSSSLSVVPSADDPPCSVVSVVQRDHSWMKDWDADNVRHGAWIWTRDPLGTDDIDGDPPPPPPDDDDDDDDDDDDDDDDDDDDDDDDDFKFKKKKWFFWKFFFADPDPDDLFFFKKKKKFKDFDDDDDDDDDDDDDDDDDDDDDDDDDDDDPDDDDPAQAEAELQLLQPPPPPHDPVNLLVSLQSLLCSLLFQLKHWYHNLPPDLVLLVVLQVQLVQQVPDDPVLQCQFDDDLPALQQAGKADQQLFADPNGRARKIKGKDWDAADPVQDPCVLVVVDDPDDDPVVVVNLVCNSHDHHRDRPPPPCSVVSVVVNLVSVLSSLLSSQLSNCVNLVHHSCPCCVFQVSFGKMKMKMKHAFDDPPDDWDFNWDKDFAAFAKKWKDWPQQWQFKWWQGPVRDIDGHGDDRPITMMGGHLLVCLQQLNSGDRTIMTGIDPHRDMIIMMIMGRHTNQQGKRFHHDPVSHPPPDDPPPPDDDPDDDPSVCSSVGHIDRNNVVVSVVSVVSSVVRSADDDDSMDMFRTDTRDNDSMGTRSDMHMYMDGVWMKMKMWMWGDDDPDDTHTRFIDIGTPVCLASFDWAKTFGADPVRHFGNGPDPVGMIITMTMHTDD

InterPro domains:
  IPR000008 C2 domain [PF00168] (275-307)
  IPR000008 C2 domain [PF00168] (714-756)
  IPR000008 C2 domain [PS50004] (647-764)
  IPR005123 Oxoglutarate/iron-dependent dioxygenase domain [PS51471] (529-632)
  IPR005952 Phosphoglycerate mutase 1 [TIGR01258] (4-237)
  IPR013078 Histidine phosphatase superfamily, clade-1 [PF00300] (8-218)
  IPR013078 Histidine phosphatase superfamily, clade-1 [SM00855] (1-190)
  IPR013078 Histidine phosphatase superfamily, clade-1 [cd07067] (8-225)
  IPR026992 Non-haem dioxygenase, N-terminal domain [PF14226] (342-451)
  IPR027443 Isopenicillin N synthase-like superfamily [G3DSA:2.60.120.330] (328-656)
  IPR029033 Histidine phosphatase superfamily [G3DSA:3.40.50.1240] (3-242)
  IPR029033 Histidine phosphatase superfamily [SSF53254] (8-221)
  IPR035892 C2 domain superfamily [G3DSA:2.60.40.150] (258-322)
  IPR035892 C2 domain superfamily [G3DSA:2.60.40.150] (680-789)
  IPR035892 C2 domain superfamily [SSF49562] (270-307)
  IPR035892 C2 domain superfamily [SSF49562] (714-772)
  IPR044861 Isopenicillin N synthase-like, Fe(2+) 2OG dioxygenase domain [PF03171] (548-632)

pLDDT: mean 73.32, std 21.47, range [21.41, 98.31]

Secondary structure (DSSP, 8-state):
-EEEEEPPPPHHHHTTB--TT-SS---HHHHHHHHHTT----SHHHHHHHHHHHHHHTT---SEEEE-SSHHHHHHHHHHHHTTT-TTS-EEE-GGGSPPP-GGGTTSBPPPTTTS-TTSPPPPPPTTSTTSGGGSGGGTTS-GGG--SS--HHHHHHHHHHHIIIIIHHHHHTT--EEEEE-HHHHHHHHHHHS-GGGHHHHHHH--TT--EEEEE-TT--EEEEEE--TTS-B-----------PPP----PPPPPPPPPPPPPPPPPPSEEEEEEEEEEEESPPP--TTTS-B-EEEEEEEEPPPP------------------------------SS--EEE-HHHHSSTTSS-HHHHHHHHHHHHHHHHHTSEEEEE-----HHHHHHHHHHHHHHHTS-HHHHHTTBPPTT-TT--EEE-TTTSEETTEE-S-EEEEEEPPP-TT---THHHHS--SS--HHHHHHHHHHHHPPP---SSSTTHHHHHHHHHHHHHHHHHHHHHHHHHHTTS-GGGGHHHHTTB--EEEEEEEPPPPTT----EEEEEE-BSSSEEEEEE-S-TT-EEEE-TTSPEEEEPP-TTPEEEEEBHHHHHHTTTSS----EEEE--SSS-EEEEEEEE--BTT-EE-PPPGGGS-TT-----SS-----THHHHHHTT--EEHHHHHHHHHHHHHTTSSS----SEEEPPP-TTB--SEEEEEEEEEEEEETT-EEEEEEEE--TTSPPEEEEEEEE-HHHHTTT-EEEEEPB-TTSPBP--SSTT--EEEEEEEEE-